Protein AF-A0A970W259-F1 (afdb_monomer)

Mean predicted aligned error: 7.65 Å

pLDDT: mean 88.64, std 12.48, range [31.03, 98.81]

Secondary structure (DSSP, 8-state):
-HHHHHHHHHHHHHHHSTT--SEEEEEEE----SEEPPPP-SS--EEEEEE--SSSEEEEEEEEEE-SSSPPPTT-EEEEEEESSTT-SS-SEEEEEE-TT--TT-EEEEEEEEETT-TT-EEEEEEEESSTTTEEEEEESS---TT--EEETTEEESSEE-EEEEEEE-HHHHHHHHHHHHHHTHHHHHHHHHHHHHHHHHHHHHT-PPTT-GGGSHHHHHHHHHHHHHHHHHHHHHHHHHTT----HHHHHHHHHHHHHHHHHHHHHHHHHHHHHHHH-PPPHHHHHHHHHHHHHHHHHHHHTTT-SS--HHHHHHHHHHHHHHHHHSS--SS-TTTS------S--HHHHHHHHHHHHH---HHHHHHHHHHHHHHHTHHHHHHHHHHHHS-HHHHHHHHHIIIIISHHHHTHHHHT-HHHHHHHHHHHHHHHHHHHHHH-S-HHHHHHHHHHHHHHHHHH-HHHHHHHHHHHHHHHHHHHHH--SHHHHHHHHHHHHHHHHHHHHHHTHHHHHHHHHHHHTTTTT--------TTTT---THHHHSTTHHHHHHHHHHHHHHHHHHHHHHHHHHHHHHHT--SS----HHHHHHHHHHHHHHH-HHHHHHHHHHHHHHHHH-GGGGTS---TT--HHHHHTTTHHHHHHHHHHHHHHHHHHHHTT-HHHHHHHHHHHHHHHHHHHHHHHHHTTT-S-GGG----HHHHHHHHHHHHHS-TT-EEE--EEE-STT-EEESSGGGGHHHHHS-EESS--GGGGGS-HHHHHHHHHHHHHHHH---S-SHHHHHHHHHTT--EEEE-SS--SS-GGGTTT-TTEEEEEEETTEEEEEE-TT--

Nearest PDB structures (foldseek):
  7zlj-assembly1_A  TM=5.359E-01  e=5.366E-07  Caenorhabditis elegans
  7zli-assembly1_A  TM=5.347E-01  e=1.274E-06  Caenorhabditis elegans
  8iqe-assembly1_B  TM=4.109E-01  e=1.489E-01  Klebsiella phage VLC6
  8iq9-assembly1_B  TM=3.660E-01  e=2.847E-01  Klebsiella phage VLC6
  7fif-assembly1_A  TM=1.809E-01  e=3.492E+00  Hypsibius dujardini

Foldseek 3Di:
DVLVVLVVVVLVVLCVVPDAFLDKAWFDFDADFDDWDAWAAQDLFKKKKFAGADAFFWKKKFWKAFDDPDFDDQPKKKKKFKAQDLPDPDGPDIFIDTSGPPDHRDMDMGTDRTHGPRHGGMMMMTMHIPDTRGMTTTWDQAFQAPRIFIGGRSDTHHTGGGMIIIGGHGSVNLVVLVVCVCVVQVQLVVLLLLLQAQPLLLLLVVLPPDDPDPCPPPLNVRLRSRLLSLLVLVLVQAVCQVVVNQAALVNLVVVSVVSVVSVVVVCVVCVVVVVVCVVVDDDDVLVSLLVSLLVLLLSLLSLQCSFPPFQWFFVRQVLLQQLVVCLVRSHRDQASPPLFQFGGDQDQCSLSSSLSSSCSRRVDRSRVSLSSVQSNLQSSLLSLLLVLLCLQLVDSLLSSLLSLLSRFAALPPLLCSLHSVSLLSSLSSLQSSLLSLLLCCLVDPPNPSSLLSNLSSLLSSVSSAVQSNVLSVLLLVLSLVLQPLLDPPDDVSSVVSVVSVVSSVVSSCVSCVSSVVSNCVRCVVCPVPPPDDPPPPVVVQPAPCVSCPDGCNVVLVVLLVLLVVLLVVQLVVQLVVLVVVQVPDPDDDDPDSVNSSSNSSSNSCNNNVQSSSLVSSLVSSVCQQPVVVVPDDGDSSYHNVSSSSSVSSSSSSSNSSSLSSVLVVQVVVDDVSSVVSSVVVSVVSVVSSVVSSSVSSNSRDPQGRAAGPVLVVVLVCCQVPDDLAAEEEAAWDDDPPLFIDGRHSVQCNCSRRNYHYLAHRSCSVSRDPVSRVLSSVSNVCSQDPPACPDPVNVVNCVVSVHFKYKAHSRGHNDACVRQPPDFQWAFPDDDNNITMTTGHPVGD

Structure (mmCIF, N/CA/C/O backbone):
data_AF-A0A970W259-F1
#
_entry.id   AF-A0A970W259-F1
#
loop_
_atom_site.group_PDB
_atom_site.id
_atom_site.type_symbol
_atom_site.label_atom_id
_atom_site.label_alt_id
_atom_site.label_comp_id
_atom_site.label_asym_id
_atom_site.label_entity_id
_atom_site.label_seq_id
_atom_site.pdbx_PDB_ins_code
_atom_site.Cartn_x
_atom_site.Cartn_y
_atom_site.Cartn_z
_atom_site.occupancy
_atom_site.B_iso_or_equiv
_atom_site.auth_seq_id
_atom_site.auth_comp_id
_atom_site.auth_asym_id
_atom_site.auth_atom_id
_atom_site.pdbx_PDB_model_num
ATOM 1 N N . MET A 1 1 ? -23.865 21.306 -2.515 1.00 31.03 1 MET A N 1
ATOM 2 C CA . MET A 1 1 ? -23.317 22.649 -2.818 1.00 31.03 1 MET A CA 1
ATOM 3 C C . MET A 1 1 ? -22.031 22.984 -2.068 1.00 31.03 1 MET A C 1
ATOM 5 O O . MET A 1 1 ? -21.045 23.163 -2.749 1.00 31.03 1 MET A O 1
ATOM 9 N N . ARG A 1 2 ? -21.954 23.024 -0.725 1.00 34.34 2 ARG A N 1
ATOM 10 C CA . ARG A 1 2 ? -20.708 23.435 -0.022 1.00 34.34 2 ARG A CA 1
ATOM 11 C C . ARG A 1 2 ? -19.501 22.489 -0.182 1.00 34.34 2 ARG A C 1
ATOM 13 O O . ARG A 1 2 ? -18.381 22.968 -0.219 1.00 34.34 2 ARG A O 1
ATOM 20 N N . ALA A 1 3 ? -19.715 21.175 -0.305 1.00 36.41 3 ALA A N 1
ATOM 21 C CA . ALA A 1 3 ? -18.637 20.208 -0.565 1.00 36.41 3 ALA A CA 1
ATOM 22 C C . ALA A 1 3 ? -18.126 20.275 -2.014 1.00 36.41 3 ALA A C 1
ATOM 24 O O . ALA A 1 3 ? -16.925 20.253 -2.236 1.00 36.41 3 ALA A O 1
ATOM 25 N N . ILE A 1 4 ? -19.038 20.448 -2.978 1.00 39.50 4 ILE A N 1
ATOM 26 C CA . ILE A 1 4 ? -18.699 20.744 -4.377 1.00 39.50 4 ILE A CA 1
ATOM 27 C C . ILE A 1 4 ? -17.967 22.084 -4.448 1.00 39.50 4 ILE A C 1
ATOM 29 O O . ILE A 1 4 ? -16.924 22.158 -5.061 1.00 39.50 4 ILE A O 1
ATOM 33 N N . ALA A 1 5 ? -18.428 23.108 -3.726 1.00 36.72 5 ALA A N 1
ATOM 34 C CA . ALA A 1 5 ? -17.739 24.387 -3.634 1.00 36.72 5 ALA A CA 1
ATOM 35 C C . ALA A 1 5 ? -16.356 24.263 -2.982 1.00 36.72 5 ALA A C 1
ATOM 37 O O . ALA A 1 5 ? -15.464 24.961 -3.414 1.00 36.72 5 ALA A O 1
ATOM 38 N N . ALA A 1 6 ? -16.141 23.378 -2.000 1.00 45.59 6 ALA A N 1
ATOM 39 C CA . ALA A 1 6 ? -14.822 23.127 -1.408 1.00 45.59 6 ALA A CA 1
ATOM 40 C C . ALA A 1 6 ? -13.893 22.330 -2.339 1.00 45.59 6 ALA A C 1
ATOM 42 O O . ALA A 1 6 ? -12.705 22.620 -2.386 1.00 45.59 6 ALA A O 1
ATOM 43 N N . LEU A 1 7 ? -14.429 21.374 -3.105 1.00 46.91 7 LEU A N 1
ATOM 44 C CA . LEU A 1 7 ? -13.712 20.680 -4.180 1.00 46.91 7 LEU A CA 1
ATOM 45 C C . LEU A 1 7 ? -13.373 21.634 -5.329 1.00 46.91 7 LEU A C 1
ATOM 47 O O . LEU A 1 7 ? -12.256 21.599 -5.818 1.00 46.91 7 LEU A O 1
ATOM 51 N N . CYS A 1 8 ? -14.284 22.533 -5.703 1.00 43.44 8 CYS A N 1
ATOM 52 C CA . CYS A 1 8 ? -14.044 23.605 -6.664 1.00 43.44 8 CYS A CA 1
ATOM 53 C C . CYS A 1 8 ? -13.080 24.654 -6.107 1.00 43.44 8 CYS A C 1
ATOM 55 O O . CYS A 1 8 ? -12.260 25.140 -6.859 1.00 43.44 8 CYS A O 1
ATOM 57 N N . LEU A 1 9 ? -13.118 24.982 -4.810 1.00 47.38 9 LEU A N 1
ATOM 58 C CA . LEU A 1 9 ? -12.174 25.910 -4.179 1.00 47.38 9 LEU A CA 1
ATOM 59 C C . LEU A 1 9 ? -10.784 25.285 -4.061 1.00 47.38 9 LEU A C 1
ATOM 61 O O . LEU A 1 9 ? -9.798 25.994 -4.152 1.00 47.38 9 LEU A O 1
ATOM 65 N N . LEU A 1 10 ? -10.702 23.969 -3.863 1.00 54.47 10 LEU A N 1
ATOM 66 C CA . LEU A 1 10 ? -9.453 23.220 -3.850 1.00 54.47 10 LEU A CA 1
ATOM 67 C C . LEU A 1 10 ? -8.903 23.030 -5.265 1.00 54.47 10 LEU A C 1
ATOM 69 O O . LEU A 1 10 ? -7.715 23.228 -5.469 1.00 54.47 10 LEU A O 1
ATOM 73 N N . ALA A 1 11 ? -9.755 22.707 -6.238 1.00 50.38 11 ALA A N 1
ATOM 74 C CA . ALA A 1 11 ? -9.405 22.722 -7.652 1.00 50.38 11 ALA A CA 1
ATOM 75 C C . ALA A 1 11 ? -8.964 24.129 -8.073 1.00 50.38 11 ALA A C 1
ATOM 77 O O . ALA A 1 11 ? -7.957 24.255 -8.750 1.00 50.38 11 ALA A O 1
ATOM 78 N N . CYS A 1 12 ? -9.631 25.180 -7.583 1.00 45.56 12 CYS A N 1
ATOM 79 C CA . CYS A 1 12 ? -9.198 26.561 -7.744 1.00 45.56 12 CYS A CA 1
ATOM 80 C C . CYS A 1 12 ? -7.881 26.821 -7.016 1.00 45.56 12 CYS A C 1
ATOM 82 O O . CYS A 1 12 ? -7.021 27.381 -7.644 1.00 45.56 12 CYS A O 1
ATOM 84 N N . LEU A 1 13 ? -7.643 26.394 -5.774 1.00 51.75 13 LEU A N 1
ATOM 85 C CA . LEU A 1 13 ? -6.370 26.627 -5.068 1.00 51.75 13 LEU A CA 1
ATOM 86 C C . LEU A 1 13 ? -5.194 25.869 -5.704 1.00 51.75 13 LEU A C 1
ATOM 88 O O . LEU A 1 13 ? -4.086 26.396 -5.763 1.00 51.75 13 LEU A O 1
ATOM 92 N N . LEU A 1 14 ? -5.441 24.663 -6.221 1.00 51.66 14 LEU A N 1
ATOM 93 C CA . LEU A 1 14 ? -4.488 23.891 -7.021 1.00 51.66 14 LEU A CA 1
ATOM 94 C C . LEU A 1 14 ? -4.281 24.514 -8.413 1.00 51.66 14 LEU A C 1
ATOM 96 O O . LEU A 1 14 ? -3.180 24.431 -8.946 1.00 51.66 14 LEU A O 1
ATOM 100 N N . ALA A 1 15 ? -5.296 25.175 -8.978 1.00 44.66 15 ALA A N 1
ATOM 101 C CA . ALA A 1 15 ? -5.215 25.885 -10.257 1.00 44.66 15 ALA A CA 1
ATOM 102 C C . ALA A 1 15 ? -4.685 27.332 -10.141 1.00 44.66 15 ALA A C 1
ATOM 104 O O . ALA A 1 15 ? -4.095 27.838 -11.088 1.00 44.66 15 ALA A O 1
ATOM 105 N N . THR A 1 16 ? -4.859 28.002 -8.996 1.00 44.62 16 THR A N 1
ATOM 106 C CA . THR A 1 16 ? -4.468 29.398 -8.726 1.00 44.62 16 THR A CA 1
ATOM 107 C C . THR A 1 16 ? -3.127 29.504 -8.008 1.00 44.62 16 THR A C 1
ATOM 109 O O . THR A 1 16 ? -2.591 30.601 -7.913 1.00 44.62 16 THR A O 1
ATOM 112 N N . GLY A 1 17 ? -2.513 28.389 -7.589 1.00 47.62 17 GLY A N 1
ATOM 113 C CA . GLY A 1 17 ? -1.056 28.291 -7.389 1.00 47.62 17 GLY A CA 1
ATOM 114 C C . GLY A 1 17 ? -0.267 28.314 -8.712 1.00 47.62 17 GLY A C 1
ATOM 115 O O . GLY A 1 17 ? 0.790 27.694 -8.807 1.00 47.62 17 GLY A O 1
ATOM 116 N N . GLY A 1 18 ? -0.841 28.954 -9.738 1.00 50.22 18 GLY A N 1
ATOM 117 C CA . GLY A 1 18 ? -0.521 28.843 -11.155 1.00 50.22 18 GLY A CA 1
ATOM 118 C C . GLY A 1 18 ? 0.954 29.061 -11.489 1.00 50.22 18 GLY A C 1
ATOM 119 O O . GLY A 1 18 ? 1.641 29.870 -10.871 1.00 50.22 18 GLY A O 1
ATOM 120 N N . CYS A 1 19 ? 1.396 28.311 -12.500 1.00 58.41 19 CYS A N 1
ATOM 121 C CA . CYS A 1 19 ? 2.730 28.241 -13.114 1.00 58.41 19 CYS A CA 1
ATOM 122 C C . CYS A 1 19 ? 3.788 27.342 -12.452 1.00 58.41 19 CYS A C 1
ATOM 124 O O . CYS A 1 19 ? 4.781 27.054 -13.112 1.00 58.41 19 CYS A O 1
ATOM 126 N N . SER A 1 20 ? 3.610 26.839 -11.224 1.00 79.50 20 SER A N 1
ATOM 127 C CA . SER A 1 20 ? 4.582 25.888 -10.647 1.00 79.50 20 SER A CA 1
ATOM 128 C C . SER A 1 20 ? 4.180 24.423 -10.873 1.00 79.50 20 SER A C 1
ATOM 130 O O . SER A 1 20 ? 3.057 24.053 -10.518 1.00 79.50 20 SER A O 1
ATOM 132 N N . PRO A 1 21 ? 5.082 23.558 -11.373 1.00 85.75 21 PRO A N 1
ATOM 133 C CA . PRO A 1 21 ? 4.809 22.129 -11.472 1.00 85.75 21 PRO A CA 1
ATOM 134 C C . PRO A 1 21 ? 4.646 21.486 -10.084 1.00 85.75 21 PRO A C 1
ATOM 136 O O . PRO A 1 21 ? 5.293 21.878 -9.100 1.00 85.75 21 PRO A O 1
ATOM 139 N N . LEU A 1 22 ? 3.772 20.477 -10.006 1.00 85.88 22 LEU A N 1
ATOM 140 C CA . LEU A 1 22 ? 3.624 19.617 -8.828 1.00 85.88 22 LEU A CA 1
ATOM 141 C C . LEU A 1 22 ? 4.850 18.719 -8.654 1.00 85.88 22 LEU A C 1
ATOM 143 O O . LEU A 1 22 ? 5.294 18.513 -7.528 1.00 85.88 22 LEU A O 1
ATOM 147 N N . ALA A 1 23 ? 5.383 18.215 -9.767 1.00 88.56 23 ALA A N 1
ATOM 148 C CA . ALA A 1 23 ? 6.562 17.365 -9.824 1.00 88.56 23 ALA A CA 1
ATOM 149 C C . ALA A 1 23 ? 7.274 17.510 -11.177 1.00 88.56 23 ALA A C 1
ATOM 151 O O . ALA A 1 23 ? 6.699 18.006 -12.146 1.00 88.56 23 ALA A O 1
ATOM 152 N N . VAL A 1 24 ? 8.526 17.061 -11.233 1.00 90.38 24 VAL A N 1
ATOM 153 C CA . VAL A 1 24 ? 9.243 16.810 -12.486 1.00 90.38 24 VAL A CA 1
ATOM 154 C C . VAL A 1 24 ? 9.432 15.307 -12.562 1.00 90.38 24 VAL A C 1
ATOM 156 O O . VAL A 1 24 ? 10.239 14.743 -11.822 1.00 90.38 24 VAL A O 1
ATOM 159 N N . ASP A 1 25 ? 8.634 14.675 -13.409 1.00 89.69 25 ASP A N 1
ATOM 160 C CA . ASP A 1 25 ? 8.616 13.230 -13.554 1.00 89.69 25 ASP A CA 1
ATOM 161 C C . ASP A 1 25 ? 9.565 12.816 -14.667 1.00 89.69 25 ASP A C 1
ATOM 163 O O . ASP A 1 25 ? 9.771 13.542 -15.642 1.00 89.69 25 ASP A O 1
ATOM 167 N N . ARG A 1 26 ? 10.134 11.625 -14.525 1.00 90.12 26 ARG A N 1
ATOM 168 C CA . ARG A 1 26 ? 10.814 10.975 -15.636 1.00 90.12 26 ARG A CA 1
ATOM 169 C C . ARG A 1 26 ? 9.768 10.555 -16.667 1.00 90.12 26 ARG A C 1
ATOM 171 O O . ARG A 1 26 ? 8.735 10.004 -16.293 1.00 90.12 26 ARG A O 1
ATOM 178 N N . ASP A 1 27 ? 10.036 10.845 -17.932 1.00 91.94 27 ASP A N 1
ATOM 179 C CA . ASP A 1 27 ? 9.136 10.568 -19.047 1.00 91.94 27 ASP A CA 1
ATOM 180 C C . ASP A 1 27 ? 9.607 9.338 -19.835 1.00 91.94 27 ASP A C 1
ATOM 182 O O . ASP A 1 27 ? 9.095 8.240 -19.625 1.00 91.94 27 ASP A O 1
ATOM 186 N N . VAL A 1 28 ? 10.636 9.498 -20.671 1.00 90.88 28 VAL A N 1
ATOM 187 C CA . VAL A 1 28 ? 11.280 8.408 -21.417 1.00 90.88 28 VAL A CA 1
ATOM 188 C C . VAL A 1 28 ? 12.602 8.044 -20.756 1.00 90.88 28 VAL A C 1
ATOM 190 O O . VAL A 1 28 ? 13.310 8.903 -20.227 1.00 90.88 28 VAL A O 1
ATOM 193 N N . ALA A 1 29 ? 12.938 6.758 -20.765 1.00 89.69 29 ALA A N 1
ATOM 194 C CA . ALA A 1 29 ? 14.135 6.245 -20.127 1.00 89.69 29 ALA A CA 1
ATOM 195 C C . ALA A 1 29 ? 14.730 5.078 -20.913 1.00 89.69 29 ALA A C 1
ATOM 197 O O . ALA A 1 29 ? 14.112 4.022 -21.011 1.00 89.69 29 ALA A O 1
ATOM 198 N N . GLN A 1 30 ? 15.965 5.256 -21.368 1.00 90.88 30 GLN A N 1
ATOM 199 C CA . GLN A 1 30 ? 16.867 4.176 -21.729 1.00 90.88 30 GLN A CA 1
ATOM 200 C C . GLN A 1 30 ? 17.945 4.148 -20.635 1.00 90.88 30 GLN A C 1
ATOM 202 O O . GLN A 1 30 ? 18.617 5.151 -20.382 1.00 90.88 30 GLN A O 1
ATOM 207 N N . GLU A 1 31 ? 18.094 3.019 -19.937 1.00 88.75 31 GLU A N 1
ATOM 208 C CA . GLU A 1 31 ? 19.122 2.871 -18.888 1.00 88.75 31 GLU A CA 1
ATOM 209 C C . GLU A 1 31 ? 20.224 1.866 -19.215 1.00 88.75 31 GLU A C 1
ATOM 211 O O . GLU A 1 31 ? 21.195 1.762 -18.462 1.00 88.75 31 GLU A O 1
ATOM 216 N N . ARG A 1 32 ? 20.080 1.105 -20.303 1.00 89.56 32 ARG A N 1
ATOM 217 C CA . ARG A 1 32 ? 21.048 0.073 -20.674 1.00 89.56 32 ARG A CA 1
ATOM 218 C C . ARG A 1 32 ? 22.321 0.731 -21.203 1.00 89.56 32 ARG A C 1
ATOM 220 O O . ARG A 1 32 ? 22.276 1.662 -21.998 1.00 89.56 32 ARG A O 1
ATOM 227 N N . LEU A 1 33 ? 23.476 0.234 -20.783 1.00 92.06 33 LEU A N 1
ATOM 228 C CA . LEU A 1 33 ? 24.765 0.728 -21.251 1.00 92.06 33 LEU A CA 1
ATOM 229 C C . LEU A 1 33 ? 25.809 -0.377 -21.195 1.00 92.06 33 LEU A C 1
ATOM 231 O O . LEU A 1 33 ? 25.811 -1.173 -20.257 1.00 92.06 33 LEU A O 1
ATOM 235 N N . ASN A 1 34 ? 26.689 -0.403 -22.188 1.00 92.31 34 ASN A N 1
ATOM 236 C CA . ASN A 1 34 ? 27.817 -1.333 -22.258 1.00 92.31 34 ASN A CA 1
ATOM 237 C C . ASN A 1 34 ? 29.036 -0.756 -23.000 1.00 92.31 34 ASN A C 1
ATOM 239 O O . ASN A 1 34 ? 30.107 -1.357 -22.963 1.00 92.31 34 ASN A O 1
ATOM 243 N N . GLN A 1 35 ? 28.908 0.409 -23.646 1.00 94.94 35 GLN A N 1
ATOM 244 C CA . GLN A 1 35 ? 30.006 1.044 -24.370 1.00 94.94 35 GLN A CA 1
ATOM 245 C C . GLN A 1 35 ? 29.909 2.571 -24.298 1.00 94.94 35 GLN A C 1
ATOM 247 O O . GLN A 1 35 ? 28.817 3.130 -24.257 1.00 94.94 35 GLN A O 1
ATOM 252 N N . ALA A 1 36 ? 31.047 3.262 -24.307 1.00 95.69 36 ALA A N 1
ATOM 253 C CA . ALA A 1 36 ? 31.075 4.699 -24.557 1.00 95.69 36 ALA A CA 1
ATOM 254 C C . ALA A 1 36 ? 30.903 4.985 -26.059 1.00 95.69 36 ALA A C 1
ATOM 256 O O . ALA A 1 36 ? 31.335 4.193 -26.901 1.00 95.69 36 ALA A O 1
ATOM 257 N N . THR A 1 37 ? 30.302 6.121 -26.398 1.00 94.56 37 THR A N 1
ATOM 258 C CA . THR A 1 37 ? 30.371 6.670 -27.759 1.00 94.56 37 THR A CA 1
ATOM 259 C C . THR A 1 37 ? 31.812 7.065 -28.095 1.00 94.56 37 THR A C 1
ATOM 261 O O . THR A 1 37 ? 32.638 7.205 -27.184 1.00 94.56 37 THR A O 1
ATOM 264 N N . PRO A 1 38 ? 32.138 7.317 -29.372 1.00 91.38 38 PRO A N 1
ATOM 265 C CA . PRO A 1 38 ? 33.363 8.030 -29.702 1.00 91.38 38 PRO A CA 1
ATOM 266 C C . PRO A 1 38 ? 33.448 9.373 -28.958 1.00 91.38 38 PRO A C 1
ATOM 268 O O . PRO A 1 38 ? 32.405 9.943 -28.597 1.00 91.38 38 PRO A O 1
ATOM 271 N N . PRO A 1 39 ? 34.668 9.883 -28.704 1.00 91.88 39 PRO A N 1
ATOM 272 C CA . PRO A 1 39 ? 34.843 11.191 -28.099 1.00 91.88 39 PRO A CA 1
ATOM 273 C C . PRO A 1 39 ? 34.132 12.280 -28.901 1.00 91.88 39 PRO A C 1
ATOM 275 O O . PRO A 1 39 ? 34.289 12.377 -30.115 1.00 91.88 39 PRO A O 1
ATOM 278 N N . LEU A 1 40 ? 33.378 13.109 -28.193 1.00 93.19 40 LEU A N 1
ATOM 279 C CA . LEU A 1 40 ? 32.673 14.256 -28.739 1.00 93.19 40 LEU A CA 1
ATOM 280 C C . LEU A 1 40 ? 33.673 15.354 -29.107 1.00 93.19 40 LEU A C 1
ATOM 282 O O . LEU A 1 40 ? 34.669 15.577 -28.407 1.00 93.19 40 LEU A O 1
ATOM 286 N N . ASP A 1 41 ? 33.370 16.065 -30.182 1.00 88.00 41 ASP A N 1
ATOM 287 C CA . ASP A 1 41 ? 34.097 17.231 -30.666 1.00 88.00 41 ASP A CA 1
ATOM 288 C C . ASP A 1 41 ? 33.151 18.444 -30.755 1.00 88.00 41 ASP A C 1
ATOM 290 O O . ASP A 1 41 ? 32.088 18.460 -30.133 1.00 88.00 41 ASP A O 1
ATOM 294 N N . GLN A 1 42 ? 33.552 19.482 -31.491 1.00 85.38 42 GLN A N 1
ATOM 295 C CA . GLN A 1 42 ? 32.733 20.679 -31.714 1.00 85.38 42 GLN A CA 1
ATOM 296 C C . GLN A 1 42 ? 31.659 20.482 -32.799 1.00 85.38 42 GLN A C 1
ATOM 298 O O . GLN A 1 42 ? 31.083 21.455 -33.280 1.00 85.38 42 GLN A O 1
ATOM 303 N N . SER A 1 43 ? 31.396 19.243 -33.219 1.00 81.88 43 SER A N 1
ATOM 304 C CA . SER A 1 43 ? 30.309 18.910 -34.132 1.00 81.88 43 SER A CA 1
ATOM 305 C C . SER A 1 43 ? 29.170 18.219 -33.380 1.00 81.88 43 SER A C 1
ATOM 307 O O . SER A 1 43 ? 29.386 17.494 -32.410 1.00 81.88 43 SER A O 1
ATOM 309 N N . CYS A 1 44 ? 27.935 18.401 -33.853 1.00 83.38 44 CYS A N 1
ATOM 310 C CA . CYS A 1 44 ? 26.756 17.701 -33.333 1.00 83.38 44 CYS A CA 1
ATOM 311 C C . CYS A 1 44 ? 26.683 16.251 -33.860 1.00 83.38 44 CYS A C 1
ATOM 313 O O . CYS A 1 44 ? 25.650 15.802 -34.357 1.00 83.38 44 CYS A O 1
ATOM 315 N N . ALA A 1 45 ? 27.810 15.530 -33.829 1.00 82.88 45 ALA A N 1
ATOM 316 C CA . ALA A 1 45 ? 27.962 14.232 -34.483 1.00 82.88 45 ALA A CA 1
ATOM 317 C C . ALA A 1 45 ? 27.236 13.096 -33.761 1.00 82.88 45 ALA A C 1
ATOM 319 O O . ALA A 1 45 ? 26.833 12.147 -34.424 1.00 82.88 45 ALA A O 1
ATOM 320 N N . VAL A 1 46 ? 27.071 13.164 -32.439 1.00 94.50 46 VAL A N 1
ATOM 321 C CA . VAL A 1 46 ? 26.417 12.109 -31.652 1.00 94.50 46 VAL A CA 1
ATOM 322 C C . VAL A 1 46 ? 25.060 12.596 -31.172 1.00 94.50 46 VAL A C 1
ATOM 324 O O . VAL A 1 46 ? 24.971 13.619 -30.488 1.00 94.50 46 VAL A O 1
ATOM 327 N N . GLY A 1 47 ? 24.011 11.839 -31.484 1.00 95.75 47 GLY A N 1
ATOM 328 C CA . GLY A 1 47 ? 22.647 12.183 -31.106 1.00 95.75 47 GLY A CA 1
ATOM 329 C C . GLY A 1 47 ? 21.723 10.983 -30.961 1.00 95.75 47 GLY A C 1
ATOM 330 O O . GLY A 1 47 ? 22.123 9.836 -31.146 1.00 95.75 47 GLY A O 1
ATOM 331 N N . GLN A 1 48 ? 20.478 11.255 -30.591 1.00 97.19 48 GLN A N 1
ATOM 332 C CA . GLN A 1 48 ? 19.442 10.250 -30.376 1.00 97.19 48 GLN A CA 1
ATOM 333 C C . GLN A 1 48 ? 18.078 10.850 -30.705 1.00 97.19 48 GLN A C 1
ATOM 335 O O . GLN A 1 48 ? 17.729 11.931 -30.216 1.00 97.19 48 GLN A O 1
ATOM 340 N N . THR A 1 49 ? 17.286 10.132 -31.500 1.00 96.94 49 THR A N 1
ATOM 341 C CA . THR A 1 49 ? 15.858 10.426 -31.630 1.00 96.94 49 THR A CA 1
ATOM 342 C C . THR A 1 49 ? 15.078 9.791 -30.487 1.00 96.94 49 THR A C 1
ATOM 344 O O . THR A 1 49 ? 15.425 8.719 -29.980 1.00 96.94 49 THR A O 1
ATOM 347 N N . PHE A 1 50 ? 14.017 10.462 -30.056 1.00 96.38 50 PHE A N 1
ATOM 348 C CA . PHE A 1 50 ? 13.106 9.941 -29.052 1.00 96.38 50 PHE A CA 1
ATOM 349 C C . PHE A 1 50 ? 11.707 10.515 -29.207 1.00 96.38 50 PHE A C 1
ATOM 351 O O . PHE A 1 50 ? 11.521 11.654 -29.633 1.00 96.38 50 PHE A O 1
ATOM 358 N N . ARG A 1 51 ? 10.722 9.739 -28.765 1.00 95.81 51 ARG A N 1
ATOM 359 C CA . ARG A 1 51 ? 9.324 10.149 -28.724 1.00 95.81 51 ARG A CA 1
ATOM 360 C C . ARG A 1 51 ? 8.909 10.514 -27.311 1.00 95.81 51 ARG A C 1
ATOM 362 O O . ARG A 1 51 ? 8.814 9.634 -26.455 1.00 95.81 51 ARG A O 1
ATOM 369 N N . ALA A 1 52 ? 8.636 11.790 -27.054 1.00 95.50 52 ALA A N 1
ATOM 370 C CA . ALA A 1 52 ? 8.157 12.229 -25.745 1.00 95.50 52 ALA A CA 1
ATOM 371 C C . ALA A 1 52 ? 6.781 11.608 -25.452 1.00 95.50 52 ALA A C 1
ATOM 373 O O . ALA A 1 52 ? 5.868 11.667 -26.277 1.00 95.50 52 ALA A O 1
ATOM 374 N N . SER A 1 53 ? 6.608 11.005 -24.273 1.00 92.12 53 SER A N 1
ATOM 375 C CA . SER A 1 53 ? 5.352 10.326 -23.915 1.00 92.12 53 SER A CA 1
ATOM 376 C C . SER A 1 53 ? 4.385 11.257 -23.176 1.00 92.12 53 SER A C 1
ATOM 378 O O . SER A 1 53 ? 3.170 11.037 -23.178 1.00 92.12 53 SER A O 1
ATOM 380 N N . ARG A 1 54 ? 4.907 12.350 -22.603 1.00 92.31 54 ARG A N 1
ATOM 381 C CA . ARG A 1 54 ? 4.155 13.344 -21.824 1.00 92.31 54 ARG A CA 1
ATOM 382 C C . ARG A 1 54 ? 4.271 14.752 -22.410 1.00 92.31 54 ARG A C 1
ATOM 384 O O . ARG A 1 54 ? 5.257 15.077 -23.077 1.00 92.31 54 ARG A O 1
ATOM 391 N N . PRO A 1 55 ? 3.283 15.625 -22.139 1.00 94.31 55 PRO A N 1
ATOM 392 C CA . PRO A 1 55 ? 3.409 17.049 -22.425 1.00 94.31 55 PRO A CA 1
ATOM 393 C C . PRO A 1 55 ? 4.358 17.707 -21.413 1.00 94.31 55 PRO A C 1
ATOM 395 O O . PRO A 1 55 ? 4.613 17.152 -20.342 1.00 94.31 55 PRO A O 1
ATOM 398 N N . ASN A 1 56 ? 4.809 18.925 -21.711 1.00 95.31 56 ASN A N 1
ATOM 399 C CA . ASN A 1 56 ? 5.729 19.713 -20.885 1.00 95.31 56 ASN A CA 1
ATOM 400 C C . ASN A 1 56 ? 7.131 19.092 -20.732 1.00 95.31 56 ASN A C 1
ATOM 402 O O . ASN A 1 56 ? 7.681 19.103 -19.624 1.00 95.31 56 ASN A O 1
ATOM 406 N N . LEU A 1 57 ? 7.720 18.564 -21.814 1.00 97.00 57 LEU A N 1
ATOM 407 C CA . LEU A 1 57 ? 9.127 18.137 -21.835 1.00 97.00 57 LEU A CA 1
ATOM 408 C C . LEU A 1 57 ? 10.023 19.284 -21.346 1.00 97.00 57 LEU A C 1
ATOM 410 O O . LEU A 1 57 ? 9.982 20.380 -21.897 1.00 97.00 57 LEU A O 1
ATOM 414 N N . ALA A 1 58 ? 10.806 19.033 -20.301 1.00 97.06 58 ALA A N 1
ATOM 415 C CA . ALA A 1 58 ? 11.499 20.062 -19.530 1.00 97.06 58 ALA A CA 1
ATOM 416 C C . ALA A 1 58 ? 12.974 19.752 -19.245 1.00 97.06 58 ALA A C 1
ATOM 418 O O . ALA A 1 58 ? 13.700 20.645 -18.816 1.00 97.06 58 ALA A O 1
ATOM 419 N N . ALA A 1 59 ? 13.443 18.518 -19.439 1.00 97.69 59 ALA A N 1
ATOM 420 C CA . ALA A 1 59 ? 14.873 18.231 -19.394 1.00 97.69 59 ALA A CA 1
ATOM 421 C C . ALA A 1 59 ? 15.241 16.952 -20.147 1.00 97.69 59 ALA A C 1
ATOM 423 O O . ALA A 1 59 ? 14.413 16.049 -20.288 1.00 97.69 59 ALA A O 1
ATOM 424 N N . ILE A 1 60 ? 16.509 16.867 -20.543 1.00 98.12 60 ILE A N 1
ATOM 425 C CA . ILE A 1 60 ? 17.161 15.652 -21.046 1.00 98.12 60 ILE A CA 1
ATOM 426 C C . ILE A 1 60 ? 18.390 15.391 -20.174 1.00 98.12 60 ILE A C 1
ATOM 428 O O . ILE A 1 60 ? 19.084 16.319 -19.764 1.00 98.12 60 ILE A O 1
ATOM 432 N N . GLU A 1 61 ? 18.643 14.135 -19.839 1.00 98.00 61 GLU A N 1
ATOM 433 C CA . GLU A 1 61 ? 19.768 13.704 -19.021 1.00 98.00 61 GLU A CA 1
ATOM 434 C C . GLU A 1 61 ? 20.549 12.604 -19.725 1.00 98.00 61 GLU A C 1
ATOM 436 O O . GLU A 1 61 ? 19.962 11.628 -20.186 1.00 98.00 61 GLU A O 1
ATOM 441 N N . VAL A 1 62 ? 21.872 12.730 -19.731 1.00 97.50 62 VAL A N 1
ATOM 442 C CA . VAL A 1 62 ? 22.811 11.738 -20.271 1.00 97.50 62 VAL A CA 1
ATOM 443 C C . VAL A 1 62 ? 23.846 11.376 -19.207 1.00 97.50 62 VAL A C 1
ATOM 445 O O . VAL A 1 62 ? 24.033 12.110 -18.232 1.00 97.50 62 VAL A O 1
ATOM 448 N N . LEU A 1 63 ? 24.514 10.234 -19.372 1.00 97.44 63 LEU A N 1
ATOM 449 C CA . LEU A 1 63 ? 25.581 9.799 -18.469 1.00 97.44 63 LEU A CA 1
ATOM 450 C C . LEU A 1 63 ? 26.951 10.085 -19.094 1.00 97.44 63 LEU A C 1
ATOM 452 O O . LEU A 1 63 ? 27.263 9.571 -20.169 1.00 97.44 63 LEU A O 1
ATOM 456 N N . LEU A 1 64 ? 27.750 10.909 -18.413 1.00 96.69 64 LEU A N 1
ATOM 457 C CA . LEU A 1 64 ? 29.030 11.417 -18.901 1.00 96.69 64 LEU A CA 1
ATOM 458 C C . LEU A 1 64 ? 30.138 10.360 -18.847 1.00 96.69 64 LEU A C 1
ATOM 460 O O . LEU A 1 64 ? 30.348 9.712 -17.820 1.00 96.69 64 LEU A O 1
ATOM 464 N N . VAL A 1 65 ? 30.928 10.291 -19.912 1.00 96.56 65 VAL A N 1
ATOM 465 C CA . VAL A 1 65 ? 32.226 9.615 -19.952 1.00 96.56 65 VAL A CA 1
ATOM 466 C C . VAL A 1 65 ? 33.308 10.686 -20.021 1.00 96.56 65 VAL A C 1
ATOM 468 O O . VAL A 1 65 ? 33.307 11.521 -20.920 1.00 96.56 65 VAL A O 1
ATOM 471 N N . VAL A 1 66 ? 34.238 10.665 -19.070 1.00 94.50 66 VAL A N 1
ATOM 472 C CA . VAL A 1 66 ? 35.453 11.493 -19.105 1.00 94.50 66 VAL A CA 1
ATOM 473 C C . VAL A 1 66 ? 36.656 10.581 -19.304 1.00 94.50 66 VAL A C 1
ATOM 475 O O . VAL A 1 66 ? 36.765 9.570 -18.607 1.00 94.50 66 VAL A O 1
ATOM 478 N N . TYR A 1 67 ? 37.530 10.939 -20.244 1.00 90.81 67 TYR A N 1
ATOM 479 C CA . TYR A 1 67 ? 38.795 10.260 -20.510 1.00 90.81 67 TYR A CA 1
ATOM 480 C C . TYR A 1 67 ? 39.974 11.001 -19.857 1.00 90.81 67 TYR A C 1
ATOM 482 O O . TYR A 1 67 ? 40.078 12.237 -19.906 1.00 90.81 67 TYR A O 1
ATOM 490 N N . GLY A 1 68 ? 40.892 10.214 -19.290 1.00 85.38 68 GLY A N 1
ATOM 491 C CA . GLY A 1 68 ? 42.074 10.685 -18.567 1.00 85.38 68 GLY A CA 1
ATOM 492 C C . GLY A 1 68 ? 41.784 11.111 -17.124 1.00 85.38 68 GLY A C 1
ATOM 493 O O . GLY A 1 68 ? 40.664 11.493 -16.790 1.00 85.38 68 GLY A O 1
ATOM 494 N N . ASP A 1 69 ? 42.818 11.067 -16.282 1.00 81.00 69 ASP A N 1
ATOM 495 C CA . ASP A 1 69 ? 42.711 11.333 -14.837 1.00 81.00 69 ASP A CA 1
ATOM 496 C C . ASP A 1 69 ? 42.766 12.827 -14.478 1.00 81.00 69 ASP A C 1
ATOM 498 O O . ASP A 1 69 ? 42.411 13.228 -13.368 1.00 81.00 69 ASP A O 1
ATOM 502 N N . GLU A 1 70 ? 43.201 13.678 -15.411 1.00 85.19 70 GLU A N 1
ATOM 503 C CA . GLU A 1 70 ? 43.279 15.118 -15.173 1.00 85.19 70 GLU A CA 1
ATOM 504 C C . GLU A 1 70 ? 41.888 15.769 -15.145 1.00 85.19 70 GLU A C 1
ATOM 506 O O . GLU A 1 70 ? 41.051 15.478 -16.006 1.00 85.19 70 GLU A O 1
ATOM 511 N N . PRO A 1 71 ? 41.629 16.725 -14.236 1.00 85.75 71 PRO A N 1
ATOM 512 C CA . PRO A 1 71 ? 40.380 17.477 -14.232 1.00 85.75 71 PRO A CA 1
ATOM 513 C C . PRO A 1 71 ? 40.112 18.177 -15.572 1.00 85.75 71 PRO A C 1
ATOM 515 O O . PRO A 1 71 ? 41.024 18.671 -16.237 1.00 85.75 71 PRO A O 1
ATOM 518 N N . LEU A 1 72 ? 38.838 18.263 -15.957 1.00 88.81 72 LEU A N 1
ATOM 519 C CA . LEU A 1 72 ? 38.426 19.064 -17.108 1.00 88.81 72 LEU A CA 1
ATOM 520 C C . LEU A 1 72 ? 38.631 20.560 -16.814 1.00 88.81 72 LEU A C 1
ATOM 522 O O . LEU A 1 72 ? 38.396 21.029 -15.696 1.00 88.81 72 LEU A O 1
ATOM 526 N N . GLY A 1 73 ? 39.074 21.310 -17.828 1.00 86.62 73 GLY A N 1
ATOM 527 C CA . GLY A 1 73 ? 39.326 22.748 -17.716 1.00 86.62 73 GLY A CA 1
ATOM 528 C C . GLY A 1 73 ? 38.071 23.542 -17.336 1.00 86.62 73 GLY A C 1
ATOM 529 O O . GLY A 1 73 ? 36.947 23.115 -17.585 1.00 86.62 73 GLY A O 1
ATOM 530 N N . LYS A 1 74 ? 38.248 24.736 -16.755 1.00 87.88 74 LYS A N 1
ATOM 531 C CA . LYS A 1 74 ? 37.123 25.575 -16.289 1.00 87.88 74 LYS A CA 1
ATOM 532 C C . LYS A 1 74 ? 36.157 25.995 -17.406 1.00 87.88 74 LYS A C 1
ATOM 534 O O . LYS A 1 74 ? 34.986 26.233 -17.130 1.00 87.88 74 LYS A O 1
ATOM 539 N N . GLU A 1 75 ? 36.640 26.063 -18.644 1.00 88.94 75 GLU A N 1
ATOM 540 C CA . GLU A 1 75 ? 35.852 26.411 -19.836 1.00 88.94 75 GLU A CA 1
ATOM 541 C C . GLU A 1 75 ? 35.272 25.187 -20.567 1.00 88.94 75 GLU A C 1
ATOM 543 O O . GLU A 1 75 ? 34.528 25.333 -21.541 1.00 88.94 75 GLU A O 1
ATOM 548 N N . ALA A 1 76 ? 35.583 23.971 -20.099 1.00 92.50 76 ALA A N 1
ATOM 549 C CA . ALA A 1 76 ? 35.023 22.751 -20.657 1.00 92.50 76 ALA A CA 1
ATOM 550 C C . ALA A 1 76 ? 33.508 22.721 -20.421 1.00 92.50 76 ALA A C 1
ATOM 552 O O . ALA A 1 76 ? 33.013 22.935 -19.308 1.00 92.50 76 ALA A O 1
ATOM 553 N N . SER A 1 77 ? 32.763 22.443 -21.479 1.00 94.62 77 SER A N 1
ATOM 554 C CA . SER A 1 77 ? 31.309 22.415 -21.476 1.00 94.62 77 SER A CA 1
ATOM 555 C C . SER A 1 77 ? 30.793 21.403 -22.480 1.00 94.62 77 SER A C 1
ATOM 557 O O . SER A 1 77 ? 31.428 21.176 -23.509 1.00 94.62 77 SER A O 1
ATOM 559 N N . LEU A 1 78 ? 29.616 20.870 -22.183 1.00 95.88 78 LEU A N 1
ATOM 560 C CA . LEU A 1 78 ? 28.830 20.059 -23.095 1.00 95.88 78 LEU A CA 1
ATOM 561 C C . LEU A 1 78 ? 27.564 20.843 -23.443 1.00 95.88 78 LEU A C 1
ATOM 563 O O . LEU A 1 78 ? 26.900 21.374 -22.545 1.00 95.88 78 LEU A O 1
ATOM 567 N N . THR A 1 79 ? 27.248 20.929 -24.725 1.00 96.75 79 THR A N 1
ATOM 568 C CA . THR A 1 79 ? 26.069 21.614 -25.244 1.00 96.75 79 THR A CA 1
ATOM 569 C C . THR A 1 79 ? 25.130 20.587 -25.855 1.00 96.75 79 THR A C 1
ATOM 571 O O . THR A 1 79 ? 25.560 19.733 -26.623 1.00 96.75 79 THR A O 1
ATOM 574 N N . LEU A 1 80 ? 23.855 20.652 -25.483 1.00 97.38 80 LEU A N 1
ATOM 575 C CA . LEU A 1 80 ? 22.788 19.866 -26.085 1.00 97.38 80 LEU A CA 1
ATOM 576 C C . LEU A 1 80 ? 21.987 20.758 -27.026 1.00 97.38 80 LEU A C 1
ATOM 578 O O . LEU A 1 80 ? 21.508 21.817 -26.610 1.00 97.38 80 LEU A O 1
ATOM 582 N N . HIS A 1 81 ? 21.814 20.287 -28.253 1.00 97.31 81 HIS A N 1
ATOM 583 C CA . HIS A 1 81 ? 20.956 20.877 -29.274 1.00 97.31 81 HIS A CA 1
ATOM 584 C C . HIS A 1 81 ? 19.714 20.006 -29.414 1.00 97.31 81 HIS A C 1
ATOM 586 O O . HIS A 1 81 ? 19.839 18.789 -29.544 1.00 97.31 81 HIS A O 1
ATOM 592 N N . LEU A 1 82 ? 18.526 20.603 -29.332 1.00 97.44 82 LEU A N 1
ATOM 593 C CA . LEU A 1 82 ? 17.248 19.907 -29.474 1.00 97.44 82 LEU A CA 1
ATOM 594 C C . LEU A 1 82 ? 16.573 20.324 -30.780 1.00 97.44 82 LEU A C 1
ATOM 596 O O . LEU A 1 82 ? 16.326 21.508 -30.989 1.00 97.44 82 LEU A O 1
ATOM 600 N N . HIS A 1 83 ? 16.205 19.351 -31.605 1.00 95.25 83 HIS A N 1
ATOM 601 C CA . HIS A 1 83 ? 15.603 19.497 -32.931 1.00 95.25 83 HIS A CA 1
ATOM 602 C C . HIS A 1 83 ? 14.270 18.745 -33.024 1.00 95.25 83 HIS A C 1
ATOM 604 O O . HIS A 1 83 ? 13.980 17.860 -32.213 1.00 95.25 83 HIS A O 1
ATOM 610 N N . THR A 1 84 ? 13.460 19.064 -34.038 1.00 92.81 84 THR A N 1
ATOM 611 C CA . THR A 1 84 ? 12.276 18.256 -34.394 1.00 92.81 84 THR A CA 1
ATOM 612 C C . THR A 1 84 ? 12.657 16.963 -35.109 1.00 92.81 84 THR A C 1
ATOM 614 O O . THR A 1 84 ? 12.027 15.938 -34.884 1.00 92.81 84 THR A O 1
ATOM 617 N N . THR A 1 85 ? 13.681 17.000 -35.963 1.00 92.19 85 THR A N 1
ATOM 618 C CA . THR A 1 85 ? 14.201 15.841 -36.704 1.00 92.19 85 THR A CA 1
ATOM 619 C C . THR A 1 85 ? 15.722 15.954 -36.861 1.00 92.19 85 THR A C 1
ATOM 621 O O . THR A 1 85 ? 16.250 17.055 -36.698 1.00 92.19 85 THR A O 1
ATOM 624 N N . PRO A 1 86 ? 16.435 14.860 -37.186 1.00 89.88 86 PRO A N 1
ATOM 625 C CA . PRO A 1 86 ? 17.882 14.893 -37.424 1.00 89.88 86 PRO A CA 1
ATOM 626 C C . PRO A 1 86 ? 18.328 15.845 -38.544 1.00 89.88 86 PRO A C 1
ATOM 628 O O . PRO A 1 86 ? 19.450 16.341 -38.519 1.00 89.88 86 PRO A O 1
ATOM 631 N N . GLU A 1 87 ? 17.463 16.107 -39.525 1.00 88.88 87 GLU A N 1
ATOM 632 C CA . GLU A 1 87 ? 17.743 16.965 -40.685 1.00 88.88 87 GLU A CA 1
ATOM 633 C C . GLU A 1 87 ? 17.346 18.435 -40.467 1.00 88.88 87 GLU A C 1
ATOM 635 O O . GLU A 1 87 ? 17.502 19.258 -41.373 1.00 88.88 87 GLU A O 1
ATOM 640 N N . ALA A 1 88 ? 16.784 18.778 -39.304 1.00 89.75 88 ALA A N 1
ATOM 641 C CA . ALA A 1 88 ? 16.348 20.138 -39.028 1.00 89.75 88 ALA A CA 1
ATOM 642 C C . ALA A 1 88 ? 17.553 21.092 -38.951 1.00 89.75 88 ALA A C 1
ATOM 644 O O . ALA A 1 88 ? 18.536 20.826 -38.267 1.00 89.75 88 ALA A O 1
ATOM 645 N N . ALA A 1 89 ? 17.461 22.229 -39.644 1.00 81.69 89 ALA A N 1
ATOM 646 C CA . ALA A 1 89 ? 18.538 23.218 -39.686 1.00 81.69 89 ALA A CA 1
ATOM 647 C C . ALA A 1 89 ? 18.564 24.156 -38.464 1.00 81.69 89 ALA A C 1
ATOM 649 O O . ALA A 1 89 ? 19.580 24.798 -38.212 1.00 81.69 89 ALA A O 1
ATOM 650 N N . GLU A 1 90 ? 17.450 24.266 -37.733 1.00 90.38 90 GLU A N 1
ATOM 651 C CA . GLU A 1 90 ? 17.300 25.183 -36.602 1.00 90.38 90 GLU A CA 1
ATOM 652 C C . GLU A 1 90 ? 17.108 24.433 -35.281 1.00 90.38 90 GLU A C 1
ATOM 654 O O . GLU A 1 90 ? 16.319 23.487 -35.182 1.00 90.38 90 GLU A O 1
ATOM 659 N N . ASP A 1 91 ? 17.788 24.921 -34.243 1.00 91.56 91 ASP A N 1
ATOM 660 C CA . ASP A 1 91 ? 17.591 24.463 -32.875 1.00 91.56 91 ASP A CA 1
ATOM 661 C C . ASP A 1 91 ? 16.224 24.912 -32.352 1.00 91.56 91 ASP A C 1
ATOM 663 O O . ASP A 1 91 ? 15.935 26.107 -32.280 1.00 91.56 91 ASP A O 1
ATOM 667 N N . LEU A 1 92 ? 15.409 23.969 -31.871 1.00 94.94 92 LEU A N 1
ATOM 668 C CA . LEU A 1 92 ? 14.266 24.311 -31.023 1.00 94.94 92 LEU A CA 1
ATOM 669 C C . LEU A 1 92 ? 14.754 24.976 -29.738 1.00 94.94 92 LEU A C 1
ATOM 671 O O . LEU A 1 92 ? 14.180 25.969 -29.292 1.00 94.94 92 LEU A O 1
ATOM 675 N N . GLN A 1 93 ? 15.780 24.385 -29.118 1.00 96.69 93 GLN A N 1
ATOM 676 C CA . GLN A 1 93 ? 16.459 24.904 -27.934 1.00 96.69 93 GLN A CA 1
ATOM 677 C C . GLN A 1 93 ? 17.904 24.410 -27.886 1.00 96.69 93 GLN A C 1
ATOM 679 O O . GLN A 1 93 ? 18.194 23.277 -28.267 1.00 96.69 93 GLN A O 1
ATOM 684 N N . GLN A 1 94 ? 18.778 25.236 -27.314 1.00 96.25 94 GLN A N 1
ATOM 685 C CA . GLN A 1 94 ? 20.175 24.913 -27.053 1.00 96.25 94 GLN A CA 1
ATOM 686 C C . GLN A 1 94 ? 20.474 25.113 -25.564 1.00 96.25 94 GLN A C 1
ATOM 688 O O . GLN A 1 94 ? 20.131 26.148 -24.985 1.00 96.25 94 GLN A O 1
ATOM 693 N N . VAL A 1 95 ? 21.112 24.130 -24.925 1.00 97.12 95 VAL A N 1
ATOM 694 C CA . VAL A 1 95 ? 21.437 24.180 -23.491 1.00 97.12 95 VAL A CA 1
ATOM 695 C C . VAL A 1 95 ? 22.889 23.796 -23.265 1.00 97.12 95 VAL A C 1
ATOM 697 O O . VAL A 1 95 ? 23.304 22.684 -23.574 1.00 97.12 95 VAL A O 1
ATOM 700 N N . ARG A 1 96 ? 23.657 24.699 -22.652 1.00 96.06 96 ARG A N 1
ATOM 701 C CA . ARG A 1 96 ? 25.072 24.491 -22.322 1.00 96.06 96 ARG A CA 1
ATOM 702 C C . ARG A 1 96 ? 25.256 24.212 -20.832 1.00 96.06 96 ARG A C 1
ATOM 704 O O . ARG A 1 96 ? 24.790 24.979 -19.990 1.00 96.06 96 ARG A O 1
ATOM 711 N N . VAL A 1 97 ? 25.981 23.145 -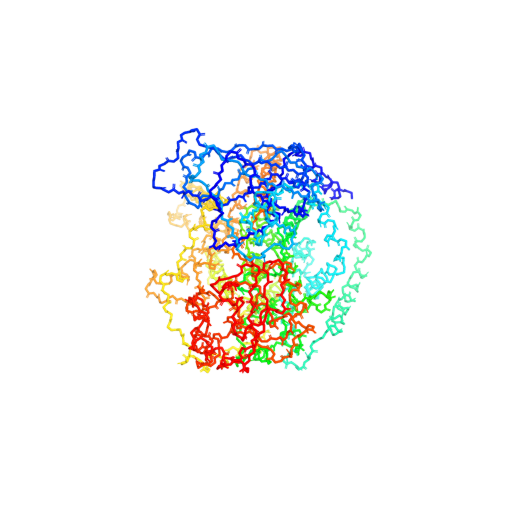20.500 1.00 95.62 97 VAL A N 1
ATOM 712 C CA . VAL A 1 97 ? 26.325 22.758 -19.123 1.00 95.62 97 VAL A CA 1
ATOM 713 C C . VAL A 1 97 ? 27.843 22.758 -18.953 1.00 95.62 97 VAL A C 1
ATOM 715 O O . VAL A 1 97 ? 28.576 22.229 -19.785 1.00 95.62 97 VAL A O 1
ATOM 718 N N . THR A 1 98 ? 28.335 23.345 -17.859 1.00 94.94 98 THR A N 1
ATOM 719 C CA . THR A 1 98 ? 29.766 23.305 -17.520 1.00 94.94 98 THR A CA 1
ATOM 720 C C . THR A 1 98 ? 30.194 21.912 -17.054 1.00 94.94 98 THR A C 1
ATOM 722 O O . THR A 1 98 ? 29.500 21.254 -16.268 1.00 94.94 98 THR A O 1
ATOM 725 N N . LEU A 1 99 ? 31.363 21.482 -17.526 1.00 94.06 99 LEU A N 1
ATOM 726 C CA . LEU A 1 99 ? 32.015 20.236 -17.135 1.00 94.06 99 LEU A CA 1
ATOM 727 C C . LEU A 1 99 ? 33.062 20.433 -16.027 1.00 94.06 99 LEU A C 1
ATOM 729 O O . LEU A 1 99 ? 33.681 19.466 -15.584 1.00 94.06 99 LEU A O 1
ATOM 733 N N . ALA A 1 100 ? 33.249 21.663 -15.540 1.00 91.38 100 ALA A N 1
ATOM 734 C CA . ALA A 1 100 ? 34.181 21.948 -14.458 1.00 91.38 100 ALA A CA 1
ATOM 735 C C . ALA A 1 100 ? 33.807 21.159 -13.188 1.00 91.38 100 ALA A C 1
ATOM 737 O O . ALA A 1 100 ? 32.693 21.266 -12.672 1.00 91.38 100 ALA A O 1
ATOM 738 N N . GLY A 1 101 ? 34.747 20.354 -12.686 1.00 88.56 101 GLY A N 1
ATOM 739 C CA . GLY A 1 101 ? 34.545 19.505 -11.506 1.00 88.56 101 GLY A CA 1
ATOM 740 C C . GLY A 1 101 ? 33.653 18.277 -11.729 1.00 88.56 101 GLY A C 1
ATOM 741 O O . GLY A 1 101 ? 33.366 17.572 -10.761 1.00 88.56 101 GLY A O 1
ATOM 742 N N . ARG A 1 102 ? 33.222 18.007 -12.971 1.00 92.88 102 ARG A N 1
ATOM 743 C CA . ARG A 1 102 ? 32.496 16.779 -13.323 1.00 92.88 102 ARG A CA 1
ATOM 744 C C . ARG A 1 102 ? 33.450 15.598 -13.434 1.00 92.88 102 ARG A C 1
ATOM 746 O O . ARG A 1 102 ? 34.590 15.746 -13.873 1.00 92.88 102 ARG A O 1
ATOM 753 N N . ARG A 1 103 ? 32.968 14.427 -13.033 1.00 93.00 103 ARG A N 1
ATOM 754 C CA . ARG A 1 103 ? 33.705 13.161 -13.039 1.00 93.00 103 ARG A CA 1
ATOM 755 C C . ARG A 1 103 ? 33.096 12.183 -14.037 1.00 93.00 103 ARG A C 1
ATOM 757 O O . ARG A 1 103 ? 31.941 12.316 -14.440 1.00 93.00 103 ARG A O 1
ATOM 764 N N . HIS A 1 104 ? 33.887 11.187 -14.420 1.00 94.81 104 HIS A N 1
ATOM 765 C CA . HIS A 1 104 ? 33.391 10.027 -15.153 1.00 94.81 104 HIS A CA 1
ATOM 766 C C . HIS A 1 104 ? 32.187 9.414 -14.408 1.00 94.81 104 HIS A C 1
ATOM 768 O O . HIS A 1 104 ? 32.232 9.273 -13.185 1.00 94.81 104 HIS A O 1
ATOM 774 N N . ASN A 1 105 ? 31.124 9.066 -15.138 1.00 95.56 105 ASN A N 1
ATOM 775 C CA . ASN A 1 105 ? 29.827 8.598 -14.626 1.00 95.56 105 ASN A CA 1
ATOM 776 C C . ASN A 1 105 ? 28.982 9.631 -13.862 1.00 95.56 105 ASN A C 1
ATOM 778 O O . ASN A 1 105 ? 28.008 9.257 -13.205 1.00 95.56 105 ASN A O 1
ATOM 782 N N . ASP A 1 106 ? 29.280 10.927 -13.970 1.00 95.38 106 ASP A N 1
ATOM 783 C CA . ASP A 1 106 ? 28.335 11.948 -13.516 1.00 95.38 106 ASP A CA 1
ATOM 784 C C . ASP A 1 106 ? 27.124 12.027 -14.465 1.00 95.38 106 ASP A C 1
ATOM 786 O O . ASP A 1 106 ? 27.252 12.037 -15.692 1.00 95.38 106 ASP A O 1
ATOM 790 N N . LEU A 1 107 ? 25.924 12.134 -13.891 1.00 96.06 107 LEU A N 1
ATOM 791 C CA . LEU A 1 107 ? 24.710 12.451 -14.644 1.00 96.06 107 LEU A CA 1
ATOM 792 C C . LEU A 1 107 ? 24.689 13.939 -14.997 1.00 96.06 107 LEU A C 1
ATOM 794 O O . LEU A 1 107 ? 24.767 14.801 -14.114 1.00 96.06 107 LEU A O 1
ATOM 798 N N . LEU A 1 108 ? 24.538 14.242 -16.285 1.00 96.25 108 LEU A N 1
ATOM 799 C CA . LEU A 1 108 ? 24.400 15.606 -16.785 1.00 96.25 108 LEU A CA 1
ATOM 800 C C . LEU A 1 108 ? 22.968 15.847 -17.232 1.00 96.25 108 LEU A C 1
ATOM 802 O O . LEU A 1 108 ? 22.487 15.199 -18.156 1.00 96.25 108 LEU A O 1
ATOM 806 N N . ARG A 1 109 ? 22.302 16.804 -16.581 1.00 96.94 109 ARG A N 1
ATOM 807 C CA . ARG A 1 109 ? 20.939 17.216 -16.912 1.00 96.94 109 ARG A CA 1
ATOM 808 C C . ARG A 1 109 ? 20.937 18.570 -17.612 1.00 96.94 109 ARG A C 1
ATOM 810 O O . ARG A 1 109 ? 21.383 19.564 -17.042 1.00 96.94 109 ARG A O 1
ATOM 817 N N . PHE A 1 110 ? 20.357 18.597 -18.802 1.00 97.69 110 PHE A N 1
ATOM 818 C CA . PHE A 1 110 ? 20.094 19.779 -19.608 1.00 97.69 110 PHE A CA 1
ATOM 819 C C . PHE A 1 110 ? 18.662 20.242 -19.347 1.00 97.69 110 PHE A C 1
ATOM 821 O O . PHE A 1 110 ? 17.710 19.557 -19.718 1.00 97.69 110 PHE A O 1
ATOM 828 N N . ALA A 1 111 ? 18.503 21.368 -18.650 1.00 96.94 111 ALA A N 1
ATOM 829 C CA . ALA A 1 111 ? 17.193 21.944 -18.358 1.00 96.94 111 ALA A CA 1
ATOM 830 C C . ALA A 1 111 ? 16.688 22.755 -19.560 1.00 96.94 111 ALA A C 1
ATOM 832 O O . ALA A 1 111 ? 17.332 23.716 -19.969 1.00 96.94 111 ALA A O 1
ATOM 833 N N . LEU A 1 112 ? 15.533 22.364 -20.091 1.00 96.38 112 LEU A N 1
ATOM 834 C CA . LEU A 1 112 ? 14.854 22.997 -21.217 1.00 96.38 112 LEU A CA 1
ATOM 835 C C . LEU A 1 112 ? 13.779 23.965 -20.704 1.00 96.38 112 LEU A C 1
ATOM 837 O O . LEU A 1 112 ? 13.189 23.759 -19.636 1.00 96.38 112 LEU A O 1
ATOM 841 N N . ALA A 1 113 ? 13.451 24.983 -21.496 1.00 95.25 113 ALA A N 1
ATOM 842 C CA . ALA A 1 113 ? 12.172 25.665 -21.358 1.00 95.25 113 ALA A CA 1
ATOM 843 C C . ALA A 1 113 ? 11.045 24.654 -21.676 1.00 95.25 113 ALA A C 1
ATOM 845 O O . ALA A 1 113 ? 11.113 23.998 -22.718 1.00 95.25 113 ALA A O 1
ATOM 846 N N . PRO A 1 114 ? 10.024 24.481 -20.814 1.00 94.31 114 PRO A N 1
ATOM 847 C CA . PRO A 1 114 ? 9.042 23.415 -20.995 1.00 94.31 114 PRO A CA 1
ATOM 848 C C . PRO A 1 114 ? 8.293 23.487 -22.333 1.00 94.31 114 PRO A C 1
ATOM 850 O O . PRO A 1 114 ? 7.646 24.488 -22.640 1.00 94.31 114 PRO A O 1
ATOM 853 N N . LEU A 1 115 ? 8.326 22.399 -23.103 1.00 95.31 115 LEU A N 1
ATOM 854 C CA . LEU A 1 115 ? 7.597 22.266 -24.365 1.00 95.31 115 LEU A CA 1
ATOM 855 C C . LEU A 1 115 ? 6.188 21.720 -24.101 1.00 95.31 115 LEU A C 1
ATOM 857 O O . LEU A 1 115 ? 5.993 20.518 -23.930 1.00 95.31 115 LEU A O 1
ATOM 861 N N . ALA A 1 116 ? 5.187 22.604 -24.046 1.00 91.62 116 ALA A N 1
ATOM 862 C CA . ALA A 1 116 ? 3.835 22.250 -23.597 1.00 91.62 116 ALA A CA 1
ATOM 863 C C . ALA A 1 116 ? 3.169 21.129 -24.419 1.00 91.62 116 ALA A C 1
ATOM 865 O O . ALA A 1 116 ? 2.558 20.229 -23.850 1.00 91.62 116 ALA A O 1
ATOM 866 N N . ASN A 1 117 ? 3.336 21.131 -25.743 1.00 92.38 117 ASN A N 1
ATOM 867 C CA . ASN A 1 117 ? 2.683 20.179 -26.651 1.00 92.38 117 ASN A CA 1
ATOM 868 C C . ASN A 1 117 ? 3.595 19.009 -27.061 1.00 92.38 117 ASN A C 1
ATOM 870 O O . ASN A 1 117 ? 3.484 18.509 -28.175 1.00 92.38 117 ASN A O 1
ATOM 874 N N . SER A 1 118 ? 4.501 18.576 -26.178 1.00 95.75 118 SER A N 1
ATOM 875 C CA . SER A 1 118 ? 5.466 17.509 -26.482 1.00 95.75 118 SER A CA 1
ATOM 876 C C . SER A 1 118 ? 4.880 16.097 -26.508 1.00 95.75 118 SER A C 1
ATOM 878 O O . SER A 1 118 ? 5.509 15.194 -27.044 1.00 95.75 118 SER A O 1
ATOM 880 N N . ALA A 1 119 ? 3.694 15.870 -25.939 1.00 94.69 119 ALA A N 1
ATOM 881 C CA . ALA A 1 119 ? 3.126 14.526 -25.834 1.00 94.69 119 ALA A CA 1
ATOM 882 C C . ALA A 1 119 ? 2.948 13.869 -27.212 1.00 94.69 119 ALA A C 1
ATOM 884 O O . ALA A 1 119 ? 2.235 14.393 -28.068 1.00 94.69 119 ALA A O 1
ATOM 885 N N . GLY A 1 120 ? 3.555 12.698 -27.401 1.00 95.19 120 GLY A N 1
ATOM 886 C CA . GLY A 1 120 ? 3.471 11.908 -28.625 1.00 95.19 120 GLY A CA 1
ATOM 887 C C . GLY A 1 120 ? 4.277 12.455 -29.805 1.00 95.19 120 GLY A C 1
ATOM 888 O O . GLY A 1 120 ? 4.146 11.883 -30.889 1.00 95.19 120 GLY A O 1
ATOM 889 N N . GLN A 1 121 ? 5.072 13.511 -29.605 1.00 95.94 121 GLN A N 1
ATOM 890 C CA . GLN A 1 121 ? 5.934 14.114 -30.624 1.00 95.94 121 GLN A CA 1
ATOM 891 C C . GLN A 1 121 ? 7.325 13.481 -30.617 1.00 95.94 121 GLN A C 1
ATOM 893 O O . GLN A 1 121 ? 7.844 13.122 -29.554 1.00 95.94 121 GLN A O 1
ATOM 898 N N . ASP A 1 122 ? 7.916 13.392 -31.804 1.00 96.19 122 ASP A N 1
ATOM 899 C CA . ASP A 1 122 ? 9.288 12.943 -31.995 1.00 96.19 122 ASP A CA 1
ATOM 900 C C . ASP A 1 122 ? 10.238 14.142 -31.939 1.00 96.19 122 ASP A C 1
ATOM 902 O O . ASP A 1 122 ? 9.925 15.240 -32.405 1.00 96.19 122 ASP A O 1
ATOM 906 N N . TYR A 1 123 ? 11.391 13.920 -31.324 1.00 97.12 123 TYR A N 1
ATOM 907 C CA . TYR A 1 123 ? 12.457 14.893 -31.171 1.00 97.12 123 TYR A CA 1
ATOM 908 C C . TYR A 1 123 ? 13.796 14.225 -31.443 1.00 97.12 123 TYR A C 1
ATOM 910 O O . TYR A 1 123 ? 13.951 13.012 -31.300 1.00 97.12 123 TYR A O 1
ATOM 918 N N . TYR A 1 124 ? 14.787 15.040 -31.770 1.00 97.06 124 TYR A N 1
ATOM 919 C CA . TYR A 1 124 ? 16.177 14.633 -31.894 1.00 97.06 124 TYR A CA 1
ATOM 920 C C . TYR A 1 124 ? 17.022 15.525 -30.997 1.00 97.06 124 TYR A C 1
ATOM 922 O O . TYR A 1 124 ? 16.834 16.737 -31.000 1.00 97.06 124 TYR A O 1
ATOM 930 N N . PHE A 1 125 ? 17.935 14.952 -30.216 1.00 97.25 125 PHE A N 1
ATOM 931 C CA . PHE A 1 125 ? 18.971 15.750 -29.569 1.00 97.25 125 PHE A CA 1
ATOM 932 C C . PHE A 1 125 ? 20.353 15.295 -30.011 1.00 97.25 125 PHE A C 1
ATOM 934 O O . PHE A 1 125 ? 20.584 14.098 -30.169 1.00 97.25 125 PHE A O 1
ATOM 941 N N . CYS A 1 126 ? 21.276 16.241 -30.147 1.00 96.00 126 CYS A N 1
ATOM 942 C CA . CYS A 1 126 ? 22.685 15.961 -30.388 1.00 96.00 126 CYS A CA 1
ATOM 943 C C . CYS A 1 126 ? 23.585 16.778 -29.460 1.00 96.00 126 CYS A C 1
ATOM 945 O O . CYS A 1 126 ? 23.150 17.747 -28.826 1.00 96.00 126 CYS A O 1
ATOM 947 N N . LEU A 1 127 ? 24.820 16.307 -29.303 1.00 95.88 127 LEU A N 1
ATOM 948 C CA . LEU A 1 127 ? 25.759 16.790 -28.298 1.00 95.88 127 LEU A CA 1
ATOM 949 C C . LEU A 1 127 ? 27.021 17.361 -28.946 1.00 95.88 127 LEU A C 1
ATOM 951 O O . LEU A 1 127 ? 27.619 16.718 -29.803 1.00 95.88 127 LEU A O 1
ATOM 955 N N . GLU A 1 128 ? 27.450 18.520 -28.452 1.00 94.75 128 GLU A N 1
ATOM 956 C CA . GLU A 1 128 ? 28.682 19.214 -28.838 1.00 94.75 128 GLU A CA 1
ATOM 957 C C . GLU A 1 128 ? 29.567 19.431 -27.597 1.00 94.75 128 GLU A C 1
ATOM 959 O O . GLU A 1 128 ? 29.082 19.859 -26.544 1.00 94.75 128 GLU A O 1
ATOM 964 N N . SER A 1 129 ? 30.871 19.162 -27.695 1.00 93.62 129 SER A N 1
ATOM 965 C CA . SER A 1 129 ? 31.843 19.333 -26.608 1.00 93.62 129 SER A CA 1
ATOM 966 C C . SER A 1 129 ? 32.888 20.403 -26.927 1.00 93.62 129 SER A C 1
ATOM 968 O O . SER A 1 129 ? 33.580 20.347 -27.942 1.00 93.62 129 SER A O 1
ATOM 970 N N . SER A 1 130 ? 33.117 21.323 -25.982 1.00 92.12 130 SER A N 1
ATOM 971 C CA . SER A 1 130 ? 34.252 22.260 -26.056 1.00 92.12 130 SER A CA 1
ATOM 972 C C . SER A 1 130 ? 35.588 21.649 -25.603 1.00 92.12 130 SER A C 1
ATOM 974 O O . SER A 1 130 ? 36.620 22.314 -25.672 1.00 92.12 130 SER A O 1
ATOM 976 N N . ALA A 1 131 ? 35.583 20.394 -25.138 1.00 86.00 131 ALA A N 1
ATOM 977 C CA . ALA A 1 131 ? 36.764 19.631 -24.733 1.00 86.00 131 ALA A CA 1
ATOM 978 C C . ALA A 1 131 ? 36.942 18.411 -25.662 1.00 86.00 131 ALA A C 1
ATOM 980 O O . ALA A 1 131 ? 36.602 17.287 -25.268 1.00 86.00 131 ALA A O 1
ATOM 981 N N . PRO A 1 132 ? 37.426 18.620 -26.901 1.00 79.50 132 PRO A N 1
ATOM 982 C CA . PRO A 1 132 ? 37.482 17.575 -27.917 1.00 79.50 132 PRO A CA 1
ATOM 983 C C . PRO A 1 132 ? 38.377 16.414 -27.477 1.00 79.50 132 PRO A C 1
ATOM 985 O O . PRO A 1 132 ? 39.417 16.614 -26.847 1.00 79.50 132 PRO A O 1
ATOM 988 N N . GLY A 1 133 ? 37.959 15.185 -27.782 1.00 82.00 133 GLY A N 1
ATOM 989 C CA . GLY A 1 133 ? 38.749 13.979 -27.502 1.00 82.00 133 GLY A CA 1
ATOM 990 C C . GLY A 1 133 ? 38.757 13.520 -26.037 1.00 82.00 133 GLY A C 1
ATOM 991 O O . GLY A 1 133 ? 39.236 12.427 -25.745 1.00 82.00 133 GLY A O 1
ATOM 992 N N . ARG A 1 134 ? 38.219 14.317 -25.103 1.00 90.38 134 ARG A N 1
ATOM 993 C CA . ARG A 1 134 ? 38.249 14.021 -23.658 1.00 90.38 134 ARG A CA 1
ATOM 994 C C . ARG A 1 134 ? 36.914 13.589 -23.065 1.00 90.38 134 ARG A C 1
ATOM 996 O O . ARG A 1 134 ? 36.882 13.146 -21.919 1.00 90.38 134 ARG A O 1
ATOM 1003 N N . VAL A 1 135 ? 35.824 13.737 -23.809 1.00 94.19 135 VAL A N 1
ATOM 1004 C CA . VAL A 1 135 ? 34.462 13.573 -23.294 1.00 94.19 135 VAL A CA 1
ATOM 1005 C C . VAL A 1 135 ? 33.639 12.724 -24.253 1.00 94.19 135 VAL A C 1
ATOM 1007 O O . VAL A 1 135 ? 33.707 12.937 -25.454 1.00 94.19 135 VAL A O 1
ATOM 1010 N N . ALA A 1 136 ? 32.852 11.793 -23.728 1.00 95.62 136 ALA A N 1
ATOM 1011 C CA . ALA A 1 136 ? 31.869 10.993 -24.456 1.00 95.62 136 ALA A CA 1
ATOM 1012 C C . ALA A 1 136 ? 30.600 10.820 -23.605 1.00 95.62 136 ALA A C 1
ATOM 1014 O O . ALA A 1 136 ? 30.503 11.348 -22.491 1.00 95.62 136 ALA A O 1
ATOM 1015 N N . VAL A 1 137 ? 29.629 10.063 -24.108 1.00 96.50 137 VAL A N 1
ATOM 1016 C CA . VAL A 1 137 ? 28.472 9.609 -23.328 1.00 96.50 137 VAL A CA 1
ATOM 1017 C C . VAL A 1 137 ? 28.337 8.094 -23.407 1.00 96.50 137 VAL A C 1
ATOM 1019 O O . VAL A 1 137 ? 28.888 7.449 -24.296 1.00 96.50 137 VAL A O 1
ATOM 1022 N N . TRP A 1 138 ? 27.634 7.502 -22.447 1.00 97.38 138 TRP A N 1
ATOM 1023 C CA . TRP A 1 138 ? 27.352 6.067 -22.478 1.00 97.38 138 TRP A CA 1
ATOM 1024 C C . TRP A 1 138 ? 26.262 5.714 -23.491 1.00 97.38 138 TRP A C 1
ATOM 1026 O O . TRP A 1 138 ? 25.286 6.450 -23.645 1.00 97.38 138 TRP A O 1
ATOM 1036 N N . ARG A 1 139 ? 26.405 4.544 -24.118 1.00 95.50 139 ARG A N 1
ATOM 1037 C CA . ARG A 1 139 ? 25.428 3.913 -25.008 1.00 95.50 139 ARG A CA 1
ATOM 1038 C C . ARG A 1 139 ? 25.267 2.418 -24.718 1.00 95.50 139 ARG A C 1
ATOM 1040 O O . ARG A 1 139 ? 26.129 1.793 -24.088 1.00 95.50 139 ARG A O 1
ATOM 1047 N N . SER A 1 140 ? 24.176 1.845 -25.209 1.00 93.62 140 SER A N 1
ATOM 1048 C CA . SER A 1 140 ? 24.028 0.410 -25.438 1.00 93.62 140 SER A CA 1
ATOM 1049 C C . SER A 1 140 ? 24.305 0.100 -26.905 1.00 93.62 140 SER A C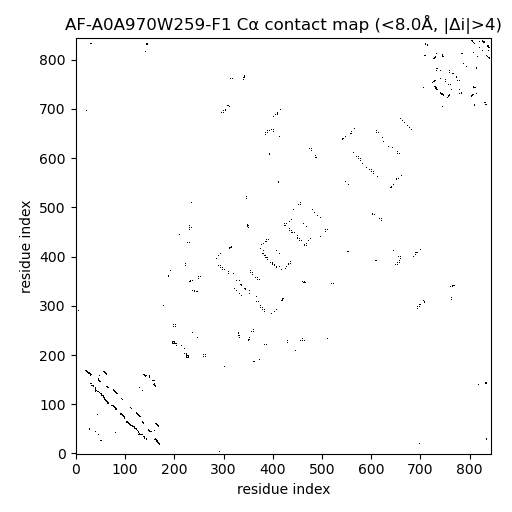 1
ATOM 1051 O O . SER A 1 140 ? 23.860 0.835 -27.780 1.00 93.62 140 SER A O 1
ATOM 1053 N N . THR A 1 141 ? 25.024 -0.985 -27.183 1.00 91.94 141 THR A N 1
ATOM 1054 C CA . THR A 1 141 ? 25.247 -1.477 -28.554 1.00 91.94 141 THR A CA 1
ATOM 1055 C C . THR A 1 141 ? 24.059 -2.254 -29.123 1.00 91.94 141 THR A C 1
ATOM 1057 O O . THR A 1 141 ? 24.058 -2.572 -30.308 1.00 91.94 141 THR A O 1
ATOM 1060 N N . LEU A 1 142 ? 23.083 -2.615 -28.287 1.00 89.75 142 LEU A N 1
ATOM 1061 C CA . LEU A 1 142 ? 21.840 -3.267 -28.693 1.00 89.75 142 LEU A CA 1
ATOM 1062 C C . LEU A 1 142 ? 20.701 -2.253 -28.602 1.00 89.75 142 LEU A C 1
ATOM 1064 O O . LEU A 1 142 ? 20.725 -1.387 -27.726 1.00 89.75 142 LEU A O 1
ATOM 1068 N N . ASP A 1 143 ? 19.716 -2.367 -29.493 1.00 86.31 143 ASP A N 1
ATOM 1069 C CA . ASP A 1 143 ? 18.505 -1.539 -29.444 1.00 86.31 143 ASP A CA 1
ATOM 1070 C C . ASP A 1 143 ? 17.754 -1.829 -28.141 1.00 86.31 143 ASP A C 1
ATOM 1072 O O . ASP A 1 143 ? 17.250 -2.934 -27.926 1.00 86.31 143 ASP A O 1
ATOM 1076 N N . ALA A 1 144 ? 17.739 -0.840 -27.257 1.00 85.56 144 ALA A N 1
ATOM 1077 C CA . ALA A 1 144 ? 17.135 -0.870 -25.936 1.00 85.56 144 ALA A CA 1
ATOM 1078 C C . ALA A 1 144 ? 15.946 0.098 -25.832 1.00 85.56 144 ALA A C 1
ATOM 1080 O O . ALA A 1 144 ? 15.316 0.183 -24.769 1.00 85.56 144 ALA A O 1
ATOM 1081 N N . TYR A 1 145 ? 15.650 0.843 -26.899 1.00 89.50 145 TYR A N 1
ATOM 1082 C CA . TYR A 1 145 ? 14.616 1.861 -26.942 1.00 89.50 145 TYR A CA 1
ATOM 1083 C C . TYR A 1 145 ? 13.929 1.911 -28.316 1.00 89.50 145 TYR A C 1
ATOM 1085 O O . TYR A 1 145 ? 14.283 2.666 -29.210 1.00 89.50 145 TYR A O 1
ATOM 1093 N N . ALA A 1 146 ? 12.792 1.221 -28.415 1.00 84.62 146 ALA A N 1
ATOM 1094 C CA . ALA A 1 146 ? 12.005 1.114 -29.647 1.00 84.62 146 ALA A CA 1
ATOM 1095 C C . ALA A 1 146 ? 11.404 2.438 -30.173 1.00 84.62 146 ALA A C 1
ATOM 1097 O O . ALA A 1 146 ? 10.784 2.453 -31.234 1.00 84.62 146 ALA A O 1
ATOM 1098 N N . GLY A 1 147 ? 11.487 3.532 -29.409 1.00 86.38 147 GLY A N 1
ATOM 1099 C CA . GLY A 1 147 ? 10.891 4.823 -29.765 1.00 86.38 147 GLY A CA 1
ATOM 1100 C C . GLY A 1 147 ? 11.824 5.761 -30.531 1.00 86.38 147 GLY A C 1
ATOM 1101 O O . GLY A 1 147 ? 11.470 6.928 -30.701 1.00 86.38 147 GLY A O 1
ATOM 1102 N N . GLY A 1 148 ? 13.011 5.301 -30.931 1.00 91.06 148 GLY A N 1
ATOM 1103 C CA . GLY A 1 148 ? 13.986 6.119 -31.641 1.00 91.06 148 GLY A CA 1
ATOM 1104 C C . GLY A 1 148 ? 15.241 5.351 -32.041 1.00 91.06 148 GLY A C 1
ATOM 1105 O O . GLY A 1 148 ? 15.246 4.126 -32.079 1.00 91.06 148 GLY A O 1
ATOM 1106 N N . SER A 1 149 ? 16.287 6.083 -32.410 1.00 93.81 149 SER A N 1
ATOM 1107 C CA . SER A 1 149 ? 17.562 5.529 -32.867 1.00 93.81 149 SER A CA 1
ATOM 1108 C C . SER A 1 149 ? 18.714 6.471 -32.525 1.00 93.81 149 SER A C 1
ATOM 1110 O O . SER A 1 149 ? 18.557 7.699 -32.540 1.00 93.81 149 SER A O 1
ATOM 1112 N N . MET A 1 150 ? 19.881 5.896 -32.238 1.00 94.94 150 MET A N 1
ATOM 1113 C CA . MET A 1 150 ? 21.127 6.642 -32.084 1.00 94.94 150 MET A CA 1
ATOM 1114 C C . MET A 1 150 ? 21.658 7.099 -33.449 1.00 94.94 150 MET A C 1
ATOM 1116 O O . MET A 1 150 ? 21.567 6.375 -34.438 1.00 94.94 150 MET A O 1
ATOM 1120 N N . PHE A 1 151 ? 22.277 8.277 -33.484 1.00 94.56 151 PHE A N 1
ATOM 1121 C CA . PHE A 1 151 ? 22.977 8.814 -34.646 1.00 94.56 151 PHE A CA 1
ATOM 1122 C C . PHE A 1 151 ? 24.450 9.064 -34.325 1.00 94.56 151 PHE A C 1
ATOM 1124 O O . PHE A 1 151 ? 24.791 9.536 -33.238 1.00 94.56 151 PHE A O 1
ATOM 1131 N N . GLU A 1 152 ? 25.308 8.771 -35.298 1.00 92.56 152 GLU A N 1
ATOM 1132 C CA . GLU A 1 152 ? 26.733 9.095 -35.293 1.00 92.56 152 GLU A CA 1
ATOM 1133 C C . GLU A 1 152 ? 27.121 9.653 -36.668 1.00 92.56 152 GLU A C 1
ATOM 1135 O O . GLU A 1 152 ? 26.805 9.049 -37.695 1.00 92.56 152 GLU A O 1
ATOM 1140 N N . ALA A 1 153 ? 27.755 10.828 -36.698 1.00 87.06 153 ALA A N 1
ATOM 1141 C CA . ALA A 1 153 ? 28.118 11.559 -37.916 1.00 87.06 153 ALA A CA 1
ATOM 1142 C C . ALA A 1 153 ? 26.945 11.720 -38.914 1.00 87.06 153 ALA A C 1
ATOM 1144 O O . ALA A 1 153 ? 27.121 11.631 -40.128 1.00 87.06 153 ALA A O 1
ATOM 1145 N N . GLY A 1 154 ? 25.729 11.936 -38.393 1.00 83.19 154 GLY A N 1
ATOM 1146 C CA . GLY A 1 154 ? 24.509 12.113 -39.190 1.00 83.19 154 GLY A CA 1
ATOM 1147 C C . GLY A 1 154 ? 23.894 10.822 -39.744 1.00 83.19 154 GLY A C 1
ATOM 1148 O O . GLY A 1 154 ? 22.903 10.891 -40.466 1.00 83.19 154 GLY A O 1
ATOM 1149 N N . GLN A 1 155 ? 24.434 9.646 -39.409 1.00 89.62 155 GLN A N 1
ATOM 1150 C CA . GLN A 1 155 ? 23.884 8.351 -39.818 1.00 89.62 155 GLN A CA 1
ATOM 1151 C C . GLN A 1 155 ? 23.310 7.591 -38.626 1.00 89.62 155 GLN A C 1
ATOM 1153 O O . GLN A 1 155 ? 23.911 7.571 -37.552 1.00 89.62 155 GLN A O 1
ATOM 1158 N N . SER A 1 156 ? 22.172 6.924 -38.833 1.00 92.62 156 SER A N 1
ATOM 1159 C CA . SER A 1 156 ? 21.591 6.034 -37.826 1.00 92.62 156 SER A CA 1
ATOM 1160 C C . SER A 1 156 ? 22.539 4.870 -37.545 1.00 92.62 156 SER A C 1
ATOM 1162 O O . SER A 1 156 ? 23.022 4.216 -38.470 1.00 92.62 156 SER A O 1
ATOM 1164 N N . GLN A 1 157 ? 22.771 4.593 -36.268 1.00 91.00 157 GLN A N 1
ATOM 1165 C CA . GLN A 1 157 ? 23.601 3.494 -35.787 1.00 91.00 157 GLN A CA 1
ATOM 1166 C C . GLN A 1 157 ? 22.757 2.475 -35.024 1.00 91.00 157 GLN A C 1
ATOM 1168 O O . GLN A 1 157 ? 21.664 2.781 -34.551 1.00 91.00 157 GLN A O 1
ATOM 1173 N N . ALA A 1 158 ? 23.278 1.256 -34.896 1.00 89.12 158 ALA A N 1
ATOM 1174 C CA . ALA A 1 158 ? 22.686 0.257 -34.018 1.00 89.12 158 ALA A CA 1
ATOM 1175 C C . ALA A 1 158 ? 22.873 0.649 -32.543 1.00 89.12 158 ALA A C 1
ATOM 1177 O O . ALA A 1 158 ? 23.941 1.126 -32.145 1.00 89.12 158 ALA A O 1
ATOM 1178 N N . GLY A 1 159 ? 21.848 0.377 -31.737 1.00 91.06 159 GLY A N 1
ATOM 1179 C CA . GLY A 1 159 ? 21.833 0.691 -30.316 1.00 91.06 159 GLY A CA 1
ATOM 1180 C C . GLY A 1 159 ? 21.309 2.087 -29.996 1.00 91.06 159 GLY A C 1
ATOM 1181 O O . GLY A 1 159 ? 20.797 2.796 -30.858 1.00 91.06 159 GLY A O 1
ATOM 1182 N N . ASP A 1 160 ? 21.439 2.465 -28.727 1.00 95.06 160 ASP A N 1
ATOM 1183 C CA . ASP A 1 160 ? 20.854 3.688 -28.177 1.00 95.06 160 ASP A CA 1
ATOM 1184 C C . ASP A 1 160 ? 21.784 4.352 -27.173 1.00 95.06 160 ASP A C 1
ATOM 1186 O O . ASP A 1 160 ? 22.478 3.682 -26.401 1.00 95.06 160 ASP A O 1
ATOM 1190 N N . LEU A 1 161 ? 21.740 5.680 -27.100 1.00 96.69 161 LEU A N 1
ATOM 1191 C CA . LEU A 1 161 ? 22.364 6.405 -25.999 1.00 96.69 161 LEU A CA 1
ATOM 1192 C C . LEU A 1 161 ? 21.702 6.038 -24.663 1.00 96.69 161 LEU A C 1
ATOM 1194 O O . LEU A 1 161 ? 20.497 5.799 -24.584 1.00 96.69 161 LEU A O 1
ATOM 1198 N N . ARG A 1 162 ? 22.473 6.086 -23.570 1.00 95.81 162 ARG A N 1
ATOM 1199 C CA . ARG A 1 162 ? 21.894 6.151 -22.226 1.00 95.81 162 ARG A CA 1
ATOM 1200 C C . ARG A 1 162 ? 21.342 7.549 -22.028 1.00 95.81 162 ARG A C 1
ATOM 1202 O O . ARG A 1 162 ? 22.094 8.480 -21.720 1.00 95.81 162 ARG A O 1
ATOM 1209 N N . PHE A 1 163 ? 20.020 7.677 -22.081 1.00 96.56 163 PHE A N 1
ATOM 1210 C CA . PHE A 1 163 ? 19.348 8.943 -21.815 1.00 96.56 163 PHE A CA 1
ATOM 1211 C C . PHE A 1 163 ? 18.054 8.799 -21.010 1.00 96.56 163 PHE A C 1
ATOM 1213 O O . PHE A 1 163 ? 17.407 7.753 -20.947 1.00 96.56 163 PHE A O 1
ATOM 1220 N N . ALA A 1 164 ? 17.659 9.898 -20.380 1.00 96.38 164 ALA A N 1
ATOM 1221 C CA . ALA A 1 164 ? 16.345 10.046 -19.783 1.00 96.38 164 ALA A CA 1
ATOM 1222 C C . ALA A 1 164 ? 15.775 11.421 -20.103 1.00 96.38 164 ALA A C 1
ATOM 1224 O O . ALA A 1 164 ? 16.491 12.420 -20.059 1.00 96.38 164 ALA A O 1
ATOM 1225 N N . THR A 1 165 ? 14.478 11.487 -20.365 1.00 96.94 165 THR A N 1
ATOM 1226 C CA . THR A 1 165 ? 13.755 12.748 -20.512 1.00 96.94 165 THR A CA 1
ATOM 1227 C C . THR A 1 165 ? 12.876 12.987 -19.296 1.00 96.94 165 THR A C 1
ATOM 1229 O O . THR A 1 165 ? 12.503 12.057 -18.574 1.00 96.94 165 THR A O 1
ATOM 1232 N N . PHE A 1 166 ? 12.573 14.252 -19.028 1.00 96.50 166 PHE A N 1
ATOM 1233 C CA . PHE A 1 166 ? 11.773 14.651 -17.879 1.00 96.50 166 PHE A CA 1
ATOM 1234 C C . PHE A 1 166 ? 10.691 15.625 -18.299 1.00 96.50 166 PHE A C 1
ATOM 1236 O O . PHE A 1 166 ? 10.960 16.570 -19.040 1.00 96.50 166 PHE A O 1
ATOM 1243 N N . ALA A 1 167 ? 9.490 15.428 -17.771 1.00 95.62 167 ALA A N 1
ATOM 1244 C CA . ALA A 1 167 ? 8.332 16.261 -18.037 1.00 95.62 167 ALA A CA 1
ATOM 1245 C C . ALA A 1 167 ? 7.815 16.906 -16.747 1.00 95.62 167 ALA A C 1
ATOM 1247 O O . ALA A 1 167 ? 7.807 16.299 -15.672 1.00 95.62 167 ALA A O 1
ATOM 1248 N N . GLN A 1 168 ? 7.362 18.154 -16.850 1.00 94.69 168 GLN A N 1
ATOM 1249 C CA . GLN A 1 168 ? 6.702 18.834 -15.741 1.00 94.69 168 GLN A CA 1
ATOM 1250 C C . GLN A 1 168 ? 5.267 18.328 -15.575 1.00 94.69 168 GLN A C 1
ATOM 1252 O O . GLN A 1 168 ? 4.443 18.435 -16.484 1.00 94.69 168 GLN A O 1
ATOM 1257 N N . TYR A 1 169 ? 4.961 17.815 -14.384 1.00 91.56 169 TYR A N 1
ATOM 1258 C CA . TYR A 1 169 ? 3.623 17.379 -14.009 1.00 91.56 169 TYR A CA 1
ATOM 1259 C C . TYR A 1 169 ? 2.839 18.541 -13.398 1.00 91.56 169 TYR A C 1
ATOM 1261 O O . TYR A 1 169 ? 3.141 19.020 -12.300 1.00 91.56 169 TYR A O 1
ATOM 1269 N N . MET A 1 170 ? 1.830 19.009 -14.123 1.00 89.50 170 MET A N 1
ATOM 1270 C CA . MET A 1 170 ? 1.053 20.202 -13.797 1.00 89.50 170 MET A CA 1
ATOM 1271 C C . MET A 1 170 ? -0.236 19.863 -13.030 1.00 89.50 170 MET A C 1
ATOM 1273 O O . MET A 1 170 ? -0.820 18.795 -13.235 1.00 89.50 170 MET A O 1
ATOM 1277 N N . PRO A 1 171 ? -0.762 20.785 -12.198 1.00 85.56 171 PRO A N 1
ATOM 1278 C CA . PRO A 1 171 ? -2.029 20.577 -11.491 1.00 85.56 171 PRO A CA 1
ATOM 1279 C C . PRO A 1 171 ? -3.219 20.227 -12.399 1.00 85.56 171 PRO A C 1
ATOM 1281 O O . PRO A 1 171 ? -4.073 19.432 -12.011 1.00 85.56 171 PRO A O 1
ATOM 1284 N N . SER A 1 172 ? -3.271 20.773 -13.617 1.00 83.88 172 SER A N 1
ATOM 1285 C CA . SER A 1 172 ? -4.316 20.461 -14.603 1.00 83.88 172 SER A CA 1
ATOM 1286 C C . SER A 1 172 ? -4.304 18.987 -15.020 1.00 83.88 172 SER A C 1
ATOM 1288 O O . SER A 1 172 ? -5.361 18.362 -15.096 1.00 83.88 172 SER A O 1
ATOM 1290 N N . GLN A 1 173 ? -3.115 18.410 -15.217 1.00 87.31 173 GLN A N 1
ATOM 1291 C CA . GLN A 1 173 ? -2.951 16.992 -15.543 1.00 87.31 173 GLN A CA 1
ATOM 1292 C C . GLN A 1 173 ? -3.394 16.106 -14.378 1.00 87.31 173 GLN A C 1
ATOM 1294 O O . GLN A 1 173 ? -4.075 15.108 -14.596 1.00 87.31 173 GLN A O 1
ATOM 1299 N N . ALA A 1 174 ? -3.080 16.499 -13.141 1.00 87.31 174 ALA A N 1
ATOM 1300 C CA . ALA A 1 174 ? -3.535 15.783 -11.953 1.00 87.31 174 ALA A CA 1
ATOM 1301 C C . ALA A 1 174 ? -5.065 15.734 -11.840 1.00 87.31 174 ALA A C 1
ATOM 1303 O O . ALA A 1 174 ? -5.633 14.679 -11.553 1.00 87.31 174 ALA A O 1
ATOM 1304 N N . VAL A 1 175 ? -5.747 16.852 -12.111 1.00 86.06 175 VAL A N 1
ATOM 1305 C CA . VAL A 1 175 ? -7.219 16.902 -12.116 1.00 86.06 175 VAL A CA 1
ATOM 1306 C C . VAL A 1 175 ? -7.793 15.996 -13.205 1.00 86.06 175 VAL A C 1
ATOM 1308 O O . VAL A 1 175 ? -8.687 15.199 -12.914 1.00 86.06 175 VAL A O 1
ATOM 1311 N N . GLN A 1 176 ? -7.264 16.083 -14.429 1.00 85.94 176 GLN A N 1
ATOM 1312 C CA . GLN A 1 176 ? -7.714 15.256 -15.550 1.00 85.94 176 GLN A CA 1
ATOM 1313 C C . GLN A 1 176 ? -7.539 13.765 -15.246 1.00 85.94 176 GLN A C 1
ATOM 1315 O O . GLN A 1 176 ? -8.455 12.970 -15.437 1.00 85.94 176 GLN A O 1
ATOM 1320 N N . GLN A 1 177 ? -6.395 13.392 -14.681 1.00 86.12 177 GLN A N 1
ATOM 1321 C CA . GLN A 1 177 ? -6.101 12.008 -14.353 1.00 86.12 177 GLN A CA 1
ATOM 1322 C C . GLN A 1 177 ? -7.032 11.445 -13.273 1.00 86.12 177 GLN A C 1
ATOM 1324 O O . GLN A 1 177 ? -7.529 10.327 -13.400 1.00 86.12 177 GLN A O 1
ATOM 1329 N N . VAL A 1 178 ? -7.290 12.208 -12.207 1.00 86.94 178 VAL A N 1
ATOM 1330 C CA . VAL A 1 178 ? -8.238 11.793 -11.160 1.00 86.94 178 VAL A CA 1
ATOM 1331 C C . VAL A 1 178 ? -9.642 11.638 -11.740 1.00 86.94 178 VAL A C 1
ATOM 1333 O O . VAL A 1 178 ? -10.355 10.699 -11.383 1.00 86.94 178 VAL A O 1
ATOM 1336 N N . TRP A 1 179 ? -10.034 12.534 -12.646 1.00 86.94 179 TRP A N 1
ATOM 1337 C CA . TRP A 1 179 ? -11.311 12.446 -13.341 1.00 86.94 179 TRP A CA 1
ATOM 1338 C C . TRP A 1 179 ? -11.417 11.178 -14.197 1.00 86.94 179 TRP A C 1
ATOM 1340 O O . TRP A 1 179 ? -12.411 10.453 -14.098 1.00 86.94 179 TRP A O 1
ATOM 1350 N N . ASP A 1 180 ? -10.381 10.861 -14.973 1.00 85.50 180 ASP A N 1
ATOM 1351 C CA . ASP A 1 180 ? -10.347 9.662 -15.813 1.00 85.50 180 ASP A CA 1
ATOM 1352 C C . ASP A 1 180 ? -10.307 8.370 -14.981 1.00 85.50 180 ASP A C 1
ATOM 1354 O O . ASP A 1 180 ? -11.025 7.411 -15.281 1.00 85.50 180 ASP A O 1
ATOM 1358 N N . ALA A 1 181 ? -9.574 8.368 -13.864 1.00 84.44 181 ALA A N 1
ATOM 1359 C CA . ALA A 1 181 ? -9.594 7.266 -12.907 1.00 84.44 181 ALA A CA 1
ATOM 1360 C C . ALA A 1 181 ? -11.002 7.054 -12.327 1.00 84.44 181 ALA A C 1
ATOM 1362 O O . ALA A 1 181 ? -11.490 5.923 -12.295 1.00 84.44 181 ALA A O 1
ATOM 1363 N N . PHE A 1 182 ? -11.684 8.130 -11.922 1.00 84.81 182 PHE A N 1
ATOM 1364 C CA . PHE A 1 182 ? -13.030 8.057 -11.352 1.00 84.81 182 PHE A CA 1
ATOM 1365 C C . PHE A 1 182 ? -14.064 7.565 -12.371 1.00 84.81 182 PHE A C 1
ATOM 1367 O O . PHE A 1 182 ? -14.830 6.646 -12.073 1.00 84.81 182 PHE A O 1
ATOM 1374 N N . ARG A 1 183 ? -14.072 8.133 -13.585 1.00 87.00 183 ARG A N 1
ATOM 1375 C CA . ARG A 1 183 ? -15.054 7.783 -14.624 1.00 87.00 183 ARG A CA 1
ATOM 1376 C C . ARG A 1 183 ? -14.881 6.345 -15.124 1.00 87.00 183 ARG A C 1
ATOM 1378 O O . ARG A 1 183 ? -15.876 5.676 -15.386 1.00 87.00 183 ARG A O 1
ATOM 1385 N N . GLY A 1 184 ? -13.636 5.870 -15.230 1.00 86.38 184 GLY A N 1
ATOM 1386 C CA . GLY A 1 184 ? -13.320 4.518 -15.698 1.00 86.38 184 GLY A CA 1
ATOM 1387 C C . GLY A 1 184 ? -13.605 3.423 -14.666 1.00 86.38 184 GLY A C 1
ATOM 1388 O O . GLY A 1 184 ? -13.732 2.261 -15.036 1.00 86.38 184 GLY A O 1
ATOM 1389 N N . HIS A 1 185 ? -13.746 3.782 -13.384 1.00 90.38 185 HIS A N 1
ATOM 1390 C CA . HIS A 1 185 ? -13.836 2.825 -12.276 1.00 90.38 185 HIS A CA 1
ATOM 1391 C C . HIS A 1 185 ? -15.073 3.025 -11.390 1.00 90.38 185 HIS A C 1
ATOM 1393 O O . HIS A 1 185 ? -15.065 2.623 -10.226 1.00 90.38 185 HIS A O 1
ATOM 1399 N N . LEU A 1 186 ? -16.161 3.600 -11.917 1.00 92.62 186 LEU A N 1
ATOM 1400 C CA . LEU A 1 186 ? -17.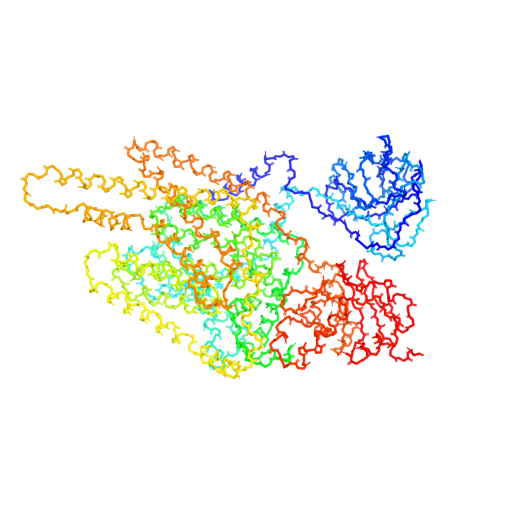392 3.824 -11.144 1.00 92.62 186 LEU A CA 1
ATOM 1401 C C . LEU A 1 186 ? -17.920 2.540 -10.485 1.00 92.62 186 LEU A C 1
ATOM 1403 O O . LEU A 1 186 ? -18.272 2.559 -9.306 1.00 92.62 186 LEU A O 1
ATOM 1407 N N . TRP A 1 187 ? -17.946 1.423 -11.222 1.00 95.50 187 TRP A N 1
ATOM 1408 C CA . TRP A 1 187 ? -18.390 0.140 -10.676 1.00 95.50 187 TRP A CA 1
ATOM 1409 C C . TRP A 1 187 ? -17.424 -0.433 -9.625 1.00 95.50 187 TRP A C 1
ATOM 1411 O O . TRP A 1 187 ? -17.886 -0.687 -8.513 1.00 95.50 187 TRP A O 1
ATOM 1421 N N . PRO A 1 188 ? -16.104 -0.570 -9.880 1.00 96.19 188 PRO A N 1
ATOM 1422 C CA . PRO A 1 188 ? -15.147 -0.945 -8.838 1.00 96.19 188 PRO A CA 1
ATOM 1423 C C . PRO A 1 188 ? -15.247 -0.079 -7.570 1.00 96.19 188 PRO A C 1
ATOM 1425 O O . PRO A 1 188 ? -15.285 -0.607 -6.459 1.00 96.19 188 PRO A O 1
ATOM 1428 N N . LEU A 1 189 ? -15.393 1.243 -7.713 1.00 94.06 189 LEU A N 1
ATOM 1429 C CA . LEU A 1 189 ? -15.590 2.153 -6.580 1.00 94.06 189 LEU A CA 1
ATOM 1430 C C . LEU A 1 189 ? -16.903 1.878 -5.829 1.00 94.06 189 LEU A C 1
ATOM 1432 O O . LEU A 1 189 ? -16.922 1.883 -4.599 1.00 94.06 189 LEU A O 1
ATOM 1436 N N . ALA A 1 190 ? -18.002 1.600 -6.531 1.00 95.31 190 ALA A N 1
ATOM 1437 C CA . ALA A 1 190 ? -19.252 1.203 -5.887 1.00 95.31 190 ALA A CA 1
ATOM 1438 C C . ALA A 1 190 ? -19.107 -0.143 -5.154 1.00 95.31 190 ALA A C 1
ATOM 1440 O O . ALA A 1 190 ? -19.518 -0.260 -3.998 1.00 95.31 190 ALA A O 1
ATOM 1441 N N . ALA A 1 191 ? -18.471 -1.132 -5.787 1.00 96.69 191 ALA A N 1
ATOM 1442 C CA . ALA A 1 191 ? -18.254 -2.462 -5.229 1.00 96.69 191 ALA A CA 1
ATOM 1443 C C . ALA A 1 191 ? -17.455 -2.411 -3.919 1.00 96.69 191 ALA A C 1
ATOM 1445 O O . ALA A 1 191 ? -17.887 -2.987 -2.918 1.00 96.69 191 ALA A O 1
ATOM 1446 N N . VAL A 1 192 ? -16.340 -1.672 -3.880 1.00 97.06 192 VAL A N 1
ATOM 1447 C CA . VAL A 1 192 ? -15.544 -1.529 -2.650 1.00 97.06 192 VAL A CA 1
ATOM 1448 C C . VAL A 1 192 ? -16.287 -0.742 -1.571 1.00 97.06 192 VAL A C 1
ATOM 1450 O O . VAL A 1 192 ? -16.214 -1.107 -0.402 1.00 97.06 192 VAL A O 1
ATOM 1453 N N . LEU A 1 193 ? -17.060 0.292 -1.922 1.00 96.19 193 LEU A N 1
ATOM 1454 C CA . LEU A 1 193 ? -17.858 1.030 -0.938 1.00 96.19 193 LEU A CA 1
ATOM 1455 C C . LEU A 1 193 ? -18.926 0.138 -0.292 1.00 96.19 193 LEU A C 1
ATOM 1457 O O . LEU A 1 193 ? -19.109 0.195 0.924 1.00 96.19 193 LEU A O 1
ATOM 1461 N N . LEU A 1 194 ? -19.597 -0.711 -1.075 1.00 96.75 194 LEU A N 1
ATOM 1462 C CA . LEU A 1 194 ? -20.567 -1.680 -0.558 1.00 96.75 194 LEU A CA 1
ATOM 1463 C C . LEU A 1 194 ? -19.887 -2.748 0.307 1.00 96.75 194 LEU A C 1
ATOM 1465 O O . LEU A 1 194 ? -20.358 -3.017 1.415 1.00 96.75 194 LEU A O 1
ATOM 1469 N N . LEU A 1 195 ? -18.761 -3.297 -0.161 1.00 97.69 195 LEU A N 1
ATOM 1470 C CA . LEU A 1 195 ? -17.961 -4.292 0.556 1.00 97.69 195 LEU A CA 1
ATOM 1471 C C . LEU A 1 195 ? -17.468 -3.762 1.909 1.00 97.69 195 LEU A C 1
ATOM 1473 O O . LEU A 1 195 ? -17.535 -4.464 2.916 1.00 97.69 195 LEU A O 1
ATOM 1477 N N . LEU A 1 196 ? -17.014 -2.506 1.941 1.00 97.19 196 LEU A N 1
ATOM 1478 C CA . LEU A 1 196 ? -16.509 -1.868 3.149 1.00 97.19 196 LEU A CA 1
ATOM 1479 C C . LEU A 1 196 ? -17.624 -1.344 4.058 1.00 97.19 196 LEU A C 1
ATOM 1481 O O . LEU A 1 196 ? -17.404 -1.239 5.256 1.00 97.19 196 LEU A O 1
ATOM 1485 N N . TYR A 1 197 ? -18.824 -1.028 3.573 1.00 96.44 197 TYR A N 1
ATOM 1486 C CA . TYR A 1 197 ? -19.865 -0.435 4.424 1.00 96.44 197 TYR A CA 1
ATOM 1487 C C . TYR A 1 197 ? -20.901 -1.437 4.951 1.00 96.44 197 TYR A C 1
ATOM 1489 O O . TYR A 1 197 ? -21.254 -1.381 6.134 1.00 96.44 197 TYR A O 1
ATOM 1497 N N . LEU A 1 198 ? -21.412 -2.332 4.096 1.00 97.12 198 LEU A N 1
ATOM 1498 C CA . LEU A 1 198 ? -22.615 -3.115 4.401 1.00 97.12 198 LEU A CA 1
ATOM 1499 C C . LEU A 1 198 ? -22.444 -4.074 5.593 1.00 97.12 198 LEU A C 1
ATOM 1501 O O . LEU A 1 198 ? -23.258 -3.974 6.516 1.00 97.12 198 LEU A O 1
ATOM 1505 N N . PRO A 1 199 ? -21.426 -4.963 5.650 1.00 98.00 199 PRO A N 1
ATOM 1506 C CA . PRO A 1 199 ? -21.334 -5.958 6.724 1.00 98.00 199 PRO A CA 1
ATOM 1507 C C . PRO A 1 199 ? -21.304 -5.328 8.123 1.00 98.00 199 PRO A C 1
ATOM 1509 O O . PRO A 1 199 ? -22.070 -5.712 9.012 1.00 98.00 199 PRO A O 1
ATOM 1512 N N . GLY A 1 200 ? -20.457 -4.316 8.315 1.00 97.06 200 GLY A N 1
ATOM 1513 C CA . GLY A 1 200 ? -20.334 -3.625 9.590 1.00 97.06 200 GLY A CA 1
ATOM 1514 C C . GLY A 1 200 ? -21.541 -2.752 9.930 1.00 97.06 200 GLY A C 1
ATOM 1515 O O . GLY A 1 200 ? -21.919 -2.692 11.103 1.00 97.06 200 GLY A O 1
ATOM 1516 N N . SER A 1 201 ? -22.189 -2.108 8.948 1.00 95.69 201 SER A N 1
ATOM 1517 C CA . SER A 1 201 ? -23.408 -1.323 9.211 1.00 95.69 201 SER A CA 1
ATOM 1518 C C . SER A 1 201 ? -24.551 -2.220 9.694 1.00 95.69 201 SER A C 1
ATOM 1520 O O . SER A 1 201 ? -25.150 -1.926 10.737 1.00 95.69 201 SER A O 1
ATOM 1522 N N . VAL A 1 202 ? -24.753 -3.370 9.035 1.00 96.69 202 VAL A N 1
ATOM 1523 C CA . VAL A 1 202 ? -25.760 -4.365 9.431 1.00 96.69 202 VAL A CA 1
ATOM 1524 C C . VAL A 1 202 ? -25.500 -4.846 10.855 1.00 96.69 202 VAL A C 1
ATOM 1526 O O . VAL A 1 202 ? -26.410 -4.807 11.688 1.00 96.69 202 VAL A O 1
ATOM 1529 N N . LEU A 1 203 ? -24.256 -5.222 11.181 1.00 95.81 203 LEU A N 1
ATOM 1530 C CA . LEU A 1 203 ? -23.887 -5.655 12.534 1.00 95.81 203 LEU A CA 1
ATOM 1531 C C . LEU A 1 203 ? -24.201 -4.577 13.584 1.00 95.81 203 LEU A C 1
ATOM 1533 O O . LEU A 1 203 ? -24.836 -4.859 14.605 1.00 95.81 203 LEU A O 1
ATOM 1537 N N . LEU A 1 204 ? -23.798 -3.328 13.329 1.00 93.56 204 LEU A N 1
ATOM 1538 C CA . LEU A 1 204 ? -24.045 -2.214 14.247 1.00 93.56 204 LEU A CA 1
ATOM 1539 C C . LEU A 1 204 ? -25.543 -1.971 14.469 1.00 93.56 204 LEU A C 1
ATOM 1541 O O . LEU A 1 204 ? -25.957 -1.682 15.594 1.00 93.56 204 LEU A O 1
ATOM 1545 N N . ARG A 1 205 ? -26.374 -2.088 13.427 1.00 91.06 205 ARG A N 1
ATOM 1546 C CA . ARG A 1 205 ? -27.830 -1.902 13.546 1.00 91.06 205 ARG A CA 1
ATOM 1547 C C . ARG A 1 205 ? -28.517 -3.074 14.237 1.00 91.06 205 ARG A C 1
ATOM 1549 O O . ARG A 1 205 ? -29.428 -2.837 15.036 1.00 91.06 205 ARG A O 1
ATOM 1556 N N . LEU A 1 206 ? -28.068 -4.307 13.995 1.00 91.62 206 LEU A N 1
ATOM 1557 C CA . LEU A 1 206 ? -28.586 -5.510 14.656 1.00 91.62 206 LEU A CA 1
ATOM 1558 C C . LEU A 1 206 ? -28.339 -5.486 16.166 1.00 91.62 206 LEU A C 1
ATOM 1560 O O . LEU A 1 206 ? -29.238 -5.820 16.937 1.00 91.62 206 LEU A O 1
ATOM 1564 N N . LEU A 1 207 ? -27.175 -5.000 16.603 1.00 88.25 207 LEU A N 1
ATOM 1565 C CA . LEU A 1 207 ? -26.872 -4.854 18.029 1.00 88.25 207 LEU A CA 1
ATOM 1566 C C . LEU A 1 207 ? -27.658 -3.717 18.711 1.00 88.25 207 LEU A C 1
ATOM 1568 O O . LEU A 1 207 ? -27.664 -3.644 19.939 1.00 88.25 207 LEU A O 1
ATOM 1572 N N . ARG A 1 208 ? -28.370 -2.871 17.945 1.00 74.94 208 ARG A N 1
ATOM 1573 C CA . ARG A 1 208 ? -29.262 -1.793 18.420 1.00 74.94 208 ARG A CA 1
ATOM 1574 C C . ARG A 1 208 ? -28.649 -0.951 19.561 1.00 74.94 208 ARG A C 1
ATOM 1576 O O . ARG A 1 208 ? -29.258 -0.899 20.636 1.00 74.94 208 ARG A O 1
ATOM 1583 N N . PRO A 1 209 ? -27.511 -0.254 19.347 1.00 69.12 209 PRO A N 1
ATOM 1584 C CA . PRO A 1 209 ? -26.863 0.592 20.364 1.00 69.12 209 PRO A CA 1
ATOM 1585 C C . PRO A 1 209 ? -27.878 1.518 21.044 1.00 69.12 209 PRO A C 1
ATOM 1587 O O . PRO A 1 209 ? -28.833 1.926 20.387 1.00 69.12 209 PRO A O 1
ATOM 1590 N N . GLY A 1 210 ? -27.737 1.856 22.326 1.00 64.69 210 GLY A N 1
ATOM 1591 C CA . GLY A 1 210 ? -28.700 2.683 23.067 1.00 64.69 210 GLY A CA 1
ATOM 1592 C C . GLY A 1 210 ? -29.014 4.038 22.404 1.00 64.69 210 GLY A C 1
ATOM 1593 O O . GLY A 1 210 ? -28.188 4.624 21.696 1.00 64.69 210 GLY A O 1
ATOM 1594 N N . ARG A 1 211 ? -30.234 4.566 22.603 1.00 58.25 211 ARG A N 1
ATOM 1595 C CA . ARG A 1 211 ? -30.581 5.934 22.162 1.00 58.25 211 ARG A CA 1
ATOM 1596 C C . ARG A 1 211 ? -29.659 6.925 22.892 1.00 58.25 211 ARG A C 1
ATOM 1598 O O . ARG A 1 211 ? -29.651 6.952 24.112 1.00 58.25 211 ARG A O 1
ATOM 1605 N N . GLY A 1 212 ? -28.887 7.715 22.140 1.00 60.62 212 GLY A N 1
ATOM 1606 C CA . GLY A 1 212 ? -27.915 8.675 22.686 1.00 60.62 212 GLY A CA 1
ATOM 1607 C C . GLY A 1 212 ? -26.456 8.200 22.703 1.00 60.62 212 GLY A C 1
ATOM 1608 O O . GLY A 1 212 ? -25.575 8.996 23.019 1.00 60.62 212 GLY A O 1
ATOM 1609 N N . GLU A 1 213 ? -26.165 6.951 22.320 1.00 77.81 213 GLU A N 1
ATOM 1610 C CA . GLU A 1 213 ? -24.780 6.475 22.223 1.00 77.81 213 GLU A CA 1
ATOM 1611 C C . GLU A 1 213 ? -23.986 7.180 21.117 1.00 77.81 213 GLU A C 1
ATOM 1613 O O . GLU A 1 213 ? -24.492 7.447 20.024 1.00 77.81 213 GLU A O 1
ATOM 1618 N N . TRP A 1 214 ? -22.700 7.425 21.381 1.00 83.31 214 TRP A N 1
ATOM 1619 C CA . TRP A 1 214 ? -21.775 8.046 20.429 1.00 83.31 214 TRP A CA 1
ATOM 1620 C C . TRP A 1 214 ? -21.638 7.232 19.132 1.00 83.31 214 TRP A C 1
ATOM 1622 O O . TRP A 1 214 ? -21.477 7.823 18.069 1.00 83.31 214 TRP A O 1
ATOM 1632 N N . ILE A 1 215 ? -21.799 5.903 19.200 1.00 81.25 215 ILE A N 1
ATOM 1633 C CA . ILE A 1 215 ? -21.795 4.987 18.046 1.00 81.25 215 ILE A CA 1
ATOM 1634 C C . ILE A 1 215 ? -22.902 5.337 17.042 1.00 81.25 215 ILE A C 1
ATOM 1636 O O . ILE A 1 215 ? -22.740 5.100 15.851 1.00 81.25 215 ILE A O 1
ATOM 1640 N N . ARG A 1 216 ? -24.018 5.935 17.486 1.00 77.94 216 ARG A N 1
ATOM 1641 C CA . ARG A 1 216 ? -25.107 6.371 16.593 1.00 77.94 216 ARG A CA 1
ATOM 1642 C C . ARG A 1 216 ? -24.817 7.691 15.877 1.00 77.94 216 ARG A C 1
ATOM 1644 O O . ARG A 1 216 ? -25.592 8.085 15.006 1.00 77.94 216 ARG A O 1
ATOM 1651 N N . GLN A 1 217 ? -23.758 8.414 16.246 1.00 85.69 217 GLN A N 1
ATOM 1652 C CA . GLN A 1 217 ? -23.386 9.633 15.532 1.00 85.69 217 GLN A CA 1
ATOM 1653 C C . GLN A 1 217 ? -22.960 9.260 14.104 1.00 85.69 217 GLN A C 1
ATOM 1655 O O . GLN A 1 217 ? -22.135 8.361 13.965 1.00 85.69 217 GLN A O 1
ATOM 1660 N N . PRO A 1 218 ? -23.454 9.939 13.048 1.00 87.62 218 PRO A N 1
ATOM 1661 C CA . PRO A 1 218 ? -23.270 9.484 11.665 1.00 87.62 218 PRO A CA 1
ATOM 1662 C C . PRO A 1 218 ? -21.814 9.212 11.272 1.00 87.62 218 PRO A C 1
ATOM 1664 O O . PRO A 1 218 ? -21.527 8.197 10.649 1.00 87.62 218 PRO A O 1
ATOM 1667 N N . VAL A 1 219 ? -20.893 10.088 11.691 1.00 91.06 219 VAL A N 1
ATOM 1668 C CA . VAL A 1 219 ? -19.456 9.935 11.420 1.00 91.06 219 VAL A CA 1
ATOM 1669 C C . VAL A 1 219 ? -18.899 8.706 12.141 1.00 91.06 219 VAL A C 1
ATOM 1671 O O . VAL A 1 219 ? -18.330 7.837 11.498 1.00 91.06 219 VAL A O 1
ATOM 1674 N N . ALA A 1 220 ? -19.110 8.579 13.454 1.00 92.69 220 ALA A N 1
ATOM 1675 C CA . ALA A 1 220 ? -18.623 7.427 14.216 1.00 92.69 220 ALA A CA 1
ATOM 1676 C C . ALA A 1 220 ? -19.226 6.102 13.721 1.00 92.69 220 ALA A C 1
ATOM 1678 O O . ALA A 1 220 ? -18.501 5.121 13.581 1.00 92.69 220 ALA A O 1
ATOM 1679 N N . HIS A 1 221 ? -20.526 6.091 13.405 1.00 92.69 221 HIS A N 1
ATOM 1680 C CA . HIS A 1 221 ? -21.211 4.934 12.837 1.00 92.69 221 HIS A CA 1
ATOM 1681 C C . HIS A 1 221 ? -20.576 4.502 11.515 1.00 92.69 221 HIS A C 1
ATOM 1683 O O . HIS A 1 221 ? -20.260 3.330 11.358 1.00 92.69 221 HIS A O 1
ATOM 1689 N N . GLY A 1 222 ? -20.365 5.438 10.582 1.00 94.75 222 GLY A N 1
ATOM 1690 C CA . GLY A 1 222 ? -19.769 5.133 9.281 1.00 94.75 222 GLY A CA 1
ATOM 1691 C C . GLY A 1 222 ? -18.345 4.589 9.396 1.00 94.75 222 GLY A C 1
ATOM 1692 O O . GLY A 1 222 ? -18.012 3.609 8.740 1.00 94.75 222 GLY A O 1
ATOM 1693 N N . ILE A 1 223 ? -17.531 5.169 10.283 1.00 97.25 223 ILE A N 1
ATOM 1694 C CA . ILE A 1 223 ? -16.148 4.725 10.514 1.00 97.25 223 ILE A CA 1
ATOM 1695 C C . ILE A 1 223 ? -16.116 3.318 11.123 1.00 97.25 223 ILE A C 1
ATOM 1697 O O . ILE A 1 223 ? -15.342 2.472 10.681 1.00 97.25 223 ILE A O 1
ATOM 1701 N N . LEU A 1 224 ? -16.962 3.048 12.122 1.00 96.69 224 LEU A N 1
ATOM 1702 C CA . LEU A 1 224 ? -17.047 1.721 12.731 1.00 96.69 224 LEU A CA 1
ATOM 1703 C C . LEU A 1 224 ? -17.637 0.686 11.777 1.00 96.69 224 LEU A C 1
ATOM 1705 O O . LEU A 1 224 ? -17.147 -0.435 11.763 1.00 96.69 224 LEU A O 1
ATOM 1709 N N . ALA A 1 225 ? -18.653 1.045 10.986 1.00 97.19 225 ALA A N 1
ATOM 1710 C CA . ALA A 1 225 ? -19.199 0.170 9.954 1.00 97.19 225 ALA A CA 1
ATOM 1711 C C . ALA A 1 225 ? -18.088 -0.241 8.985 1.00 97.19 225 ALA A C 1
ATOM 1713 O O . ALA A 1 225 ? -17.908 -1.427 8.738 1.00 97.19 225 ALA A O 1
ATOM 1714 N N . LEU A 1 226 ? -17.273 0.724 8.550 1.00 97.88 226 LEU A N 1
ATOM 1715 C CA . LEU A 1 226 ? -16.120 0.463 7.701 1.00 97.88 226 LEU A CA 1
ATOM 1716 C C . LEU A 1 226 ? -15.143 -0.539 8.323 1.00 97.88 226 LEU A C 1
ATOM 1718 O O . LEU A 1 226 ? -14.826 -1.565 7.727 1.00 97.88 226 LEU A O 1
ATOM 1722 N N . CYS A 1 227 ? -14.686 -0.261 9.543 1.00 98.12 227 CYS A N 1
ATOM 1723 C CA . CYS A 1 227 ? -13.671 -1.090 10.192 1.00 98.12 227 CYS A CA 1
ATOM 1724 C C . CYS A 1 227 ? -14.212 -2.480 10.556 1.00 98.12 227 CYS A C 1
ATOM 1726 O O . CYS A 1 227 ? -13.506 -3.474 10.443 1.00 98.12 227 CYS A O 1
ATOM 1728 N N . LEU A 1 228 ? -15.478 -2.579 10.962 1.00 98.25 228 LEU A N 1
ATOM 1729 C CA . LEU A 1 228 ? -16.099 -3.868 11.251 1.00 98.25 228 LEU A CA 1
ATOM 1730 C C . LEU A 1 228 ? -16.294 -4.700 9.984 1.00 98.25 228 LEU A C 1
ATOM 1732 O O . LEU A 1 228 ? -16.183 -5.914 10.073 1.00 98.25 228 LEU A O 1
ATOM 1736 N N . SER A 1 229 ? -16.515 -4.097 8.814 1.00 98.56 229 SER A N 1
ATOM 1737 C CA . SER A 1 229 ? -16.526 -4.855 7.556 1.00 98.56 229 SER A CA 1
ATOM 1738 C C . SER A 1 229 ? -15.158 -5.454 7.232 1.00 98.56 229 SER A C 1
ATOM 1740 O O . SER A 1 229 ? -15.105 -6.623 6.859 1.00 98.56 229 SER A O 1
ATOM 1742 N N . LEU A 1 230 ? -14.064 -4.710 7.464 1.00 98.38 230 LEU A N 1
ATOM 1743 C CA . LEU A 1 230 ? -12.694 -5.238 7.337 1.00 98.38 230 LEU A CA 1
ATOM 1744 C C . LEU A 1 230 ? -12.460 -6.454 8.246 1.00 98.38 230 LEU A C 1
ATOM 1746 O O . LEU A 1 230 ? -11.758 -7.380 7.869 1.00 98.38 230 LEU A O 1
ATOM 1750 N N . ALA A 1 231 ? -13.084 -6.489 9.427 1.00 98.50 231 ALA A N 1
ATOM 1751 C CA . ALA A 1 231 ? -13.034 -7.656 10.307 1.00 98.50 231 ALA A CA 1
ATOM 1752 C C . ALA A 1 231 ? -13.972 -8.791 9.853 1.00 98.50 231 ALA A C 1
ATOM 1754 O O . ALA A 1 231 ? -13.613 -9.964 9.913 1.00 98.50 231 ALA A O 1
ATOM 1755 N N . LEU A 1 232 ? -15.189 -8.464 9.416 1.00 98.62 232 LEU A N 1
ATOM 1756 C CA . LEU A 1 232 ? -16.242 -9.442 9.138 1.00 98.62 232 LEU A CA 1
ATOM 1757 C C . LEU A 1 232 ? -16.025 -10.221 7.843 1.00 98.62 232 LEU A C 1
ATOM 1759 O O . LEU A 1 232 ? -16.333 -11.406 7.823 1.00 98.62 232 LEU A O 1
ATOM 1763 N N . ILE A 1 233 ? -15.510 -9.600 6.781 1.00 98.44 233 ILE A N 1
ATOM 1764 C CA . ILE A 1 233 ? -15.267 -10.285 5.501 1.00 98.44 233 ILE A CA 1
ATOM 1765 C C . ILE A 1 233 ? -14.290 -11.466 5.641 1.00 98.44 233 ILE A C 1
ATOM 1767 O O . ILE A 1 233 ? -14.646 -12.576 5.226 1.00 98.44 233 ILE A O 1
ATOM 1771 N N . PRO A 1 234 ? -13.099 -11.314 6.252 1.00 98.44 234 PRO A N 1
ATOM 1772 C CA . PRO A 1 234 ? -12.200 -12.446 6.430 1.00 98.44 234 PRO A CA 1
ATOM 1773 C C . PRO A 1 234 ? -12.725 -13.470 7.440 1.00 98.44 234 PRO A C 1
ATOM 1775 O O . PRO A 1 234 ? -12.556 -14.665 7.213 1.00 98.44 234 PRO A O 1
ATOM 1778 N N . LEU A 1 235 ? -13.433 -13.053 8.498 1.00 98.69 235 LEU A N 1
ATOM 1779 C CA . LEU A 1 235 ? -14.086 -13.994 9.420 1.00 98.69 235 LEU A CA 1
ATOM 1780 C C . LEU A 1 235 ? -15.193 -14.800 8.729 1.00 98.69 235 LEU A C 1
ATOM 1782 O O . LEU A 1 235 ? -15.297 -16.007 8.928 1.00 98.69 235 LEU A O 1
ATOM 1786 N N . PHE A 1 236 ? -16.000 -14.162 7.884 1.00 98.56 236 PHE A N 1
ATOM 1787 C CA . PHE A 1 236 ? -17.011 -14.846 7.086 1.00 98.56 236 PHE A CA 1
ATOM 1788 C C . PHE A 1 236 ? -16.363 -15.830 6.110 1.00 98.56 236 PHE A C 1
ATOM 1790 O O . PHE A 1 236 ? -16.812 -16.966 6.007 1.00 98.56 236 PHE A O 1
ATOM 1797 N N . THR A 1 237 ? -15.277 -15.426 5.448 1.00 98.56 237 THR A N 1
ATOM 1798 C CA . THR A 1 237 ? -14.523 -16.295 4.532 1.00 98.56 237 THR A CA 1
ATOM 1799 C C . THR A 1 237 ? -13.930 -17.500 5.265 1.00 98.56 237 THR A C 1
ATOM 1801 O O . THR A 1 237 ? -14.020 -18.621 4.763 1.00 98.56 237 THR A O 1
ATOM 1804 N N . LEU A 1 238 ? -13.397 -17.303 6.477 1.00 98.50 238 LEU A N 1
ATOM 1805 C CA . LEU A 1 238 ? -12.914 -18.382 7.341 1.00 98.50 238 LEU A CA 1
ATOM 1806 C C . LEU A 1 238 ? -14.021 -19.401 7.625 1.00 98.50 238 LEU A C 1
ATOM 1808 O O . LEU A 1 238 ? -13.855 -20.581 7.334 1.00 98.50 238 LEU A O 1
ATOM 1812 N N . TRP A 1 239 ? -15.167 -18.946 8.133 1.00 98.50 239 TRP A N 1
ATOM 1813 C CA . TRP A 1 239 ? -16.273 -19.840 8.477 1.00 98.50 239 TRP A CA 1
ATOM 1814 C C . TRP A 1 239 ? -16.927 -20.484 7.255 1.00 98.50 239 TRP A C 1
ATOM 1816 O O . TRP A 1 239 ? -17.275 -21.659 7.315 1.00 98.50 239 TRP A O 1
ATOM 1826 N N . ALA A 1 240 ? -17.041 -19.772 6.131 1.00 98.31 240 ALA A N 1
ATOM 1827 C CA . ALA A 1 240 ? -17.483 -20.362 4.870 1.00 98.31 240 ALA A CA 1
ATOM 1828 C C . ALA A 1 240 ? -16.560 -21.520 4.462 1.00 98.31 240 ALA A C 1
ATOM 1830 O O . ALA A 1 240 ? -17.045 -22.606 4.156 1.00 98.31 240 ALA A O 1
ATOM 1831 N N . SER A 1 241 ? -15.243 -21.325 4.569 1.00 97.69 241 SER A N 1
ATOM 1832 C CA . SER A 1 241 ? -14.243 -22.360 4.277 1.00 97.69 241 SER A CA 1
ATOM 1833 C C . SER A 1 241 ? -14.369 -23.558 5.217 1.00 97.69 241 SER A C 1
ATOM 1835 O O . SER A 1 241 ? -14.403 -24.696 4.758 1.00 97.69 241 SER A O 1
ATOM 1837 N N . THR A 1 242 ? -14.515 -23.313 6.524 1.00 97.56 242 THR A N 1
ATOM 1838 C CA . THR A 1 242 ? -14.708 -24.367 7.535 1.00 97.56 242 THR A CA 1
ATOM 1839 C C . THR A 1 242 ? -15.985 -25.175 7.303 1.00 97.56 242 THR A C 1
ATOM 1841 O O . THR A 1 242 ? -15.998 -26.380 7.528 1.00 97.56 242 THR A O 1
ATOM 1844 N N . LEU A 1 243 ? -17.052 -24.530 6.828 1.00 97.81 243 LEU A N 1
ATOM 1845 C CA . LEU A 1 243 ? -18.325 -25.178 6.506 1.00 97.81 243 LEU A CA 1
ATOM 1846 C C . LEU A 1 243 ? -18.346 -25.809 5.100 1.00 97.81 243 LEU A C 1
ATOM 1848 O O . LEU A 1 243 ? -19.389 -26.299 4.671 1.00 97.81 243 LEU A O 1
ATOM 1852 N N . GLY A 1 244 ? -17.234 -25.776 4.356 1.00 97.00 244 GLY A N 1
ATOM 1853 C CA . GLY A 1 244 ? -17.147 -26.311 2.991 1.00 97.00 244 GLY A CA 1
ATOM 1854 C C . GLY A 1 244 ? -17.856 -25.463 1.924 1.00 97.00 244 GLY A C 1
ATOM 1855 O O . GLY A 1 244 ? -18.037 -25.906 0.788 1.00 97.00 244 GLY A O 1
ATOM 1856 N N . ILE A 1 245 ? -18.256 -24.231 2.249 1.00 97.81 245 ILE A N 1
ATOM 1857 C CA . ILE A 1 245 ? -18.903 -23.299 1.324 1.00 97.81 245 ILE A CA 1
ATOM 1858 C C . ILE A 1 245 ? -17.829 -22.591 0.493 1.00 97.81 245 ILE A C 1
ATOM 1860 O O . ILE A 1 245 ? -17.196 -21.637 0.935 1.00 97.81 245 ILE A O 1
ATOM 1864 N N . ARG A 1 246 ? -17.676 -23.032 -0.758 1.00 97.81 246 ARG A N 1
ATOM 1865 C CA . ARG A 1 246 ? -16.788 -22.409 -1.753 1.00 97.81 246 ARG A CA 1
ATOM 1866 C C . ARG A 1 246 ? -17.367 -21.080 -2.241 1.00 97.81 246 ARG A C 1
ATOM 1868 O O . ARG A 1 246 ? -18.406 -21.070 -2.896 1.00 97.81 246 ARG A O 1
ATOM 1875 N N . LEU A 1 247 ? -16.764 -19.955 -1.899 1.00 98.06 247 LEU A N 1
ATOM 1876 C CA . LEU A 1 247 ? -17.162 -18.646 -2.403 1.00 98.06 247 LEU A CA 1
ATOM 1877 C C . LEU A 1 247 ? -16.831 -18.509 -3.894 1.00 98.06 247 LEU A C 1
ATOM 1879 O O . LEU A 1 247 ? -15.953 -19.173 -4.428 1.00 98.06 247 LEU A O 1
ATOM 1883 N N . SER A 1 248 ? -17.594 -17.666 -4.574 1.00 97.62 248 SER A N 1
ATOM 1884 C CA . SER A 1 248 ? -17.454 -17.367 -5.997 1.00 97.62 248 SER A CA 1
ATOM 1885 C C . SER A 1 248 ? -17.994 -15.960 -6.249 1.00 97.62 248 SER A C 1
ATOM 1887 O O . SER A 1 248 ? -18.692 -15.434 -5.370 1.00 97.62 248 SER A O 1
ATOM 1889 N N . PRO A 1 249 ? -17.766 -15.361 -7.432 1.00 98.06 249 PRO A N 1
ATOM 1890 C CA . PRO A 1 249 ? -18.346 -14.063 -7.768 1.00 98.06 249 PRO A CA 1
ATOM 1891 C C . PRO A 1 249 ? -19.849 -13.986 -7.494 1.00 98.06 249 PRO A C 1
ATOM 1893 O O . PRO A 1 249 ? -20.303 -13.102 -6.772 1.00 98.06 249 PRO A O 1
ATOM 1896 N N . LEU A 1 250 ? -20.609 -14.992 -7.937 1.00 97.75 250 LEU A N 1
ATOM 1897 C CA . LEU A 1 250 ? -22.051 -15.057 -7.704 1.00 97.75 250 LEU A CA 1
ATOM 1898 C C . LEU A 1 250 ? -22.402 -15.107 -6.208 1.00 97.75 250 LEU A C 1
ATOM 1900 O O . LEU A 1 250 ? -23.260 -14.353 -5.750 1.00 97.75 250 LEU A O 1
ATOM 1904 N N . ARG A 1 251 ? -21.748 -15.979 -5.428 1.00 97.81 251 ARG A N 1
ATOM 1905 C CA . ARG A 1 251 ? -22.039 -16.126 -3.989 1.00 97.81 251 ARG A CA 1
ATOM 1906 C C . ARG A 1 251 ? -21.665 -14.864 -3.209 1.00 97.81 251 ARG A C 1
ATOM 1908 O O . ARG A 1 251 ? -22.431 -14.451 -2.341 1.00 97.81 251 ARG A O 1
ATOM 1915 N N . ALA A 1 252 ? -20.548 -14.221 -3.549 1.00 97.38 252 ALA A N 1
ATOM 1916 C CA . ALA A 1 252 ? -20.143 -12.946 -2.962 1.00 97.38 252 ALA A CA 1
ATOM 1917 C C . ALA A 1 252 ? -21.170 -11.837 -3.259 1.00 97.38 252 ALA A C 1
ATOM 1919 O O . ALA A 1 252 ? -21.597 -11.129 -2.341 1.00 97.38 252 ALA A O 1
ATOM 1920 N N . SER A 1 253 ? -21.639 -11.733 -4.509 1.00 97.69 253 SER A N 1
ATOM 1921 C CA . SER A 1 253 ? -22.692 -10.786 -4.897 1.00 97.69 253 SER A CA 1
ATOM 1922 C C . SER A 1 253 ? -24.011 -11.049 -4.169 1.00 97.69 253 SER A C 1
ATOM 1924 O O . SER A 1 253 ? -24.629 -10.101 -3.688 1.00 97.69 253 SER A O 1
ATOM 1926 N N . VAL A 1 254 ? -24.428 -12.313 -4.027 1.00 98.06 254 VAL A N 1
ATOM 1927 C CA . VAL A 1 254 ? -25.646 -12.684 -3.281 1.00 98.06 254 VAL A CA 1
ATOM 1928 C C . VAL A 1 254 ? -25.534 -12.280 -1.812 1.00 98.06 254 VAL A C 1
ATOM 1930 O O . VAL A 1 254 ? -26.464 -11.677 -1.278 1.00 98.06 254 VAL A O 1
ATOM 1933 N N . VAL A 1 255 ? -24.398 -12.546 -1.159 1.00 97.75 255 VAL A N 1
ATOM 1934 C CA . VAL A 1 255 ? -24.176 -12.135 0.238 1.00 97.75 255 VAL A CA 1
ATOM 1935 C C . VAL A 1 255 ? -24.301 -10.617 0.386 1.00 97.75 255 VAL A C 1
ATOM 1937 O O . VAL A 1 255 ? -25.036 -10.150 1.260 1.00 97.75 255 VAL A O 1
ATOM 1940 N N . LEU A 1 256 ? -23.653 -9.832 -0.483 1.00 96.81 256 LEU A N 1
ATOM 1941 C CA . LEU A 1 256 ? -23.777 -8.372 -0.432 1.00 96.81 256 LEU A CA 1
ATOM 1942 C C . LEU A 1 256 ? -25.189 -7.879 -0.767 1.00 96.81 256 LEU A C 1
ATOM 1944 O O . LEU A 1 256 ? -25.654 -6.935 -0.131 1.00 96.81 256 LEU A O 1
ATOM 1948 N N . ALA A 1 257 ? -25.898 -8.516 -1.701 1.00 97.75 257 ALA A N 1
ATOM 1949 C CA . ALA A 1 257 ? -27.278 -8.167 -2.030 1.00 97.75 257 ALA A CA 1
ATOM 1950 C C . ALA A 1 257 ? -28.224 -8.408 -0.842 1.00 97.75 257 ALA A C 1
ATOM 1952 O O . ALA A 1 257 ? -29.059 -7.555 -0.539 1.00 97.75 257 ALA A O 1
ATOM 1953 N N . LEU A 1 258 ? -28.054 -9.520 -0.117 1.00 98.06 258 LEU A N 1
ATOM 1954 C CA . LEU A 1 258 ? -28.819 -9.815 1.098 1.00 98.06 258 LEU A CA 1
ATOM 1955 C C . LEU A 1 258 ? -28.532 -8.797 2.209 1.00 98.06 258 LEU A C 1
ATOM 1957 O O . LEU A 1 258 ? -29.466 -8.271 2.815 1.00 98.06 258 LEU A O 1
ATOM 1961 N N . LEU A 1 259 ? -27.259 -8.462 2.447 1.00 97.75 259 LEU A N 1
ATOM 1962 C CA . LEU A 1 259 ? -26.891 -7.410 3.402 1.00 97.75 259 LEU A CA 1
ATOM 1963 C C . LEU A 1 259 ? -27.458 -6.044 2.980 1.00 97.75 259 LEU A C 1
ATOM 1965 O O . LEU A 1 259 ? -27.961 -5.298 3.821 1.00 97.75 259 LEU A O 1
ATOM 1969 N N . GLY A 1 260 ? -27.446 -5.747 1.679 1.00 96.81 260 GLY A N 1
ATOM 1970 C CA . GLY A 1 260 ? -28.062 -4.558 1.095 1.00 96.81 260 GLY A CA 1
ATOM 1971 C C . GLY A 1 260 ? -29.570 -4.503 1.335 1.00 96.81 260 GLY A C 1
ATOM 1972 O O . GLY A 1 260 ? -30.079 -3.476 1.776 1.00 96.81 260 GLY A O 1
ATOM 1973 N N . ALA A 1 261 ? -30.288 -5.611 1.135 1.00 97.25 261 ALA A N 1
ATOM 1974 C CA . ALA A 1 261 ? -31.721 -5.706 1.413 1.00 97.25 261 ALA A CA 1
ATOM 1975 C C . ALA A 1 261 ? -32.039 -5.489 2.904 1.00 97.25 261 ALA A C 1
ATOM 1977 O O . ALA A 1 261 ? -33.002 -4.796 3.242 1.00 97.25 261 ALA A O 1
ATOM 1978 N N . VAL A 1 262 ? -31.204 -6.017 3.806 1.00 96.19 262 VAL A N 1
ATOM 1979 C CA . VAL A 1 262 ? -31.326 -5.781 5.255 1.00 96.19 262 VAL A CA 1
ATOM 1980 C C . VAL A 1 262 ? -31.111 -4.301 5.596 1.00 96.19 262 VAL A C 1
ATOM 1982 O O . VAL A 1 262 ? -31.925 -3.717 6.321 1.00 96.19 262 VAL A O 1
ATOM 1985 N N . GLU A 1 263 ? -30.071 -3.664 5.047 1.00 93.56 263 GLU A N 1
ATOM 1986 C CA . GLU A 1 263 ? -29.830 -2.224 5.220 1.00 93.56 263 GLU A CA 1
ATOM 1987 C C . GLU A 1 263 ? -30.973 -1.372 4.665 1.00 93.56 263 GLU A C 1
ATOM 1989 O O . GLU A 1 263 ? -31.428 -0.441 5.337 1.00 93.56 263 GLU A O 1
ATOM 1994 N N . LEU A 1 264 ? -31.499 -1.715 3.487 1.00 93.81 264 LEU A N 1
ATOM 1995 C CA . LEU A 1 264 ? -32.673 -1.063 2.908 1.00 93.81 264 LEU A CA 1
ATOM 1996 C C . LEU A 1 264 ? -33.899 -1.223 3.810 1.00 93.81 264 LEU A C 1
ATOM 1998 O O . LEU A 1 264 ? -34.616 -0.250 4.034 1.00 93.81 264 LEU A O 1
ATOM 2002 N N . GLY A 1 265 ? -34.105 -2.396 4.412 1.00 93.81 265 GLY A N 1
ATOM 2003 C CA . GLY A 1 265 ? -35.164 -2.619 5.398 1.00 93.81 265 GLY A CA 1
ATOM 2004 C C . GLY A 1 265 ? -35.021 -1.730 6.640 1.00 93.81 265 GLY A C 1
ATOM 2005 O O . GLY A 1 265 ? -36.008 -1.166 7.128 1.00 93.81 265 GLY A O 1
ATOM 2006 N N . PHE A 1 266 ? -33.796 -1.541 7.146 1.00 90.56 266 PHE A N 1
ATOM 2007 C CA . PHE A 1 266 ? -33.534 -0.582 8.224 1.00 90.56 266 PHE A CA 1
ATOM 2008 C C . PHE A 1 266 ? -33.768 0.867 7.785 1.00 90.56 266 PHE A C 1
ATOM 2010 O O . PHE A 1 266 ? -34.355 1.645 8.545 1.00 90.56 266 PHE A O 1
ATOM 2017 N N . ALA A 1 267 ? -33.320 1.238 6.584 1.00 87.44 267 ALA A N 1
ATOM 2018 C CA . ALA A 1 267 ? -33.490 2.574 6.025 1.00 87.44 267 ALA A CA 1
ATOM 2019 C C . ALA A 1 267 ? -34.971 2.907 5.798 1.00 87.44 267 ALA A C 1
ATOM 2021 O O . ALA A 1 267 ? -35.412 3.976 6.212 1.00 87.44 267 ALA A O 1
ATOM 2022 N N . TRP A 1 268 ? -35.754 1.974 5.249 1.00 88.50 268 TRP A N 1
ATOM 2023 C CA . TRP A 1 268 ? -37.196 2.105 5.022 1.00 88.50 268 TRP A CA 1
ATOM 2024 C C . TRP A 1 268 ? -37.954 2.378 6.323 1.00 88.50 268 TRP A C 1
ATOM 2026 O O . TRP A 1 268 ? -38.711 3.342 6.423 1.00 88.50 268 TRP A O 1
ATOM 2036 N N . ARG A 1 269 ? -37.672 1.598 7.377 1.00 87.38 269 ARG A N 1
ATOM 2037 C CA . ARG A 1 269 ? -38.264 1.803 8.713 1.00 87.38 269 ARG A CA 1
ATOM 2038 C C . ARG A 1 269 ? -37.876 3.147 9.334 1.00 87.38 269 ARG A C 1
ATOM 2040 O O . ARG A 1 269 ? -38.653 3.727 10.088 1.00 87.38 269 ARG A O 1
ATOM 2047 N N . ALA A 1 270 ? -36.674 3.640 9.042 1.00 82.94 270 ALA A N 1
ATOM 2048 C CA . ALA A 1 270 ? -36.179 4.909 9.564 1.00 82.94 270 ALA A CA 1
ATOM 2049 C C . ALA A 1 270 ? -36.577 6.124 8.706 1.00 82.94 270 ALA A C 1
ATOM 2051 O O . ALA A 1 270 ? -36.531 7.249 9.217 1.00 82.94 270 ALA A O 1
ATOM 2052 N N . ALA A 1 271 ? -36.983 5.928 7.445 1.00 78.38 271 ALA A N 1
ATOM 2053 C CA . ALA A 1 271 ? -37.141 6.977 6.437 1.00 78.38 271 ALA A CA 1
ATOM 2054 C C . ALA A 1 271 ? -37.998 8.171 6.899 1.00 78.38 271 ALA A C 1
ATOM 2056 O O . ALA A 1 271 ? -37.511 9.301 6.794 1.00 78.38 271 ALA A O 1
ATOM 2057 N N . PRO A 1 272 ? -39.183 7.990 7.522 1.00 75.81 272 PRO A N 1
ATOM 2058 C CA . PRO A 1 272 ? -40.008 9.125 7.944 1.00 75.81 272 PRO A CA 1
ATOM 2059 C C . PRO A 1 272 ? -39.316 10.023 8.976 1.00 75.81 272 PRO A C 1
ATOM 2061 O O . PRO A 1 272 ? -39.557 11.229 9.022 1.00 75.81 272 PRO A O 1
ATOM 2064 N N . SER A 1 273 ? -38.473 9.440 9.832 1.00 75.50 273 SER A N 1
ATOM 2065 C CA . SER A 1 273 ? -37.709 10.163 10.857 1.00 75.50 273 SER A CA 1
ATOM 2066 C C . SER A 1 273 ? -36.388 10.721 10.316 1.00 75.50 273 SER A C 1
ATOM 2068 O O . SER A 1 273 ? -35.992 11.829 10.676 1.00 75.50 273 SER A O 1
ATOM 2070 N N . ALA A 1 274 ? -35.739 9.993 9.404 1.00 72.94 274 ALA A N 1
ATOM 2071 C CA . ALA A 1 274 ? -34.470 10.369 8.799 1.00 72.94 274 ALA A CA 1
ATOM 2072 C C . ALA A 1 274 ? -34.620 11.568 7.854 1.00 72.94 274 ALA A C 1
ATOM 2074 O O . ALA A 1 274 ? -33.825 12.497 7.941 1.00 72.94 274 ALA A O 1
ATOM 2075 N N . TRP A 1 275 ? -35.668 11.601 7.022 1.00 68.31 275 TRP A N 1
ATOM 2076 C CA . TRP A 1 275 ? -35.958 12.734 6.132 1.00 68.31 275 TRP A CA 1
ATOM 2077 C C . TRP A 1 275 ? -36.216 14.034 6.903 1.00 68.31 275 TRP A C 1
ATOM 2079 O O . TRP A 1 275 ? -35.679 15.086 6.551 1.00 68.31 275 TRP A O 1
ATOM 2089 N N . ARG A 1 276 ? -36.973 13.958 8.008 1.00 70.94 276 ARG A N 1
ATOM 2090 C CA . ARG A 1 276 ? -37.177 15.094 8.925 1.00 70.94 276 ARG A CA 1
ATOM 2091 C C . ARG A 1 276 ? -35.860 15.557 9.551 1.00 70.94 276 ARG A C 1
ATOM 2093 O O . ARG A 1 276 ? -35.574 16.751 9.549 1.00 70.94 276 ARG A O 1
ATOM 2100 N N . ALA A 1 277 ? -35.036 14.623 10.022 1.00 69.50 277 ALA A N 1
ATOM 2101 C CA . ALA A 1 277 ? -33.737 14.933 10.613 1.00 69.50 277 ALA A CA 1
ATOM 2102 C C . ALA A 1 277 ? -32.737 15.527 9.603 1.00 69.50 277 ALA A C 1
ATOM 2104 O O . ALA A 1 277 ? -32.027 16.465 9.950 1.00 69.50 277 ALA A O 1
ATOM 2105 N N . LEU A 1 278 ? -32.684 15.028 8.363 1.00 67.94 278 LEU A N 1
ATOM 2106 C CA . LEU A 1 278 ? -31.803 15.534 7.300 1.00 67.94 278 LEU A CA 1
ATOM 2107 C C . LEU A 1 278 ? -32.140 16.976 6.907 1.00 67.94 278 LEU A C 1
ATOM 2109 O O . LEU A 1 278 ? -31.231 17.789 6.771 1.00 67.94 278 LEU A O 1
ATOM 2113 N N . ARG A 1 279 ? -33.432 17.317 6.794 1.00 69.19 279 ARG A N 1
ATOM 2114 C CA . ARG A 1 279 ? -33.872 18.696 6.507 1.00 69.19 279 ARG A CA 1
ATOM 2115 C C . ARG A 1 279 ? -33.512 19.686 7.613 1.00 69.19 279 ARG A C 1
ATOM 2117 O O . ARG A 1 279 ? -33.244 20.845 7.323 1.00 69.19 279 ARG A O 1
ATOM 2124 N N . GLN A 1 280 ? -33.519 19.242 8.867 1.00 68.75 280 GLN A N 1
ATOM 2125 C CA . GLN A 1 280 ? -33.296 20.112 10.026 1.00 68.75 280 GLN A CA 1
ATOM 2126 C C . GLN A 1 280 ? -31.824 20.209 10.448 1.00 68.75 280 GLN A C 1
ATOM 2128 O O . GLN A 1 280 ? -31.469 21.057 11.266 1.00 68.75 280 GLN A O 1
ATOM 2133 N N . ARG A 1 281 ? -30.945 19.340 9.934 1.00 68.06 281 ARG A N 1
ATOM 2134 C CA . ARG A 1 281 ? -29.573 19.214 10.435 1.00 68.06 281 ARG A CA 1
ATOM 2135 C C . ARG A 1 281 ? -28.584 19.926 9.525 1.00 68.06 281 ARG A C 1
ATOM 2137 O O . ARG A 1 281 ? -28.250 19.446 8.446 1.00 68.06 281 ARG A O 1
ATOM 2144 N N . ALA A 1 282 ? -28.052 21.046 10.007 1.00 69.00 282 ALA A N 1
ATOM 2145 C CA . ALA A 1 282 ? -26.924 21.701 9.359 1.00 69.00 282 ALA A CA 1
ATOM 2146 C C . ALA A 1 282 ? -25.708 20.746 9.288 1.00 69.00 282 ALA A C 1
ATOM 2148 O O . ALA A 1 282 ? -25.442 20.015 10.253 1.00 69.00 282 ALA A O 1
ATOM 2149 N N . PRO A 1 283 ? -24.950 20.740 8.175 1.00 68.88 283 PRO A N 1
ATOM 2150 C CA . PRO A 1 283 ? -23.749 19.925 8.056 1.00 68.88 283 PRO A CA 1
ATOM 2151 C C . PRO A 1 283 ? -22.720 20.344 9.110 1.00 68.88 283 PRO A C 1
ATOM 2153 O O . PRO A 1 283 ? -22.410 21.526 9.267 1.00 68.88 283 PRO A O 1
ATOM 2156 N N . SER A 1 284 ? -22.189 19.365 9.845 1.00 82.69 284 SER A N 1
ATOM 2157 C CA . SER A 1 284 ? -21.160 19.619 10.854 1.00 82.69 284 SER A CA 1
ATOM 2158 C C . SER A 1 284 ? -19.878 20.118 10.172 1.00 82.69 284 SER A C 1
ATOM 2160 O O . SER A 1 284 ? -19.392 19.432 9.268 1.00 82.69 284 SER A O 1
ATOM 2162 N N . PRO A 1 285 ? -19.281 21.246 10.608 1.00 84.00 285 PRO A N 1
ATOM 2163 C CA . PRO A 1 285 ? -18.027 21.738 10.032 1.00 84.00 285 PRO A CA 1
ATOM 2164 C C . PRO A 1 285 ? -16.892 20.716 10.175 1.00 84.00 285 PRO A C 1
ATOM 2166 O O . PRO A 1 285 ? -16.043 20.605 9.299 1.00 84.00 285 PRO A O 1
ATOM 2169 N N . TRP A 1 286 ? -16.918 19.901 11.232 1.00 88.19 286 TRP A N 1
ATOM 2170 C CA . TRP A 1 286 ? -15.944 18.834 11.456 1.00 88.19 286 TRP A CA 1
ATOM 2171 C C . TRP A 1 286 ? -16.107 17.677 10.473 1.00 88.19 286 TRP A C 1
ATOM 2173 O O . TRP A 1 286 ? -15.114 17.156 9.981 1.00 88.19 286 TRP A O 1
ATOM 2183 N N . ALA A 1 287 ? -17.348 17.296 10.155 1.00 89.38 287 ALA A N 1
ATOM 2184 C CA . ALA A 1 287 ? -17.609 16.272 9.146 1.00 89.38 287 ALA A CA 1
ATOM 2185 C C . ALA A 1 287 ? -17.194 16.754 7.748 1.00 89.38 287 ALA A C 1
ATOM 2187 O O . ALA A 1 287 ? -16.608 15.989 6.991 1.00 89.38 287 ALA A O 1
ATOM 2188 N N . ALA A 1 288 ? -17.438 18.032 7.433 1.00 88.44 288 ALA A N 1
ATOM 2189 C CA . ALA A 1 288 ? -16.970 18.642 6.190 1.00 88.44 288 ALA A CA 1
ATOM 2190 C C . ALA A 1 288 ? -15.434 18.693 6.118 1.00 88.44 288 ALA A C 1
ATOM 2192 O O . ALA A 1 288 ? -14.869 18.332 5.091 1.00 88.44 288 ALA A O 1
ATOM 2193 N N . GLY A 1 289 ? -14.761 19.071 7.211 1.00 90.62 289 GLY A N 1
ATOM 2194 C CA . GLY A 1 289 ? -13.299 19.052 7.298 1.00 90.62 289 GLY A CA 1
ATOM 2195 C C . GLY A 1 289 ? -12.717 17.648 7.127 1.00 90.62 289 GLY A C 1
ATOM 2196 O O . GLY A 1 289 ? -11.776 17.468 6.364 1.00 90.62 289 GLY A O 1
ATOM 2197 N N . LEU A 1 290 ? -13.312 16.635 7.765 1.00 94.56 290 LEU A N 1
ATOM 2198 C CA . LEU A 1 290 ? -12.878 15.245 7.612 1.00 94.56 290 LEU A CA 1
ATOM 2199 C C . LEU A 1 290 ? -13.082 14.741 6.178 1.00 94.56 290 LEU A C 1
ATOM 2201 O O . LEU A 1 290 ? -12.196 14.091 5.635 1.00 94.56 290 LEU A O 1
ATOM 2205 N N . ALA A 1 291 ? -14.217 15.070 5.553 1.00 93.62 291 ALA A N 1
ATOM 2206 C CA . ALA A 1 291 ? -14.488 14.723 4.160 1.00 93.62 291 ALA A CA 1
ATOM 2207 C C . ALA A 1 291 ? -13.511 15.409 3.192 1.00 93.62 291 ALA A C 1
ATOM 2209 O O . ALA A 1 291 ? -13.065 14.778 2.238 1.00 93.62 291 ALA A O 1
ATOM 2210 N N . LEU A 1 292 ? -13.144 16.669 3.453 1.00 90.62 292 LEU A N 1
ATOM 2211 C CA . LEU A 1 292 ? -12.135 17.386 2.672 1.00 90.62 292 LEU A CA 1
ATOM 2212 C C . LEU A 1 292 ? -10.759 16.723 2.794 1.00 90.62 292 LEU A C 1
ATOM 2214 O O . LEU A 1 292 ? -10.116 16.495 1.774 1.00 90.62 292 LEU A O 1
ATOM 2218 N N . ILE A 1 293 ? -10.326 16.376 4.013 1.00 95.81 293 ILE A N 1
ATOM 2219 C CA . ILE A 1 293 ? -9.054 15.668 4.226 1.00 95.81 293 ILE A CA 1
ATOM 2220 C C . ILE A 1 293 ? -9.091 14.306 3.524 1.00 95.81 293 ILE A C 1
ATOM 2222 O O . ILE A 1 293 ? -8.142 13.977 2.828 1.00 95.81 293 ILE A O 1
ATOM 2226 N N . LEU A 1 294 ? -10.191 13.549 3.632 1.00 96.69 294 LEU A N 1
ATOM 2227 C CA . LEU A 1 294 ? -10.341 12.260 2.948 1.00 96.69 294 LEU A CA 1
ATOM 2228 C C . LEU A 1 294 ? -10.228 12.398 1.429 1.00 96.69 294 LEU A C 1
ATOM 2230 O O . LEU A 1 294 ? -9.504 11.630 0.803 1.00 96.69 294 LEU A O 1
ATOM 2234 N N . ALA A 1 295 ? -10.926 13.376 0.846 1.00 92.44 295 ALA A N 1
ATOM 2235 C CA . ALA A 1 295 ? -10.885 13.633 -0.589 1.00 92.44 295 ALA A CA 1
ATOM 2236 C C . ALA A 1 295 ? -9.471 14.018 -1.043 1.00 92.44 295 ALA A C 1
ATOM 2238 O O . ALA A 1 295 ? -8.970 13.456 -2.010 1.00 92.44 295 ALA A O 1
ATOM 2239 N N . LEU A 1 296 ? -8.806 14.912 -0.306 1.00 91.75 296 LEU A N 1
ATOM 2240 C CA . LEU A 1 296 ? -7.418 15.298 -0.555 1.00 91.75 296 LEU A CA 1
ATOM 2241 C C . LEU A 1 296 ? -6.466 14.108 -0.485 1.00 91.75 296 LEU A C 1
ATOM 2243 O O . LEU A 1 296 ? -5.653 13.918 -1.385 1.00 91.75 296 LEU A O 1
ATOM 2247 N N . THR A 1 297 ? -6.574 13.296 0.567 1.00 96.69 297 THR A N 1
ATOM 2248 C CA . THR A 1 297 ? -5.744 12.102 0.717 1.00 96.69 297 THR A CA 1
ATOM 2249 C C . THR A 1 297 ? -5.982 11.147 -0.445 1.00 96.69 297 THR A C 1
ATOM 2251 O O . THR A 1 297 ? -5.014 10.727 -1.064 1.00 96.69 297 THR A O 1
ATOM 2254 N N . LEU A 1 298 ? -7.238 10.862 -0.801 1.00 94.19 298 LEU A N 1
ATOM 2255 C CA . LEU A 1 298 ? -7.559 9.989 -1.931 1.00 94.19 298 LEU A CA 1
ATOM 2256 C C . LEU A 1 298 ? -6.988 10.520 -3.254 1.00 94.19 298 LEU A C 1
ATOM 2258 O O . LEU A 1 298 ? -6.389 9.751 -3.996 1.00 94.19 298 LEU A O 1
ATOM 2262 N N . ILE A 1 299 ? -7.112 11.823 -3.522 1.00 91.94 299 ILE A N 1
ATOM 2263 C CA . ILE A 1 299 ? -6.532 12.465 -4.711 1.00 91.94 299 ILE A CA 1
ATOM 2264 C C . ILE A 1 299 ? -5.018 12.237 -4.762 1.00 91.94 299 ILE A C 1
ATOM 2266 O O . ILE A 1 299 ? -4.508 11.751 -5.768 1.00 91.94 299 ILE A O 1
ATOM 2270 N N . VAL A 1 300 ? -4.303 12.513 -3.666 1.00 93.62 300 VAL A N 1
ATOM 2271 C CA . VAL A 1 300 ? -2.848 12.303 -3.594 1.00 93.62 300 VAL A CA 1
ATOM 2272 C C . VAL A 1 300 ? -2.492 10.827 -3.798 1.00 93.62 300 VAL A C 1
ATOM 2274 O O . VAL A 1 300 ? -1.548 10.528 -4.522 1.00 93.62 300 VAL A O 1
ATOM 2277 N N . ARG A 1 301 ? -3.258 9.895 -3.215 1.00 94.81 301 ARG A N 1
ATOM 2278 C CA . ARG A 1 301 ? -3.063 8.444 -3.389 1.00 94.81 301 ARG A CA 1
ATOM 2279 C C . ARG A 1 301 ? -3.242 7.978 -4.831 1.00 94.81 301 ARG A C 1
ATOM 2281 O O . ARG A 1 301 ? -2.448 7.174 -5.306 1.00 94.81 301 ARG A O 1
ATOM 2288 N N . LEU A 1 302 ? -4.228 8.515 -5.546 1.00 92.06 302 LEU A N 1
ATOM 2289 C CA . LEU A 1 302 ? -4.424 8.212 -6.965 1.00 92.06 302 LEU A CA 1
ATOM 2290 C C . LEU A 1 302 ? -3.301 8.796 -7.833 1.00 92.06 302 LEU A C 1
ATOM 2292 O O . LEU A 1 302 ? -2.793 8.106 -8.711 1.00 92.06 302 LEU A O 1
ATOM 2296 N N . ILE A 1 303 ? -2.863 10.027 -7.548 1.00 91.62 303 ILE A N 1
ATOM 2297 C CA . ILE A 1 303 ? -1.749 10.670 -8.261 1.00 91.62 303 ILE A CA 1
ATOM 2298 C C . ILE A 1 303 ? -0.444 9.885 -8.072 1.00 91.62 303 ILE A C 1
ATOM 2300 O O . ILE A 1 303 ? 0.317 9.724 -9.021 1.00 91.62 303 ILE A O 1
ATOM 2304 N N . GLN A 1 304 ? -0.167 9.381 -6.866 1.00 92.88 304 GLN A N 1
ATOM 2305 C CA . GLN A 1 304 ? 1.062 8.636 -6.564 1.00 92.88 304 GLN A CA 1
ATOM 2306 C C . GLN A 1 304 ? 1.250 7.396 -7.439 1.00 92.88 304 GLN A C 1
ATOM 2308 O O . GLN A 1 304 ? 2.375 7.086 -7.811 1.00 92.88 304 GLN A O 1
ATOM 2313 N N . ILE A 1 305 ? 0.165 6.700 -7.779 1.00 93.44 305 ILE A N 1
ATOM 2314 C CA . ILE A 1 305 ? 0.220 5.455 -8.554 1.00 93.44 305 ILE A CA 1
ATOM 2315 C C . ILE A 1 305 ? 0.050 5.669 -10.064 1.00 93.44 305 ILE A C 1
ATOM 2317 O O . ILE A 1 305 ? -0.198 4.708 -10.783 1.00 93.44 305 ILE A O 1
ATOM 2321 N N . ARG A 1 306 ? 0.183 6.911 -10.553 1.00 89.69 306 ARG A N 1
ATOM 2322 C CA . ARG A 1 306 ? -0.059 7.282 -11.958 1.00 89.69 306 ARG A CA 1
ATOM 2323 C C . ARG A 1 306 ? 0.703 6.452 -12.989 1.00 89.69 306 ARG A C 1
ATOM 2325 O O . ARG A 1 306 ? 0.157 6.180 -14.049 1.00 89.69 306 ARG A O 1
ATOM 2332 N N . ASP A 1 307 ? 1.909 6.028 -12.628 1.00 87.56 307 ASP A N 1
ATOM 2333 C CA . ASP A 1 307 ? 2.837 5.293 -13.494 1.00 87.56 307 ASP A CA 1
ATOM 2334 C C . ASP A 1 307 ? 3.048 3.843 -13.031 1.00 87.56 307 ASP A C 1
ATOM 2336 O O . ASP A 1 307 ? 3.942 3.141 -13.499 1.00 87.56 307 ASP A O 1
ATOM 2340 N N . VAL A 1 308 ? 2.239 3.386 -12.072 1.00 93.81 308 VAL A N 1
ATOM 2341 C CA . VAL A 1 308 ? 2.370 2.062 -11.467 1.00 93.81 308 VAL A CA 1
ATOM 2342 C C . VAL A 1 308 ? 1.465 1.079 -12.201 1.00 93.81 308 VAL A C 1
ATOM 2344 O O . VAL A 1 308 ? 0.244 1.120 -12.066 1.00 93.81 308 VAL A O 1
ATOM 2347 N N . VAL A 1 309 ? 2.075 0.164 -12.954 1.00 94.25 309 VAL A N 1
ATOM 2348 C CA . VAL A 1 309 ? 1.352 -0.848 -13.746 1.00 94.25 309 VAL A CA 1
ATOM 2349 C C . VAL A 1 309 ? 1.001 -2.113 -12.954 1.00 94.25 309 VAL A C 1
ATOM 2351 O O . VAL A 1 309 ? -0.000 -2.768 -13.238 1.00 94.25 309 VAL A O 1
ATOM 2354 N N . LEU A 1 310 ? 1.808 -2.445 -11.942 1.00 96.56 310 LEU A N 1
ATOM 2355 C CA . LEU A 1 310 ? 1.634 -3.583 -11.038 1.00 96.56 310 LEU A CA 1
ATOM 2356 C C . LEU A 1 310 ? 1.954 -3.150 -9.599 1.00 96.56 310 LEU A C 1
ATOM 2358 O O . LEU A 1 310 ? 2.783 -2.258 -9.410 1.00 96.56 310 LEU A O 1
ATOM 2362 N N . PRO A 1 311 ? 1.335 -3.759 -8.569 1.00 97.12 311 PRO A N 1
ATOM 2363 C CA . PRO A 1 311 ? 1.655 -3.437 -7.185 1.00 97.12 311 PRO A CA 1
ATOM 2364 C C . PRO A 1 311 ? 3.144 -3.659 -6.882 1.00 97.12 311 PRO A C 1
ATOM 2366 O O . PRO A 1 311 ? 3.753 -4.618 -7.342 1.00 97.12 311 PRO A O 1
ATOM 2369 N N . LEU A 1 312 ? 3.746 -2.745 -6.124 1.00 96.75 312 LEU A N 1
ATOM 2370 C CA . LEU A 1 312 ? 5.201 -2.607 -6.075 1.00 96.75 312 LEU A CA 1
ATOM 2371 C C . LEU A 1 312 ? 5.878 -3.588 -5.113 1.00 96.75 312 LEU A C 1
ATOM 2373 O O . LEU A 1 312 ? 5.320 -3.956 -4.076 1.00 96.75 312 LEU A O 1
ATOM 2377 N N . TRP A 1 313 ? 7.138 -3.900 -5.418 1.00 95.88 313 TRP A N 1
ATOM 2378 C CA . TRP A 1 313 ? 8.065 -4.644 -4.565 1.00 95.88 313 TRP A CA 1
ATOM 2379 C C . TRP A 1 313 ? 7.690 -6.089 -4.211 1.00 95.88 313 TRP A C 1
ATOM 2381 O O . TRP A 1 313 ? 6.807 -6.711 -4.793 1.00 95.88 313 TRP A O 1
ATOM 2391 N N . VAL A 1 314 ? 8.427 -6.624 -3.236 1.00 93.75 314 VAL A N 1
ATOM 2392 C CA . VAL A 1 314 ? 8.396 -8.012 -2.777 1.00 93.75 314 VAL A CA 1
ATOM 2393 C C . VAL A 1 314 ? 7.021 -8.429 -2.276 1.00 93.75 314 VAL A C 1
ATOM 2395 O O . VAL A 1 314 ? 6.472 -9.408 -2.772 1.00 93.75 314 VAL A O 1
ATOM 2398 N N . ASP A 1 315 ? 6.436 -7.716 -1.307 1.00 93.62 315 ASP A N 1
ATOM 2399 C CA . ASP A 1 315 ? 5.210 -8.176 -0.633 1.00 93.62 315 ASP A CA 1
ATOM 2400 C C . ASP A 1 315 ? 4.033 -8.334 -1.619 1.00 93.62 315 ASP A C 1
ATOM 2402 O O . ASP A 1 315 ? 3.196 -9.218 -1.445 1.00 93.62 315 ASP A O 1
ATOM 2406 N N . SER A 1 316 ? 4.007 -7.538 -2.689 1.00 96.44 316 SER A N 1
ATOM 2407 C CA . SER A 1 316 ? 2.957 -7.535 -3.712 1.00 96.44 316 SER A CA 1
ATOM 2408 C C . SER A 1 316 ? 2.847 -8.831 -4.519 1.00 96.44 316 SER A C 1
ATOM 2410 O O . SER A 1 316 ? 1.732 -9.288 -4.789 1.00 96.44 316 SER A O 1
ATOM 2412 N N . VAL A 1 317 ? 3.976 -9.457 -4.868 1.00 95.69 317 VAL A N 1
ATOM 2413 C CA . VAL A 1 317 ? 3.996 -10.742 -5.596 1.00 95.69 317 VAL A CA 1
ATOM 2414 C C . VAL A 1 317 ? 3.360 -11.838 -4.730 1.00 95.69 317 VAL A C 1
ATOM 2416 O O . VAL A 1 317 ? 2.473 -12.566 -5.172 1.00 95.69 317 VAL A O 1
ATOM 2419 N N . HIS A 1 318 ? 3.711 -11.877 -3.442 1.00 92.00 318 HIS A N 1
ATOM 2420 C CA . HIS A 1 318 ? 3.130 -12.803 -2.459 1.00 92.00 318 HIS A CA 1
ATOM 2421 C C . HIS A 1 318 ? 1.641 -12.584 -2.247 1.00 92.00 318 HIS A C 1
ATOM 2423 O O . HIS A 1 318 ? 0.869 -13.536 -2.162 1.00 92.00 318 HIS A O 1
ATOM 2429 N N . GLN A 1 319 ? 1.238 -11.322 -2.124 1.00 96.06 319 GLN A N 1
ATOM 2430 C CA . GLN A 1 319 ? -0.158 -10.982 -1.894 1.00 96.06 319 GLN A CA 1
ATOM 2431 C C . GLN A 1 319 ? -1.016 -11.361 -3.090 1.00 96.06 319 GLN A C 1
ATOM 2433 O O . GLN A 1 319 ? -2.126 -11.857 -2.909 1.00 96.06 319 GLN A O 1
ATOM 2438 N N . THR A 1 320 ? -0.485 -11.191 -4.298 1.00 97.56 320 THR A N 1
ATOM 2439 C CA . THR A 1 320 ? -1.146 -11.627 -5.527 1.00 97.56 320 THR A CA 1
ATOM 2440 C C . THR A 1 320 ? -1.293 -13.146 -5.553 1.00 97.56 320 THR A C 1
ATOM 2442 O O . THR A 1 320 ? -2.403 -13.623 -5.776 1.00 97.56 320 THR A O 1
ATOM 2445 N N . LEU A 1 321 ? -0.238 -13.901 -5.220 1.00 97.19 321 LEU A N 1
ATOM 2446 C CA . LEU A 1 321 ? -0.287 -15.366 -5.130 1.00 97.19 321 LEU A CA 1
ATOM 2447 C C . LEU A 1 321 ? -1.379 -15.855 -4.162 1.00 97.19 321 LEU A C 1
ATOM 2449 O O . LEU A 1 321 ? -2.226 -16.659 -4.536 1.00 97.19 321 LEU A O 1
ATOM 2453 N N . ILE A 1 322 ? -1.400 -15.352 -2.924 1.00 97.44 322 ILE A N 1
ATOM 2454 C CA . ILE A 1 322 ? -2.363 -15.810 -1.904 1.00 97.44 322 ILE A CA 1
ATOM 2455 C C . ILE A 1 322 ? -3.789 -15.373 -2.254 1.00 97.44 322 ILE A C 1
ATOM 2457 O O . ILE A 1 322 ? -4.738 -16.132 -2.062 1.00 97.44 322 ILE A O 1
ATOM 2461 N N . THR A 1 323 ? -3.953 -14.162 -2.790 1.00 98.31 323 THR A N 1
ATOM 2462 C CA . THR A 1 323 ? -5.263 -13.684 -3.254 1.00 98.31 323 THR A CA 1
ATOM 2463 C C . THR A 1 323 ? -5.782 -14.553 -4.392 1.00 98.31 323 THR A C 1
ATOM 2465 O O . THR A 1 323 ? -6.962 -14.889 -4.398 1.00 98.31 323 THR A O 1
ATOM 2468 N N . ARG A 1 324 ? -4.904 -14.964 -5.314 1.00 97.50 324 ARG A N 1
ATOM 2469 C CA . ARG A 1 324 ? -5.230 -15.886 -6.402 1.00 97.50 324 ARG A CA 1
ATOM 2470 C C . ARG A 1 324 ? -5.668 -17.252 -5.881 1.00 97.50 324 ARG A C 1
ATOM 2472 O O . ARG A 1 324 ? -6.733 -17.708 -6.278 1.00 97.50 324 ARG A O 1
ATOM 2479 N N . LEU A 1 325 ? -4.942 -17.833 -4.921 1.00 97.12 325 LEU A N 1
ATOM 2480 C CA . LEU A 1 325 ? -5.348 -19.090 -4.276 1.00 97.12 325 LEU A CA 1
ATOM 2481 C C . LEU A 1 325 ? -6.755 -18.990 -3.667 1.00 97.12 325 LEU A C 1
ATOM 2483 O O . LEU A 1 325 ? -7.591 -19.854 -3.914 1.00 97.12 325 LEU A O 1
ATOM 2487 N N . ILE A 1 326 ? -7.055 -17.916 -2.925 1.00 98.19 326 ILE A N 1
ATOM 2488 C CA . ILE A 1 326 ? -8.399 -17.705 -2.357 1.00 98.19 326 ILE A CA 1
ATOM 2489 C C . ILE A 1 326 ? -9.446 -17.518 -3.463 1.00 98.19 326 ILE A C 1
ATOM 2491 O O . ILE A 1 326 ? -10.543 -18.070 -3.369 1.00 98.19 326 ILE A O 1
ATOM 2495 N N . ALA A 1 327 ? -9.124 -16.732 -4.493 1.00 98.12 327 ALA A N 1
ATOM 2496 C CA . ALA A 1 327 ? -10.039 -16.394 -5.576 1.00 98.12 327 ALA A CA 1
ATOM 2497 C C . ALA A 1 327 ? -10.429 -17.619 -6.419 1.00 98.12 327 ALA A C 1
ATOM 2499 O O . ALA A 1 327 ? -11.601 -17.754 -6.774 1.00 98.12 327 ALA A O 1
ATOM 2500 N N . GLU A 1 328 ? -9.469 -18.501 -6.705 1.00 96.00 328 GLU A N 1
ATOM 2501 C CA . GLU A 1 328 ? -9.662 -19.719 -7.500 1.00 96.00 328 GLU A CA 1
ATOM 2502 C C . GLU A 1 328 ? -10.283 -20.853 -6.674 1.00 96.00 328 GLU A C 1
ATOM 2504 O O . GLU A 1 328 ? -11.202 -21.527 -7.138 1.00 96.00 328 GLU A O 1
ATOM 2509 N N . GLN A 1 329 ? -9.841 -21.050 -5.426 1.00 96.62 329 GLN A N 1
ATOM 2510 C CA . GLN A 1 329 ? -10.360 -22.121 -4.563 1.00 96.62 329 GLN A CA 1
ATOM 2511 C C . GLN A 1 329 ? -11.682 -21.760 -3.872 1.00 96.62 329 GLN A C 1
ATOM 2513 O O . GLN A 1 329 ? -12.335 -22.639 -3.298 1.00 96.62 329 GLN A O 1
ATOM 2518 N N . GLY A 1 330 ? -12.051 -20.477 -3.834 1.00 97.75 330 GLY A N 1
ATOM 2519 C CA . GLY A 1 330 ? -13.229 -19.984 -3.120 1.00 97.75 330 GLY A CA 1
ATOM 2520 C C . GLY A 1 330 ? -13.168 -20.173 -1.600 1.00 97.75 330 GLY A C 1
ATOM 2521 O O . GLY A 1 330 ? -14.207 -20.163 -0.942 1.00 97.75 330 GLY A O 1
ATOM 2522 N N . ALA A 1 331 ? -11.992 -20.411 -1.025 1.00 97.69 331 ALA A N 1
ATOM 2523 C CA . ALA A 1 331 ? -11.816 -20.732 0.390 1.00 97.69 331 ALA A CA 1
ATOM 2524 C C . ALA A 1 331 ? -10.451 -20.250 0.896 1.00 97.69 331 ALA A C 1
ATOM 2526 O O . ALA A 1 331 ? -9.571 -19.916 0.106 1.00 97.69 331 ALA A O 1
ATOM 2527 N N . ILE A 1 332 ? -10.269 -20.229 2.216 1.00 97.31 332 ILE A N 1
ATOM 2528 C CA . ILE A 1 332 ? -8.951 -20.058 2.827 1.00 97.31 332 ILE A CA 1
ATOM 2529 C C . ILE A 1 332 ? -8.106 -21.299 2.495 1.00 97.31 332 ILE A C 1
ATOM 2531 O O . ILE A 1 332 ? -8.550 -22.407 2.811 1.00 97.31 332 ILE A O 1
ATOM 2535 N N . PRO A 1 333 ? -6.929 -21.138 1.860 1.00 94.94 333 PRO A N 1
ATOM 2536 C CA . PRO A 1 333 ? -6.092 -22.261 1.465 1.00 94.94 333 PRO A CA 1
ATOM 2537 C C . PRO A 1 333 ? -5.563 -23.022 2.678 1.00 94.94 333 PRO A C 1
ATOM 2539 O O . PRO A 1 333 ? -5.320 -22.439 3.735 1.00 94.94 333 PRO A O 1
ATOM 2542 N N . THR A 1 334 ? -5.336 -24.318 2.497 1.00 91.88 334 THR A N 1
ATOM 2543 C CA . THR A 1 334 ? -4.601 -25.168 3.448 1.00 91.88 334 THR A CA 1
ATOM 2544 C C . THR A 1 334 ? -3.143 -25.377 3.029 1.00 91.88 334 THR A C 1
ATOM 2546 O O . THR A 1 334 ? -2.313 -25.730 3.858 1.00 91.88 334 THR A O 1
ATOM 2549 N N . SER A 1 335 ? -2.808 -25.118 1.762 1.00 92.56 335 SER A N 1
ATOM 2550 C CA . SER A 1 335 ? -1.450 -25.130 1.204 1.00 92.56 335 SER A CA 1
ATOM 2551 C C . SER A 1 335 ? -1.312 -24.060 0.113 1.00 92.56 335 SER A C 1
ATOM 2553 O O . SER A 1 335 ? -2.289 -23.387 -0.231 1.00 92.56 335 SER A O 1
ATOM 2555 N N . TYR A 1 336 ? -0.105 -23.886 -0.434 1.00 93.81 336 TYR A N 1
ATOM 2556 C CA . TYR A 1 336 ? 0.121 -23.002 -1.586 1.00 93.81 336 TYR A CA 1
ATOM 2557 C C . TYR A 1 336 ? -0.036 -23.716 -2.942 1.00 93.81 336 TYR A C 1
ATOM 2559 O O . TYR A 1 336 ? 0.181 -23.110 -3.994 1.00 93.81 336 TYR A O 1
ATOM 2567 N N . GLU A 1 337 ? -0.427 -24.988 -2.934 1.00 92.25 337 GLU A N 1
ATOM 2568 C CA . GLU A 1 337 ? -0.617 -25.790 -4.141 1.00 92.25 337 GLU A CA 1
ATOM 2569 C C . GLU A 1 337 ? -1.898 -25.398 -4.907 1.00 92.25 337 GLU A C 1
ATOM 2571 O O . GLU A 1 337 ? -2.858 -24.892 -4.312 1.00 92.25 337 GLU A O 1
ATOM 2576 N N . PRO A 1 338 ? -1.946 -25.637 -6.234 1.00 89.19 338 PRO A N 1
ATOM 2577 C CA . PRO A 1 338 ? -0.863 -26.152 -7.085 1.00 89.19 338 PRO A CA 1
ATOM 2578 C C . PRO A 1 338 ? 0.149 -25.074 -7.514 1.00 89.19 338 PRO A C 1
ATOM 2580 O O . PRO A 1 338 ? 1.116 -25.387 -8.198 1.00 89.19 338 PRO A O 1
ATOM 2583 N N . LEU A 1 339 ? -0.057 -23.807 -7.131 1.00 89.25 339 LEU A N 1
ATOM 2584 C CA . LEU A 1 339 ? 0.760 -22.684 -7.610 1.00 89.25 339 LEU A CA 1
ATOM 2585 C C . LEU A 1 339 ? 2.194 -22.694 -7.062 1.00 89.25 339 LEU A C 1
ATOM 2587 O O . LEU A 1 339 ? 3.092 -22.113 -7.670 1.00 89.25 339 LEU A O 1
ATOM 2591 N N . LEU A 1 340 ? 2.410 -23.319 -5.905 1.00 90.50 340 LEU A N 1
ATOM 2592 C CA . LEU A 1 340 ? 3.723 -23.478 -5.299 1.00 90.50 340 LEU A CA 1
ATOM 2593 C C . LEU A 1 340 ? 3.768 -24.773 -4.471 1.00 90.50 340 LEU A C 1
ATOM 2595 O O . LEU A 1 340 ? 2.839 -24.996 -3.690 1.00 90.50 340 LEU A O 1
ATOM 2599 N N . PRO A 1 341 ? 4.830 -25.597 -4.573 1.00 90.44 341 PRO A N 1
ATOM 2600 C CA . PRO A 1 341 ? 4.960 -26.858 -3.837 1.00 90.44 341 PRO A CA 1
ATOM 2601 C C . PRO A 1 341 ? 5.365 -26.607 -2.374 1.00 90.44 341 PRO A C 1
ATOM 2603 O O . PRO A 1 341 ? 6.438 -26.993 -1.911 1.00 90.44 341 PRO A O 1
ATOM 2606 N N . VAL A 1 342 ? 4.511 -25.886 -1.648 1.00 89.38 342 VAL A N 1
ATOM 2607 C CA . VAL A 1 342 ? 4.665 -25.576 -0.226 1.00 89.38 342 VAL A CA 1
ATOM 2608 C C . VAL A 1 342 ? 3.417 -26.063 0.497 1.00 89.38 342 VAL A C 1
ATOM 2610 O O . VAL A 1 342 ? 2.327 -25.493 0.358 1.00 89.38 342 VAL A O 1
ATOM 2613 N N . SER A 1 343 ? 3.596 -27.130 1.272 1.00 85.31 343 SER A N 1
ATOM 2614 C CA . SER A 1 343 ? 2.587 -27.672 2.175 1.00 85.31 343 SER A CA 1
ATOM 2615 C C . SER A 1 343 ? 2.368 -26.739 3.364 1.00 85.31 343 SER A C 1
ATOM 2617 O O . SER A 1 343 ? 3.321 -26.145 3.867 1.00 85.31 343 SER A O 1
ATOM 2619 N N . GLY A 1 344 ? 1.131 -26.669 3.848 1.00 83.81 344 GLY A N 1
ATOM 2620 C CA . GLY A 1 344 ? 0.791 -25.902 5.040 1.00 83.81 344 GLY A CA 1
ATOM 2621 C C . GLY A 1 344 ? 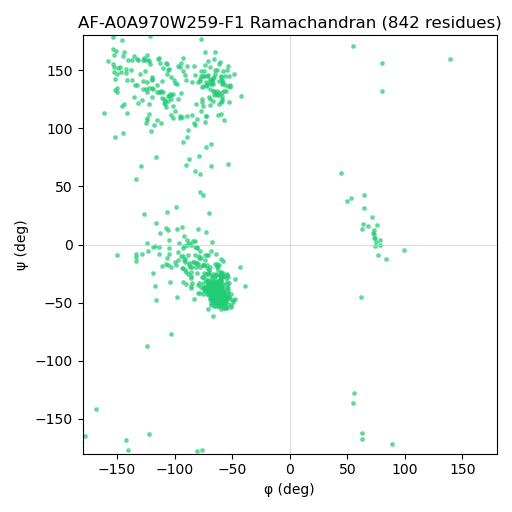0.631 -24.406 4.776 1.00 83.81 344 GLY A C 1
ATOM 2622 O O . GLY A 1 344 ? 1.458 -23.736 4.151 1.00 83.81 344 GLY A O 1
ATOM 2623 N N . PHE A 1 345 ? -0.463 -23.844 5.281 1.00 90.12 345 PHE A N 1
ATOM 2624 C CA . PHE A 1 345 ? -0.776 -22.426 5.152 1.00 90.12 345 PHE A CA 1
ATOM 2625 C C . PHE A 1 345 ? -0.997 -21.808 6.535 1.00 90.12 345 PHE A C 1
ATOM 2627 O O . PHE A 1 345 ? -2.041 -21.984 7.154 1.00 90.12 345 PHE A O 1
ATOM 2634 N N . TYR A 1 346 ? -0.011 -21.048 7.022 1.00 85.75 346 TYR A N 1
ATOM 2635 C CA . TYR A 1 346 ? -0.021 -20.431 8.363 1.00 85.75 346 TYR A CA 1
ATOM 2636 C C . TYR A 1 346 ? -0.009 -18.889 8.344 1.00 85.75 346 TYR A C 1
ATOM 2638 O O . TYR A 1 346 ? -0.024 -18.222 9.388 1.00 85.75 346 TYR A O 1
ATOM 2646 N N . ARG A 1 347 ? 0.034 -18.275 7.156 1.00 87.69 347 ARG A N 1
ATOM 2647 C CA . ARG A 1 347 ? 0.117 -16.816 7.005 1.00 87.69 347 ARG A CA 1
ATOM 2648 C C . ARG A 1 347 ? -1.247 -16.163 7.233 1.00 87.69 347 ARG A C 1
ATOM 2650 O O . ARG A 1 347 ? -2.271 -16.688 6.815 1.00 87.69 347 ARG A O 1
ATOM 2657 N N . HIS A 1 348 ? -1.261 -14.987 7.867 1.00 93.38 348 HIS A N 1
ATOM 2658 C CA . HIS A 1 348 ? -2.480 -14.182 7.993 1.00 93.38 348 HIS A CA 1
ATOM 2659 C C . HIS A 1 348 ? -3.081 -13.887 6.609 1.00 93.38 348 HIS A C 1
ATOM 2661 O O . HIS A 1 348 ? -2.365 -13.557 5.659 1.00 93.38 348 HIS A O 1
ATOM 2667 N N . PHE A 1 349 ? -4.403 -13.998 6.486 1.00 97.12 349 PHE A N 1
ATOM 2668 C CA . PHE A 1 349 ? -5.094 -13.969 5.194 1.00 97.12 349 PHE A CA 1
ATOM 2669 C C . PHE A 1 349 ? -6.097 -12.819 5.043 1.00 97.12 349 PHE A C 1
ATOM 2671 O O . PHE A 1 349 ? -6.671 -12.686 3.967 1.00 97.12 349 PHE A O 1
ATOM 2678 N N . GLY A 1 350 ? -6.302 -11.984 6.072 1.00 97.94 350 GLY A N 1
ATOM 2679 C CA . GLY A 1 350 ? -7.387 -10.993 6.098 1.00 97.94 350 GLY A CA 1
ATOM 2680 C C . GLY A 1 350 ? -7.457 -10.104 4.853 1.00 97.94 350 GLY A C 1
ATOM 2681 O O . GLY A 1 350 ? -8.475 -10.089 4.160 1.00 97.94 350 GLY A O 1
ATOM 2682 N N . PHE A 1 351 ? -6.326 -9.492 4.497 1.00 98.50 351 PHE A N 1
ATOM 2683 C CA . PHE A 1 351 ? -6.209 -8.651 3.304 1.00 98.50 351 PHE A CA 1
ATOM 2684 C C . PHE A 1 351 ? -6.436 -9.420 2.008 1.00 98.50 351 PHE A C 1
ATOM 2686 O O . PHE A 1 351 ? -7.100 -8.925 1.106 1.00 98.50 351 PHE A O 1
ATOM 2693 N N . HIS A 1 352 ? -5.907 -10.638 1.915 1.00 98.56 352 HIS A N 1
ATOM 2694 C CA . HIS A 1 352 ? -6.026 -11.473 0.722 1.00 98.56 352 HIS A CA 1
ATOM 2695 C C . HIS A 1 352 ? -7.481 -11.899 0.489 1.00 98.56 352 HIS A C 1
ATOM 2697 O O . HIS A 1 352 ? -7.960 -11.873 -0.640 1.00 98.56 352 HIS A O 1
ATOM 2703 N N . ALA A 1 353 ? -8.215 -12.215 1.563 1.00 98.50 353 ALA A N 1
ATOM 2704 C CA . ALA A 1 353 ? -9.647 -12.478 1.488 1.00 98.50 353 ALA A CA 1
ATOM 2705 C C . ALA A 1 353 ? -10.408 -11.225 1.033 1.00 98.50 353 ALA A C 1
ATOM 2707 O O . ALA A 1 353 ? -11.220 -11.302 0.114 1.00 98.50 353 ALA A O 1
ATOM 2708 N N . LEU A 1 354 ? -10.111 -10.055 1.606 1.00 98.62 354 LEU A N 1
ATOM 2709 C CA . LEU A 1 354 ? -10.731 -8.799 1.179 1.00 98.62 354 LEU A CA 1
ATOM 2710 C C . LEU A 1 354 ? -10.427 -8.471 -0.296 1.00 98.62 354 LEU A C 1
ATOM 2712 O O . LEU A 1 354 ? -11.326 -8.063 -1.031 1.00 98.62 354 LEU A O 1
ATOM 2716 N N . ALA A 1 355 ? -9.188 -8.688 -0.741 1.00 98.75 355 ALA A N 1
ATOM 2717 C CA . ALA A 1 355 ? -8.763 -8.487 -2.121 1.00 98.75 355 ALA A CA 1
ATOM 2718 C C . ALA A 1 355 ? -9.448 -9.467 -3.088 1.00 98.75 355 ALA A C 1
ATOM 2720 O O . ALA A 1 355 ? -9.862 -9.044 -4.164 1.00 98.75 355 ALA A O 1
ATOM 2721 N N . ALA A 1 356 ? -9.648 -10.731 -2.697 1.00 98.81 356 ALA A N 1
ATOM 2722 C CA . ALA A 1 356 ? -10.382 -11.717 -3.495 1.00 98.81 356 ALA A CA 1
ATOM 2723 C C . ALA A 1 356 ? -11.861 -11.328 -3.651 1.00 98.81 356 ALA A C 1
ATOM 2725 O O . ALA A 1 356 ? -12.391 -11.340 -4.760 1.00 98.81 356 ALA A O 1
ATOM 2726 N N . TRP A 1 357 ? -12.507 -10.881 -2.568 1.00 98.75 357 TRP A N 1
ATOM 2727 C CA . TRP A 1 357 ? -13.863 -10.326 -2.633 1.00 98.75 357 TRP A CA 1
ATOM 2728 C C . TRP A 1 357 ? -13.934 -9.105 -3.545 1.00 98.75 357 TRP A C 1
ATOM 2730 O O . TRP A 1 357 ? -14.855 -8.988 -4.353 1.00 98.75 357 TRP A O 1
ATOM 2740 N N . TYR A 1 358 ? -12.962 -8.200 -3.444 1.00 98.69 358 TYR A N 1
ATOM 2741 C CA . TYR A 1 358 ? -12.932 -7.024 -4.298 1.00 98.69 358 TYR A CA 1
ATOM 2742 C C . TYR A 1 358 ? -12.716 -7.389 -5.772 1.00 98.69 358 TYR A C 1
ATOM 2744 O O . TYR A 1 358 ? -13.428 -6.866 -6.626 1.00 98.69 358 TYR A O 1
ATOM 2752 N N . HIS A 1 359 ? -11.815 -8.326 -6.073 1.00 98.50 359 HIS A N 1
ATOM 2753 C CA . HIS A 1 359 ? -11.618 -8.892 -7.410 1.00 98.50 359 HIS A CA 1
ATOM 2754 C C . HIS A 1 359 ? -12.929 -9.468 -7.972 1.00 98.50 359 HIS A C 1
ATOM 2756 O O . HIS A 1 359 ? -13.386 -9.036 -9.030 1.00 98.50 359 HIS A O 1
ATOM 2762 N N . TRP A 1 360 ? -13.590 -10.354 -7.222 1.00 98.50 360 TRP A N 1
ATOM 2763 C CA . TRP A 1 360 ? -14.852 -10.980 -7.621 1.00 98.50 360 TRP A CA 1
ATOM 2764 C C . TRP A 1 360 ? -15.975 -9.978 -7.907 1.00 98.50 360 TRP A C 1
ATOM 2766 O O . TRP A 1 360 ? -16.751 -10.174 -8.839 1.00 98.50 360 TRP A O 1
ATOM 2776 N N . LEU A 1 361 ? -16.086 -8.919 -7.101 1.00 98.19 361 LEU A N 1
ATOM 2777 C CA . LEU A 1 361 ? -17.172 -7.943 -7.213 1.00 98.19 361 LEU A CA 1
ATOM 2778 C C . LEU A 1 361 ? -16.890 -6.852 -8.250 1.00 98.19 361 LEU A C 1
ATOM 2780 O O . LEU A 1 361 ? -17.823 -6.346 -8.869 1.00 98.19 361 LEU A O 1
ATOM 2784 N N . SER A 1 362 ? -15.626 -6.460 -8.421 1.00 97.56 362 SER A N 1
ATOM 2785 C CA . SER A 1 362 ? -15.232 -5.378 -9.333 1.00 97.56 362 SER A CA 1
ATOM 2786 C C . SER A 1 362 ? -14.948 -5.850 -10.757 1.00 97.56 362 SER A C 1
ATOM 2788 O O . SER A 1 362 ? -15.062 -5.045 -11.678 1.00 97.56 362 SER A O 1
ATOM 2790 N N . GLY A 1 363 ? -14.564 -7.119 -10.936 1.00 96.44 363 GLY A N 1
ATOM 2791 C CA . GLY A 1 363 ? -14.083 -7.658 -12.211 1.00 96.44 363 GLY A CA 1
ATOM 2792 C C . GLY A 1 363 ? -12.658 -7.225 -12.579 1.00 96.44 363 GLY A C 1
ATOM 2793 O O . GLY A 1 363 ? -12.170 -7.589 -13.644 1.00 96.44 363 GLY A O 1
ATOM 2794 N N . LEU A 1 364 ? -11.972 -6.458 -11.722 1.00 96.94 364 LEU A N 1
ATOM 2795 C CA . LEU A 1 364 ? -10.573 -6.085 -11.936 1.00 96.94 364 LEU A CA 1
ATOM 2796 C C . LEU A 1 364 ? -9.676 -7.314 -11.821 1.00 96.94 364 LEU A C 1
ATOM 2798 O O . LEU A 1 364 ? -9.861 -8.111 -10.906 1.00 96.94 364 LEU A O 1
ATOM 2802 N N . ALA A 1 365 ? -8.650 -7.431 -12.662 1.00 96.69 365 ALA A N 1
ATOM 2803 C CA . ALA A 1 365 ? -7.608 -8.433 -12.457 1.00 96.69 365 ALA A CA 1
ATOM 2804 C C . ALA A 1 365 ? -6.927 -8.248 -11.083 1.00 96.69 365 ALA A C 1
ATOM 2806 O O . ALA A 1 365 ? -6.869 -7.145 -10.533 1.00 96.69 365 ALA A O 1
ATOM 2807 N N . ILE A 1 366 ? -6.462 -9.354 -10.493 1.00 98.25 366 ILE A N 1
ATOM 2808 C CA . ILE A 1 366 ? -6.022 -9.405 -9.087 1.00 98.25 366 ILE A CA 1
ATOM 2809 C C . ILE A 1 366 ? -4.952 -8.345 -8.753 1.00 98.25 366 ILE A C 1
ATOM 2811 O O . ILE A 1 366 ? -5.131 -7.649 -7.750 1.00 98.25 366 ILE A O 1
ATOM 2815 N N . PRO A 1 367 ? -3.890 -8.135 -9.563 1.00 97.50 367 PRO A N 1
ATOM 2816 C CA . PRO A 1 367 ? -2.909 -7.085 -9.284 1.00 97.50 367 PRO A CA 1
ATOM 2817 C C . PRO A 1 367 ? -3.536 -5.682 -9.225 1.00 97.50 367 PRO A C 1
ATOM 2819 O O . PRO A 1 367 ? -3.247 -4.907 -8.315 1.00 97.50 367 PRO A O 1
ATOM 2822 N N . GLN A 1 368 ? -4.452 -5.359 -10.139 1.00 96.31 368 GLN A N 1
ATOM 2823 C CA . GLN A 1 368 ? -5.143 -4.067 -10.180 1.00 96.31 368 GLN A CA 1
ATOM 2824 C C . GLN A 1 368 ? -6.106 -3.913 -8.997 1.00 96.31 368 GLN A C 1
ATOM 2826 O O . GLN A 1 368 ? -6.171 -2.839 -8.393 1.00 96.31 368 GLN A O 1
ATOM 2831 N N . ALA A 1 369 ? -6.805 -4.987 -8.615 1.00 97.81 369 ALA A N 1
ATOM 283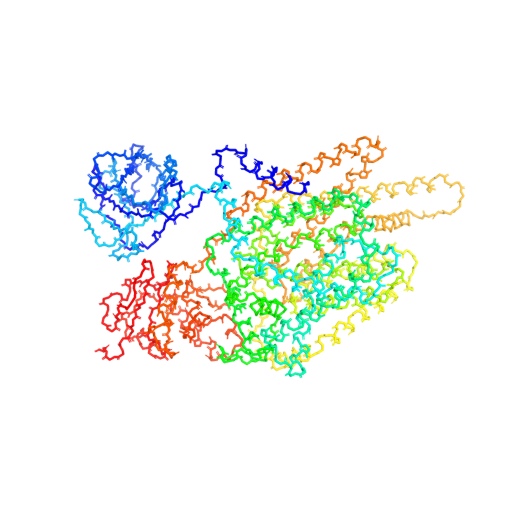2 C CA . ALA A 1 369 ? -7.655 -5.010 -7.428 1.00 97.81 369 ALA A CA 1
ATOM 2833 C C . ALA A 1 369 ? -6.838 -4.736 -6.152 1.00 97.81 369 ALA A C 1
ATOM 2835 O O . ALA A 1 369 ? -7.240 -3.904 -5.338 1.00 97.81 369 ALA A O 1
ATOM 2836 N N . ILE A 1 370 ? -5.667 -5.369 -6.006 1.00 98.12 370 ILE A N 1
ATOM 2837 C CA . ILE A 1 370 ? -4.744 -5.159 -4.880 1.00 98.12 370 ILE A CA 1
ATOM 2838 C C . ILE A 1 370 ? -4.223 -3.717 -4.849 1.00 98.12 370 ILE A C 1
ATOM 2840 O O . ILE A 1 370 ? -4.264 -3.086 -3.791 1.00 98.12 370 ILE A O 1
ATOM 2844 N N . LEU A 1 371 ? -3.769 -3.174 -5.985 1.00 96.62 371 LEU A N 1
ATOM 2845 C CA . LEU A 1 371 ? -3.251 -1.802 -6.061 1.00 96.62 371 LEU A CA 1
ATOM 2846 C C . LEU A 1 371 ? -4.324 -0.775 -5.673 1.00 96.62 371 LEU A C 1
ATOM 2848 O O . LEU A 1 371 ? -4.082 0.092 -4.826 1.00 96.62 371 LEU A O 1
ATOM 2852 N N . ALA A 1 372 ? -5.522 -0.899 -6.253 1.00 96.19 372 ALA A N 1
ATOM 2853 C CA . ALA A 1 372 ? -6.638 -0.001 -5.981 1.00 96.19 372 ALA A CA 1
ATOM 2854 C C . ALA A 1 372 ? -7.110 -0.111 -4.524 1.00 96.19 372 ALA A C 1
ATOM 2856 O O . ALA A 1 372 ? -7.244 0.908 -3.840 1.00 96.19 372 ALA A O 1
ATOM 2857 N N . LEU A 1 373 ? -7.300 -1.336 -4.017 1.00 98.00 373 LEU A N 1
ATOM 2858 C CA . LEU A 1 373 ? -7.682 -1.567 -2.624 1.00 98.00 373 LEU A CA 1
ATOM 2859 C C . LEU A 1 373 ? -6.626 -1.011 -1.662 1.00 98.00 373 LEU A C 1
ATOM 2861 O O . LEU A 1 373 ? -6.982 -0.355 -0.687 1.00 98.00 373 LEU A O 1
ATOM 2865 N N . GLY A 1 374 ? -5.338 -1.193 -1.963 1.00 97.56 374 GLY A N 1
ATOM 2866 C CA . GLY A 1 374 ? -4.231 -0.623 -1.200 1.00 97.56 374 GLY A CA 1
ATOM 2867 C C . GLY A 1 374 ? -4.324 0.900 -1.066 1.00 97.56 374 GLY A C 1
ATOM 2868 O O . GLY A 1 374 ? -4.218 1.417 0.047 1.00 97.56 374 GLY A O 1
ATOM 2869 N N . GLN A 1 375 ? -4.596 1.626 -2.158 1.00 96.69 375 GLN A N 1
ATOM 2870 C CA . GLN A 1 375 ? -4.780 3.086 -2.113 1.00 96.69 375 GLN A CA 1
ATOM 2871 C C . GLN A 1 375 ? -6.041 3.506 -1.353 1.00 96.69 375 GLN A C 1
ATOM 2873 O O . GLN A 1 375 ? -6.002 4.467 -0.580 1.00 96.69 375 GLN A O 1
ATOM 2878 N N . ILE A 1 376 ? -7.144 2.773 -1.524 1.00 97.62 376 ILE A N 1
ATOM 2879 C CA . ILE A 1 376 ? -8.394 3.025 -0.797 1.00 97.62 376 ILE A CA 1
ATOM 2880 C C . ILE A 1 376 ? -8.171 2.848 0.708 1.00 97.62 376 ILE A C 1
ATOM 2882 O O . ILE A 1 376 ? -8.498 3.750 1.479 1.00 97.62 376 ILE A O 1
ATOM 2886 N N . LEU A 1 377 ? -7.551 1.741 1.130 1.00 98.44 377 LEU A N 1
ATOM 2887 C CA . LEU A 1 377 ? -7.187 1.494 2.528 1.00 98.44 377 LEU A CA 1
ATOM 2888 C C . LEU A 1 377 ? -6.243 2.580 3.067 1.00 98.44 377 LEU A C 1
ATOM 2890 O O . LEU A 1 377 ? -6.392 3.027 4.206 1.00 98.44 377 LEU A O 1
ATOM 2894 N N . ASN A 1 378 ? -5.310 3.057 2.240 1.00 98.00 378 ASN A N 1
ATOM 2895 C CA . ASN A 1 378 ? -4.395 4.131 2.613 1.00 98.00 378 ASN A CA 1
ATOM 2896 C C . ASN A 1 378 ? -5.137 5.442 2.891 1.00 98.00 378 ASN A C 1
ATOM 2898 O O . ASN A 1 378 ? -4.895 6.093 3.907 1.00 98.00 378 ASN A O 1
ATOM 2902 N N . ALA A 1 379 ? -6.085 5.800 2.024 1.00 98.00 379 ALA A N 1
ATOM 2903 C CA . ALA A 1 379 ? -6.882 7.007 2.182 1.00 98.00 379 ALA A CA 1
ATOM 2904 C C . ALA A 1 379 ? -7.824 6.927 3.391 1.00 98.00 379 ALA A C 1
ATOM 2906 O O . ALA A 1 379 ? -7.896 7.866 4.185 1.00 98.00 379 ALA A O 1
ATOM 2907 N N . ILE A 1 380 ? -8.519 5.802 3.583 1.00 97.81 380 ILE A N 1
ATOM 2908 C CA . ILE A 1 380 ? -9.472 5.654 4.694 1.00 97.81 380 ILE A CA 1
ATOM 2909 C C . ILE A 1 380 ? -8.788 5.488 6.056 1.00 97.81 380 ILE A C 1
ATOM 2911 O O . ILE A 1 380 ? -9.465 5.663 7.067 1.00 97.81 380 ILE A O 1
ATOM 2915 N N . ALA A 1 381 ? -7.477 5.215 6.125 1.00 98.38 381 ALA A N 1
ATOM 2916 C CA . ALA A 1 381 ? -6.722 5.116 7.381 1.00 98.38 381 ALA A CA 1
ATOM 2917 C C . ALA A 1 381 ? -6.861 6.360 8.278 1.00 98.38 381 ALA A C 1
ATOM 2919 O O . ALA A 1 381 ? -6.773 6.262 9.506 1.00 98.38 381 ALA A O 1
ATOM 2920 N N . ILE A 1 382 ? -7.150 7.528 7.691 1.00 98.44 382 ILE A N 1
ATOM 2921 C CA . ILE A 1 382 ? -7.388 8.767 8.441 1.00 98.44 382 ILE A CA 1
ATOM 2922 C C . ILE A 1 382 ? -8.643 8.701 9.324 1.00 98.44 382 ILE A C 1
ATOM 2924 O O . ILE A 1 382 ? -8.734 9.402 10.331 1.00 98.44 382 ILE A O 1
ATOM 2928 N N . LEU A 1 383 ? -9.630 7.886 8.942 1.00 98.44 383 LEU A N 1
ATOM 2929 C CA . LEU A 1 383 ? -10.946 7.816 9.571 1.00 98.44 383 LEU A CA 1
ATOM 2930 C C . LEU A 1 383 ? -10.899 7.180 10.974 1.00 98.44 383 LEU A C 1
ATOM 2932 O O . LEU A 1 383 ? -11.320 7.826 11.938 1.00 98.44 383 LEU A O 1
ATOM 2936 N N . PRO A 1 384 ? -10.372 5.956 11.160 1.00 98.00 384 PRO A N 1
ATOM 2937 C CA . PRO A 1 384 ? -10.240 5.365 12.488 1.00 98.00 384 PRO A CA 1
ATOM 2938 C C . PRO A 1 384 ? -9.244 6.150 13.361 1.00 98.00 384 PRO A C 1
ATOM 2940 O O . PRO A 1 384 ? -9.480 6.289 14.563 1.00 98.00 384 PRO A O 1
ATOM 2943 N N . GLY A 1 385 ? -8.206 6.760 12.771 1.00 97.31 385 GLY A N 1
ATOM 2944 C CA . GLY A 1 385 ? -7.307 7.694 13.466 1.00 97.31 385 GLY A CA 1
ATOM 2945 C C . GLY A 1 385 ? -8.033 8.933 14.011 1.00 97.31 385 GLY A C 1
ATOM 2946 O O . GLY A 1 385 ? -7.900 9.257 15.195 1.00 97.31 385 GLY A O 1
ATOM 2947 N N . TYR A 1 386 ? -8.880 9.571 13.189 1.00 97.81 386 TYR A N 1
ATOM 2948 C CA . TYR A 1 386 ? -9.786 10.646 13.612 1.00 97.81 386 TYR A CA 1
ATOM 2949 C C . TYR A 1 386 ? -10.649 10.200 14.793 1.00 97.81 386 TYR A C 1
ATOM 2951 O O . TYR A 1 386 ? -10.716 10.890 15.813 1.00 97.81 386 TYR A O 1
ATOM 2959 N N . LEU A 1 387 ? -11.303 9.039 14.669 1.00 97.19 387 LEU A N 1
ATOM 2960 C CA . LEU A 1 387 ? -12.220 8.545 15.690 1.00 97.19 387 LEU A CA 1
ATOM 2961 C C . LEU A 1 387 ? -11.496 8.318 17.021 1.00 97.19 387 LEU A C 1
ATOM 2963 O O . LEU A 1 387 ? -11.964 8.807 18.050 1.00 97.19 387 LEU A O 1
ATOM 2967 N N . LEU A 1 388 ? -10.343 7.645 17.004 1.00 96.69 388 LEU A N 1
ATOM 2968 C CA . LEU A 1 388 ? -9.545 7.398 18.205 1.00 96.69 388 LEU A CA 1
ATOM 2969 C C . LEU A 1 388 ? -9.102 8.705 18.873 1.00 96.69 388 LEU A C 1
ATOM 2971 O O . LEU A 1 388 ? -9.280 8.863 20.083 1.00 96.69 388 LEU A O 1
ATOM 2975 N N . ALA A 1 389 ? -8.617 9.678 18.098 1.00 96.19 389 ALA A N 1
ATOM 2976 C CA . ALA A 1 389 ? -8.245 10.990 18.622 1.00 96.19 389 ALA A CA 1
ATOM 2977 C C . ALA A 1 389 ? -9.435 11.713 19.274 1.00 96.19 389 ALA A C 1
ATOM 2979 O O . ALA A 1 389 ? -9.304 12.239 20.384 1.00 96.19 389 ALA A O 1
ATOM 2980 N N . VAL A 1 390 ? -10.618 11.696 18.647 1.00 94.38 390 VAL A N 1
ATOM 2981 C CA . VAL A 1 390 ? -11.838 12.287 19.226 1.00 94.38 390 VAL A CA 1
ATOM 2982 C C . VAL A 1 390 ? -12.246 11.578 20.515 1.00 94.38 390 VAL A C 1
ATOM 2984 O O . VAL A 1 390 ? -12.648 12.248 21.466 1.00 94.38 390 VAL A O 1
ATOM 2987 N N . ARG A 1 391 ? -12.138 10.246 20.585 1.00 91.88 391 ARG A N 1
ATOM 2988 C CA . ARG A 1 391 ? -12.487 9.491 21.800 1.00 91.88 391 ARG A CA 1
ATOM 2989 C C . ARG A 1 391 ? -11.510 9.728 22.949 1.00 91.88 391 ARG A C 1
ATOM 2991 O O . ARG A 1 391 ? -11.955 9.833 24.088 1.00 91.88 391 ARG A O 1
ATOM 2998 N N . LEU A 1 392 ? -10.216 9.864 22.662 1.00 89.94 392 LEU A N 1
ATOM 2999 C CA . LEU A 1 392 ? -9.194 10.088 23.688 1.00 89.94 392 LEU A CA 1
ATOM 3000 C C . LEU A 1 392 ? -9.133 11.540 24.187 1.00 89.94 392 LEU A C 1
ATOM 3002 O O . LEU A 1 392 ? -8.838 11.764 25.359 1.00 89.94 392 LEU A O 1
ATOM 3006 N N . THR A 1 393 ? -9.404 12.521 23.320 1.00 90.44 393 THR A N 1
ATOM 3007 C CA . THR A 1 393 ? -9.287 13.959 23.651 1.00 90.44 393 THR A CA 1
ATOM 3008 C C . THR A 1 393 ? -10.629 14.644 23.911 1.00 90.44 393 THR A C 1
ATOM 3010 O O . THR A 1 393 ? -10.673 15.730 24.482 1.00 90.44 393 THR A O 1
ATOM 3013 N N . GLY A 1 394 ? -11.735 14.056 23.449 1.00 88.69 394 GLY A N 1
ATOM 3014 C CA . GLY A 1 394 ? -13.056 14.685 23.461 1.00 88.69 394 GLY A CA 1
ATOM 3015 C C . GLY A 1 394 ? -13.227 15.823 22.445 1.00 88.69 394 GLY A C 1
ATOM 3016 O O . GLY A 1 394 ? -14.224 16.544 22.522 1.00 88.69 394 GLY A O 1
ATOM 3017 N N . ARG A 1 395 ? -12.284 16.028 21.505 1.00 88.62 395 ARG A N 1
ATOM 3018 C CA . ARG A 1 395 ? -12.274 17.193 20.598 1.00 88.62 395 ARG A CA 1
ATOM 3019 C C . ARG A 1 395 ? -12.290 16.827 19.111 1.00 88.62 395 ARG A C 1
ATOM 3021 O O . ARG A 1 395 ? -11.329 16.238 18.626 1.00 88.62 395 ARG A O 1
ATOM 3028 N N . PRO A 1 396 ? -13.299 17.281 18.340 1.00 90.69 396 PRO A N 1
ATOM 3029 C CA . PRO A 1 396 ? -13.342 17.078 16.890 1.00 90.69 396 PRO A CA 1
ATOM 3030 C C . PRO A 1 396 ? -12.155 17.676 16.122 1.00 90.69 396 PRO A C 1
ATOM 3032 O O . PRO A 1 396 ? -11.689 17.055 15.173 1.00 90.69 396 PRO A O 1
ATOM 3035 N N . LEU A 1 397 ? -11.640 18.846 16.534 1.00 90.94 397 LEU A N 1
ATOM 3036 C CA . LEU A 1 397 ? -10.458 19.446 15.898 1.00 90.94 397 LEU A CA 1
ATOM 3037 C C . LEU A 1 397 ? -9.211 18.572 16.084 1.00 90.94 397 LEU A C 1
ATOM 3039 O O . LEU A 1 397 ? -8.456 18.398 15.139 1.00 90.94 397 LEU A O 1
ATOM 3043 N N . ALA A 1 398 ? -9.018 17.990 17.270 1.00 93.62 398 ALA A N 1
ATOM 3044 C CA . ALA A 1 398 ? -7.923 17.055 17.524 1.00 93.62 398 ALA A CA 1
ATOM 3045 C C . ALA A 1 398 ? -8.040 15.815 16.615 1.00 93.62 398 ALA A C 1
ATOM 3047 O O . ALA A 1 398 ? -7.044 15.337 16.081 1.00 93.62 398 ALA A O 1
ATOM 3048 N N . GLY A 1 399 ? -9.269 15.365 16.343 1.00 95.94 399 GLY A N 1
ATOM 3049 C CA . GLY A 1 399 ? -9.544 14.387 15.292 1.00 95.94 399 GLY A CA 1
ATOM 3050 C C . GLY A 1 399 ? -9.062 14.829 13.910 1.00 95.94 399 GLY A C 1
ATOM 3051 O O . GLY A 1 399 ? -8.401 14.055 13.223 1.00 95.94 399 GLY A O 1
ATOM 3052 N N . LEU A 1 400 ? -9.370 16.063 13.491 1.00 96.06 400 LEU A N 1
ATOM 3053 C CA . LEU A 1 400 ? -8.919 16.588 12.193 1.00 96.06 400 LEU A CA 1
ATOM 3054 C C . LEU A 1 400 ? -7.393 16.700 12.106 1.00 96.06 400 LEU A C 1
ATOM 3056 O O . LEU A 1 400 ? -6.840 16.413 11.051 1.00 96.06 400 LEU A O 1
ATOM 3060 N N . VAL A 1 401 ? -6.716 17.055 13.205 1.00 96.81 401 VAL A N 1
ATOM 3061 C CA . VAL A 1 401 ? -5.244 17.032 13.294 1.00 96.81 401 VAL A CA 1
ATOM 3062 C C . VAL A 1 401 ? -4.724 15.623 13.032 1.00 96.81 401 VAL A C 1
ATOM 3064 O O . VAL A 1 401 ? -3.865 15.441 12.175 1.00 96.81 401 VAL A O 1
ATOM 3067 N N . ALA A 1 402 ? -5.267 14.620 13.728 1.00 97.94 402 ALA A N 1
ATOM 3068 C CA . ALA A 1 402 ? -4.839 13.236 13.554 1.00 97.94 402 ALA A CA 1
ATOM 3069 C C . ALA A 1 402 ? -5.083 12.731 12.120 1.00 97.94 402 ALA A C 1
ATOM 3071 O O . ALA A 1 402 ? -4.221 12.066 11.542 1.00 97.94 402 ALA A O 1
ATOM 3072 N N . ALA A 1 403 ? -6.222 13.102 11.525 1.00 98.31 403 ALA A N 1
ATOM 3073 C CA . ALA A 1 403 ? -6.560 12.779 10.143 1.00 98.31 403 ALA A CA 1
ATOM 3074 C C . ALA A 1 403 ? -5.603 13.436 9.138 1.00 98.31 403 ALA A C 1
ATOM 3076 O O . ALA A 1 403 ? -5.079 12.752 8.264 1.00 98.31 403 ALA A O 1
ATOM 3077 N N . ALA A 1 404 ? -5.337 14.739 9.281 1.00 97.94 404 ALA A N 1
ATOM 3078 C CA . ALA A 1 404 ? -4.414 15.473 8.418 1.00 97.94 404 ALA A CA 1
ATOM 3079 C C . ALA A 1 404 ? -2.987 14.922 8.526 1.00 97.94 404 ALA A C 1
ATOM 3081 O O . ALA A 1 404 ? -2.327 14.732 7.508 1.00 97.94 404 ALA A O 1
ATOM 3082 N N . ILE A 1 405 ? -2.538 14.593 9.745 1.00 98.12 405 ILE A N 1
ATOM 3083 C CA . ILE A 1 405 ? -1.217 13.997 9.954 1.00 98.12 405 ILE A CA 1
ATOM 3084 C C . ILE A 1 405 ? -1.118 12.639 9.270 1.00 98.12 405 ILE A C 1
ATOM 3086 O O . ILE A 1 405 ? -0.170 12.402 8.530 1.00 98.12 405 ILE A O 1
ATOM 3090 N N . THR A 1 406 ? -2.109 11.776 9.481 1.00 98.12 406 THR A N 1
ATOM 3091 C CA . THR A 1 406 ? -2.139 10.430 8.896 1.00 98.12 406 THR A CA 1
ATOM 3092 C C . THR A 1 406 ? -2.232 10.469 7.370 1.00 98.12 406 THR A C 1
ATOM 3094 O O . THR A 1 406 ? -1.582 9.684 6.693 1.00 98.12 406 THR A O 1
ATOM 3097 N N . GLY A 1 407 ? -3.047 11.362 6.810 1.00 97.38 407 GLY A N 1
ATOM 3098 C CA . GLY A 1 407 ? -3.319 11.382 5.375 1.00 97.38 407 GLY A CA 1
ATOM 3099 C C . GLY A 1 407 ? -2.303 12.164 4.553 1.00 97.38 407 GLY A C 1
ATOM 3100 O O . GLY A 1 407 ? -1.998 11.770 3.431 1.00 97.38 407 GLY A O 1
ATOM 3101 N N . LEU A 1 408 ? -1.805 13.287 5.071 1.00 96.88 408 LEU A N 1
ATOM 3102 C CA . LEU A 1 408 ? -1.177 14.314 4.235 1.00 96.88 408 LEU A CA 1
ATOM 3103 C C . LEU A 1 408 ? 0.156 14.844 4.769 1.00 96.88 408 LEU A C 1
ATOM 3105 O O . LEU A 1 408 ? 0.821 15.551 4.033 1.00 96.88 408 LEU A O 1
ATOM 3109 N N . ILE A 1 409 ? 0.569 14.535 6.005 1.00 96.44 409 ILE A N 1
ATOM 3110 C CA . ILE A 1 409 ? 1.821 15.078 6.581 1.00 96.44 409 ILE A CA 1
ATOM 3111 C C . ILE A 1 409 ? 2.835 13.971 6.874 1.00 96.44 409 ILE A C 1
ATOM 3113 O O . ILE A 1 409 ? 4.012 14.099 6.544 1.00 96.44 409 ILE A O 1
ATOM 3117 N N . SER A 1 410 ? 2.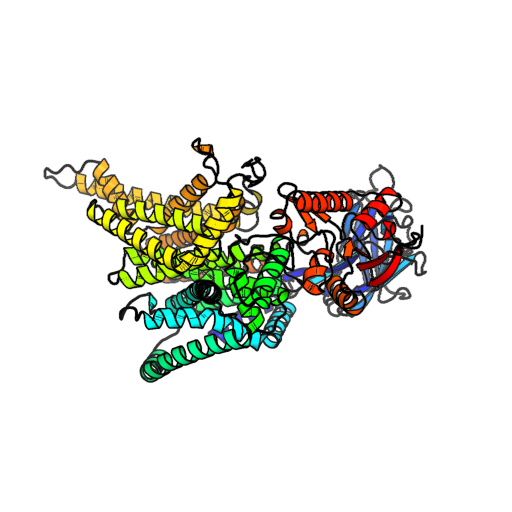409 12.884 7.518 1.00 96.50 410 SER A N 1
ATOM 3118 C CA . SER A 1 410 ? 3.303 11.781 7.854 1.00 96.50 410 SER A CA 1
ATOM 3119 C C . SER A 1 410 ? 3.603 10.929 6.627 1.00 96.50 410 SER A C 1
ATOM 3121 O O . SER A 1 410 ? 2.699 10.557 5.884 1.00 96.50 410 SER A O 1
ATOM 3123 N N . LEU A 1 411 ? 4.876 10.565 6.453 1.00 94.69 411 LEU A N 1
ATOM 3124 C CA . LEU A 1 411 ? 5.321 9.662 5.390 1.00 94.69 411 LEU A CA 1
ATOM 3125 C C . LEU A 1 411 ? 4.559 8.324 5.403 1.00 94.69 411 LEU A C 1
ATOM 3127 O O . LEU A 1 411 ? 4.273 7.750 4.353 1.00 94.69 411 LEU A O 1
ATOM 3131 N N . MET A 1 412 ? 4.232 7.826 6.596 1.00 96.31 412 MET A N 1
ATOM 3132 C CA . MET A 1 412 ? 3.438 6.615 6.790 1.00 96.31 412 MET A CA 1
ATOM 3133 C C . MET A 1 412 ? 1.990 7.009 7.123 1.00 96.31 412 MET A C 1
ATOM 3135 O O . MET A 1 412 ? 1.783 7.971 7.859 1.00 96.31 412 MET A O 1
ATOM 3139 N N . PRO A 1 413 ? 0.978 6.290 6.613 1.00 97.06 413 PRO A N 1
ATOM 3140 C CA . PRO A 1 413 ? 1.072 5.042 5.865 1.00 97.06 413 PRO A CA 1
ATOM 3141 C C . PRO A 1 413 ? 1.258 5.228 4.353 1.00 97.06 413 PRO A C 1
ATOM 3143 O O . PRO A 1 413 ? 1.311 4.229 3.642 1.00 97.06 413 PRO A O 1
ATOM 3146 N N . ALA A 1 414 ? 1.350 6.458 3.833 1.00 96.81 414 ALA A N 1
ATOM 3147 C CA . ALA A 1 414 ? 1.438 6.731 2.393 1.00 96.81 414 ALA A CA 1
ATOM 3148 C C . ALA A 1 414 ? 2.483 5.848 1.686 1.00 96.81 414 ALA A C 1
ATOM 3150 O O . ALA A 1 414 ? 2.178 5.202 0.689 1.00 96.81 414 ALA A O 1
ATOM 3151 N N . TYR A 1 415 ? 3.682 5.734 2.266 1.00 96.62 415 TYR A N 1
ATOM 3152 C CA . TYR A 1 415 ? 4.814 5.012 1.676 1.00 96.62 415 TYR A CA 1
ATOM 3153 C C . TYR A 1 415 ? 4.645 3.483 1.652 1.00 96.62 415 TYR A C 1
ATOM 3155 O O . TYR A 1 415 ? 5.421 2.790 0.999 1.00 96.62 415 TYR A O 1
ATOM 3163 N N . TYR A 1 416 ? 3.616 2.923 2.302 1.00 97.31 416 TYR A N 1
ATOM 3164 C CA . TYR A 1 416 ? 3.348 1.479 2.250 1.00 97.31 416 TYR A CA 1
ATOM 3165 C C . TYR A 1 416 ? 3.102 0.977 0.823 1.00 97.31 416 TYR A C 1
ATOM 3167 O O . TYR A 1 416 ? 3.400 -0.186 0.552 1.00 97.31 416 TYR A O 1
ATOM 3175 N N . VAL A 1 417 ? 2.620 1.837 -0.087 1.00 97.06 417 VAL A N 1
ATOM 3176 C CA . VAL A 1 417 ? 2.473 1.510 -1.515 1.00 97.06 417 VAL A CA 1
ATOM 3177 C C . VAL A 1 417 ? 3.801 1.110 -2.151 1.00 97.06 417 VAL A C 1
ATOM 3179 O O . VAL A 1 417 ? 3.839 0.135 -2.892 1.00 97.06 417 VAL A O 1
ATOM 3182 N N . SER A 1 418 ? 4.898 1.791 -1.802 1.00 96.31 418 SER A N 1
ATOM 3183 C CA . SER A 1 418 ? 6.227 1.526 -2.358 1.00 96.31 418 SER A CA 1
ATOM 3184 C C . SER A 1 418 ? 6.723 0.130 -2.002 1.00 96.31 418 SER A C 1
ATOM 3186 O O . SER A 1 418 ? 7.517 -0.433 -2.739 1.00 96.31 418 SER A O 1
ATOM 3188 N N . TRP A 1 419 ? 6.260 -0.447 -0.895 1.00 94.81 419 TRP A N 1
ATOM 3189 C CA . TRP A 1 419 ? 6.652 -1.789 -0.463 1.00 94.81 419 TRP A CA 1
ATOM 3190 C C . TRP A 1 419 ? 5.591 -2.858 -0.698 1.00 94.81 419 TRP A C 1
ATOM 3192 O O . TRP A 1 419 ? 5.865 -4.024 -0.429 1.00 94.81 419 TRP A O 1
ATOM 3202 N N . GLY A 1 420 ? 4.378 -2.469 -1.098 1.00 94.94 420 GLY A N 1
ATOM 3203 C CA . GLY A 1 420 ? 3.228 -3.366 -1.090 1.00 94.94 420 GLY A CA 1
ATOM 3204 C C . GLY A 1 420 ? 2.832 -3.823 0.317 1.00 94.94 420 GLY A C 1
ATOM 3205 O O . GLY A 1 420 ? 2.345 -4.932 0.478 1.00 94.94 420 GLY A O 1
ATOM 3206 N N . ARG A 1 421 ? 3.030 -3.018 1.375 1.00 95.38 421 ARG A N 1
ATOM 3207 C CA . ARG A 1 421 ? 2.755 -3.398 2.787 1.00 95.38 421 ARG A CA 1
ATOM 3208 C C . ARG A 1 421 ? 1.255 -3.400 3.139 1.00 95.38 421 ARG A C 1
ATOM 3210 O O . ARG A 1 421 ? 0.850 -2.923 4.202 1.00 95.38 421 ARG A O 1
ATOM 3217 N N . TYR A 1 422 ? 0.405 -3.925 2.259 1.00 97.69 422 TYR A N 1
ATOM 3218 C CA . TYR A 1 422 ? -1.049 -3.793 2.365 1.00 97.69 422 TYR A CA 1
ATOM 3219 C C . TYR A 1 422 ? -1.672 -4.618 3.497 1.00 97.69 422 TYR A C 1
ATOM 3221 O O . TYR A 1 422 ? -2.615 -4.151 4.132 1.00 97.69 422 TYR A O 1
ATOM 3229 N N . THR A 1 423 ? -1.104 -5.775 3.857 1.00 96.94 423 THR A N 1
ATOM 3230 C CA . THR A 1 423 ? -1.591 -6.530 5.029 1.00 96.94 423 THR A CA 1
ATOM 3231 C C . THR A 1 423 ? -1.405 -5.738 6.327 1.00 96.94 423 THR A C 1
ATOM 3233 O O . THR A 1 423 ? -2.273 -5.724 7.198 1.00 96.94 423 THR A O 1
ATOM 3236 N N . GLN A 1 424 ? -0.260 -5.058 6.467 1.00 97.12 424 GLN A N 1
ATOM 3237 C CA . GLN A 1 424 ? 0.002 -4.194 7.618 1.00 97.12 424 GLN A CA 1
ATOM 3238 C C . GLN A 1 424 ? -0.862 -2.934 7.558 1.00 97.12 424 GLN A C 1
ATOM 3240 O O . GLN A 1 424 ? -1.363 -2.504 8.595 1.00 97.12 424 GLN A O 1
ATOM 3245 N N . LEU A 1 425 ? -1.075 -2.373 6.361 1.00 98.44 425 LEU A N 1
ATOM 3246 C CA . LEU A 1 425 ? -1.974 -1.242 6.149 1.00 98.44 425 LEU A CA 1
ATOM 3247 C C . LEU A 1 425 ? -3.373 -1.526 6.690 1.00 98.44 425 LEU A C 1
ATOM 3249 O O . LEU A 1 425 ? -3.867 -0.768 7.518 1.00 98.44 425 LEU A O 1
ATOM 3253 N N . GLU A 1 426 ? -3.990 -2.628 6.262 1.00 98.62 426 GLU A N 1
ATOM 3254 C CA . GLU A 1 426 ? -5.332 -3.008 6.703 1.00 98.62 426 GLU A CA 1
ATOM 3255 C C . GLU A 1 426 ? -5.384 -3.214 8.221 1.00 98.62 426 GLU A C 1
ATOM 3257 O O . GLU A 1 426 ? -6.270 -2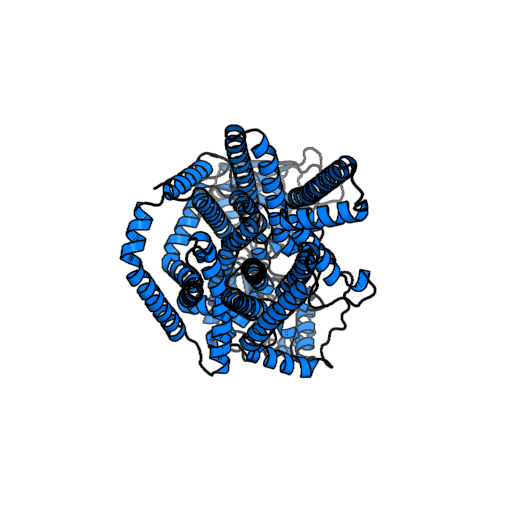.680 8.891 1.00 98.62 426 GLU A O 1
ATOM 3262 N N . GLY A 1 427 ? -4.385 -3.903 8.788 1.00 98.31 427 GLY A N 1
ATOM 3263 C CA . GLY A 1 427 ? -4.268 -4.063 10.237 1.00 98.31 427 GLY A CA 1
ATOM 3264 C C . GLY A 1 427 ? -4.215 -2.716 10.965 1.00 98.31 427 GLY A C 1
ATOM 3265 O O . GLY A 1 427 ? -4.882 -2.535 11.982 1.00 98.31 427 GLY A O 1
ATOM 3266 N N . MET A 1 428 ? -3.477 -1.741 10.430 1.00 98.25 428 MET A N 1
ATOM 3267 C CA . MET A 1 428 ? -3.374 -0.394 10.997 1.00 98.25 428 MET A CA 1
ATOM 3268 C C . MET A 1 428 ? -4.625 0.473 10.771 1.00 98.25 428 MET A C 1
ATOM 3270 O O . MET A 1 428 ? -4.871 1.381 11.564 1.00 98.25 428 MET A O 1
ATOM 3274 N N . VAL A 1 429 ? -5.438 0.200 9.744 1.00 98.44 429 VAL A N 1
ATOM 3275 C CA . VAL A 1 429 ? -6.778 0.796 9.581 1.00 98.44 429 VAL A CA 1
ATOM 3276 C C . VAL A 1 429 ? -7.731 0.225 10.635 1.00 98.44 429 VAL A C 1
ATOM 3278 O O . VAL A 1 429 ? -8.487 0.962 11.266 1.00 98.44 429 VAL A O 1
ATOM 3281 N N . LEU A 1 430 ? -7.677 -1.083 10.880 1.00 98.06 430 LEU A N 1
ATOM 3282 C CA . LEU A 1 430 ? -8.560 -1.748 11.836 1.00 98.06 430 LEU A CA 1
ATOM 3283 C C . LEU A 1 430 ? -8.201 -1.423 13.298 1.00 98.06 430 LEU A C 1
ATOM 3285 O O . LEU A 1 430 ? -9.088 -1.205 14.129 1.00 98.06 430 LEU A O 1
ATOM 3289 N N . LEU A 1 431 ? -6.905 -1.325 13.609 1.00 98.50 431 LEU A N 1
ATOM 3290 C CA . LEU A 1 431 ? -6.384 -1.158 14.966 1.00 98.50 431 LEU A CA 1
ATOM 3291 C C . LEU A 1 431 ? -7.046 -0.010 15.756 1.00 98.50 431 LEU A C 1
ATOM 3293 O O . LEU A 1 431 ? -7.553 -0.294 16.841 1.00 98.50 431 LEU A O 1
ATOM 3297 N N . PRO A 1 432 ? -7.122 1.256 15.288 1.00 97.94 432 PRO A N 1
ATOM 3298 C CA . PRO A 1 432 ? -7.696 2.331 16.094 1.00 97.94 432 PRO A CA 1
ATOM 3299 C C . PRO A 1 432 ? -9.174 2.103 16.433 1.00 97.94 432 PRO A C 1
ATOM 3301 O O . PRO A 1 432 ? -9.608 2.472 17.525 1.00 97.94 432 PRO A O 1
ATOM 3304 N N . ALA A 1 433 ? -9.945 1.458 15.550 1.00 95.94 433 ALA A N 1
ATOM 3305 C CA . ALA A 1 433 ? -11.321 1.072 15.851 1.00 95.94 433 ALA A CA 1
ATOM 3306 C C . ALA A 1 433 ? -11.376 -0.016 16.937 1.00 95.94 433 ALA A C 1
ATOM 3308 O O . ALA A 1 433 ? -12.184 0.103 17.862 1.00 95.94 433 ALA A O 1
ATOM 3309 N N . CYS A 1 434 ? -10.475 -1.008 16.896 1.00 96.38 434 CYS A N 1
ATOM 3310 C CA . CYS A 1 434 ? -10.311 -1.983 17.981 1.00 96.38 434 CYS A CA 1
ATOM 3311 C C . CYS A 1 434 ? -9.991 -1.288 19.311 1.00 96.38 434 CYS A C 1
ATOM 3313 O O . CYS A 1 434 ? -10.614 -1.595 20.328 1.00 96.38 434 CYS A O 1
ATOM 3315 N N . LEU A 1 435 ? -9.069 -0.317 19.305 1.00 95.88 435 LEU A N 1
ATOM 3316 C CA . LEU A 1 435 ? -8.689 0.438 20.504 1.00 95.88 435 LEU A CA 1
ATOM 3317 C C . LEU A 1 435 ? -9.862 1.251 21.058 1.00 95.88 435 LEU A C 1
ATOM 3319 O O . LEU A 1 435 ? -10.075 1.267 22.269 1.00 95.88 435 LEU A O 1
ATOM 3323 N N . VAL A 1 436 ? -10.654 1.888 20.189 1.00 94.38 436 VAL A N 1
ATOM 3324 C CA . VAL A 1 436 ? -11.863 2.622 20.587 1.00 94.38 436 VAL A CA 1
ATOM 3325 C C . VAL A 1 436 ? -12.897 1.685 21.207 1.00 94.38 436 VAL A C 1
ATOM 3327 O O . VAL A 1 436 ? -13.393 1.967 22.296 1.00 94.38 436 VAL A O 1
ATOM 3330 N N . LEU A 1 437 ? -13.224 0.569 20.552 1.00 92.94 437 LEU A N 1
ATOM 3331 C CA . LEU A 1 437 ? -14.218 -0.381 21.061 1.00 92.94 437 LEU A CA 1
ATOM 3332 C C . LEU A 1 437 ? -13.770 -0.996 22.392 1.00 92.94 437 LEU A C 1
ATOM 3334 O O . LEU A 1 437 ? -14.574 -1.101 23.323 1.00 92.94 437 LEU A O 1
ATOM 3338 N N . LEU A 1 438 ? -12.478 -1.311 22.515 1.00 90.69 438 LEU A N 1
ATOM 3339 C CA . LEU A 1 438 ? -11.878 -1.762 23.764 1.00 90.69 438 LEU A CA 1
ATOM 3340 C C . LEU A 1 438 ? -11.999 -0.684 24.850 1.00 90.69 438 LEU A C 1
ATOM 3342 O O . LEU A 1 438 ? -12.552 -0.963 25.911 1.00 90.69 438 LEU A O 1
ATOM 3346 N N . TYR A 1 439 ? -11.569 0.550 24.578 1.00 87.69 439 TYR A N 1
ATOM 3347 C CA . TYR A 1 439 ? -11.653 1.681 25.509 1.00 87.69 439 TYR A CA 1
ATOM 3348 C C . TYR A 1 439 ? -13.085 1.929 26.012 1.00 87.69 439 TYR A C 1
ATOM 3350 O O . TYR A 1 439 ? -13.325 2.111 27.210 1.00 87.69 439 TYR A O 1
ATOM 3358 N N . GLU A 1 440 ? -14.065 1.875 25.111 1.00 85.38 440 GLU A N 1
ATOM 3359 C CA . GLU A 1 440 ? -15.476 2.135 25.410 1.00 85.38 440 GLU A CA 1
ATOM 3360 C C . GLU A 1 440 ? -16.160 0.972 26.132 1.00 85.38 440 GLU A C 1
ATOM 3362 O O . GLU A 1 440 ? -17.046 1.202 26.962 1.00 85.38 440 GLU A O 1
ATOM 3367 N N . SER A 1 441 ? -15.708 -0.269 25.923 1.00 82.00 441 SER A N 1
ATOM 3368 C CA . SER A 1 441 ? -16.175 -1.430 26.699 1.00 82.00 441 SER A CA 1
ATOM 3369 C C . SER A 1 441 ? -15.896 -1.286 28.205 1.00 82.00 441 SER A C 1
ATOM 3371 O O . SER A 1 441 ? -16.607 -1.849 29.048 1.00 82.00 441 SER A O 1
ATOM 3373 N N . LEU A 1 442 ? -14.897 -0.473 28.572 1.00 74.81 442 LEU A N 1
ATOM 3374 C CA . LEU A 1 442 ? -14.527 -0.208 29.964 1.00 74.81 442 LEU A CA 1
ATOM 3375 C C . LEU A 1 442 ? -15.283 0.994 30.561 1.00 74.81 442 LEU A C 1
ATOM 3377 O O . LEU A 1 442 ? -15.440 1.076 31.786 1.00 74.81 442 LEU A O 1
ATOM 3381 N N . ARG A 1 443 ? -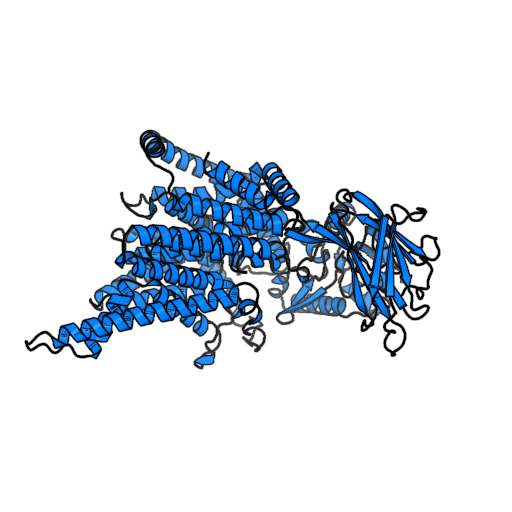15.771 1.920 29.722 1.00 72.94 443 ARG A N 1
ATOM 3382 C CA . ARG A 1 443 ? -16.401 3.187 30.148 1.00 72.94 443 ARG A CA 1
ATOM 3383 C C . ARG A 1 443 ? -17.925 3.212 30.037 1.00 72.94 443 ARG A C 1
ATOM 3385 O O . ARG A 1 443 ? -18.557 3.889 30.845 1.00 72.94 443 ARG A O 1
ATOM 3392 N N . SER A 1 444 ? -18.508 2.512 29.068 1.00 67.88 444 SER A N 1
ATOM 3393 C CA . SER A 1 444 ? -19.946 2.565 28.782 1.00 67.88 444 SER A CA 1
ATOM 3394 C C . SER A 1 444 ? -20.809 1.879 29.856 1.00 67.88 444 SER A C 1
ATOM 3396 O O . SER A 1 444 ? -20.350 1.031 30.634 1.00 67.88 444 SER A O 1
ATOM 3398 N N . GLN A 1 445 ? -22.087 2.274 29.912 1.00 62.53 445 GLN A N 1
ATOM 3399 C CA . GLN A 1 445 ? -23.102 1.595 30.725 1.00 62.53 445 GLN A CA 1
ATOM 3400 C C . GLN A 1 445 ? -23.566 0.285 30.056 1.00 62.53 445 GLN A C 1
ATOM 3402 O O . GLN A 1 445 ? -23.729 -0.720 30.747 1.00 62.53 445 GLN A O 1
ATOM 3407 N N . ASP A 1 446 ? -23.677 0.259 28.721 1.00 65.75 446 ASP A N 1
ATOM 3408 C CA . ASP A 1 446 ? -24.067 -0.919 27.928 1.00 65.75 446 ASP A CA 1
ATOM 3409 C C . ASP A 1 446 ? -22.858 -1.795 27.550 1.00 65.75 446 ASP A C 1
ATOM 3411 O O . ASP A 1 446 ? -22.346 -1.815 26.426 1.00 65.75 446 ASP A O 1
ATOM 3415 N N . ARG A 1 447 ? -22.354 -2.500 28.561 1.00 74.25 447 ARG A N 1
ATOM 3416 C CA . ARG A 1 447 ? -21.034 -3.148 28.535 1.00 74.25 447 ARG A CA 1
ATOM 3417 C C . ARG A 1 447 ? -20.967 -4.373 27.619 1.00 74.25 447 ARG A C 1
ATOM 3419 O O . ARG A 1 447 ? -19.926 -4.619 27.023 1.00 74.25 447 ARG A O 1
ATOM 3426 N N . ARG A 1 448 ? -22.061 -5.132 27.476 1.00 81.62 448 ARG A N 1
ATOM 3427 C CA . ARG A 1 448 ? -22.066 -6.407 26.727 1.00 81.62 448 ARG A CA 1
ATOM 3428 C C . ARG A 1 448 ? -21.893 -6.196 25.223 1.00 81.62 448 ARG A C 1
ATOM 3430 O O . ARG A 1 448 ? -21.130 -6.919 24.590 1.00 81.62 448 ARG A O 1
ATOM 3437 N N . ARG A 1 449 ? -22.561 -5.186 24.657 1.00 84.25 449 ARG A N 1
ATOM 3438 C CA . ARG A 1 449 ? -22.516 -4.898 23.213 1.00 84.25 449 ARG A CA 1
ATOM 3439 C C . ARG A 1 449 ? -21.148 -4.400 22.769 1.00 84.25 449 ARG A C 1
ATOM 3441 O O . ARG A 1 449 ? -20.617 -4.878 21.773 1.00 84.25 449 ARG A O 1
ATOM 3448 N N . HIS A 1 450 ? -20.556 -3.492 23.542 1.00 84.06 450 HIS A N 1
ATOM 3449 C CA . HIS A 1 450 ? -19.210 -2.989 23.277 1.00 84.06 450 HIS A CA 1
ATOM 3450 C C . HIS A 1 450 ? -18.166 -4.111 23.362 1.00 84.06 450 HIS A C 1
ATOM 3452 O O . HIS A 1 450 ? -17.283 -4.166 22.514 1.00 84.06 450 HIS A O 1
ATOM 3458 N N . SER A 1 451 ? -18.298 -5.043 24.316 1.00 88.38 451 SER A N 1
ATOM 3459 C CA . SER A 1 451 ? -17.439 -6.233 24.379 1.00 88.38 451 SER A CA 1
ATOM 3460 C C . SER A 1 451 ? -17.615 -7.161 23.173 1.00 88.38 451 SER A C 1
ATOM 3462 O O . SER A 1 451 ? -16.618 -7.649 22.654 1.00 88.38 451 SER A O 1
ATOM 3464 N N . ALA A 1 452 ? -18.842 -7.373 22.682 1.00 92.00 452 ALA A N 1
ATOM 3465 C CA . ALA A 1 452 ? -19.075 -8.176 21.478 1.00 92.00 452 ALA A CA 1
ATOM 3466 C C . ALA A 1 452 ? -18.443 -7.538 20.227 1.00 92.00 452 ALA A C 1
ATOM 3468 O O . ALA A 1 452 ? -17.740 -8.210 19.478 1.00 92.00 452 ALA A O 1
ATOM 3469 N N . LEU A 1 453 ? -18.627 -6.226 20.037 1.00 94.38 453 LEU A N 1
ATOM 3470 C CA . LEU A 1 453 ? -17.999 -5.483 18.940 1.00 94.38 453 LEU A CA 1
ATOM 3471 C C . LEU A 1 453 ? -16.469 -5.490 19.039 1.00 94.38 453 LEU A C 1
ATOM 3473 O O . LEU A 1 453 ? -15.794 -5.694 18.034 1.00 94.38 453 LEU A O 1
ATOM 3477 N N . ALA A 1 454 ? -15.921 -5.299 20.244 1.00 94.38 454 ALA A N 1
ATOM 3478 C CA . ALA A 1 454 ? -14.482 -5.375 20.481 1.00 94.38 454 ALA A CA 1
ATOM 3479 C C . ALA A 1 454 ? -13.926 -6.773 20.171 1.00 94.38 454 ALA A C 1
ATOM 3481 O O . ALA A 1 454 ? -12.837 -6.869 19.617 1.00 94.38 454 ALA A O 1
ATOM 3482 N N . ALA A 1 455 ? -14.676 -7.839 20.475 1.00 96.50 455 ALA A N 1
ATOM 3483 C CA . ALA A 1 455 ? -14.274 -9.207 20.161 1.00 96.50 455 ALA A CA 1
ATOM 3484 C C . ALA A 1 455 ? -14.260 -9.487 18.652 1.00 96.50 455 ALA A C 1
ATOM 3486 O O . ALA A 1 455 ? -13.293 -10.046 18.149 1.00 96.50 455 ALA A O 1
ATOM 3487 N N . VAL A 1 456 ? -15.278 -9.038 17.909 1.00 97.94 456 VAL A N 1
ATOM 3488 C CA . VAL A 1 456 ? -15.286 -9.143 16.436 1.00 97.94 456 VAL A CA 1
ATOM 3489 C C . VAL A 1 456 ? -14.109 -8.378 15.831 1.00 97.94 456 VAL A C 1
ATOM 3491 O O . VAL A 1 456 ? -13.404 -8.906 14.975 1.00 97.94 456 VAL A O 1
ATOM 3494 N N . ALA A 1 457 ? -13.859 -7.155 16.301 1.00 97.75 457 ALA A N 1
ATOM 3495 C CA . ALA A 1 457 ? -12.762 -6.334 15.802 1.00 97.75 457 ALA A CA 1
ATOM 3496 C C . ALA A 1 457 ? -11.382 -6.949 16.121 1.00 97.75 457 ALA A C 1
ATOM 3498 O O . ALA A 1 457 ? -10.515 -6.985 15.251 1.00 97.75 457 ALA A O 1
ATOM 3499 N N . ALA A 1 458 ? -11.187 -7.491 17.330 1.00 98.06 458 ALA A N 1
ATOM 3500 C CA . ALA A 1 458 ? -9.951 -8.172 17.723 1.00 98.06 458 ALA A CA 1
ATOM 3501 C C . ALA A 1 458 ? -9.735 -9.497 16.966 1.00 98.06 458 ALA A C 1
ATOM 3503 O O . ALA A 1 458 ? -8.617 -9.772 16.535 1.00 98.06 458 ALA A O 1
ATOM 3504 N N . ALA A 1 459 ? -10.796 -10.282 16.753 1.00 98.50 459 ALA A N 1
ATOM 3505 C CA . ALA A 1 459 ? -10.770 -11.486 15.921 1.00 98.50 459 ALA A CA 1
ATOM 3506 C C . ALA A 1 459 ? -10.373 -11.167 14.471 1.00 98.50 459 ALA A C 1
ATOM 3508 O O . ALA A 1 459 ? -9.481 -11.810 13.922 1.00 98.50 459 ALA A O 1
ATOM 3509 N N . GLY A 1 460 ? -10.979 -10.130 13.882 1.00 98.31 460 GLY A N 1
ATOM 3510 C CA . GLY A 1 460 ? -10.606 -9.630 12.559 1.00 98.31 460 GLY A CA 1
ATOM 3511 C C . GLY A 1 460 ? -9.144 -9.188 12.502 1.00 98.31 460 GLY A C 1
ATOM 3512 O O . GLY A 1 460 ? -8.397 -9.625 11.635 1.00 98.31 460 GLY A O 1
ATOM 3513 N N . LEU A 1 461 ? -8.693 -8.399 13.484 1.00 98.50 461 LEU A N 1
ATOM 3514 C CA . LEU A 1 461 ? -7.309 -7.923 13.541 1.00 98.50 461 LEU A CA 1
ATOM 3515 C C . LEU A 1 461 ? -6.298 -9.074 13.606 1.00 98.50 461 LEU A C 1
ATOM 3517 O O . LEU A 1 461 ? -5.253 -8.999 12.956 1.00 98.50 461 LEU A O 1
ATOM 3521 N N . PHE A 1 462 ? -6.618 -10.139 14.346 1.00 98.00 462 PHE A N 1
ATOM 3522 C CA . PHE A 1 462 ? -5.780 -11.331 14.443 1.00 98.00 462 PHE A CA 1
ATOM 3523 C C . PHE A 1 462 ? -5.585 -12.017 13.085 1.00 98.00 462 PHE A C 1
ATOM 3525 O O . PHE A 1 462 ? -4.447 -12.298 12.713 1.00 98.00 462 PHE A O 1
ATOM 3532 N N . VAL A 1 463 ? -6.665 -12.240 12.326 1.00 97.75 463 VAL A N 1
ATOM 3533 C CA . VAL A 1 463 ? -6.579 -12.879 10.997 1.00 97.75 463 VAL A CA 1
ATOM 3534 C C . VAL A 1 463 ? -6.046 -11.940 9.909 1.00 97.75 463 VAL A C 1
ATOM 3536 O O . VAL A 1 463 ? -5.589 -12.412 8.867 1.00 97.75 463 VAL A O 1
ATOM 3539 N N . THR A 1 464 ? -6.062 -10.624 10.144 1.00 97.75 464 THR A N 1
ATOM 3540 C CA . THR A 1 464 ? -5.507 -9.616 9.231 1.00 97.75 464 THR A CA 1
ATOM 3541 C C . THR A 1 464 ? -4.003 -9.433 9.394 1.00 97.75 464 THR A C 1
ATOM 3543 O O . THR A 1 464 ? -3.301 -9.391 8.385 1.00 97.75 464 THR A O 1
ATOM 3546 N N . HIS A 1 465 ? -3.482 -9.297 10.623 1.00 95.81 465 HIS A N 1
ATOM 3547 C CA . HIS A 1 465 ? -2.045 -9.083 10.817 1.00 95.81 465 HIS A CA 1
ATOM 3548 C C . HIS A 1 465 ? -1.529 -9.384 12.233 1.00 95.81 465 HIS A C 1
ATOM 3550 O O . HIS A 1 465 ? -1.727 -8.604 13.171 1.00 95.81 465 HIS A O 1
ATOM 3556 N N . TYR A 1 466 ? -0.704 -10.427 12.371 1.00 92.38 466 TYR A N 1
ATOM 3557 C CA . TYR A 1 466 ? -0.158 -10.845 13.671 1.00 92.38 466 TYR A CA 1
ATOM 3558 C C . TYR A 1 466 ? 0.684 -9.762 14.363 1.00 92.38 466 TYR A C 1
ATOM 3560 O O . TYR A 1 466 ? 0.533 -9.532 15.560 1.00 92.38 466 TYR A O 1
ATOM 3568 N N . ARG A 1 467 ? 1.525 -9.017 13.626 1.00 92.31 467 ARG A N 1
ATOM 3569 C CA . ARG A 1 467 ? 2.341 -7.940 14.237 1.00 92.31 467 ARG A CA 1
ATOM 3570 C C . ARG A 1 467 ? 1.504 -6.806 14.817 1.00 92.31 467 ARG A C 1
ATOM 3572 O O . ARG A 1 467 ? 1.844 -6.265 15.860 1.00 92.31 467 ARG A O 1
ATOM 3579 N N . VAL A 1 468 ? 0.399 -6.459 14.159 1.00 96.88 468 VAL A N 1
ATOM 3580 C CA . VAL A 1 468 ? -0.462 -5.368 14.628 1.00 96.88 468 VAL A CA 1
ATOM 3581 C C . VAL A 1 468 ? -1.286 -5.831 15.833 1.00 96.88 468 VAL A C 1
ATOM 3583 O O . VAL A 1 468 ? -1.570 -5.032 16.725 1.00 96.88 468 VAL A O 1
ATOM 3586 N N . MET A 1 469 ? -1.576 -7.133 15.935 1.00 95.94 469 MET A N 1
ATOM 3587 C CA . MET A 1 469 ? -2.157 -7.722 17.142 1.00 95.94 469 MET A CA 1
ATOM 3588 C C . MET A 1 469 ? -1.259 -7.528 18.375 1.00 95.94 469 MET A C 1
ATOM 3590 O O . MET A 1 469 ? -1.770 -7.205 19.444 1.00 95.94 469 MET A O 1
ATOM 3594 N N . PHE A 1 470 ? 0.072 -7.616 18.245 1.00 95.44 470 PHE A N 1
ATOM 3595 C CA . PHE A 1 470 ? 0.972 -7.271 19.356 1.00 95.44 470 PHE A CA 1
ATOM 3596 C C . PHE A 1 470 ? 0.813 -5.808 19.791 1.00 95.44 470 PHE A C 1
ATOM 3598 O O . PHE A 1 470 ? 0.760 -5.538 20.989 1.00 95.44 470 PHE A O 1
ATOM 3605 N N . PHE A 1 471 ? 0.646 -4.871 18.850 1.00 97.19 471 PHE A N 1
ATOM 3606 C CA . PHE A 1 471 ? 0.387 -3.463 19.183 1.00 97.19 471 PHE A CA 1
ATOM 3607 C C . PHE A 1 471 ? -0.962 -3.273 19.892 1.00 97.19 471 PHE A C 1
ATOM 3609 O O . PHE A 1 471 ? -1.074 -2.456 20.805 1.00 97.19 471 PHE A O 1
ATOM 3616 N N . PHE A 1 472 ? -1.986 -4.041 19.514 1.00 97.31 472 PHE A N 1
ATOM 3617 C CA . PHE A 1 472 ? -3.262 -4.067 20.232 1.00 97.31 472 PHE A CA 1
ATOM 3618 C C . PHE A 1 472 ? -3.092 -4.575 21.673 1.00 97.31 472 PHE A C 1
ATOM 3620 O O . PHE A 1 472 ? -3.613 -3.962 22.609 1.00 97.31 472 PHE A O 1
ATOM 3627 N N . VAL A 1 473 ? -2.329 -5.655 21.866 1.00 95.81 473 VAL A N 1
ATOM 3628 C CA . VAL A 1 473 ? -2.066 -6.244 23.188 1.00 95.81 473 VAL A CA 1
ATOM 3629 C C . VAL A 1 473 ? -1.273 -5.289 24.083 1.00 95.81 473 VAL A C 1
ATOM 3631 O O . VAL A 1 473 ? -1.639 -5.115 25.246 1.00 95.81 473 VAL A O 1
ATOM 3634 N N . THR A 1 474 ? -0.243 -4.607 23.571 1.00 96.12 474 THR A N 1
ATOM 3635 C CA . THR A 1 474 ? 0.501 -3.618 24.372 1.00 96.12 474 THR A CA 1
ATOM 3636 C C . THR A 1 474 ? -0.390 -2.445 24.780 1.00 96.12 474 THR A C 1
ATOM 3638 O O . THR A 1 474 ? -0.365 -2.037 25.941 1.00 96.12 474 THR A O 1
ATOM 3641 N N . PHE A 1 475 ? -1.263 -1.953 23.893 1.00 95.56 475 PHE A N 1
ATOM 3642 C CA . PHE A 1 475 ? -2.238 -0.926 24.272 1.00 95.56 475 PHE A CA 1
ATOM 3643 C C . PHE A 1 475 ? -3.216 -1.426 25.341 1.00 95.56 475 PHE A C 1
ATOM 3645 O O . PHE A 1 475 ? -3.508 -0.698 26.288 1.00 95.56 475 PHE A O 1
ATOM 3652 N N . LEU A 1 476 ? -3.714 -2.661 25.219 1.00 94.12 476 LEU A N 1
ATOM 3653 C CA . LEU A 1 476 ? -4.588 -3.282 26.215 1.00 94.12 476 LEU A CA 1
ATOM 3654 C C . LEU A 1 476 ? -3.921 -3.320 27.598 1.00 94.12 476 LEU A C 1
ATOM 3656 O O . LEU A 1 476 ? -4.556 -2.940 28.583 1.00 94.12 476 LEU A O 1
ATOM 3660 N N . VAL A 1 477 ? -2.648 -3.718 27.681 1.00 93.50 477 VAL A N 1
ATOM 3661 C CA . VAL A 1 477 ? -1.888 -3.710 28.943 1.00 93.50 477 VAL A CA 1
ATOM 3662 C C . VAL A 1 477 ? -1.789 -2.290 29.503 1.00 93.50 477 VAL A C 1
ATOM 3664 O O . VAL A 1 477 ? -2.137 -2.063 30.664 1.00 93.50 477 VAL A O 1
ATOM 3667 N N . CYS A 1 478 ? -1.414 -1.306 28.680 1.00 92.19 478 CYS A N 1
ATOM 3668 C CA . CYS A 1 478 ? -1.364 0.098 29.099 1.00 92.19 478 CYS A CA 1
ATOM 3669 C C . CYS A 1 478 ? -2.728 0.622 29.565 1.00 92.19 478 CYS A C 1
ATOM 3671 O O . CYS A 1 478 ? -2.805 1.376 30.534 1.00 92.19 478 CYS A O 1
ATOM 3673 N N . LEU A 1 479 ? -3.811 0.200 28.915 1.00 89.06 479 LEU A N 1
ATOM 3674 C CA . LEU A 1 479 ? -5.170 0.576 29.271 1.00 89.06 479 LEU A CA 1
ATOM 3675 C C . LEU A 1 479 ? -5.603 -0.024 30.616 1.00 89.06 479 LEU A C 1
ATOM 3677 O O . LEU A 1 479 ? -6.257 0.666 31.399 1.00 89.06 479 LEU A O 1
ATOM 3681 N N . LEU A 1 480 ? -5.227 -1.274 30.907 1.00 87.75 480 LEU A N 1
ATOM 3682 C CA . LEU A 1 480 ? -5.480 -1.913 32.203 1.00 87.75 480 LEU A CA 1
ATOM 3683 C C . LEU A 1 480 ? -4.697 -1.223 33.328 1.00 87.75 480 LEU A C 1
ATOM 3685 O O . LEU A 1 480 ? -5.283 -0.912 34.368 1.00 87.75 480 LEU A O 1
ATOM 3689 N N . LEU A 1 481 ? -3.417 -0.909 33.095 1.00 86.69 481 LEU A N 1
ATOM 3690 C CA . LEU A 1 481 ? -2.584 -0.149 34.035 1.00 86.69 481 LEU A CA 1
ATOM 3691 C C . LEU A 1 481 ? -3.162 1.248 34.287 1.00 86.69 481 LEU A C 1
ATOM 3693 O O . LEU A 1 481 ? -3.342 1.657 35.434 1.00 86.69 481 LEU A O 1
ATOM 3697 N N . TRP A 1 482 ? -3.537 1.961 33.223 1.00 86.06 482 TRP A N 1
ATOM 3698 C CA . TRP A 1 482 ? -4.200 3.259 33.327 1.00 86.06 482 TRP A CA 1
ATOM 3699 C C . TRP A 1 482 ? -5.503 3.170 34.119 1.00 86.06 482 TRP A C 1
ATOM 3701 O O . TRP A 1 482 ? -5.744 3.996 34.997 1.00 86.06 482 TRP A O 1
ATOM 3711 N N . ALA A 1 483 ? -6.342 2.169 33.850 1.00 81.25 483 ALA A N 1
ATOM 3712 C CA . ALA A 1 483 ? -7.623 2.019 34.528 1.00 81.25 483 ALA A CA 1
ATOM 3713 C C . ALA A 1 483 ? -7.458 1.696 36.024 1.00 81.25 483 ALA A C 1
ATOM 3715 O O . ALA A 1 483 ? -8.270 2.163 36.827 1.00 81.25 483 ALA A O 1
ATOM 3716 N N . ALA A 1 484 ? -6.409 0.953 36.394 1.00 79.81 484 ALA A N 1
ATOM 3717 C CA . ALA A 1 484 ? -6.042 0.695 37.784 1.00 79.81 484 ALA A CA 1
ATOM 3718 C C . ALA A 1 484 ? -5.571 1.973 38.505 1.00 79.81 484 ALA A C 1
ATOM 3720 O O . ALA A 1 484 ? -5.981 2.225 39.635 1.00 79.81 484 ALA A O 1
ATOM 3721 N N . LEU A 1 485 ? -4.764 2.809 37.840 1.00 79.19 485 LEU A N 1
ATOM 3722 C CA . LEU A 1 485 ? -4.199 4.036 38.420 1.00 79.19 485 LEU A CA 1
ATOM 3723 C C . LEU A 1 485 ? -5.183 5.219 38.444 1.00 79.19 485 LEU A C 1
ATOM 3725 O O . LEU A 1 485 ? -5.163 6.033 39.366 1.00 79.19 485 LEU A O 1
ATOM 3729 N N . ALA A 1 486 ? -6.055 5.338 37.441 1.00 75.62 486 ALA A N 1
ATOM 3730 C CA . ALA A 1 486 ? -6.975 6.469 37.291 1.00 75.62 486 ALA A CA 1
ATOM 3731 C C . ALA A 1 486 ? -8.232 6.366 38.176 1.00 75.62 486 ALA A C 1
ATOM 3733 O O . ALA A 1 486 ? -8.949 7.354 38.347 1.00 75.62 486 ALA A O 1
ATOM 3734 N N . ARG A 1 487 ? -8.542 5.183 38.728 1.00 69.19 487 ARG A N 1
ATOM 3735 C CA . ARG A 1 487 ? -9.723 4.957 39.578 1.00 69.19 487 ARG A CA 1
ATOM 3736 C C . ARG A 1 487 ? -9.301 4.471 40.971 1.00 69.19 487 ARG A C 1
ATOM 3738 O O . ARG A 1 487 ? -9.168 3.268 41.162 1.00 69.19 487 ARG A O 1
ATOM 3745 N N . PRO A 1 488 ? -9.208 5.356 41.983 1.00 55.78 488 PRO A N 1
ATOM 3746 C CA . PRO A 1 488 ? -8.743 4.991 43.329 1.00 55.78 488 PRO A CA 1
ATOM 3747 C C . PRO A 1 488 ? -9.682 4.047 44.115 1.00 55.78 488 PRO A C 1
ATOM 3749 O O . PRO A 1 488 ? -9.387 3.690 45.250 1.00 55.78 488 PRO A O 1
ATOM 3752 N N . ARG A 1 489 ? -10.803 3.592 43.531 1.00 56.53 489 ARG A N 1
ATOM 3753 C CA . ARG A 1 489 ? -11.710 2.593 44.124 1.00 56.53 489 ARG A CA 1
ATOM 3754 C C . ARG A 1 489 ? -11.322 1.158 43.724 1.00 56.53 489 ARG A C 1
ATOM 3756 O O . ARG A 1 489 ? -12.063 0.509 42.988 1.00 56.53 489 ARG A O 1
ATOM 3763 N N . GLY A 1 490 ? -10.174 0.703 44.232 1.00 53.78 490 GLY A N 1
ATOM 3764 C CA . GLY A 1 490 ? -9.846 -0.686 44.601 1.00 53.78 490 GLY A CA 1
ATOM 3765 C C . GLY A 1 490 ? -9.988 -1.847 43.592 1.00 53.78 490 GLY A C 1
ATOM 3766 O O . GLY A 1 490 ? -10.590 -1.769 42.521 1.00 53.78 490 GLY A O 1
ATOM 3767 N N . TRP A 1 491 ? -9.458 -2.994 44.030 1.00 55.12 491 TRP A N 1
ATOM 3768 C CA . TRP A 1 491 ? -9.456 -4.330 43.406 1.00 55.12 491 TRP A CA 1
ATOM 3769 C C . TRP A 1 491 ? -10.748 -4.780 42.674 1.00 55.12 491 TRP A C 1
ATOM 3771 O O . TRP A 1 491 ? -10.628 -5.402 41.613 1.00 55.12 491 TRP A O 1
ATOM 3781 N N . PRO A 1 492 ? -11.984 -4.445 43.119 1.00 61.78 492 PRO A N 1
ATOM 3782 C CA . PRO A 1 492 ? -13.211 -4.828 42.404 1.00 61.78 492 PRO A CA 1
ATOM 3783 C C . PRO A 1 492 ? -13.308 -4.253 40.982 1.00 61.78 492 PRO A C 1
ATOM 3785 O O . PRO A 1 492 ? -13.867 -4.889 40.078 1.00 61.78 492 PRO A O 1
ATOM 3788 N N . THR A 1 493 ? -12.729 -3.068 40.760 1.00 70.75 493 THR A N 1
ATOM 3789 C CA . THR A 1 493 ? -12.665 -2.446 39.434 1.00 70.75 493 THR A CA 1
ATOM 3790 C C . THR A 1 493 ? -11.723 -3.236 38.527 1.00 70.75 493 THR A C 1
ATOM 3792 O O . THR A 1 493 ? -12.114 -3.576 37.413 1.00 70.75 493 THR A O 1
ATOM 3795 N N . LEU A 1 494 ? -10.535 -3.612 39.017 1.00 74.00 494 LEU A N 1
ATOM 3796 C CA . LEU A 1 494 ? -9.546 -4.383 38.256 1.00 74.00 494 LEU A CA 1
ATOM 3797 C C . LEU A 1 494 ? -10.057 -5.780 37.889 1.00 74.00 494 LEU A C 1
ATOM 3799 O O . LEU A 1 494 ? -9.996 -6.157 36.723 1.00 74.00 494 LEU A O 1
ATOM 3803 N N . ARG A 1 495 ? -10.665 -6.505 38.839 1.00 79.81 495 ARG A N 1
ATOM 3804 C CA . ARG A 1 495 ? -11.290 -7.812 38.570 1.00 79.81 495 ARG A CA 1
ATOM 3805 C C . ARG A 1 495 ? -12.320 -7.720 37.445 1.00 79.81 495 ARG A C 1
ATOM 3807 O O . ARG A 1 495 ? -12.309 -8.533 36.528 1.00 79.81 495 ARG A O 1
ATOM 3814 N N . THR A 1 496 ? -13.190 -6.710 37.488 1.00 79.62 496 THR A N 1
ATOM 3815 C CA . THR A 1 496 ? -14.208 -6.507 36.446 1.00 79.62 496 THR A CA 1
ATOM 3816 C C . THR A 1 496 ? -13.577 -6.247 35.078 1.00 79.62 496 THR A C 1
ATOM 3818 O O . THR A 1 496 ? -14.085 -6.740 34.071 1.00 79.62 496 THR A O 1
ATOM 3821 N N . LEU A 1 497 ? -12.486 -5.478 35.030 1.00 79.81 497 LEU A N 1
ATOM 3822 C CA . LEU A 1 497 ? -11.748 -5.209 33.796 1.00 79.81 497 LEU A CA 1
ATOM 3823 C C . LEU A 1 497 ? -11.120 -6.496 33.251 1.00 79.81 497 LEU A C 1
ATOM 3825 O O . LEU A 1 497 ? -11.365 -6.833 32.098 1.00 79.81 497 LEU A O 1
ATOM 3829 N N . CYS A 1 498 ? -10.418 -7.262 34.091 1.00 83.88 498 CYS A N 1
ATOM 3830 C CA . CYS A 1 498 ? -9.816 -8.537 33.703 1.00 83.88 498 CYS A CA 1
ATOM 3831 C C . CYS A 1 498 ? -10.862 -9.539 33.197 1.00 83.88 498 CYS A C 1
ATOM 3833 O O . CYS A 1 498 ? -10.658 -10.140 32.148 1.00 83.88 498 CYS A O 1
ATOM 3835 N N . CYS A 1 499 ? -12.014 -9.668 33.866 1.00 85.88 499 CYS A N 1
ATOM 3836 C CA . CYS A 1 499 ? -13.098 -10.538 33.401 1.00 85.88 499 CYS A CA 1
ATOM 3837 C C . CYS A 1 499 ? -13.635 -10.121 32.024 1.00 85.88 499 CYS A C 1
ATOM 3839 O O . CYS A 1 499 ? -13.933 -10.979 31.199 1.00 85.88 499 CYS A O 1
ATOM 3841 N N . ARG A 1 500 ? -13.752 -8.815 31.746 1.00 84.62 500 ARG A N 1
ATOM 3842 C CA . ARG A 1 500 ? -14.207 -8.335 30.429 1.00 84.62 500 ARG A CA 1
ATOM 3843 C C . ARG A 1 500 ? -13.175 -8.565 29.347 1.00 84.62 500 ARG A C 1
ATOM 3845 O O . ARG A 1 500 ? -13.537 -8.980 28.253 1.00 84.62 500 ARG A O 1
ATOM 3852 N N . THR A 1 501 ? -11.911 -8.303 29.648 1.00 89.31 501 THR A N 1
ATOM 3853 C CA . THR A 1 501 ? -10.813 -8.601 28.733 1.00 89.31 501 THR A CA 1
ATOM 3854 C C . THR A 1 501 ? -10.768 -10.095 28.431 1.00 89.31 501 THR A C 1
ATOM 3856 O O . THR A 1 501 ? -10.686 -10.466 27.266 1.00 89.31 501 THR A O 1
ATOM 3859 N N . ALA A 1 502 ? -10.929 -10.949 29.447 1.00 91.00 502 ALA A N 1
ATOM 3860 C CA . ALA A 1 502 ? -11.027 -12.396 29.275 1.00 91.00 502 ALA A CA 1
ATOM 3861 C C . ALA A 1 502 ? -12.245 -12.793 28.426 1.00 91.00 502 ALA A C 1
ATOM 3863 O O . ALA A 1 502 ? -12.121 -13.637 27.548 1.00 91.00 502 ALA A O 1
ATOM 3864 N N . GLN A 1 503 ? -13.401 -12.148 28.619 1.00 91.88 503 GLN A N 1
ATOM 3865 C CA . GLN A 1 503 ? -14.583 -12.377 27.785 1.00 91.88 503 GLN A CA 1
ATOM 3866 C C . GLN A 1 503 ? -14.337 -11.985 26.321 1.00 91.88 503 GLN A C 1
ATOM 3868 O O . GLN A 1 503 ? -14.686 -12.746 25.422 1.00 91.88 503 GLN A O 1
ATOM 3873 N N . ILE A 1 504 ? -13.742 -10.814 26.071 1.00 93.75 504 ILE A N 1
ATOM 3874 C CA . ILE A 1 504 ? -13.382 -10.366 24.719 1.00 93.75 504 ILE A CA 1
ATOM 3875 C C . ILE A 1 504 ? -12.407 -11.363 24.090 1.00 93.75 504 ILE A C 1
ATOM 3877 O O . ILE A 1 504 ? -12.633 -11.786 22.959 1.00 93.75 504 ILE A O 1
ATOM 3881 N N . ALA A 1 505 ? -11.370 -11.776 24.822 1.00 95.25 505 ALA A N 1
ATOM 3882 C CA . ALA A 1 505 ? -10.382 -12.741 24.353 1.00 95.25 505 ALA A CA 1
ATOM 3883 C C . ALA A 1 505 ? -11.019 -14.099 24.025 1.00 95.25 505 ALA A C 1
ATOM 3885 O O . ALA A 1 505 ? -10.768 -14.634 22.952 1.00 95.25 505 ALA A O 1
ATOM 3886 N N . LEU A 1 506 ? -11.899 -14.610 24.893 1.00 96.19 506 LEU A N 1
ATOM 3887 C CA . LEU A 1 506 ? -12.602 -15.876 24.684 1.00 96.19 506 LEU A CA 1
ATOM 3888 C C . LEU A 1 506 ? -13.507 -15.827 23.449 1.00 96.19 506 LEU A C 1
ATOM 3890 O O . LEU A 1 506 ? -13.424 -16.706 22.601 1.00 96.19 506 LEU A O 1
ATOM 3894 N N . ILE A 1 507 ? -14.341 -14.790 23.313 1.00 96.44 507 ILE A N 1
ATOM 3895 C CA . ILE A 1 507 ? -15.210 -14.641 22.134 1.00 96.44 507 ILE A CA 1
ATOM 3896 C C . ILE A 1 507 ? -14.360 -14.488 20.870 1.00 96.44 507 ILE A C 1
ATOM 3898 O O . ILE A 1 507 ? -14.672 -15.101 19.855 1.00 96.44 507 ILE A O 1
ATOM 3902 N N . SER A 1 508 ? -13.269 -13.718 20.931 1.00 97.62 508 SER A N 1
ATOM 3903 C CA . SER A 1 508 ? -12.364 -13.560 19.789 1.00 97.62 508 SER A CA 1
ATOM 3904 C C . SER A 1 508 ? -11.756 -14.902 19.387 1.00 97.62 508 SER A C 1
ATOM 3906 O O . SER A 1 508 ? -11.801 -15.253 18.214 1.00 97.62 508 SER A O 1
ATOM 3908 N N . ALA A 1 509 ? -11.261 -15.676 20.358 1.00 97.38 509 ALA A N 1
ATOM 3909 C CA . ALA A 1 509 ? -10.691 -17.001 20.138 1.00 97.38 509 ALA A CA 1
ATOM 3910 C C . ALA A 1 509 ? -11.710 -17.977 19.539 1.00 97.38 509 ALA A C 1
ATOM 3912 O O . ALA A 1 509 ? -11.360 -18.724 18.635 1.00 97.38 509 ALA A O 1
ATOM 3913 N N . LEU A 1 510 ? -12.974 -17.931 19.976 1.00 97.69 510 LEU A N 1
ATOM 3914 C CA . LEU A 1 510 ? -14.050 -18.729 19.379 1.00 97.69 510 LEU A CA 1
ATOM 3915 C C . LEU A 1 510 ? -14.315 -18.336 17.921 1.00 97.69 510 LEU A C 1
ATOM 3917 O O . LEU A 1 510 ? -14.468 -19.209 17.073 1.00 97.69 510 LEU A O 1
ATOM 3921 N N . LEU A 1 511 ? -14.329 -17.036 17.609 1.00 98.31 511 LEU A N 1
ATOM 3922 C CA . LEU A 1 511 ? -14.547 -16.546 16.242 1.00 98.31 511 LEU A CA 1
ATOM 3923 C C . LEU A 1 511 ? -13.431 -16.957 15.276 1.00 98.31 511 LEU A C 1
ATOM 3925 O O . LEU A 1 511 ? -13.706 -17.128 14.090 1.00 98.31 511 LEU A O 1
ATOM 3929 N N . VAL A 1 512 ? -12.202 -17.119 15.771 1.00 98.06 512 VAL A N 1
ATOM 3930 C CA . VAL A 1 512 ? -11.045 -17.558 14.976 1.00 98.06 512 VAL A CA 1
ATOM 3931 C C . VAL A 1 512 ? -10.648 -19.008 15.250 1.00 98.06 512 VAL A C 1
ATOM 3933 O O . VAL A 1 512 ? -9.575 -19.425 14.827 1.00 98.06 512 VAL A O 1
ATOM 3936 N N . LEU A 1 513 ? -11.485 -19.787 15.942 1.00 97.50 513 LEU A N 1
ATOM 3937 C CA . LEU A 1 513 ? -11.132 -21.130 16.405 1.00 97.50 513 LEU A CA 1
ATOM 3938 C C . LEU A 1 513 ? -10.657 -22.058 15.275 1.00 97.50 513 LEU A C 1
ATOM 3940 O O . LEU A 1 513 ? -9.620 -22.691 15.466 1.00 97.50 513 LEU A O 1
ATOM 3944 N N . PRO A 1 514 ? -11.312 -22.108 14.093 1.00 96.56 514 PRO A N 1
ATOM 3945 C CA . PRO A 1 514 ? -10.823 -22.943 12.996 1.00 96.56 514 PRO A CA 1
ATOM 3946 C C . PRO A 1 514 ? -9.412 -22.547 12.544 1.00 96.56 514 PRO A C 1
ATOM 3948 O O . PRO A 1 514 ? -8.584 -23.402 12.245 1.00 96.56 514 PRO A O 1
ATOM 3951 N N . TRP A 1 515 ? -9.112 -21.245 12.554 1.00 96.12 515 TRP A N 1
ATOM 3952 C CA . TRP A 1 515 ? -7.791 -20.738 12.198 1.00 96.12 515 TRP A CA 1
ATOM 3953 C C . TRP A 1 515 ? -6.753 -20.977 13.296 1.00 96.12 515 TRP A C 1
ATOM 3955 O O . TRP A 1 515 ? -5.624 -21.339 12.991 1.00 96.12 515 TRP A O 1
ATOM 3965 N N . LEU A 1 516 ? -7.121 -20.825 14.572 1.00 93.88 516 LEU A N 1
ATOM 3966 C CA . LEU A 1 516 ? -6.244 -21.176 15.693 1.00 93.88 516 LEU A CA 1
ATOM 3967 C C . LEU A 1 516 ? -5.887 -22.660 15.672 1.00 93.88 516 LEU A C 1
ATOM 3969 O O . LEU A 1 516 ? -4.734 -23.000 15.906 1.00 93.88 516 LEU A O 1
ATOM 3973 N N . TRP A 1 517 ? -6.852 -23.527 15.362 1.00 92.12 517 TRP A N 1
ATOM 3974 C CA . TRP A 1 517 ? -6.605 -24.954 15.195 1.00 92.12 517 TRP A CA 1
ATOM 3975 C C . TRP A 1 517 ? -5.618 -25.225 14.057 1.00 92.12 517 TRP A C 1
ATOM 3977 O O . TRP A 1 517 ? -4.635 -25.929 14.268 1.00 92.12 517 TRP A O 1
ATOM 3987 N N . ASN A 1 518 ? -5.831 -24.602 12.892 1.00 90.56 518 ASN A N 1
ATOM 3988 C CA . ASN A 1 518 ? -4.906 -24.688 11.764 1.00 90.56 518 ASN A CA 1
ATOM 3989 C C . ASN A 1 518 ? -3.495 -24.222 12.155 1.00 90.56 518 ASN A C 1
ATOM 3991 O O . ASN A 1 518 ? -2.538 -24.958 11.969 1.00 90.56 518 ASN A O 1
ATOM 3995 N N . LEU A 1 519 ? -3.366 -23.051 12.786 1.00 88.56 519 LEU A N 1
ATOM 3996 C CA . LEU A 1 519 ? -2.075 -22.549 13.257 1.00 88.56 519 LEU A CA 1
ATOM 3997 C C . LEU A 1 519 ? -1.408 -23.496 14.251 1.00 88.56 519 LEU A C 1
ATOM 3999 O O . LEU A 1 519 ? -0.212 -23.715 14.150 1.00 88.56 519 LEU A O 1
ATOM 4003 N N . LEU A 1 520 ? -2.149 -24.057 15.207 1.00 86.38 520 LEU A N 1
ATOM 4004 C CA . LEU A 1 520 ? -1.585 -25.006 16.164 1.00 86.38 520 LEU A CA 1
ATOM 4005 C C . LEU A 1 520 ? -1.128 -26.293 15.477 1.00 86.38 520 LEU A C 1
ATOM 4007 O O . LEU A 1 520 ? -0.067 -26.793 15.820 1.00 86.38 520 LEU A O 1
ATOM 4011 N N . HIS A 1 521 ? -1.882 -26.810 14.506 1.00 83.12 521 HIS A N 1
ATOM 4012 C CA . HIS A 1 521 ? -1.510 -28.013 13.762 1.00 83.12 521 HIS A CA 1
ATOM 4013 C C . HIS A 1 521 ? -0.269 -27.778 12.888 1.00 83.12 521 HIS A C 1
ATOM 4015 O O . HIS A 1 521 ? 0.720 -28.503 13.000 1.00 83.12 521 HIS A O 1
ATOM 4021 N N . GLU A 1 522 ? -0.296 -26.700 12.103 1.00 80.44 522 GLU A N 1
ATOM 4022 C CA . GLU A 1 522 ? 0.778 -26.290 11.196 1.00 80.44 522 GLU A CA 1
ATOM 4023 C C . GLU A 1 522 ? 2.024 -25.790 11.933 1.00 80.44 522 GLU A C 1
ATOM 4025 O O . GLU A 1 522 ? 3.097 -25.800 11.352 1.00 80.44 522 GLU A O 1
ATOM 4030 N N . LEU A 1 523 ? 1.921 -25.347 13.195 1.00 71.75 523 LEU A N 1
ATOM 4031 C CA . LEU A 1 523 ? 3.066 -24.938 14.026 1.00 71.75 523 LEU A CA 1
ATOM 4032 C C . LEU A 1 523 ? 3.514 -26.019 15.026 1.00 71.75 523 LEU A C 1
ATOM 4034 O O . LEU A 1 523 ? 4.627 -25.929 15.542 1.00 71.75 523 LEU A O 1
ATOM 4038 N N . ALA A 1 524 ? 2.709 -27.051 15.294 1.00 63.09 524 ALA A N 1
ATOM 4039 C CA . ALA A 1 524 ? 3.120 -28.185 16.127 1.00 63.09 524 ALA A CA 1
ATOM 4040 C C . ALA A 1 524 ? 4.096 -29.114 15.392 1.00 63.09 524 ALA A C 1
ATOM 4042 O O . ALA A 1 524 ? 5.038 -29.611 16.004 1.00 63.09 524 ALA A O 1
ATOM 4043 N N . GLN A 1 525 ? 3.904 -29.308 14.085 1.00 56.97 525 GLN A N 1
ATOM 4044 C CA . GLN A 1 525 ? 4.795 -30.096 13.224 1.00 56.97 525 GLN A CA 1
ATOM 4045 C C . GLN A 1 525 ? 6.193 -29.448 13.021 1.00 56.97 525 GLN A C 1
ATOM 4047 O O . GLN A 1 525 ? 7.178 -30.183 12.984 1.00 56.97 525 GLN A O 1
ATOM 4052 N N . PRO A 1 526 ? 6.354 -28.103 12.977 1.00 53.91 526 PRO A N 1
ATOM 4053 C CA . PRO A 1 526 ? 7.639 -27.439 12.776 1.00 53.91 526 PRO A CA 1
ATOM 4054 C C . PRO A 1 526 ? 8.251 -26.800 14.027 1.00 53.91 526 PRO A C 1
ATOM 4056 O O . PRO A 1 526 ? 9.317 -26.217 13.904 1.00 53.91 526 PRO A O 1
ATOM 4059 N N . LEU A 1 527 ? 7.702 -26.892 15.244 1.00 42.34 527 LEU A N 1
ATOM 4060 C CA . LEU A 1 527 ? 8.421 -26.346 16.419 1.00 42.34 527 LEU A CA 1
ATOM 4061 C C . LEU A 1 527 ? 9.821 -26.975 16.608 1.00 42.34 527 LEU A C 1
ATOM 4063 O O . LEU A 1 527 ? 10.714 -26.318 17.137 1.00 42.34 527 LEU A O 1
ATOM 4067 N N . ALA A 1 528 ? 10.030 -28.197 16.101 1.00 38.53 528 ALA A N 1
ATOM 4068 C CA . ALA A 1 528 ? 11.336 -28.856 16.011 1.00 38.53 528 ALA A CA 1
ATOM 4069 C C . ALA A 1 528 ? 12.099 -28.596 14.689 1.00 38.53 528 ALA A C 1
ATOM 4071 O O . ALA A 1 528 ? 13.296 -28.859 14.626 1.00 38.53 528 ALA A O 1
ATOM 4072 N N . ALA A 1 529 ? 11.428 -28.092 13.644 1.00 39.94 529 ALA A N 1
ATOM 4073 C CA . ALA A 1 529 ? 11.947 -27.968 12.276 1.00 39.94 529 ALA A CA 1
ATOM 4074 C C . ALA A 1 529 ? 11.908 -26.542 11.695 1.00 39.94 529 ALA A C 1
ATOM 4076 O O . ALA A 1 529 ? 12.315 -26.365 10.552 1.00 39.94 529 ALA A O 1
ATOM 4077 N N . LEU A 1 530 ? 11.449 -25.527 12.442 1.00 41.38 530 LEU A N 1
ATOM 4078 C CA . LEU A 1 530 ? 11.552 -24.113 12.078 1.00 41.38 530 LEU A CA 1
ATOM 4079 C C . LEU A 1 530 ? 13.042 -23.826 11.861 1.00 41.38 530 LEU A C 1
ATOM 4081 O O . LEU A 1 530 ? 13.788 -23.749 12.842 1.00 41.38 530 LEU A O 1
ATOM 4085 N N . PRO A 1 531 ? 13.508 -23.649 10.613 1.00 36.28 531 PRO A N 1
ATOM 4086 C CA . PRO A 1 531 ? 14.906 -23.389 10.343 1.00 36.28 531 PRO A CA 1
ATOM 4087 C C . PRO A 1 531 ? 15.144 -21.900 10.562 1.00 36.28 531 PRO A C 1
ATOM 4089 O O . PRO A 1 531 ? 15.421 -21.163 9.630 1.00 36.28 531 PRO A O 1
ATOM 4092 N N . VAL A 1 532 ? 14.954 -21.426 11.792 1.00 41.00 532 VAL A N 1
ATOM 4093 C CA . VAL A 1 532 ? 15.353 -20.091 12.219 1.00 41.00 532 VAL A CA 1
ATOM 4094 C C . VAL A 1 532 ? 15.626 -20.177 13.716 1.00 41.00 532 VAL A C 1
ATOM 4096 O O . VAL A 1 532 ? 14.746 -19.943 14.546 1.00 41.00 532 VAL A O 1
ATOM 4099 N N . ARG A 1 533 ? 16.892 -20.439 14.070 1.00 36.97 533 ARG A N 1
ATOM 4100 C CA . ARG A 1 533 ? 17.462 -19.749 15.231 1.00 36.97 533 ARG A CA 1
ATOM 4101 C C . ARG A 1 533 ? 16.998 -18.297 15.130 1.00 36.97 533 ARG A C 1
ATOM 4103 O O . ARG A 1 533 ? 17.201 -17.709 14.065 1.00 36.97 533 ARG A O 1
ATOM 4110 N N . PRO A 1 534 ? 16.392 -17.700 16.163 1.00 43.50 534 PRO A N 1
ATOM 4111 C CA . PRO A 1 534 ? 16.230 -16.262 16.217 1.00 43.50 534 PRO A CA 1
ATOM 4112 C C . PRO A 1 534 ? 17.625 -15.661 16.405 1.00 43.50 534 PRO A C 1
ATOM 4114 O O . PRO A 1 534 ? 17.935 -15.092 17.441 1.00 43.50 534 PRO A O 1
ATOM 4117 N N . GLU A 1 535 ? 18.492 -15.774 15.403 1.00 42.25 535 GLU A N 1
ATOM 4118 C CA . GLU A 1 535 ? 19.481 -14.745 15.183 1.00 42.25 535 GLU A CA 1
ATOM 4119 C C . GLU A 1 535 ? 18.655 -13.543 14.724 1.00 42.25 535 GLU A C 1
ATOM 4121 O O . GLU A 1 535 ? 18.398 -13.292 13.544 1.00 42.25 535 GLU A O 1
ATOM 4126 N N . SER A 1 536 ? 18.173 -12.799 15.719 1.00 46.19 536 SER A N 1
ATOM 4127 C CA . SER A 1 536 ? 18.181 -11.350 15.674 1.00 46.19 536 SER A CA 1
ATOM 4128 C C . SER A 1 536 ? 19.618 -10.918 15.376 1.00 46.19 536 SER A C 1
ATOM 4130 O O . SER A 1 536 ? 20.305 -10.409 16.253 1.00 46.19 536 SER A O 1
ATOM 4132 N N . GLY A 1 537 ? 20.112 -11.179 14.161 1.00 50.69 537 GLY A N 1
ATOM 4133 C CA . GLY A 1 537 ? 21.290 -10.482 13.685 1.00 50.69 537 GLY A CA 1
ATOM 4134 C C . GLY A 1 537 ? 20.995 -9.001 13.868 1.00 50.69 537 GLY A C 1
ATOM 4135 O O . GLY A 1 537 ? 19.859 -8.577 13.606 1.00 50.69 537 GLY A O 1
ATOM 4136 N N . ASP A 1 538 ? 21.972 -8.244 14.360 1.00 59.09 538 ASP A N 1
ATOM 4137 C CA . ASP A 1 538 ? 21.811 -6.824 14.690 1.00 59.09 538 ASP A CA 1
ATOM 4138 C C . ASP A 1 538 ? 21.123 -6.048 13.550 1.00 59.09 538 ASP A C 1
ATOM 4140 O O . ASP A 1 538 ? 20.337 -5.134 13.791 1.00 59.09 538 ASP A O 1
ATOM 4144 N N . GLU A 1 539 ? 21.315 -6.489 12.301 1.00 65.69 539 GLU A N 1
ATOM 4145 C CA . GLU A 1 539 ? 20.658 -5.957 11.107 1.00 65.69 539 GLU A CA 1
ATOM 4146 C C . GLU A 1 539 ? 19.130 -6.169 11.043 1.00 65.69 539 GLU A C 1
ATOM 4148 O O . GLU A 1 539 ? 18.407 -5.248 10.662 1.00 65.69 539 GLU A O 1
ATOM 4153 N N . TYR A 1 540 ? 18.583 -7.338 11.413 1.00 69.88 540 TYR A N 1
ATOM 4154 C CA . TYR A 1 540 ? 17.137 -7.608 11.272 1.00 69.88 540 TYR A CA 1
ATOM 4155 C C . TYR A 1 540 ? 16.289 -6.808 12.267 1.00 69.88 540 TYR A C 1
ATOM 4157 O O . TYR A 1 540 ? 15.168 -6.391 11.938 1.00 69.88 540 TYR A O 1
ATOM 4165 N N . ASN A 1 541 ? 16.802 -6.618 13.487 1.00 82.00 541 ASN A N 1
ATOM 4166 C CA . ASN A 1 541 ? 16.148 -5.799 14.506 1.00 82.00 541 ASN A CA 1
ATOM 4167 C C . ASN A 1 541 ? 16.729 -4.377 14.575 1.00 82.00 541 ASN A C 1
ATOM 4169 O O . ASN A 1 541 ? 16.413 -3.638 15.505 1.00 82.00 541 ASN A O 1
ATOM 4173 N N . ALA A 1 542 ? 17.522 -3.952 13.585 1.00 86.06 542 ALA A N 1
ATOM 4174 C CA . ALA A 1 542 ? 18.041 -2.594 13.528 1.00 86.06 542 ALA A CA 1
ATOM 4175 C C . ALA A 1 542 ? 16.901 -1.565 13.496 1.00 86.06 542 ALA A C 1
ATOM 4177 O O . ALA A 1 542 ? 15.869 -1.740 12.838 1.00 86.06 542 ALA A O 1
ATOM 4178 N N . ILE A 1 543 ? 17.099 -0.447 14.195 1.00 90.25 543 ILE A N 1
ATOM 4179 C CA . ILE A 1 543 ? 16.173 0.685 14.141 1.00 90.25 543 ILE A CA 1
ATOM 4180 C C . ILE A 1 543 ? 16.382 1.408 12.804 1.00 90.25 543 ILE A C 1
ATOM 4182 O O . ILE A 1 543 ? 17.469 1.945 12.572 1.00 90.25 543 ILE A O 1
ATOM 4186 N N . PRO A 1 544 ? 15.361 1.508 11.932 1.00 91.25 544 PRO A N 1
ATOM 4187 C CA . PRO A 1 544 ? 15.503 2.218 10.667 1.00 91.25 544 PRO A CA 1
ATOM 4188 C C . PRO A 1 544 ? 15.408 3.736 10.883 1.00 91.25 544 PRO A C 1
ATOM 4190 O O . PRO A 1 544 ? 14.398 4.378 10.580 1.00 91.25 544 PRO A O 1
ATOM 4193 N N . TRP A 1 545 ? 16.487 4.325 11.407 1.00 92.38 545 TRP A N 1
ATOM 4194 C CA . TRP A 1 545 ? 16.581 5.744 11.768 1.00 92.38 545 TRP A CA 1
ATOM 4195 C C . TRP A 1 545 ? 16.241 6.702 10.627 1.00 92.38 545 TRP A C 1
ATOM 4197 O O . TRP A 1 545 ? 15.778 7.813 10.886 1.00 92.38 545 TRP A O 1
ATOM 4207 N N . VAL A 1 546 ? 16.430 6.276 9.376 1.00 91.75 546 VAL A N 1
ATOM 4208 C CA . VAL A 1 546 ? 16.098 7.066 8.188 1.00 91.75 546 VAL A CA 1
ATOM 4209 C C . VAL A 1 546 ? 14.647 7.561 8.221 1.00 91.75 546 VAL A C 1
ATOM 4211 O O . VAL A 1 546 ? 14.419 8.757 8.061 1.00 91.75 546 VAL A O 1
ATOM 4214 N N . PHE A 1 547 ? 13.670 6.716 8.573 1.00 91.75 547 PHE A N 1
ATOM 4215 C CA . PHE A 1 547 ? 12.248 7.102 8.575 1.00 91.75 547 PHE A CA 1
ATOM 4216 C C . PHE A 1 547 ? 11.883 8.113 9.668 1.00 91.75 547 PHE A C 1
ATOM 4218 O O . PHE A 1 547 ? 10.867 8.803 9.568 1.00 91.75 547 PHE A O 1
ATOM 4225 N N . LEU A 1 548 ? 12.722 8.230 10.698 1.00 92.81 548 LEU A N 1
ATOM 4226 C CA . LEU A 1 548 ? 12.554 9.195 11.783 1.00 92.81 548 LEU A CA 1
ATOM 4227 C C . LEU A 1 548 ? 13.205 10.551 11.466 1.00 92.81 548 LEU A C 1
ATOM 4229 O O . LEU A 1 548 ? 12.894 11.541 12.129 1.00 92.81 548 LEU A O 1
ATOM 4233 N N . ARG A 1 549 ? 14.088 10.603 10.459 1.00 94.06 549 ARG A N 1
ATOM 4234 C CA . ARG A 1 549 ? 14.886 11.787 10.096 1.00 94.06 549 ARG A CA 1
ATOM 4235 C C . ARG A 1 549 ? 14.444 12.466 8.798 1.00 94.06 549 ARG A C 1
ATOM 4237 O O . ARG A 1 549 ? 14.812 13.614 8.585 1.00 94.06 549 ARG A O 1
ATOM 4244 N N . ILE A 1 550 ? 13.666 11.788 7.956 1.00 90.88 550 ILE A N 1
ATOM 4245 C CA . ILE A 1 550 ? 13.196 12.324 6.670 1.00 90.88 550 ILE A CA 1
ATOM 4246 C C . ILE A 1 550 ? 11.812 12.974 6.760 1.00 90.88 550 ILE A C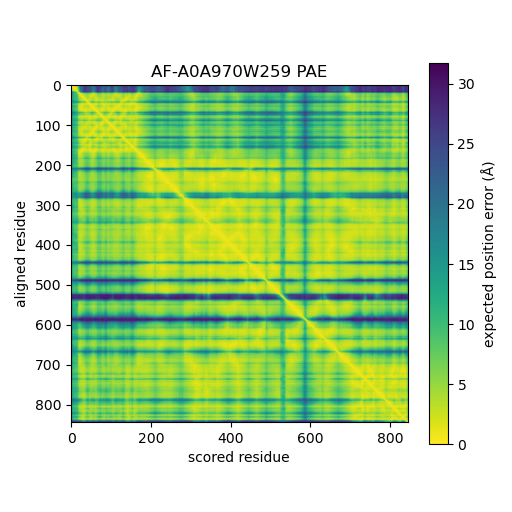 1
ATOM 4248 O O . ILE A 1 550 ? 10.996 12.643 7.626 1.00 90.88 550 ILE A O 1
ATOM 4252 N N . GLY A 1 551 ? 11.541 13.879 5.817 1.00 89.81 551 GLY A N 1
ATOM 4253 C CA . GLY A 1 551 ? 10.255 14.558 5.677 1.00 89.81 551 GLY A CA 1
ATOM 4254 C C . GLY A 1 551 ? 9.820 15.268 6.960 1.00 89.81 551 GLY A C 1
ATOM 4255 O O . GLY A 1 551 ? 10.614 15.907 7.648 1.00 89.81 551 GLY A O 1
ATOM 4256 N N . HIS A 1 552 ? 8.542 15.121 7.309 1.00 94.25 552 HIS A N 1
ATOM 4257 C CA . HIS A 1 552 ? 7.934 15.784 8.468 1.00 94.25 552 HIS A CA 1
ATOM 4258 C C . HIS A 1 552 ? 8.115 15.020 9.793 1.00 94.25 552 HIS A C 1
ATOM 4260 O O . HIS A 1 552 ? 7.684 15.502 10.844 1.00 94.25 552 HIS A O 1
ATOM 4266 N N . SER A 1 553 ? 8.773 13.854 9.788 1.00 94.62 553 SER A N 1
ATOM 4267 C CA . SER A 1 553 ? 8.979 13.025 10.988 1.00 94.62 553 SER A CA 1
ATOM 4268 C C . SER A 1 553 ? 9.666 13.766 12.150 1.00 94.62 553 SER A C 1
ATOM 4270 O O . SER A 1 553 ? 9.156 13.678 13.272 1.00 94.62 553 SER A O 1
ATOM 4272 N N . PRO A 1 554 ? 10.734 14.570 11.942 1.00 95.94 554 PRO A N 1
ATOM 4273 C CA . PRO A 1 554 ? 11.352 15.331 13.031 1.00 95.94 554 PRO A CA 1
ATOM 4274 C C . PRO A 1 554 ? 10.397 16.331 13.696 1.00 95.94 554 PRO A C 1
ATOM 4276 O O . PRO A 1 554 ? 10.436 16.515 14.913 1.00 95.94 554 PRO A O 1
ATOM 4279 N N . ALA A 1 555 ? 9.514 16.970 12.922 1.00 95.56 555 ALA A N 1
ATOM 4280 C CA . ALA A 1 555 ? 8.511 17.889 13.457 1.00 95.56 555 ALA A CA 1
ATOM 4281 C C . ALA A 1 555 ? 7.454 17.145 14.291 1.00 95.56 555 ALA A C 1
ATOM 4283 O O . ALA A 1 555 ? 7.095 17.596 15.381 1.00 95.56 555 ALA A O 1
ATOM 4284 N N . LEU A 1 556 ? 7.011 15.970 13.831 1.00 95.94 556 LEU A N 1
ATOM 4285 C CA . LEU A 1 556 ? 6.078 15.118 14.573 1.00 95.94 556 LEU A CA 1
ATOM 4286 C C . LEU A 1 556 ? 6.679 14.614 15.896 1.00 95.94 556 LEU A C 1
ATOM 4288 O O . LEU A 1 556 ? 5.988 14.602 16.914 1.00 95.94 556 LEU A O 1
ATOM 4292 N N . LEU A 1 557 ? 7.970 14.268 15.917 1.00 95.50 557 LEU A N 1
ATOM 4293 C CA . LEU A 1 557 ? 8.680 13.887 17.145 1.00 95.50 557 LEU A CA 1
ATOM 4294 C C . LEU A 1 557 ? 8.783 15.055 18.140 1.00 95.50 557 LEU A C 1
ATOM 4296 O O . LEU A 1 557 ? 8.558 14.865 19.335 1.00 95.50 557 LEU A O 1
ATOM 4300 N N . LYS A 1 558 ? 9.043 16.281 17.663 1.00 95.81 558 LYS A N 1
ATOM 4301 C CA . LYS A 1 558 ? 9.014 17.488 18.512 1.00 95.81 558 LYS A CA 1
ATOM 4302 C C . LYS A 1 558 ? 7.624 17.724 19.112 1.00 95.81 558 LYS A C 1
ATOM 4304 O O . LYS A 1 558 ? 7.521 18.036 20.297 1.00 95.81 558 LYS A O 1
ATOM 4309 N N . LEU A 1 559 ? 6.555 17.523 18.336 1.00 93.75 559 LEU A N 1
ATOM 4310 C CA . LEU A 1 559 ? 5.175 17.606 18.834 1.00 93.75 559 LEU A CA 1
ATOM 4311 C C . LEU A 1 559 ? 4.857 16.516 19.865 1.00 93.75 559 LEU A C 1
ATOM 4313 O O . LEU A 1 559 ? 4.178 16.792 20.852 1.00 93.75 559 LEU A O 1
ATOM 4317 N N . ALA A 1 560 ? 5.381 15.303 19.685 1.00 93.44 560 ALA A N 1
ATOM 4318 C CA . ALA A 1 560 ? 5.278 14.244 20.685 1.00 93.44 560 ALA A CA 1
ATOM 4319 C C . ALA A 1 560 ? 5.985 14.620 22.000 1.00 93.44 560 ALA A C 1
ATOM 4321 O O . ALA A 1 560 ? 5.414 14.439 23.077 1.00 93.44 560 ALA A O 1
ATOM 4322 N N . GLY A 1 561 ? 7.174 15.226 21.922 1.00 94.44 561 GLY A N 1
ATOM 4323 C CA . GLY A 1 561 ? 7.862 15.797 23.085 1.00 94.44 561 GLY A CA 1
ATOM 4324 C C . GLY A 1 561 ? 7.052 16.910 23.760 1.00 94.44 561 GLY A C 1
ATOM 4325 O O . GLY A 1 561 ? 6.902 16.914 24.981 1.00 94.44 561 GLY A O 1
ATOM 4326 N N . ALA A 1 562 ? 6.446 17.807 22.976 1.00 94.31 562 ALA A N 1
ATOM 4327 C CA . ALA A 1 562 ? 5.574 18.860 23.495 1.00 94.31 562 ALA A CA 1
ATOM 4328 C C . ALA A 1 562 ? 4.332 18.302 24.215 1.00 94.31 562 ALA A C 1
ATOM 4330 O O . ALA A 1 562 ? 3.920 18.868 25.227 1.00 94.31 562 ALA A O 1
ATOM 4331 N N . ALA A 1 563 ? 3.772 17.177 23.753 1.00 93.12 563 ALA A N 1
ATOM 4332 C CA . ALA A 1 563 ? 2.665 16.488 24.422 1.00 93.12 563 ALA A CA 1
ATOM 4333 C C . ALA A 1 563 ? 3.065 15.941 25.801 1.00 93.12 563 ALA A C 1
ATOM 4335 O O . ALA A 1 563 ? 2.298 16.034 26.760 1.00 93.12 563 ALA A O 1
ATOM 4336 N N . LEU A 1 564 ? 4.279 15.388 25.922 1.00 92.81 564 LEU A N 1
ATOM 4337 C CA . LEU A 1 564 ? 4.814 14.944 27.211 1.00 92.81 564 LEU A CA 1
ATOM 4338 C C . LEU A 1 564 ? 5.001 16.135 28.160 1.00 92.81 564 LEU A C 1
ATOM 4340 O O . LEU A 1 564 ? 4.553 16.086 29.306 1.00 92.81 564 LEU A O 1
ATOM 4344 N N . VAL A 1 565 ? 5.616 17.219 27.680 1.00 93.25 565 VAL A N 1
ATOM 4345 C CA . VAL A 1 565 ? 5.840 18.433 28.480 1.00 93.25 565 VAL A CA 1
ATOM 4346 C C . VAL A 1 565 ? 4.514 19.054 28.926 1.00 93.25 565 VAL A C 1
ATOM 4348 O O . VAL A 1 565 ? 4.370 19.389 30.103 1.00 93.25 565 VAL A O 1
ATOM 4351 N N . SER A 1 566 ? 3.518 19.163 28.037 1.00 89.56 566 SER A N 1
ATOM 4352 C CA . SER A 1 566 ? 2.202 19.714 28.389 1.00 89.56 566 SER A CA 1
ATOM 4353 C C . SER A 1 566 ? 1.498 18.859 29.445 1.00 89.56 566 SER A C 1
ATOM 4355 O O . SER A 1 566 ? 0.918 19.394 30.396 1.00 89.56 566 SER A O 1
ATOM 4357 N N . TRP A 1 567 ? 1.603 17.534 29.329 1.00 90.12 567 TRP A N 1
ATOM 4358 C CA . TRP A 1 567 ? 1.033 16.598 30.289 1.00 90.12 567 TRP A CA 1
ATOM 4359 C C . TRP A 1 567 ? 1.716 16.684 31.664 1.00 90.12 567 TRP A C 1
ATOM 4361 O O . TRP A 1 567 ? 1.027 16.798 32.684 1.00 90.12 567 TRP A O 1
ATOM 4371 N N . LEU A 1 568 ? 3.053 16.726 31.709 1.00 89.81 568 LEU A N 1
ATOM 4372 C CA . LEU A 1 568 ? 3.818 16.898 32.951 1.00 89.81 568 LEU A CA 1
ATOM 4373 C C . LEU A 1 568 ? 3.542 18.252 33.617 1.00 89.81 568 LEU A C 1
ATOM 4375 O O . LEU A 1 568 ? 3.372 18.312 34.835 1.00 89.81 568 LEU A O 1
ATOM 4379 N N . ALA A 1 569 ? 3.416 19.328 32.835 1.00 88.44 569 ALA A N 1
ATOM 4380 C CA . ALA A 1 569 ? 3.069 20.649 33.353 1.00 88.44 569 ALA A CA 1
ATOM 4381 C C . ALA A 1 569 ? 1.682 20.655 34.023 1.00 88.44 569 ALA A C 1
ATOM 4383 O O . ALA A 1 569 ? 1.513 21.233 35.100 1.00 88.44 569 ALA A O 1
ATOM 4384 N N . ARG A 1 570 ? 0.690 19.961 33.441 1.00 87.12 570 ARG A N 1
ATOM 4385 C CA . ARG A 1 570 ? -0.642 19.790 34.056 1.00 87.12 570 ARG A CA 1
ATOM 4386 C C . ARG A 1 570 ? -0.568 19.006 35.363 1.00 87.12 570 ARG A C 1
ATOM 4388 O O . ARG A 1 570 ? -1.205 19.408 36.341 1.00 87.12 570 ARG A O 1
ATOM 4395 N N . LEU A 1 571 ? 0.201 17.917 35.384 1.00 87.44 571 LEU A N 1
ATOM 4396 C CA . LEU A 1 571 ? 0.410 17.108 36.583 1.00 87.44 571 LEU A CA 1
ATOM 4397 C C . LEU A 1 571 ? 1.052 17.939 37.703 1.00 87.44 571 LEU A C 1
ATOM 4399 O O . LEU A 1 571 ? 0.536 17.960 38.822 1.00 87.44 571 LEU A O 1
ATOM 4403 N N . ALA A 1 572 ? 2.122 18.674 37.389 1.00 87.44 572 ALA A N 1
ATOM 4404 C CA . ALA A 1 572 ? 2.820 19.546 38.329 1.00 87.44 572 ALA A CA 1
ATOM 4405 C C . ALA A 1 572 ? 1.906 20.658 38.865 1.00 87.44 572 ALA A C 1
ATOM 4407 O O . ALA A 1 572 ? 1.841 20.874 40.077 1.00 87.44 572 ALA A O 1
ATOM 4408 N N . TRP A 1 573 ? 1.131 21.311 37.991 1.00 85.94 573 TRP A N 1
ATOM 4409 C CA . TRP A 1 573 ? 0.171 22.345 38.388 1.00 85.94 573 TRP A CA 1
ATOM 4410 C C . TRP A 1 573 ? -0.909 21.804 39.338 1.00 85.94 573 TRP A C 1
ATOM 4412 O O . TRP A 1 573 ? -1.234 22.442 40.343 1.00 85.94 573 TRP A O 1
ATOM 4422 N N . ARG A 1 574 ? -1.443 20.604 39.072 1.00 85.50 574 ARG A N 1
ATOM 4423 C CA . ARG A 1 574 ? -2.426 19.951 39.956 1.00 85.50 574 ARG A CA 1
ATOM 4424 C C . ARG A 1 574 ? -1.820 19.550 41.291 1.00 85.50 574 ARG A C 1
ATOM 4426 O O . ARG A 1 574 ? -2.426 19.837 42.319 1.00 85.50 574 ARG A O 1
ATOM 4433 N N . ALA A 1 575 ? -0.621 18.972 41.281 1.00 84.19 575 ALA A N 1
ATOM 4434 C CA . ALA A 1 575 ? 0.098 18.616 42.500 1.00 84.19 575 ALA A CA 1
ATOM 4435 C C . ALA A 1 575 ? 0.382 19.851 43.367 1.00 84.19 575 ALA A C 1
ATOM 4437 O O . ALA A 1 575 ? 0.161 19.817 44.578 1.00 84.19 575 ALA A O 1
ATOM 4438 N N . ALA A 1 576 ? 0.791 20.968 42.755 1.00 84.31 576 ALA A N 1
ATOM 4439 C CA . ALA A 1 576 ? 0.989 22.238 43.449 1.00 84.31 576 ALA A CA 1
ATOM 4440 C C . ALA A 1 576 ? -0.319 22.768 44.064 1.00 84.31 576 ALA A C 1
ATOM 4442 O O . ALA A 1 576 ? -0.342 23.147 45.236 1.00 84.31 576 ALA A O 1
ATOM 4443 N N . ARG A 1 577 ? -1.430 22.729 43.314 1.00 83.06 577 ARG A N 1
ATOM 4444 C CA . ARG A 1 577 ? -2.751 23.183 43.784 1.00 83.06 577 ARG A CA 1
ATOM 4445 C C . ARG A 1 577 ? -3.355 22.277 44.863 1.00 83.06 577 ARG A C 1
ATOM 4447 O O . ARG A 1 577 ? -4.050 22.760 45.753 1.00 83.06 577 ARG A O 1
ATOM 4454 N N . ALA A 1 578 ? -3.104 20.971 44.801 1.00 79.44 578 ALA A N 1
ATOM 4455 C CA . ALA A 1 578 ? -3.502 20.028 45.842 1.00 79.44 578 ALA A CA 1
ATOM 4456 C C . ALA A 1 578 ? -2.715 20.288 47.136 1.00 79.44 578 ALA A C 1
ATOM 4458 O O . ALA A 1 578 ? -3.310 20.385 48.206 1.00 79.44 578 ALA A O 1
ATOM 4459 N N . ARG A 1 579 ? -1.395 20.502 47.033 1.00 75.75 579 ARG A N 1
ATOM 4460 C CA . ARG A 1 579 ? -0.537 20.852 48.178 1.00 75.75 579 ARG A CA 1
ATOM 4461 C C . ARG A 1 579 ? -0.926 22.183 48.825 1.00 75.75 579 ARG A C 1
ATOM 4463 O O . ARG A 1 579 ? -0.911 22.271 50.050 1.00 75.75 579 ARG A O 1
ATOM 4470 N N . SER A 1 580 ? -1.286 23.205 48.042 1.00 74.06 580 SER A N 1
ATOM 4471 C CA . SER A 1 580 ? -1.701 24.500 48.603 1.00 74.06 580 SER A CA 1
ATOM 4472 C C . SER A 1 580 ? -3.034 24.423 49.353 1.00 74.06 580 SER A C 1
ATOM 4474 O O . SER A 1 580 ? -3.174 25.067 50.388 1.00 74.06 580 SER A O 1
ATOM 4476 N N . ARG A 1 581 ? -3.978 23.583 48.904 1.00 68.12 581 ARG A N 1
ATOM 4477 C CA . ARG A 1 581 ? -5.234 23.320 49.631 1.00 68.12 581 ARG A CA 1
ATOM 4478 C C . ARG A 1 581 ? -5.010 22.618 50.972 1.00 68.12 581 ARG A C 1
ATOM 4480 O O . ARG A 1 581 ? -5.645 23.001 51.944 1.00 68.12 581 ARG A O 1
ATOM 4487 N N . VAL A 1 582 ? -4.084 21.657 51.038 1.00 63.53 582 VAL A N 1
ATOM 4488 C CA . VAL A 1 582 ? -3.742 20.935 52.283 1.00 63.53 582 VAL A CA 1
ATOM 4489 C C . VAL A 1 582 ? -3.062 21.849 53.312 1.00 63.53 582 VAL A C 1
ATOM 4491 O O . VAL A 1 582 ? -3.274 21.690 54.507 1.00 63.53 582 VAL A O 1
ATOM 4494 N N . LYS A 1 583 ? -2.282 22.847 52.871 1.00 58.28 583 LYS A N 1
ATOM 4495 C CA . LYS A 1 583 ? -1.678 23.845 53.776 1.00 58.28 583 LYS A CA 1
ATOM 4496 C C . LYS A 1 583 ? -2.684 24.856 54.353 1.00 58.28 583 LYS A C 1
ATOM 4498 O O . LYS A 1 583 ? -2.370 25.481 55.356 1.00 58.28 583 LYS A O 1
ATOM 4503 N N . GLY A 1 584 ? -3.850 25.038 53.725 1.00 56.62 584 GLY A N 1
ATOM 4504 C CA . GLY A 1 584 ? -4.860 26.027 54.129 1.00 56.62 584 GLY A CA 1
ATOM 4505 C C . GLY A 1 584 ? -5.938 25.513 55.092 1.00 56.62 584 GLY A C 1
ATOM 4506 O O . GLY A 1 584 ? -6.713 26.311 55.608 1.00 56.62 584 GLY A O 1
ATOM 4507 N N . THR A 1 585 ? -6.014 24.203 55.342 1.00 54.44 585 THR A N 1
ATOM 4508 C CA . THR A 1 585 ? -6.981 23.605 56.276 1.00 54.44 585 THR A CA 1
ATOM 4509 C C . THR A 1 585 ? -6.340 23.412 57.650 1.00 54.44 585 THR A C 1
ATOM 4511 O O . THR A 1 585 ? -5.481 22.550 57.815 1.00 54.44 585 THR A O 1
ATOM 4514 N N . ALA A 1 586 ? -6.770 24.193 58.644 1.00 49.88 586 ALA A N 1
ATOM 4515 C CA . ALA A 1 586 ? -6.261 24.166 60.022 1.00 49.88 586 ALA A CA 1
ATOM 4516 C C . ALA A 1 586 ? -6.691 22.932 60.854 1.00 49.88 586 ALA A C 1
ATOM 4518 O O . ALA A 1 586 ? -6.470 22.897 62.060 1.00 49.88 586 ALA A O 1
ATOM 4519 N N . SER A 1 587 ? -7.288 21.903 60.244 1.00 49.69 587 SER A N 1
ATOM 4520 C CA . SER A 1 587 ? -7.797 20.720 60.946 1.00 49.69 587 SER A CA 1
ATOM 4521 C C . SER A 1 587 ? -7.090 19.433 60.503 1.00 49.69 587 SER A C 1
ATOM 4523 O O . SER A 1 587 ? -7.400 18.890 59.447 1.00 49.69 587 SER A O 1
ATOM 4525 N N . GLY A 1 588 ? -6.170 18.949 61.344 1.00 48.75 588 GLY A N 1
ATOM 4526 C CA . GLY A 1 588 ? -5.948 17.535 61.704 1.00 48.75 588 GLY A CA 1
ATOM 4527 C C . GLY A 1 588 ? -5.554 16.480 60.660 1.00 48.75 588 GLY A C 1
ATOM 4528 O O . GLY A 1 588 ? -4.652 15.695 60.940 1.00 48.75 588 GLY A O 1
ATOM 4529 N N . ASP A 1 589 ? -6.173 16.426 59.482 1.00 51.25 589 ASP A N 1
ATOM 4530 C CA . ASP A 1 589 ? -5.994 15.313 58.541 1.00 51.25 589 ASP A CA 1
ATOM 4531 C C . ASP A 1 589 ? -4.879 15.615 57.533 1.00 51.25 589 ASP A C 1
ATOM 4533 O O . ASP A 1 589 ? -5.069 16.182 56.452 1.00 51.25 589 ASP A O 1
ATOM 4537 N N . LYS A 1 590 ? -3.652 15.251 57.920 1.00 53.06 590 LYS A N 1
ATOM 4538 C CA . LYS A 1 590 ? -2.449 15.399 57.093 1.00 53.06 590 LYS A CA 1
ATOM 4539 C C . LYS A 1 590 ? -2.457 14.376 55.956 1.00 53.06 590 LYS A C 1
ATOM 4541 O O . LYS A 1 590 ? -1.792 13.345 56.039 1.00 53.06 590 LYS A O 1
ATOM 4546 N N . ALA A 1 591 ? -3.132 14.682 54.851 1.00 57.44 591 ALA A N 1
ATOM 4547 C CA . ALA A 1 591 ? -2.840 13.992 53.601 1.00 57.44 591 ALA A CA 1
ATOM 4548 C C . ALA A 1 591 ? -1.359 14.233 53.244 1.00 57.44 591 ALA A C 1
ATOM 4550 O O . ALA A 1 591 ? -0.947 15.365 52.974 1.00 57.44 591 ALA A O 1
ATOM 4551 N N . GLY A 1 592 ? -0.535 13.184 53.293 1.00 68.81 592 GLY A N 1
ATOM 4552 C CA . GLY A 1 592 ? 0.908 13.295 53.073 1.00 68.81 592 GLY A CA 1
ATOM 4553 C C . GLY A 1 592 ? 1.245 13.822 51.666 1.00 68.81 592 GLY A C 1
ATOM 4554 O O . GLY A 1 592 ? 0.464 13.633 50.727 1.00 68.81 592 GLY A O 1
ATOM 4555 N N . PRO A 1 593 ? 2.425 14.439 51.453 1.00 70.44 593 PRO A N 1
ATOM 4556 C CA . PRO A 1 593 ? 2.823 14.991 50.152 1.00 70.44 593 PRO A CA 1
ATOM 4557 C C . PRO A 1 593 ? 2.767 13.962 49.010 1.00 70.44 593 PRO A C 1
ATOM 4559 O O . PRO A 1 593 ? 2.480 14.331 47.870 1.00 70.44 593 PRO A O 1
ATOM 4562 N N . TRP A 1 594 ? 2.965 12.678 49.320 1.00 72.38 594 TRP A N 1
ATOM 4563 C CA . TRP A 1 594 ? 2.826 11.559 48.387 1.00 72.38 594 TRP A CA 1
ATOM 4564 C C . TRP A 1 594 ? 1.371 11.242 48.012 1.00 72.38 594 TRP A C 1
ATOM 4566 O O . TRP A 1 594 ? 1.096 10.957 46.850 1.00 72.38 594 TRP A O 1
ATOM 4576 N N . GLN A 1 595 ? 0.416 11.377 48.938 1.00 76.12 595 GLN A N 1
ATOM 4577 C CA . GLN A 1 595 ? -1.014 11.206 48.645 1.00 76.12 595 GLN A CA 1
ATOM 4578 C C . GLN A 1 595 ? -1.544 12.342 47.757 1.00 76.12 595 GLN A C 1
ATOM 4580 O O . GLN A 1 595 ? -2.332 12.099 46.839 1.00 76.12 595 GLN A O 1
ATOM 4585 N N . ALA A 1 596 ? -1.066 13.575 47.960 1.00 74.25 596 ALA A N 1
ATOM 4586 C CA . ALA A 1 596 ? -1.384 14.710 47.088 1.00 74.25 596 ALA A CA 1
ATOM 4587 C C . ALA A 1 596 ? -0.860 14.507 45.652 1.00 74.25 596 ALA A C 1
ATOM 4589 O O . ALA A 1 596 ? -1.548 14.833 44.684 1.00 74.25 596 ALA A O 1
ATOM 4590 N N . VAL A 1 597 ? 0.337 13.930 45.497 1.00 78.06 597 VAL A N 1
ATOM 4591 C CA . VAL A 1 597 ? 0.890 13.576 44.179 1.00 78.06 597 VAL A CA 1
ATOM 4592 C C . VAL A 1 597 ? 0.108 12.422 43.546 1.00 78.06 597 VAL A C 1
ATOM 4594 O O . VAL A 1 597 ? -0.298 12.542 42.393 1.00 78.06 597 VAL A O 1
ATOM 4597 N N . ALA A 1 598 ? -0.179 11.351 44.291 1.00 78.94 598 ALA A N 1
ATOM 4598 C CA . ALA A 1 598 ? -0.922 10.192 43.790 1.00 78.94 598 ALA A CA 1
ATOM 4599 C C . ALA A 1 598 ? -2.353 10.552 43.344 1.00 78.94 598 ALA A C 1
ATOM 4601 O O . ALA A 1 598 ? -2.796 10.156 42.267 1.00 78.94 598 ALA A O 1
ATOM 4602 N N . SER A 1 599 ? -3.061 11.369 44.127 1.00 78.56 599 SER A N 1
ATOM 4603 C CA . SER A 1 599 ? -4.388 11.888 43.759 1.00 78.56 599 SER A CA 1
ATOM 4604 C C . SER A 1 599 ? -4.336 12.823 42.547 1.00 78.56 599 SER A C 1
ATOM 4606 O O . SER A 1 599 ? -5.196 12.738 41.669 1.00 78.56 599 SER A O 1
ATOM 4608 N N . SER A 1 600 ? -3.303 13.668 42.446 1.00 81.94 600 SER A N 1
ATOM 4609 C CA . SER A 1 600 ? -3.089 14.533 41.277 1.00 81.94 600 SER A CA 1
ATOM 4610 C C . SER A 1 600 ? -2.779 13.727 40.018 1.00 81.94 600 SER A C 1
ATOM 4612 O O . SER A 1 600 ? -3.288 14.059 38.945 1.00 81.94 600 SER A O 1
ATOM 4614 N N . LEU A 1 601 ? -2.003 12.647 40.142 1.00 82.62 601 LEU A N 1
ATOM 4615 C CA . LEU A 1 601 ? -1.740 11.699 39.064 1.00 82.62 601 LEU A CA 1
ATOM 4616 C C . LEU A 1 601 ? -3.036 11.026 38.605 1.00 82.62 601 LEU A C 1
ATOM 4618 O O . LEU A 1 601 ? -3.375 11.124 37.428 1.00 82.62 601 LEU A O 1
ATOM 4622 N N . GLY A 1 602 ? -3.807 10.444 39.528 1.00 81.06 602 GLY A N 1
ATOM 4623 C CA . GLY A 1 602 ? -5.094 9.814 39.218 1.00 81.06 602 GLY A CA 1
ATOM 4624 C C . GLY A 1 602 ? -6.075 10.772 38.529 1.00 81.06 602 GLY A C 1
ATOM 4625 O O . GLY A 1 602 ? -6.663 10.426 37.505 1.00 81.06 602 GLY A O 1
ATOM 4626 N N . ALA A 1 603 ? -6.189 12.013 39.017 1.00 81.00 603 ALA A N 1
ATOM 4627 C CA . ALA A 1 603 ? -7.038 13.032 38.400 1.00 81.00 603 ALA A CA 1
ATOM 4628 C C . ALA A 1 603 ? -6.550 13.432 36.997 1.00 81.00 603 ALA A C 1
ATOM 4630 O O . ALA A 1 603 ? -7.355 13.568 36.075 1.00 81.00 603 ALA A O 1
ATOM 4631 N N . THR A 1 604 ? -5.237 13.625 36.817 1.00 82.50 604 THR A N 1
ATOM 4632 C CA . THR A 1 604 ? -4.651 13.972 35.507 1.00 82.50 604 THR A CA 1
ATOM 4633 C C . THR A 1 604 ? -4.882 12.856 34.496 1.00 82.50 604 THR A C 1
ATOM 4635 O O . THR A 1 604 ? -5.314 13.130 33.380 1.00 82.50 604 THR A O 1
ATOM 4638 N N . LEU A 1 605 ? -4.672 11.600 34.901 1.00 82.56 605 LEU A N 1
ATOM 4639 C CA . LEU A 1 605 ? -4.941 10.423 34.076 1.00 82.56 605 LEU A CA 1
ATOM 4640 C C . LEU A 1 605 ? -6.428 10.291 33.722 1.00 82.56 605 LEU A C 1
ATOM 4642 O O . LEU A 1 605 ? -6.744 9.850 32.619 1.00 82.56 605 LEU A O 1
ATOM 4646 N N . ALA A 1 606 ? -7.337 10.679 34.618 1.00 80.62 606 ALA A N 1
ATOM 4647 C CA . ALA A 1 606 ? -8.775 10.618 34.371 1.00 80.62 606 ALA A CA 1
ATOM 4648 C C . ALA A 1 606 ? -9.268 11.688 33.376 1.00 80.62 606 ALA A C 1
ATOM 4650 O O . ALA A 1 606 ? -10.134 11.391 32.549 1.00 80.62 606 ALA A O 1
ATOM 4651 N N . GLU A 1 607 ? -8.728 12.910 33.446 1.00 80.75 607 GLU A N 1
ATOM 4652 C CA . GLU A 1 607 ? -9.149 14.042 32.603 1.00 80.75 607 GLU A CA 1
ATOM 4653 C C . GLU A 1 607 ? -8.377 14.148 31.280 1.00 80.75 607 GLU A C 1
ATOM 4655 O O . GLU A 1 607 ? -8.961 14.525 30.266 1.00 80.75 607 GLU A O 1
ATOM 4660 N N . HIS A 1 608 ? -7.090 13.788 31.268 1.00 83.19 608 HIS A N 1
ATOM 4661 C CA . HIS A 1 608 ? -6.211 13.861 30.094 1.00 83.19 608 HIS A CA 1
ATOM 4662 C C . HIS A 1 608 ? -5.482 12.525 29.871 1.00 83.19 608 HIS A C 1
ATOM 4664 O O . HIS A 1 608 ? -4.261 12.441 30.035 1.00 83.19 608 HIS A O 1
ATOM 4670 N N . PRO A 1 609 ? -6.217 11.459 29.501 1.00 84.31 609 PRO A N 1
ATOM 4671 C CA . PRO A 1 609 ? -5.646 10.122 29.368 1.00 84.31 609 PRO A CA 1
ATOM 4672 C C . PRO A 1 609 ? -4.733 9.971 28.145 1.00 84.31 609 PRO A C 1
ATOM 4674 O O . PRO A 1 609 ? -3.864 9.105 28.151 1.00 84.31 609 PRO A O 1
ATOM 4677 N N . ALA A 1 610 ? -4.922 10.788 27.099 1.00 88.81 610 ALA A N 1
ATOM 4678 C CA . ALA A 1 610 ? -4.314 10.556 25.789 1.00 88.81 610 ALA A CA 1
ATOM 4679 C C . ALA A 1 610 ? -2.772 10.520 25.809 1.00 88.81 610 ALA A C 1
ATOM 4681 O O . ALA A 1 610 ? -2.231 9.509 25.365 1.00 88.81 610 ALA A O 1
ATOM 4682 N N . PRO A 1 611 ? -2.044 11.523 26.353 1.00 90.94 611 PRO A N 1
ATOM 4683 C CA . PRO A 1 611 ? -0.581 11.495 26.323 1.00 90.94 611 PRO A CA 1
ATOM 4684 C C . PRO A 1 611 ? -0.006 10.324 27.123 1.00 90.94 611 PRO A C 1
ATOM 4686 O O . PRO A 1 611 ? 0.854 9.609 26.624 1.00 90.94 611 PRO A O 1
ATOM 4689 N N . ALA A 1 612 ? -0.528 10.068 28.326 1.00 90.06 612 ALA A N 1
ATOM 4690 C CA . ALA A 1 612 ? -0.054 8.980 29.180 1.00 90.06 612 ALA A CA 1
ATOM 4691 C C . ALA A 1 612 ? -0.298 7.592 28.566 1.00 90.06 612 ALA A C 1
ATOM 4693 O O . ALA A 1 612 ? 0.607 6.761 28.558 1.00 90.06 612 ALA A O 1
ATOM 4694 N N . LEU A 1 613 ? -1.499 7.345 28.026 1.00 92.00 613 LEU A N 1
ATOM 4695 C CA . LEU A 1 613 ? -1.821 6.078 27.364 1.00 92.00 613 LEU A CA 1
ATOM 4696 C C . LEU A 1 613 ? -0.959 5.858 26.121 1.00 92.00 613 LEU A C 1
ATOM 4698 O O . LEU A 1 613 ? -0.431 4.768 25.939 1.00 92.00 613 LEU A O 1
ATOM 4702 N N . VAL A 1 614 ? -0.817 6.880 25.272 1.00 95.75 614 VAL A N 1
ATOM 4703 C CA . VAL A 1 614 ? -0.089 6.755 24.003 1.00 95.75 614 VAL A CA 1
ATOM 4704 C C . VAL A 1 614 ? 1.417 6.633 24.234 1.00 95.75 614 VAL A C 1
ATOM 4706 O O . VAL A 1 614 ? 2.046 5.783 23.613 1.00 95.75 614 VAL A O 1
ATOM 4709 N N . LEU A 1 615 ? 1.999 7.413 25.150 1.00 95.00 615 LEU A N 1
ATOM 4710 C CA . LEU A 1 615 ? 3.420 7.290 25.493 1.00 95.00 615 LEU A CA 1
ATOM 4711 C C . LEU A 1 615 ? 3.712 5.947 26.163 1.00 95.00 615 LEU A C 1
ATOM 4713 O O . LEU A 1 615 ? 4.645 5.267 25.753 1.00 95.00 615 LEU A O 1
ATOM 4717 N N . GLY A 1 616 ? 2.874 5.519 27.114 1.00 94.94 616 GLY A N 1
ATOM 4718 C CA . GLY A 1 616 ? 2.991 4.194 27.724 1.00 94.94 616 GLY A CA 1
ATOM 4719 C C . GLY A 1 616 ? 2.893 3.073 26.688 1.00 94.94 616 GLY A C 1
ATOM 4720 O O . GLY A 1 616 ? 3.684 2.134 26.727 1.00 94.94 616 GLY A O 1
ATOM 4721 N N . TRP A 1 617 ? 1.985 3.204 25.718 1.00 96.81 617 TRP A N 1
ATOM 4722 C CA . TRP A 1 617 ? 1.828 2.250 24.623 1.00 96.81 617 TRP A CA 1
ATOM 4723 C C . TRP A 1 617 ? 3.069 2.174 23.727 1.00 96.81 617 TRP A C 1
ATOM 4725 O O . TRP A 1 617 ? 3.539 1.074 23.427 1.00 96.81 617 TRP A O 1
ATOM 4735 N N . VAL A 1 618 ? 3.633 3.321 23.340 1.00 96.75 618 VAL A N 1
ATOM 4736 C CA . VAL A 1 618 ? 4.875 3.376 22.554 1.00 96.75 618 VAL A CA 1
ATOM 4737 C C . VAL A 1 618 ? 6.040 2.779 23.342 1.00 96.75 618 VAL A C 1
ATOM 4739 O O . VAL A 1 618 ? 6.758 1.947 22.797 1.00 96.75 618 VAL A O 1
ATOM 4742 N N . SER A 1 619 ? 6.195 3.126 24.623 1.00 95.88 619 SER A N 1
ATOM 4743 C CA . SER A 1 619 ? 7.258 2.588 25.481 1.00 95.88 619 SER A CA 1
ATOM 4744 C C . SER A 1 619 ? 7.146 1.077 25.672 1.00 95.88 619 SER A C 1
ATOM 4746 O O . SER A 1 619 ? 8.142 0.372 25.542 1.00 95.88 619 SER A O 1
ATOM 4748 N N . LEU A 1 620 ? 5.942 0.559 25.929 1.00 96.00 620 LEU A N 1
ATOM 4749 C CA . LEU A 1 620 ? 5.733 -0.878 26.097 1.00 96.00 620 LEU A CA 1
ATOM 4750 C C . LEU A 1 620 ? 5.942 -1.640 24.784 1.00 96.00 620 LEU A C 1
ATOM 4752 O O . LEU A 1 620 ? 6.475 -2.744 24.793 1.00 96.00 620 LEU A O 1
ATOM 4756 N N . THR A 1 621 ? 5.562 -1.047 23.653 1.00 95.75 621 THR A N 1
ATOM 4757 C CA . THR A 1 621 ? 5.833 -1.629 22.331 1.00 95.75 621 THR A CA 1
ATOM 4758 C C . THR A 1 621 ? 7.328 -1.630 22.023 1.00 95.75 621 THR A C 1
ATOM 4760 O O . THR A 1 621 ? 7.839 -2.638 21.553 1.00 95.75 621 THR A O 1
ATOM 4763 N N . ALA A 1 622 ? 8.046 -0.548 22.336 1.00 94.50 622 ALA A N 1
ATOM 4764 C CA . ALA A 1 622 ? 9.498 -0.491 22.185 1.00 94.50 622 ALA A CA 1
ATOM 4765 C C . ALA A 1 622 ? 10.200 -1.544 23.056 1.00 94.50 622 ALA A C 1
ATOM 4767 O O . ALA A 1 622 ? 11.106 -2.213 22.570 1.00 94.50 622 ALA A O 1
ATOM 4768 N N . LEU A 1 623 ? 9.740 -1.749 24.296 1.00 94.50 623 LEU A N 1
ATOM 4769 C CA . LEU A 1 623 ? 10.252 -2.803 25.174 1.00 94.50 623 LEU A CA 1
ATOM 4770 C C . LEU A 1 623 ? 9.964 -4.205 24.619 1.00 94.50 623 LEU A C 1
ATOM 4772 O O . LEU A 1 623 ? 10.863 -5.033 24.579 1.00 94.50 623 LEU A O 1
ATOM 4776 N N . LEU A 1 624 ? 8.738 -4.468 24.152 1.00 91.81 624 LEU A N 1
ATOM 4777 C CA . LEU A 1 624 ? 8.349 -5.767 23.584 1.00 91.81 624 LEU A CA 1
ATOM 4778 C C . LEU A 1 624 ? 9.213 -6.164 22.375 1.00 91.81 624 LEU A C 1
ATOM 4780 O O . LEU A 1 624 ? 9.465 -7.342 22.148 1.00 91.81 624 LEU A O 1
ATOM 4784 N N . VAL A 1 625 ? 9.631 -5.179 21.584 1.00 90.81 625 VAL A N 1
ATOM 4785 C CA . VAL A 1 625 ? 10.454 -5.380 20.386 1.00 90.81 625 VAL A CA 1
ATOM 4786 C C . VAL A 1 625 ? 11.950 -5.497 20.712 1.00 90.81 625 VAL A C 1
ATOM 4788 O O . VAL A 1 625 ? 12.720 -5.957 19.874 1.00 90.81 625 VAL A O 1
ATOM 4791 N N . ASN A 1 626 ? 12.357 -5.103 21.920 1.00 91.19 626 ASN A N 1
ATOM 4792 C CA . ASN A 1 626 ? 13.745 -5.077 22.378 1.00 91.19 626 ASN A CA 1
ATOM 4793 C C . ASN A 1 626 ? 13.837 -5.695 23.784 1.00 91.19 626 ASN A C 1
ATOM 4795 O O . ASN A 1 626 ? 14.274 -5.050 24.740 1.00 91.19 626 ASN A O 1
ATOM 4799 N N . LEU A 1 627 ? 13.367 -6.937 23.926 1.00 89.00 627 LEU A N 1
ATOM 4800 C CA . LEU A 1 627 ? 13.359 -7.655 25.203 1.00 89.00 627 LEU A CA 1
ATOM 4801 C C . LEU A 1 627 ? 14.777 -7.909 25.725 1.00 89.00 627 LEU A C 1
ATOM 4803 O O . LEU A 1 627 ? 14.978 -7.971 26.943 1.00 89.00 627 LEU A O 1
ATOM 4807 N N . HIS A 1 628 ? 15.766 -7.953 24.830 1.00 86.69 628 HIS A N 1
ATOM 4808 C CA . HIS A 1 628 ? 17.177 -8.060 25.196 1.00 86.69 628 HIS A CA 1
ATOM 4809 C C . HIS A 1 628 ? 17.640 -6.925 26.127 1.00 86.69 628 HIS A C 1
ATOM 4811 O O . HIS A 1 628 ? 18.511 -7.149 26.965 1.00 86.69 628 HIS A O 1
ATOM 4817 N N . LEU A 1 629 ? 17.011 -5.739 26.075 1.00 89.25 629 LEU A N 1
ATOM 4818 C CA . LEU A 1 629 ? 17.317 -4.614 26.976 1.00 89.25 629 LEU A CA 1
ATOM 4819 C C . LEU A 1 629 ? 17.031 -4.921 28.455 1.00 89.25 629 LEU A C 1
ATOM 4821 O O . LEU A 1 629 ? 17.546 -4.231 29.332 1.00 89.25 629 LEU A O 1
ATOM 4825 N N . ILE A 1 630 ? 16.207 -5.936 28.736 1.00 91.94 630 ILE A N 1
ATOM 4826 C CA . ILE A 1 630 ? 15.898 -6.418 30.091 1.00 91.94 630 ILE A CA 1
ATOM 4827 C C . ILE A 1 630 ? 16.369 -7.862 30.321 1.00 91.94 630 ILE A C 1
ATOM 4829 O O . ILE A 1 630 ? 15.900 -8.522 31.246 1.00 91.94 630 ILE A O 1
ATOM 4833 N N . GLY A 1 631 ? 17.290 -8.361 29.488 1.00 87.69 631 GLY A N 1
ATOM 4834 C CA . GLY A 1 631 ? 17.870 -9.701 29.621 1.00 87.69 631 GLY A CA 1
ATOM 4835 C C . GLY A 1 631 ? 16.963 -10.851 29.169 1.00 87.69 631 GLY A C 1
ATOM 4836 O O . GLY A 1 631 ? 17.220 -11.996 29.529 1.00 87.69 631 GLY A O 1
ATOM 4837 N N . LEU A 1 632 ? 15.903 -10.571 28.401 1.00 86.25 632 LEU A N 1
ATOM 4838 C CA . LEU A 1 632 ? 15.006 -11.580 27.825 1.00 86.25 632 LEU A CA 1
ATOM 4839 C C . LEU A 1 632 ? 15.276 -11.762 26.318 1.00 86.25 632 LEU A C 1
ATOM 4841 O O . LEU A 1 632 ? 15.696 -10.814 25.663 1.00 86.25 632 LEU A O 1
ATOM 4845 N N . PRO A 1 633 ? 15.028 -12.946 25.732 1.00 80.12 633 PRO A N 1
ATOM 4846 C CA . PRO A 1 633 ? 15.211 -13.153 24.297 1.00 80.12 633 PRO A CA 1
ATOM 4847 C C . PRO A 1 633 ? 14.189 -12.355 23.475 1.00 80.12 633 PRO A C 1
ATOM 4849 O O . PRO A 1 633 ? 13.005 -12.305 23.818 1.00 80.12 633 PRO A O 1
ATOM 4852 N N . ASP A 1 634 ? 14.636 -11.763 22.366 1.00 79.88 634 ASP A N 1
ATOM 4853 C CA . ASP A 1 634 ? 13.768 -11.014 21.454 1.00 79.88 634 ASP A CA 1
ATOM 4854 C C . ASP A 1 634 ? 12.728 -11.917 20.769 1.00 79.88 634 ASP A C 1
ATOM 4856 O O . ASP A 1 634 ? 12.990 -13.058 20.379 1.00 79.88 634 ASP A O 1
ATOM 4860 N N . ILE A 1 635 ? 11.523 -11.376 20.563 1.00 78.50 635 ILE A N 1
ATOM 4861 C CA . ILE A 1 635 ? 10.439 -12.076 19.866 1.00 78.50 635 ILE A CA 1
ATOM 4862 C C . ILE A 1 635 ? 10.624 -11.901 18.355 1.00 78.50 635 ILE A C 1
ATOM 4864 O O . ILE A 1 635 ? 10.259 -10.868 17.801 1.00 78.50 635 ILE A O 1
ATOM 4868 N N . GLY A 1 636 ? 11.081 -12.936 17.643 1.00 67.44 636 GLY A N 1
ATOM 4869 C CA . GLY A 1 636 ? 11.310 -12.876 16.186 1.00 67.44 636 GLY A CA 1
ATOM 4870 C C . GLY A 1 636 ? 10.082 -12.516 15.323 1.00 67.44 636 GLY A C 1
ATOM 4871 O O . GLY A 1 636 ? 10.225 -12.153 14.150 1.00 67.44 636 GLY A O 1
ATOM 4872 N N . ALA A 1 637 ? 8.871 -12.579 15.892 1.00 75.19 637 ALA A N 1
ATOM 4873 C CA . ALA A 1 637 ? 7.619 -12.224 15.226 1.00 75.19 637 ALA A CA 1
ATOM 4874 C C . ALA A 1 637 ? 7.429 -10.709 15.015 1.00 75.19 637 ALA A C 1
ATOM 4876 O O . ALA A 1 637 ? 6.722 -10.321 14.080 1.00 75.19 637 ALA A O 1
ATOM 4877 N N . VAL A 1 638 ? 8.055 -9.851 15.830 1.00 82.75 638 VAL A N 1
ATOM 4878 C CA . VAL A 1 638 ? 7.944 -8.382 15.767 1.00 82.75 638 VAL A CA 1
ATOM 4879 C C . VAL A 1 638 ? 9.341 -7.751 15.767 1.00 82.75 638 VAL A C 1
ATOM 4881 O O . VAL A 1 638 ? 10.269 -8.308 16.332 1.00 82.75 638 VAL A O 1
ATOM 4884 N N . ASN A 1 639 ? 9.524 -6.623 15.080 1.00 87.06 639 ASN A N 1
ATOM 4885 C CA . ASN A 1 639 ? 10.832 -5.970 14.960 1.00 87.06 639 ASN A CA 1
ATOM 4886 C C . ASN A 1 639 ? 10.723 -4.439 14.953 1.00 87.06 639 ASN A C 1
ATOM 4888 O O . ASN A 1 639 ? 9.633 -3.880 14.751 1.00 87.06 639 ASN A O 1
ATOM 4892 N N . ASN A 1 640 ? 11.861 -3.763 15.141 1.00 92.25 640 ASN A N 1
ATOM 4893 C CA . ASN A 1 640 ? 11.928 -2.300 15.210 1.00 92.25 640 ASN A CA 1
ATOM 4894 C C . ASN A 1 640 ? 11.420 -1.638 13.928 1.00 92.25 640 ASN A C 1
ATOM 4896 O O . ASN A 1 640 ? 10.725 -0.623 13.997 1.00 92.25 640 ASN A O 1
ATOM 4900 N N . ALA A 1 641 ? 11.665 -2.246 12.764 1.00 90.94 641 ALA A N 1
ATOM 4901 C CA . ALA A 1 641 ? 11.128 -1.749 11.504 1.00 90.94 641 ALA A CA 1
ATOM 4902 C C . ALA A 1 641 ? 9.595 -1.669 11.511 1.00 90.94 641 ALA A C 1
ATOM 4904 O O . ALA A 1 641 ? 9.037 -0.631 11.159 1.00 90.94 641 ALA A O 1
ATOM 4905 N N . SER A 1 642 ? 8.909 -2.715 11.985 1.00 91.75 642 SER A N 1
ATOM 4906 C CA . SER A 1 642 ? 7.441 -2.741 12.058 1.00 91.75 642 SER A CA 1
ATOM 4907 C C . SER A 1 642 ? 6.891 -1.696 13.032 1.00 91.75 642 SER A C 1
ATOM 4909 O O . SER A 1 642 ? 5.862 -1.085 12.746 1.00 91.75 642 SER A O 1
ATOM 4911 N N . ALA A 1 643 ? 7.572 -1.479 14.163 1.00 94.50 643 ALA A N 1
ATOM 4912 C CA . ALA A 1 643 ? 7.183 -0.472 15.147 1.00 94.50 643 ALA A CA 1
ATOM 4913 C C . ALA A 1 643 ? 7.369 0.953 14.601 1.00 94.50 643 ALA A C 1
ATOM 4915 O O . ALA A 1 643 ? 6.439 1.757 14.664 1.00 94.50 643 ALA A O 1
ATOM 4916 N N . VAL A 1 644 ? 8.527 1.254 13.997 1.00 95.94 644 VAL A N 1
ATOM 4917 C CA . VAL A 1 644 ? 8.840 2.589 13.459 1.00 95.94 644 VAL A CA 1
ATOM 4918 C C . VAL A 1 644 ? 7.859 2.997 12.365 1.00 95.94 644 VAL A C 1
ATOM 4920 O O . VAL A 1 644 ? 7.332 4.109 12.397 1.00 95.94 644 VAL A O 1
ATOM 4923 N N . ILE A 1 645 ? 7.540 2.098 11.433 1.00 95.06 645 ILE A N 1
ATOM 4924 C CA . ILE A 1 645 ? 6.619 2.424 10.336 1.00 95.06 645 ILE A CA 1
ATOM 4925 C C . ILE A 1 645 ? 5.150 2.516 10.787 1.00 95.06 645 ILE A C 1
ATOM 4927 O O . ILE A 1 645 ? 4.308 2.970 10.015 1.00 95.06 645 ILE A O 1
ATOM 4931 N N . ALA A 1 646 ? 4.833 2.117 12.025 1.00 97.38 646 ALA A N 1
ATOM 4932 C CA . ALA A 1 646 ? 3.524 2.289 12.658 1.00 97.38 646 ALA A CA 1
ATOM 4933 C C . ALA A 1 646 ? 3.428 3.567 13.520 1.00 97.38 646 ALA A C 1
ATOM 4935 O O . ALA A 1 646 ? 2.325 3.943 13.923 1.00 97.38 646 ALA A O 1
ATOM 4936 N N . LEU A 1 647 ? 4.547 4.269 13.778 1.00 96.56 647 LEU A N 1
ATOM 4937 C CA . LEU A 1 647 ? 4.598 5.434 14.678 1.00 96.56 647 LEU A CA 1
ATOM 4938 C C . LEU A 1 647 ? 3.760 6.628 14.214 1.00 96.56 647 LEU A C 1
ATOM 4940 O O . LEU A 1 647 ? 3.417 7.472 15.040 1.00 96.56 647 LEU A O 1
ATOM 4944 N N . TYR A 1 648 ? 3.382 6.707 12.936 1.00 97.06 648 TYR A N 1
ATOM 4945 C CA . TYR A 1 648 ? 2.517 7.787 12.453 1.00 97.06 648 TYR A CA 1
ATOM 4946 C C . TYR A 1 648 ? 1.224 7.898 13.276 1.00 97.06 648 TYR A C 1
ATOM 4948 O O . TYR A 1 648 ? 0.780 9.005 13.578 1.00 97.06 648 TYR A O 1
ATOM 4956 N N . LEU A 1 649 ? 0.656 6.761 13.701 1.00 97.88 649 LEU A N 1
ATOM 4957 C CA . LEU A 1 649 ? -0.571 6.723 14.485 1.00 97.88 649 LEU A CA 1
ATOM 4958 C C . LEU A 1 649 ? -0.365 7.346 15.877 1.00 97.88 649 LEU A C 1
ATOM 4960 O O . LEU A 1 649 ? -1.003 8.366 16.141 1.00 97.88 649 LEU A O 1
ATOM 4964 N N . PRO A 1 650 ? 0.517 6.839 16.765 1.00 97.75 650 PRO A N 1
ATOM 4965 C CA . PRO A 1 650 ? 0.740 7.464 18.067 1.00 97.75 650 PRO A CA 1
ATOM 4966 C C . PRO A 1 650 ? 1.252 8.908 17.961 1.00 97.75 650 PRO A C 1
ATOM 4968 O O . PRO A 1 650 ? 0.798 9.755 18.729 1.00 97.75 650 PRO A O 1
ATOM 4971 N N . LEU A 1 651 ? 2.108 9.238 16.985 1.00 97.31 651 LEU A N 1
ATOM 4972 C CA . LEU A 1 651 ? 2.558 10.621 16.770 1.00 97.31 651 LEU A CA 1
ATOM 4973 C C . LEU A 1 651 ? 1.391 11.553 16.410 1.00 97.31 651 LEU A C 1
ATOM 4975 O O . LEU A 1 651 ? 1.302 12.658 16.949 1.00 97.31 651 LEU A O 1
ATOM 4979 N N . SER A 1 652 ? 0.453 11.098 15.571 1.00 97.50 652 SER A N 1
ATOM 4980 C CA . SER A 1 652 ? -0.753 11.866 15.239 1.00 97.50 652 SER A CA 1
ATOM 4981 C C . SER A 1 652 ? -1.643 12.111 16.467 1.00 97.50 652 SER A C 1
ATOM 4983 O O . SER A 1 652 ? -2.171 13.211 16.634 1.00 97.50 652 SER A O 1
ATOM 4985 N N . LEU A 1 653 ? -1.756 11.126 17.371 1.00 97.19 653 LEU A N 1
ATOM 4986 C CA . LEU A 1 653 ? -2.533 11.234 18.611 1.00 97.19 653 LEU A CA 1
ATOM 4987 C C . LEU A 1 653 ? -1.880 12.196 19.613 1.00 97.19 653 LEU A C 1
ATOM 4989 O O . LEU A 1 653 ? -2.578 12.978 20.263 1.00 97.19 653 LEU A O 1
ATOM 4993 N N . LEU A 1 654 ? -0.550 12.173 19.726 1.00 96.75 654 LEU A N 1
ATOM 4994 C CA . LEU A 1 654 ? 0.192 13.095 20.587 1.00 96.75 654 LEU A CA 1
ATOM 4995 C C . LEU A 1 654 ? 0.107 14.532 20.063 1.00 96.75 654 LEU A C 1
ATOM 4997 O O . LEU A 1 654 ? -0.231 15.434 20.828 1.00 96.75 654 LEU A O 1
ATOM 5001 N N . ALA A 1 655 ? 0.282 14.751 18.759 1.00 94.94 655 ALA A N 1
ATOM 5002 C CA . ALA A 1 655 ? 0.077 16.067 18.151 1.00 94.94 655 ALA A CA 1
ATOM 5003 C C . ALA A 1 655 ? -1.368 16.574 18.341 1.00 94.94 655 ALA A C 1
ATOM 5005 O O . ALA A 1 655 ? -1.590 17.728 18.720 1.00 94.94 655 ALA A O 1
ATOM 5006 N N . ALA A 1 656 ? -2.360 15.695 18.170 1.00 93.44 656 ALA A N 1
ATOM 5007 C CA . ALA A 1 656 ? -3.762 15.994 18.449 1.00 93.44 656 ALA A CA 1
ATOM 5008 C C . ALA A 1 656 ? -3.992 16.389 19.922 1.00 93.44 656 ALA A C 1
ATOM 5010 O O . ALA A 1 656 ? -4.785 17.293 20.207 1.00 93.44 656 ALA A O 1
ATOM 5011 N N . SER A 1 657 ? -3.272 15.762 20.858 1.00 91.94 657 SER A N 1
ATOM 5012 C CA . SER A 1 657 ? -3.334 16.106 22.282 1.00 91.94 657 SER A CA 1
ATOM 5013 C C . SER A 1 657 ? -2.739 17.485 22.593 1.00 91.94 657 SER A C 1
ATOM 5015 O O . SER A 1 657 ? -3.341 18.218 23.372 1.00 91.94 657 SER A O 1
ATOM 5017 N N . VAL A 1 658 ? -1.660 17.907 21.918 1.00 92.31 658 VAL A N 1
ATOM 5018 C CA . VAL A 1 658 ? -1.090 19.265 22.058 1.00 92.31 658 VAL A CA 1
ATOM 5019 C C . VAL A 1 658 ? -2.089 20.327 21.605 1.00 92.31 658 VAL A C 1
ATOM 5021 O O . VAL A 1 658 ? -2.315 21.311 22.307 1.00 92.31 658 VAL A O 1
ATOM 5024 N N . VAL A 1 659 ? -2.742 20.116 20.458 1.00 88.50 659 VAL A N 1
ATOM 5025 C CA . VAL A 1 659 ? -3.777 21.032 19.946 1.00 88.50 659 VAL A CA 1
ATOM 5026 C C . VAL A 1 659 ? -4.982 21.080 20.883 1.00 88.50 659 VAL A C 1
ATOM 5028 O O . VAL A 1 659 ? -5.521 22.155 21.162 1.00 88.50 659 VAL A O 1
ATOM 5031 N N . SER A 1 660 ? -5.392 19.920 21.404 1.00 88.00 660 SER A N 1
ATOM 5032 C CA . SER A 1 660 ? -6.416 19.852 22.443 1.00 88.00 660 SER A CA 1
ATOM 5033 C C . SER A 1 660 ? -5.996 20.665 23.663 1.00 88.00 660 SER A C 1
ATOM 5035 O O . SER A 1 660 ? -6.772 21.483 24.147 1.00 88.00 660 SER A O 1
ATOM 5037 N N . ASP A 1 661 ? -4.764 20.517 24.125 1.00 85.62 661 ASP A N 1
ATOM 5038 C CA . ASP A 1 661 ? -4.280 21.218 25.300 1.00 85.62 661 ASP A CA 1
ATOM 5039 C C . ASP A 1 661 ? -4.211 22.733 25.093 1.00 85.62 661 ASP A C 1
ATOM 5041 O O . ASP A 1 661 ? -4.701 23.484 25.936 1.00 85.62 661 ASP A O 1
ATOM 5045 N N . ALA A 1 662 ? -3.687 23.197 23.959 1.00 83.94 662 ALA A N 1
ATOM 5046 C CA . ALA A 1 662 ? -3.609 24.619 23.630 1.00 83.94 662 ALA A CA 1
ATOM 5047 C C . ALA A 1 662 ? -4.993 25.291 23.668 1.00 83.94 662 ALA A C 1
ATOM 5049 O O . ALA A 1 662 ? -5.167 26.362 24.253 1.00 83.94 662 ALA A O 1
ATOM 5050 N N . LEU A 1 663 ? -6.011 24.623 23.118 1.00 84.06 663 LEU A N 1
ATOM 5051 C CA . LEU A 1 663 ? -7.380 25.126 23.152 1.00 84.06 663 LEU A CA 1
ATOM 5052 C C . LEU A 1 663 ? -7.963 25.180 24.573 1.00 84.06 663 LEU A C 1
ATOM 5054 O O . LEU A 1 663 ? -8.747 26.083 24.854 1.00 84.06 663 LEU A O 1
ATOM 5058 N N . ASP A 1 664 ? -7.604 24.259 25.478 1.00 82.25 664 ASP A N 1
ATOM 5059 C CA . ASP A 1 664 ? -8.028 24.340 26.889 1.00 82.25 664 ASP A CA 1
ATOM 5060 C C . ASP A 1 664 ? -7.495 25.603 27.557 1.00 82.25 664 ASP A C 1
ATOM 5062 O O . ASP A 1 664 ? -8.243 26.313 28.231 1.00 82.25 664 ASP A O 1
ATOM 5066 N N . TRP A 1 665 ? -6.210 25.894 27.360 1.00 79.06 665 TRP A N 1
ATOM 5067 C CA . TRP A 1 665 ? -5.577 27.069 27.950 1.00 79.06 665 TRP A CA 1
ATOM 5068 C C . TRP A 1 665 ? -6.222 28.361 27.446 1.00 79.06 665 TRP A C 1
ATOM 5070 O O . TRP A 1 665 ? -6.589 29.214 28.253 1.00 79.06 665 TRP A O 1
ATOM 5080 N N . VAL A 1 666 ? -6.478 28.454 26.138 1.00 79.69 666 VAL A N 1
ATOM 5081 C CA . VAL A 1 666 ? -7.124 29.624 25.524 1.00 79.69 666 VAL A CA 1
ATOM 5082 C C . VAL A 1 666 ? -8.595 29.765 25.924 1.00 79.69 666 VAL A C 1
ATOM 5084 O O . VAL A 1 666 ? -9.080 30.885 26.079 1.00 79.69 666 VAL A O 1
ATOM 5087 N N . THR A 1 667 ? -9.325 28.664 26.153 1.00 71.75 667 THR A N 1
ATOM 5088 C CA . THR A 1 667 ? -10.739 28.753 26.578 1.00 71.75 667 THR A CA 1
ATOM 5089 C C . THR A 1 667 ? -10.936 29.504 27.893 1.00 71.75 667 THR A C 1
ATOM 5091 O O . THR A 1 667 ? -12.009 30.067 28.097 1.00 71.75 667 THR A O 1
ATOM 5094 N N . ARG A 1 668 ? -9.908 29.574 28.750 1.00 74.25 668 ARG A N 1
ATOM 5095 C CA . ARG A 1 668 ? -9.945 30.346 30.000 1.00 74.25 668 ARG A CA 1
ATOM 5096 C C . ARG A 1 668 ? -9.902 31.864 29.778 1.00 74.25 668 ARG A C 1
ATOM 5098 O O . ARG A 1 668 ? -10.271 32.596 30.685 1.00 74.25 668 ARG A O 1
ATOM 5105 N N . ALA A 1 669 ? -9.479 32.323 28.598 1.00 75.69 669 ALA A N 1
ATOM 5106 C CA . ALA A 1 669 ? -9.286 33.738 28.274 1.00 75.69 669 ALA A CA 1
ATOM 5107 C C . ALA A 1 669 ? -10.471 34.388 27.526 1.00 75.69 669 ALA A C 1
ATOM 5109 O O . ALA A 1 669 ? -10.530 35.609 27.432 1.00 75.69 669 ALA A O 1
ATOM 5110 N N . GLY A 1 670 ? -11.429 33.606 27.006 1.00 86.12 670 GLY A N 1
ATOM 5111 C CA . GLY A 1 670 ? -12.684 34.126 26.440 1.00 86.12 670 GLY A CA 1
ATOM 5112 C C . GLY A 1 670 ? -13.163 33.434 25.149 1.00 86.12 670 GLY A C 1
ATOM 5113 O O . GLY A 1 670 ? -12.383 32.793 24.437 1.00 86.12 670 GLY A O 1
ATOM 5114 N N . PRO A 1 671 ? -14.463 33.551 24.801 1.00 84.75 671 PRO A N 1
ATOM 5115 C CA . PRO A 1 671 ? -15.071 32.824 23.681 1.00 84.75 671 PRO A CA 1
ATOM 5116 C C . PRO A 1 671 ? -14.627 33.314 22.294 1.00 84.75 671 PRO A C 1
ATOM 5118 O O . PRO A 1 671 ? -14.557 32.505 21.367 1.00 84.75 671 PRO A O 1
ATOM 5121 N N . LEU A 1 672 ? -14.321 34.608 22.133 1.00 86.25 672 LEU A N 1
ATOM 5122 C CA . LEU A 1 672 ? -13.833 35.163 20.865 1.00 86.25 672 LEU A CA 1
ATOM 5123 C C . LEU A 1 672 ? -12.429 34.641 20.545 1.00 86.25 672 LEU A C 1
ATOM 5125 O O . LEU A 1 672 ? -12.218 34.083 19.469 1.00 86.25 672 LEU A O 1
ATOM 5129 N N . LEU A 1 673 ? -11.508 34.734 21.510 1.00 85.19 673 LEU A N 1
ATOM 5130 C CA . LEU A 1 673 ? -10.142 34.237 21.356 1.00 85.19 673 LEU A CA 1
ATOM 5131 C C . LEU A 1 673 ? -10.137 32.740 21.030 1.00 85.19 673 LEU A C 1
ATOM 5133 O O . LEU A 1 673 ? -9.456 32.314 20.105 1.00 85.19 673 LEU A O 1
ATOM 5137 N N . ARG A 1 674 ? -11.004 31.950 21.679 1.00 83.19 674 ARG A N 1
ATOM 5138 C CA . ARG A 1 674 ? -11.198 30.532 21.338 1.00 83.19 674 ARG A CA 1
ATOM 5139 C C . ARG A 1 674 ? -11.563 30.321 19.864 1.00 83.19 674 ARG A C 1
ATOM 5141 O O . ARG A 1 674 ? -11.007 29.417 19.239 1.00 83.19 674 ARG A O 1
ATOM 5148 N N . LYS A 1 675 ? -12.506 31.095 19.311 1.00 84.00 675 LYS A N 1
ATOM 5149 C CA . LYS A 1 675 ? -12.913 30.975 17.897 1.00 84.00 675 LYS A CA 1
ATOM 5150 C C . LYS A 1 675 ? -11.756 31.326 16.961 1.00 84.00 675 LYS A C 1
ATOM 5152 O O . LYS A 1 675 ? -11.484 30.552 16.047 1.00 84.00 675 LYS A O 1
ATOM 5157 N N . VAL A 1 676 ? -11.057 32.429 17.233 1.00 85.75 676 VAL A N 1
ATOM 5158 C CA . VAL A 1 676 ? -9.901 32.884 16.443 1.00 85.75 676 VAL A CA 1
ATOM 5159 C C . VAL A 1 676 ? -8.780 31.848 16.477 1.00 85.75 676 VAL A C 1
ATOM 5161 O O . VAL A 1 676 ? -8.324 31.416 15.425 1.00 85.75 676 VAL A O 1
ATOM 5164 N N . THR A 1 677 ? -8.399 31.355 17.658 1.00 85.19 677 THR A N 1
ATOM 5165 C CA . THR A 1 677 ? -7.370 30.314 17.791 1.00 85.19 677 THR A CA 1
ATOM 5166 C C . THR A 1 677 ? -7.784 29.013 17.109 1.00 85.19 677 THR A C 1
ATOM 5168 O O . THR A 1 677 ? -6.964 28.384 16.452 1.00 85.19 677 THR A O 1
ATOM 5171 N N . THR A 1 678 ? -9.055 28.610 17.208 1.00 84.19 678 THR A N 1
ATOM 5172 C CA . THR A 1 678 ? -9.559 27.415 16.506 1.00 84.19 678 THR A CA 1
ATOM 5173 C C . THR A 1 678 ? -9.426 27.569 14.989 1.00 84.19 678 THR A C 1
ATOM 5175 O O . THR A 1 678 ? -8.984 26.634 14.324 1.00 84.19 678 THR A O 1
ATOM 5178 N N . ALA A 1 679 ? -9.780 28.738 14.444 1.00 83.12 679 ALA A N 1
ATOM 5179 C CA . ALA A 1 679 ? -9.654 29.027 13.018 1.00 83.12 679 ALA A CA 1
ATOM 5180 C C . ALA A 1 679 ? -8.185 29.090 12.573 1.00 83.12 679 ALA A C 1
ATOM 5182 O O . ALA A 1 679 ? -7.829 28.457 11.583 1.00 83.12 679 ALA A O 1
ATOM 5183 N N . ALA A 1 680 ? -7.327 29.775 13.335 1.00 85.75 680 ALA A N 1
ATOM 5184 C CA . ALA A 1 680 ? -5.897 29.886 13.058 1.00 85.75 680 ALA A CA 1
ATOM 5185 C C . ALA A 1 680 ? -5.200 28.516 13.074 1.00 85.75 680 ALA A C 1
ATOM 5187 O O . ALA A 1 680 ? -4.454 28.195 12.154 1.00 85.75 680 ALA A O 1
ATOM 5188 N N . LEU A 1 681 ? -5.497 27.672 14.071 1.00 85.88 681 LEU A N 1
ATOM 5189 C CA . LEU A 1 681 ? -4.986 26.300 14.127 1.00 85.88 681 LEU A CA 1
ATOM 5190 C C . LEU A 1 681 ? -5.504 25.466 12.954 1.00 85.88 681 LEU A C 1
ATOM 5192 O O . LEU A 1 681 ? -4.724 24.761 12.324 1.00 85.88 681 LEU A O 1
ATOM 5196 N N . GLY A 1 682 ? -6.796 25.572 12.628 1.00 83.81 682 GLY A N 1
ATOM 5197 C CA . GLY A 1 682 ? -7.376 24.901 11.463 1.00 83.81 682 GLY A CA 1
ATOM 5198 C C . GLY A 1 682 ? -6.681 25.285 10.154 1.00 83.81 682 GLY A C 1
ATOM 5199 O O . GLY A 1 682 ? -6.356 24.405 9.360 1.00 83.81 682 GLY A O 1
ATOM 5200 N N . PHE A 1 683 ? -6.396 26.576 9.959 1.00 84.50 683 PHE A N 1
ATOM 5201 C CA . PHE A 1 683 ? -5.661 27.075 8.797 1.00 84.50 683 PHE A CA 1
ATOM 5202 C C . PHE A 1 683 ? -4.211 26.578 8.774 1.00 84.50 683 PHE A C 1
ATOM 5204 O O . PHE A 1 683 ? -3.761 26.089 7.743 1.00 84.50 683 PHE A O 1
ATOM 5211 N N . ALA A 1 684 ? -3.503 26.622 9.907 1.00 87.31 684 ALA A N 1
ATOM 5212 C CA . ALA A 1 684 ? -2.129 26.127 10.007 1.00 87.31 684 ALA A CA 1
ATOM 5213 C C . ALA A 1 684 ? -2.027 24.628 9.671 1.00 87.31 684 ALA A C 1
ATOM 5215 O O . ALA A 1 684 ? -1.130 24.215 8.939 1.00 87.31 684 ALA A O 1
ATOM 5216 N N . ILE A 1 685 ? -2.977 23.818 10.155 1.00 88.31 685 ILE A N 1
ATOM 5217 C CA . ILE A 1 685 ? -3.047 22.383 9.841 1.00 88.31 685 ILE A CA 1
ATOM 5218 C C . ILE A 1 685 ? -3.329 22.168 8.354 1.00 88.31 685 ILE A C 1
ATOM 5220 O O . ILE A 1 685 ? -2.694 21.317 7.741 1.00 88.31 685 ILE A O 1
ATOM 5224 N N . LEU A 1 686 ? -4.260 22.929 7.769 1.00 86.19 686 LEU A N 1
ATOM 5225 C CA . LEU A 1 686 ? -4.567 22.828 6.343 1.00 86.19 686 LEU A CA 1
ATOM 5226 C C . LEU A 1 686 ? -3.356 23.214 5.483 1.00 86.19 686 LEU A C 1
ATOM 5228 O O . LEU A 1 686 ? -3.035 22.493 4.547 1.00 86.19 686 LEU A O 1
ATOM 5232 N N . ALA A 1 687 ? -2.658 24.299 5.822 1.00 86.75 687 ALA A N 1
ATOM 5233 C CA . ALA A 1 687 ? -1.453 24.723 5.117 1.00 86.75 687 ALA A CA 1
ATOM 5234 C C . ALA A 1 687 ? -0.357 23.648 5.179 1.00 86.75 687 ALA A C 1
ATOM 5236 O O . ALA A 1 687 ? 0.196 23.277 4.146 1.00 86.75 687 ALA A O 1
ATOM 5237 N N . TRP A 1 688 ? -0.098 23.079 6.363 1.00 92.19 688 TRP A N 1
ATOM 5238 C CA . TRP A 1 688 ? 0.875 21.993 6.503 1.00 92.19 688 TRP A CA 1
ATOM 5239 C C . TRP A 1 688 ? 0.448 20.734 5.738 1.00 92.19 688 TRP A C 1
ATOM 5241 O O . TRP A 1 688 ? 1.271 20.104 5.081 1.00 92.19 688 TRP A O 1
ATOM 5251 N N . ALA A 1 689 ? -0.845 20.404 5.753 1.00 91.62 689 ALA A N 1
ATOM 5252 C CA . ALA A 1 689 ? -1.387 19.295 4.982 1.00 91.62 689 ALA A CA 1
ATOM 5253 C C . ALA A 1 689 ? -1.228 19.498 3.467 1.00 91.62 689 ALA A C 1
ATOM 5255 O O . ALA A 1 689 ? -0.938 18.537 2.769 1.00 91.62 689 ALA A O 1
ATOM 5256 N N . LEU A 1 690 ? -1.376 20.720 2.948 1.00 88.94 690 LEU A N 1
ATOM 5257 C CA . LEU A 1 690 ? -1.153 21.010 1.526 1.00 88.94 690 LEU A CA 1
ATOM 5258 C C . LEU A 1 690 ? 0.332 20.921 1.140 1.00 88.94 690 LEU A C 1
ATOM 5260 O O . LEU A 1 690 ? 0.645 20.401 0.071 1.00 88.94 690 LEU A O 1
ATOM 5264 N N . VAL A 1 691 ? 1.242 21.369 2.013 1.00 90.38 691 VAL A N 1
ATOM 5265 C CA . VAL A 1 691 ? 2.692 21.189 1.813 1.00 90.38 691 VAL A CA 1
ATOM 5266 C C . VAL A 1 691 ? 3.042 19.703 1.796 1.00 90.38 691 VAL A C 1
ATOM 5268 O O . VAL A 1 691 ? 3.631 19.226 0.833 1.00 90.38 691 VAL A O 1
ATOM 5271 N N . GLY A 1 692 ? 2.603 18.945 2.803 1.00 92.12 692 GLY A N 1
ATOM 5272 C CA . GLY A 1 692 ? 2.870 17.511 2.854 1.00 92.12 692 GLY A CA 1
ATOM 5273 C C . GLY A 1 692 ? 2.201 16.733 1.711 1.00 92.12 692 GLY A C 1
ATOM 5274 O O . GLY A 1 692 ? 2.800 15.803 1.179 1.00 92.12 692 GLY A O 1
ATOM 5275 N N . ALA A 1 693 ? 1.016 17.153 1.247 1.00 91.06 693 ALA A N 1
ATOM 5276 C CA . ALA A 1 693 ? 0.374 16.599 0.054 1.00 91.06 693 ALA A CA 1
ATOM 5277 C C . ALA A 1 693 ? 1.248 16.764 -1.197 1.00 91.06 693 ALA A C 1
ATOM 5279 O O . ALA A 1 693 ? 1.364 15.825 -1.982 1.00 91.06 693 ALA A O 1
ATOM 5280 N N . ARG A 1 694 ? 1.875 17.938 -1.363 1.00 88.88 694 ARG A N 1
ATOM 5281 C CA . ARG A 1 694 ? 2.810 18.213 -2.460 1.00 88.88 694 ARG A CA 1
ATOM 5282 C C . ARG A 1 694 ? 4.067 17.351 -2.349 1.00 88.88 694 ARG A C 1
ATOM 5284 O O . ARG A 1 694 ? 4.431 16.709 -3.328 1.00 88.88 694 ARG A O 1
ATOM 5291 N N . ASP A 1 695 ? 4.664 17.268 -1.160 1.00 89.06 695 ASP A N 1
ATOM 5292 C CA . ASP A 1 695 ? 5.852 16.436 -0.902 1.00 89.06 695 ASP A CA 1
ATOM 5293 C C . ASP A 1 695 ? 5.591 14.945 -1.185 1.00 89.06 695 ASP A C 1
ATOM 5295 O O . ASP A 1 695 ? 6.494 14.182 -1.519 1.00 89.06 695 ASP A O 1
ATOM 5299 N N . MET A 1 696 ? 4.333 14.519 -1.060 1.00 90.50 696 MET A N 1
ATOM 5300 C CA . MET A 1 696 ? 3.893 13.151 -1.303 1.00 90.50 696 MET A CA 1
ATOM 5301 C C . MET A 1 696 ? 3.637 12.816 -2.782 1.00 90.50 696 MET A C 1
ATOM 5303 O O . MET A 1 696 ? 3.426 11.641 -3.081 1.00 90.50 696 MET A O 1
ATOM 5307 N N . VAL A 1 697 ? 3.641 13.773 -3.717 1.00 89.69 697 VAL A N 1
ATOM 5308 C CA . VAL A 1 697 ? 3.342 13.499 -5.144 1.00 89.69 697 VAL A CA 1
ATOM 5309 C C . VAL A 1 697 ? 4.371 12.554 -5.785 1.00 89.69 697 VAL A C 1
ATOM 5311 O O . VAL A 1 697 ? 4.009 11.728 -6.627 1.00 89.69 697 VAL A O 1
ATOM 5314 N N . THR A 1 698 ? 5.634 12.630 -5.357 1.00 88.38 698 THR A N 1
ATOM 5315 C CA . THR A 1 698 ? 6.773 11.828 -5.851 1.00 88.38 698 THR A CA 1
ATOM 5316 C C . THR A 1 698 ? 7.214 10.752 -4.852 1.00 88.38 698 THR A C 1
ATOM 5318 O O . THR A 1 698 ? 8.374 10.357 -4.802 1.00 88.38 698 THR A O 1
ATOM 5321 N N . LEU A 1 699 ? 6.281 10.269 -4.027 1.00 91.19 699 LEU A N 1
ATOM 5322 C CA . LEU A 1 699 ? 6.565 9.358 -2.916 1.00 91.19 699 LEU A CA 1
ATOM 5323 C C . LEU A 1 699 ? 7.044 7.957 -3.336 1.00 91.19 699 LEU A C 1
ATOM 5325 O O . LEU A 1 699 ? 7.706 7.277 -2.545 1.00 91.19 699 LEU A O 1
ATOM 5329 N N . ILE A 1 700 ? 6.655 7.497 -4.529 1.00 93.88 700 ILE A N 1
ATOM 5330 C CA . ILE A 1 700 ? 7.004 6.158 -5.012 1.00 93.88 700 ILE A CA 1
ATOM 5331 C C . ILE A 1 700 ? 8.518 6.023 -5.061 1.00 93.88 700 ILE A C 1
ATOM 5333 O O . ILE A 1 700 ? 9.203 6.843 -5.661 1.00 93.88 700 ILE A O 1
ATOM 5337 N N . ASN A 1 701 ? 9.032 4.968 -4.434 1.00 93.31 701 ASN A N 1
ATOM 5338 C CA . ASN A 1 701 ? 10.442 4.643 -4.528 1.00 93.31 701 ASN A CA 1
ATOM 5339 C C . ASN A 1 701 ? 10.715 3.978 -5.887 1.00 93.31 701 ASN A C 1
ATOM 5341 O O . ASN A 1 701 ? 10.239 2.864 -6.102 1.00 93.31 701 ASN A O 1
ATOM 5345 N N . PRO A 1 702 ? 11.499 4.588 -6.793 1.00 90.56 702 PRO A N 1
ATOM 5346 C CA . PRO A 1 702 ? 11.773 3.989 -8.098 1.00 90.56 702 PRO A CA 1
ATOM 5347 C C . PRO A 1 702 ? 12.459 2.626 -7.979 1.00 90.56 702 PRO A C 1
ATOM 5349 O O . PRO A 1 702 ? 12.188 1.725 -8.769 1.00 90.56 702 PRO A O 1
ATOM 5352 N N . SER A 1 703 ? 13.270 2.420 -6.930 1.00 91.06 703 SER A N 1
ATOM 5353 C CA . SER A 1 703 ? 13.932 1.136 -6.696 1.00 91.06 703 SER A CA 1
ATOM 5354 C C . SER A 1 703 ? 12.968 0.018 -6.321 1.00 91.06 703 SER A C 1
ATOM 5356 O O . SER A 1 703 ? 13.404 -1.129 -6.255 1.00 91.06 703 SER A O 1
ATOM 5358 N N . THR A 1 704 ? 11.676 0.295 -6.127 1.00 95.12 704 THR A N 1
ATOM 5359 C CA . THR A 1 704 ? 10.665 -0.728 -5.862 1.00 95.12 704 THR A CA 1
ATOM 5360 C C . THR A 1 704 ? 9.738 -1.044 -7.032 1.00 95.12 704 THR A C 1
ATOM 5362 O O . THR A 1 704 ? 8.938 -1.982 -6.950 1.00 95.12 704 THR A O 1
ATOM 5365 N N . VAL A 1 705 ? 9.886 -0.324 -8.146 1.00 94.62 705 VAL A N 1
ATOM 5366 C CA . VAL A 1 705 ? 9.193 -0.599 -9.407 1.00 94.62 705 VAL A CA 1
ATOM 5367 C C . VAL A 1 705 ? 9.926 -1.722 -10.132 1.00 94.62 705 VAL A C 1
ATOM 5369 O O . VAL A 1 705 ? 11.056 -1.544 -10.577 1.00 94.62 705 VAL A O 1
ATOM 5372 N N . LEU A 1 706 ? 9.318 -2.909 -10.176 1.00 95.06 706 LEU A N 1
ATOM 5373 C CA . LEU A 1 706 ? 9.913 -4.090 -10.814 1.00 95.06 706 LEU A CA 1
ATOM 5374 C C . LEU A 1 706 ? 9.479 -4.243 -12.274 1.00 95.06 706 LEU A C 1
ATOM 5376 O O . LEU A 1 706 ? 10.267 -4.707 -13.085 1.00 95.06 706 LEU A O 1
ATOM 5380 N N . ALA A 1 707 ? 8.255 -3.832 -12.603 1.00 95.44 707 ALA A N 1
ATOM 5381 C CA . ALA A 1 707 ? 7.659 -4.002 -13.922 1.00 95.44 707 ALA A CA 1
ATOM 5382 C C . ALA A 1 707 ? 7.165 -2.669 -14.489 1.00 95.44 707 ALA A C 1
ATOM 5384 O O . ALA A 1 707 ? 6.720 -1.787 -13.748 1.00 95.44 707 ALA A O 1
ATOM 5385 N N . THR A 1 708 ? 7.203 -2.571 -15.811 1.00 92.31 708 THR A N 1
ATOM 5386 C CA . THR A 1 708 ? 6.775 -1.429 -16.622 1.00 92.31 708 THR A CA 1
ATOM 5387 C C . THR A 1 708 ? 5.681 -1.847 -17.612 1.00 92.31 708 THR A C 1
ATOM 5389 O O . THR A 1 708 ? 5.270 -3.009 -17.665 1.00 92.31 708 THR A O 1
ATOM 5392 N N . ALA A 1 709 ? 5.179 -0.899 -18.408 1.00 91.56 709 ALA A N 1
ATOM 5393 C CA . ALA A 1 709 ? 4.207 -1.201 -19.456 1.00 91.56 709 ALA A CA 1
ATOM 5394 C C . ALA A 1 709 ? 4.768 -2.159 -20.526 1.00 91.56 709 ALA A C 1
ATOM 5396 O O . ALA A 1 709 ? 4.014 -2.980 -21.047 1.00 91.56 709 ALA A O 1
ATOM 5397 N N . ASP A 1 710 ? 6.072 -2.100 -20.815 1.00 91.31 710 ASP A N 1
ATOM 5398 C CA . ASP A 1 710 ? 6.720 -3.005 -21.772 1.00 91.31 710 ASP A CA 1
ATOM 5399 C C . ASP A 1 710 ? 6.770 -4.440 -21.247 1.00 91.31 710 ASP A C 1
ATOM 5401 O O . ASP A 1 710 ? 6.493 -5.376 -21.998 1.00 91.31 710 ASP A O 1
ATOM 5405 N N . ASP A 1 711 ? 6.995 -4.618 -19.940 1.00 96.25 711 ASP A N 1
ATOM 5406 C CA . ASP A 1 711 ? 6.896 -5.936 -19.311 1.00 96.25 711 ASP A CA 1
ATOM 5407 C C . ASP A 1 711 ? 5.471 -6.493 -19.453 1.00 96.25 711 ASP A C 1
ATOM 5409 O O . ASP A 1 711 ? 5.303 -7.653 -19.808 1.00 96.25 711 ASP A O 1
ATOM 5413 N N . LEU A 1 712 ? 4.417 -5.684 -19.268 1.00 96.31 712 LEU A N 1
ATOM 5414 C CA . LEU A 1 712 ? 3.036 -6.161 -19.453 1.00 96.31 712 LEU A CA 1
ATOM 5415 C C . LEU A 1 712 ? 2.724 -6.593 -20.895 1.00 96.31 712 LEU A C 1
ATOM 5417 O O . LEU A 1 712 ? 1.973 -7.554 -21.084 1.00 96.31 712 LEU A O 1
ATOM 5421 N N . ARG A 1 713 ? 3.293 -5.920 -21.904 1.00 95.75 713 ARG A N 1
ATOM 5422 C CA . ARG A 1 713 ? 3.180 -6.355 -23.309 1.00 95.75 713 ARG A CA 1
ATOM 5423 C C . ARG A 1 713 ? 3.874 -7.699 -23.517 1.00 95.75 713 ARG A C 1
ATOM 5425 O O . ARG A 1 713 ? 3.286 -8.594 -24.120 1.00 95.75 713 ARG A O 1
ATOM 5432 N N . ALA A 1 714 ? 5.061 -7.867 -22.936 1.00 97.56 714 ALA A N 1
ATOM 5433 C CA . ALA A 1 714 ? 5.790 -9.127 -22.980 1.00 97.56 714 ALA A CA 1
ATOM 5434 C C . ALA A 1 714 ? 5.020 -10.261 -22.280 1.00 97.56 714 ALA A C 1
ATOM 5436 O O . ALA A 1 714 ? 4.942 -11.362 -22.811 1.00 97.56 714 ALA A O 1
ATOM 5437 N N . MET A 1 715 ? 4.357 -9.995 -21.148 1.00 97.94 715 MET A N 1
ATOM 5438 C CA . MET A 1 715 ? 3.500 -10.982 -20.468 1.00 97.94 715 MET A CA 1
ATOM 5439 C C . MET A 1 715 ? 2.330 -11.436 -21.346 1.00 97.94 715 MET A C 1
ATOM 5441 O O . MET A 1 715 ? 1.972 -12.614 -21.337 1.00 97.94 715 MET A O 1
ATOM 5445 N N . ALA A 1 716 ? 1.725 -10.519 -22.109 1.00 97.44 716 ALA A N 1
ATOM 5446 C CA . ALA A 1 716 ? 0.687 -10.885 -23.066 1.00 97.44 716 ALA A CA 1
ATOM 5447 C C . ALA A 1 716 ? 1.250 -11.789 -24.170 1.00 97.44 716 ALA A C 1
ATOM 5449 O O . ALA A 1 716 ? 0.690 -12.852 -24.421 1.00 97.44 716 ALA A O 1
ATOM 5450 N N . TRP A 1 717 ? 2.404 -11.426 -24.736 1.00 98.06 717 TRP A N 1
ATOM 5451 C CA . TRP A 1 717 ? 3.080 -12.252 -25.733 1.00 98.06 717 TRP A CA 1
ATOM 5452 C C . TRP A 1 717 ? 3.423 -13.650 -25.194 1.00 98.06 717 TRP A C 1
ATOM 5454 O O . TRP A 1 717 ? 3.080 -14.635 -25.842 1.00 98.06 717 TRP A O 1
ATOM 5464 N N . ILE A 1 718 ? 3.997 -13.752 -23.985 1.00 98.56 718 ILE A N 1
ATOM 5465 C CA . ILE A 1 718 ? 4.350 -15.028 -23.337 1.00 98.56 718 ILE A CA 1
ATOM 5466 C C . ILE A 1 718 ? 3.130 -15.943 -23.248 1.00 98.56 718 ILE A C 1
ATOM 5468 O O . ILE A 1 718 ? 3.203 -17.116 -23.619 1.00 98.56 718 ILE A O 1
ATOM 5472 N N . ARG A 1 719 ? 2.000 -15.414 -22.772 1.00 97.50 719 ARG A N 1
ATOM 5473 C CA . ARG A 1 719 ? 0.770 -16.195 -22.615 1.00 97.50 719 ARG A CA 1
ATOM 5474 C C . ARG A 1 719 ? 0.255 -16.742 -23.949 1.00 97.50 719 ARG A C 1
ATOM 5476 O O . ARG A 1 719 ? -0.286 -17.848 -23.966 1.00 97.50 719 ARG A O 1
ATOM 5483 N N . ASP A 1 720 ? 0.437 -15.989 -25.026 1.00 97.56 720 ASP A N 1
ATOM 5484 C CA . ASP A 1 720 ? -0.159 -16.289 -26.326 1.00 97.56 720 ASP A CA 1
ATOM 5485 C C . ASP A 1 720 ? 0.786 -17.103 -27.243 1.00 97.56 720 ASP A C 1
ATOM 5487 O O . ASP A 1 720 ? 0.304 -17.777 -28.151 1.00 97.56 720 ASP A O 1
ATOM 5491 N N . HIS A 1 721 ? 2.107 -17.100 -26.992 1.00 97.75 721 HIS A N 1
ATOM 5492 C CA . HIS A 1 721 ? 3.123 -17.682 -27.895 1.00 97.75 721 HIS A CA 1
ATOM 5493 C C . HIS A 1 721 ? 4.016 -18.766 -27.275 1.00 97.75 721 HIS A C 1
ATOM 5495 O O . HIS A 1 721 ? 4.805 -19.376 -27.991 1.00 97.75 721 HIS A O 1
ATOM 5501 N N . THR A 1 722 ? 3.919 -19.036 -25.969 1.00 97.88 722 THR A N 1
ATOM 5502 C CA . THR A 1 722 ? 4.721 -20.094 -25.321 1.00 97.88 722 THR A CA 1
ATOM 5503 C C . THR A 1 722 ? 3.864 -21.257 -24.840 1.00 97.88 722 THR A C 1
ATOM 5505 O O . THR A 1 722 ? 2.672 -21.096 -24.567 1.00 97.88 722 THR A O 1
ATOM 5508 N N . SER A 1 723 ? 4.461 -22.440 -24.703 1.00 96.25 723 SER A N 1
ATOM 5509 C CA . SER A 1 723 ? 3.779 -23.603 -24.133 1.00 96.25 723 SER A CA 1
ATOM 5510 C C . SER A 1 723 ? 3.443 -23.393 -22.646 1.00 96.25 723 SER A C 1
ATOM 5512 O O . SER A 1 723 ? 4.011 -22.535 -21.969 1.00 96.25 723 SER A O 1
ATOM 5514 N N . ALA A 1 724 ? 2.482 -24.156 -22.116 1.00 94.25 724 ALA A N 1
ATOM 5515 C CA . ALA A 1 724 ? 2.068 -24.043 -20.711 1.00 94.25 724 ALA A CA 1
ATOM 5516 C C . ALA A 1 724 ? 3.131 -24.567 -19.723 1.00 94.25 724 ALA A C 1
ATOM 5518 O O . ALA A 1 724 ? 3.159 -24.158 -18.565 1.00 94.25 724 ALA A O 1
ATOM 5519 N N . ASP A 1 725 ? 4.016 -25.453 -20.178 1.00 94.12 725 ASP A N 1
ATOM 5520 C CA . ASP A 1 725 ? 5.154 -25.990 -19.429 1.00 94.12 725 ASP A CA 1
ATOM 5521 C C . ASP A 1 725 ? 6.429 -25.141 -19.575 1.00 94.12 725 ASP A C 1
ATOM 5523 O O . ASP A 1 725 ? 7.447 -25.456 -18.954 1.00 94.12 725 ASP A O 1
ATOM 5527 N N . ALA A 1 726 ? 6.379 -24.043 -20.342 1.00 97.06 726 ALA A N 1
ATOM 5528 C CA . ALA A 1 726 ? 7.509 -23.142 -20.500 1.00 97.06 726 ALA A CA 1
ATOM 5529 C C . ALA A 1 726 ? 7.977 -22.601 -19.141 1.00 97.06 726 ALA A C 1
ATOM 5531 O O . ALA A 1 726 ? 7.198 -22.107 -18.315 1.00 97.06 726 ALA A O 1
ATOM 5532 N N . ARG A 1 727 ? 9.292 -22.675 -18.935 1.00 97.06 727 ARG A N 1
ATOM 5533 C CA . ARG A 1 727 ? 9.987 -22.170 -17.754 1.00 97.06 727 ARG A CA 1
ATOM 5534 C C . ARG A 1 727 ? 11.003 -21.107 -18.145 1.00 97.06 727 ARG A C 1
ATOM 5536 O O . ARG A 1 727 ? 11.873 -21.353 -18.985 1.00 97.06 727 ARG A O 1
ATOM 5543 N N . PHE A 1 728 ? 10.891 -19.953 -17.499 1.00 98.06 728 PHE A N 1
ATOM 5544 C CA . PHE A 1 728 ? 11.692 -18.766 -17.765 1.00 98.06 728 PHE A CA 1
ATOM 5545 C C . PHE A 1 728 ? 12.773 -18.575 -16.702 1.00 98.06 728 PHE A C 1
ATOM 5547 O O . PHE A 1 728 ? 12.472 -18.485 -15.507 1.00 98.06 728 PHE A O 1
ATOM 5554 N N . LEU A 1 729 ? 14.026 -18.459 -17.140 1.00 97.50 729 LEU A N 1
ATOM 5555 C CA . LEU A 1 729 ? 15.086 -17.855 -16.343 1.00 97.50 729 LEU A CA 1
ATOM 5556 C C . LEU A 1 729 ? 14.814 -16.359 -16.236 1.00 97.50 729 LEU A C 1
ATOM 5558 O O . LEU A 1 729 ? 14.641 -15.685 -17.250 1.00 97.50 729 LEU A O 1
ATOM 5562 N N . ILE A 1 730 ? 14.786 -15.857 -15.007 1.00 97.75 730 ILE A N 1
ATOM 5563 C CA . ILE A 1 730 ? 14.600 -14.437 -14.713 1.00 97.75 730 ILE A CA 1
ATOM 5564 C C . ILE A 1 730 ? 15.777 -13.910 -13.902 1.00 97.75 730 ILE A C 1
ATOM 5566 O O . ILE A 1 730 ? 16.457 -14.668 -13.206 1.00 97.75 730 ILE A O 1
ATOM 5570 N N . ASN A 1 731 ? 15.979 -12.597 -13.946 1.00 97.44 731 ASN A N 1
ATOM 5571 C CA . ASN A 1 731 ? 16.953 -11.950 -13.087 1.00 97.44 731 ASN A CA 1
ATOM 5572 C C . ASN A 1 731 ? 16.533 -11.974 -11.610 1.00 97.44 731 ASN A C 1
ATOM 5574 O O . ASN A 1 731 ? 15.384 -11.695 -11.251 1.00 97.44 731 ASN A O 1
ATOM 5578 N N . THR A 1 732 ? 17.505 -12.241 -10.744 1.00 97.19 732 THR A N 1
ATOM 5579 C CA . THR A 1 732 ? 17.336 -12.365 -9.294 1.00 97.19 732 THR A CA 1
ATOM 5580 C C . THR A 1 732 ? 18.321 -11.464 -8.554 1.00 97.19 732 THR A C 1
ATOM 5582 O O . THR A 1 732 ? 19.356 -11.059 -9.084 1.00 97.19 732 THR A O 1
ATOM 5585 N N . MET A 1 733 ? 18.005 -11.137 -7.302 1.00 95.50 733 MET A N 1
ATOM 5586 C CA . MET A 1 733 ? 18.908 -10.418 -6.408 1.00 95.50 733 MET A CA 1
ATOM 5587 C C . MET A 1 733 ? 18.720 -10.844 -4.943 1.00 95.50 733 MET A C 1
ATOM 5589 O O . MET A 1 733 ? 17.614 -11.260 -4.567 1.00 95.50 733 MET A O 1
ATOM 5593 N N . PRO A 1 734 ? 19.765 -10.728 -4.100 1.00 93.75 734 PRO A N 1
ATOM 5594 C CA . PRO A 1 734 ? 19.650 -10.985 -2.668 1.00 93.75 734 PRO A CA 1
ATOM 5595 C C . PRO A 1 734 ? 18.618 -10.063 -2.008 1.00 93.75 734 PRO A C 1
ATOM 5597 O O . PRO A 1 734 ? 18.498 -8.889 -2.368 1.00 93.75 734 PRO A O 1
ATOM 5600 N N . TRP A 1 735 ? 17.892 -10.577 -1.012 1.00 88.38 735 TRP A N 1
ATOM 5601 C CA . TRP A 1 735 ? 16.912 -9.795 -0.259 1.00 88.38 735 TRP A CA 1
ATOM 5602 C C . TRP A 1 735 ? 17.164 -9.794 1.251 1.00 88.38 735 TRP A C 1
ATOM 5604 O O . TRP A 1 735 ? 17.787 -8.872 1.772 1.00 88.38 735 TRP A O 1
ATOM 5614 N N . GLN A 1 736 ? 16.636 -10.776 1.986 1.00 81.75 736 GLN A N 1
ATOM 5615 C CA . GLN A 1 736 ? 16.725 -10.835 3.448 1.00 81.75 736 GLN A CA 1
ATOM 5616 C C . GLN A 1 736 ? 16.937 -12.272 3.902 1.00 81.75 736 GLN A C 1
ATOM 5618 O O . GLN A 1 736 ? 16.301 -13.174 3.371 1.00 81.75 736 GLN A O 1
ATOM 5623 N N . ARG A 1 737 ? 17.767 -12.482 4.932 1.00 77.75 737 ARG A N 1
ATOM 5624 C CA . ARG A 1 737 ? 17.977 -13.802 5.566 1.00 77.75 737 ARG A CA 1
ATOM 5625 C C . ARG A 1 737 ? 18.357 -14.907 4.563 1.00 77.75 737 ARG A C 1
ATOM 5627 O O . ARG A 1 737 ? 17.841 -16.013 4.649 1.00 77.75 737 ARG A O 1
ATOM 5634 N N . GLY A 1 738 ? 19.196 -14.577 3.580 1.00 80.69 738 GLY A N 1
ATOM 5635 C CA . GLY A 1 738 ? 19.592 -15.501 2.509 1.00 80.69 738 GLY A CA 1
ATOM 5636 C C . GLY A 1 738 ? 18.518 -15.770 1.447 1.00 80.69 738 GLY A C 1
ATOM 5637 O O . GLY A 1 738 ? 18.787 -16.490 0.494 1.00 80.69 738 GLY A O 1
ATOM 5638 N N . MET A 1 739 ? 17.322 -15.183 1.568 1.00 89.00 739 MET A N 1
ATOM 5639 C CA . MET A 1 739 ? 16.278 -15.277 0.546 1.00 89.00 739 MET A CA 1
ATOM 5640 C C . MET A 1 739 ? 16.609 -14.389 -0.654 1.00 89.00 739 MET A C 1
ATOM 5642 O O . MET A 1 739 ? 17.160 -13.293 -0.497 1.00 89.00 739 MET A O 1
ATOM 5646 N N . PHE A 1 740 ? 16.164 -14.824 -1.830 1.00 94.19 740 PHE A N 1
ATOM 5647 C CA . PHE A 1 740 ? 16.262 -14.073 -3.078 1.00 94.19 740 PHE A CA 1
ATOM 5648 C C . PHE A 1 740 ? 14.898 -13.541 -3.519 1.00 94.19 740 PHE A C 1
ATOM 5650 O O . PHE A 1 740 ? 13.845 -14.071 -3.158 1.00 94.19 740 PHE A O 1
ATOM 5657 N N . MET A 1 741 ? 14.929 -12.478 -4.315 1.00 95.56 741 MET A N 1
ATOM 5658 C CA . MET A 1 741 ? 13.765 -11.911 -4.992 1.00 95.56 741 MET A CA 1
ATOM 5659 C C . MET A 1 741 ? 14.077 -11.671 -6.470 1.00 95.56 741 MET A C 1
ATOM 5661 O O . MET A 1 741 ? 15.244 -11.554 -6.841 1.00 95.56 741 MET A O 1
ATOM 5665 N N . GLY A 1 742 ? 13.048 -11.571 -7.312 1.00 96.62 742 GLY A N 1
ATOM 5666 C CA . GLY A 1 742 ? 13.238 -11.143 -8.696 1.00 96.62 742 GLY A CA 1
ATOM 5667 C C . GLY A 1 742 ? 13.617 -9.662 -8.760 1.00 96.62 742 GLY A C 1
ATOM 5668 O O . GLY A 1 742 ? 13.094 -8.859 -7.980 1.00 96.62 742 GLY A O 1
ATOM 5669 N N . SER A 1 743 ? 14.528 -9.291 -9.659 1.00 96.00 743 SER A N 1
ATOM 5670 C CA . SER A 1 743 ? 14.983 -7.896 -9.785 1.00 96.00 743 SER A CA 1
ATOM 5671 C C . SER A 1 743 ? 14.187 -7.075 -10.805 1.00 96.00 743 SER A C 1
ATOM 5673 O O . SER A 1 743 ? 14.299 -5.849 -10.799 1.00 96.00 743 SER A O 1
ATOM 5675 N N . ASP A 1 744 ? 13.379 -7.722 -11.652 1.00 96.12 744 ASP A N 1
ATOM 5676 C CA . ASP A 1 744 ? 12.618 -7.094 -12.736 1.00 96.12 744 ASP A CA 1
ATOM 5677 C C . ASP A 1 744 ? 11.214 -7.710 -12.938 1.00 96.12 744 ASP A C 1
ATOM 5679 O O . ASP A 1 744 ? 10.701 -8.462 -12.099 1.00 96.12 744 ASP A O 1
ATOM 5683 N N . GLY A 1 745 ? 10.567 -7.347 -14.052 1.00 96.62 745 GLY A N 1
ATOM 5684 C CA . GLY A 1 745 ? 9.205 -7.740 -14.392 1.00 96.62 745 GLY A CA 1
ATOM 5685 C C . GLY A 1 745 ? 9.019 -9.244 -14.567 1.00 96.62 745 GLY A C 1
ATOM 5686 O O . GLY A 1 745 ? 7.904 -9.724 -14.362 1.00 96.62 745 GLY A O 1
ATOM 5687 N N . GLY A 1 746 ? 10.090 -10.001 -14.837 1.00 97.44 746 GLY A N 1
ATOM 5688 C CA . GLY A 1 746 ? 10.034 -11.446 -15.063 1.00 97.44 746 GLY A CA 1
ATOM 5689 C C . GLY A 1 746 ? 9.480 -12.214 -13.866 1.00 97.44 746 GLY A C 1
ATOM 5690 O O . GLY A 1 746 ? 8.856 -13.260 -14.022 1.00 97.44 746 GLY A O 1
ATOM 5691 N N . TRP A 1 747 ? 9.596 -11.656 -12.660 1.00 97.31 747 TRP A N 1
ATOM 5692 C CA . TRP A 1 747 ? 9.057 -12.283 -11.453 1.00 97.31 747 TRP A CA 1
ATOM 5693 C C . TRP A 1 747 ? 7.526 -12.397 -11.430 1.00 97.31 747 TRP A C 1
ATOM 5695 O O . TRP A 1 747 ? 6.968 -13.178 -10.659 1.00 97.31 747 TRP A O 1
ATOM 5705 N N . TRP A 1 748 ? 6.836 -11.644 -12.291 1.00 97.75 748 TRP A N 1
ATOM 5706 C CA . TRP A 1 748 ? 5.382 -11.679 -12.427 1.00 97.75 748 TRP A CA 1
ATOM 5707 C C . TRP A 1 748 ? 4.868 -12.724 -13.424 1.00 97.75 748 TRP A C 1
ATOM 5709 O O . TRP A 1 748 ? 3.659 -12.965 -13.441 1.00 97.75 748 TRP A O 1
ATOM 5719 N N . ILE A 1 749 ? 5.742 -13.375 -14.206 1.00 97.81 749 ILE A N 1
ATOM 5720 C CA . ILE A 1 749 ? 5.357 -14.355 -15.241 1.00 97.81 749 ILE A CA 1
ATOM 5721 C C . ILE A 1 749 ? 4.364 -15.404 -14.708 1.00 97.81 749 ILE A C 1
ATOM 5723 O O . ILE A 1 749 ? 3.297 -15.539 -15.318 1.00 97.81 749 ILE A O 1
ATOM 5727 N N . PRO A 1 750 ? 4.585 -16.073 -13.554 1.00 95.56 750 PRO A N 1
ATOM 5728 C CA . PRO A 1 750 ? 3.672 -17.125 -13.101 1.00 95.56 750 PRO A CA 1
ATOM 5729 C C . PRO A 1 750 ? 2.292 -16.611 -12.712 1.00 95.56 750 PRO A C 1
ATOM 5731 O O . PRO A 1 750 ? 1.293 -17.313 -12.836 1.00 95.56 750 PRO A O 1
ATOM 5734 N N . LEU A 1 751 ? 2.215 -15.363 -12.257 1.00 95.44 751 LEU A N 1
ATOM 5735 C CA . LEU A 1 751 ? 0.974 -14.763 -11.780 1.00 95.44 751 LEU A CA 1
ATOM 5736 C C . LEU A 1 751 ? 0.147 -14.131 -12.903 1.00 95.44 751 LEU A C 1
ATOM 5738 O O . LEU A 1 751 ? -1.043 -13.901 -12.703 1.00 95.44 751 LEU A O 1
ATOM 5742 N N . LEU A 1 752 ? 0.764 -13.833 -14.050 1.00 96.50 752 LEU A N 1
ATOM 5743 C CA . LEU A 1 752 ? 0.119 -13.154 -15.180 1.00 96.50 752 LEU A CA 1
ATOM 5744 C C . LEU A 1 752 ? -0.088 -14.051 -16.406 1.00 96.50 752 LEU A C 1
ATOM 5746 O O . LEU A 1 752 ? -0.878 -13.699 -17.287 1.00 96.50 752 LEU A O 1
ATOM 5750 N N . THR A 1 753 ? 0.634 -15.171 -16.489 1.00 96.88 753 THR A N 1
ATOM 5751 C CA . THR A 1 753 ? 0.684 -16.000 -17.704 1.00 96.88 753 THR A CA 1
ATOM 5752 C C . THR A 1 753 ? 0.515 -17.494 -17.453 1.00 96.88 753 THR A C 1
ATOM 5754 O O . THR A 1 753 ? 0.403 -18.233 -18.422 1.00 96.88 753 THR A O 1
ATOM 5757 N N . ASP A 1 754 ? 0.508 -17.956 -16.201 1.00 94.69 754 ASP A N 1
ATOM 5758 C CA . ASP A 1 754 ? 0.490 -19.385 -15.840 1.00 94.69 754 ASP A CA 1
ATOM 5759 C C . ASP A 1 754 ? 1.723 -20.188 -16.292 1.00 94.69 754 ASP A C 1
ATOM 5761 O O . ASP A 1 754 ? 1.711 -21.414 -16.236 1.00 94.69 754 ASP A O 1
ATOM 5765 N N . ARG A 1 755 ? 2.806 -19.514 -16.711 1.00 96.69 755 ARG A N 1
ATOM 5766 C CA . ARG A 1 755 ? 4.104 -20.139 -17.028 1.00 96.69 755 ARG A CA 1
ATOM 5767 C C . ARG A 1 755 ? 5.029 -20.130 -15.818 1.00 96.69 755 ARG A C 1
ATOM 5769 O O . ARG A 1 755 ? 4.854 -19.356 -14.881 1.00 96.69 755 ARG A O 1
ATOM 5776 N N . GLN A 1 756 ? 6.043 -20.984 -15.820 1.00 95.38 756 GLN A N 1
ATOM 5777 C CA . GLN A 1 756 ? 6.931 -21.137 -14.669 1.00 95.38 756 GLN A CA 1
ATOM 5778 C C . GLN A 1 756 ? 8.120 -20.175 -14.737 1.00 95.38 756 GLN A C 1
ATOM 5780 O O . GLN A 1 756 ? 8.583 -19.805 -15.814 1.00 95.38 756 GLN A O 1
ATOM 5785 N N . THR A 1 757 ? 8.671 -19.819 -13.578 1.00 95.75 757 THR A N 1
ATOM 5786 C CA . THR A 1 757 ? 9.945 -19.096 -13.467 1.00 95.75 757 THR A CA 1
ATOM 5787 C C . THR A 1 757 ? 10.933 -19.863 -12.608 1.00 95.75 757 THR A C 1
ATOM 5789 O O . THR A 1 757 ? 10.548 -20.687 -11.778 1.00 95.75 757 THR A O 1
ATOM 5792 N N . THR A 1 758 ? 12.219 -19.564 -12.781 1.00 95.38 758 THR A N 1
ATOM 5793 C CA . THR A 1 758 ? 13.301 -20.119 -11.954 1.00 95.38 758 THR A CA 1
ATOM 5794 C C . THR A 1 758 ? 13.249 -19.657 -10.500 1.00 95.38 758 THR A C 1
ATOM 5796 O O . THR A 1 758 ? 13.710 -20.374 -9.618 1.00 95.38 758 THR A O 1
ATOM 5799 N N . LEU A 1 759 ? 12.652 -18.490 -10.235 1.00 95.62 759 LEU A N 1
ATOM 5800 C CA . LEU A 1 759 ? 12.414 -17.982 -8.888 1.00 95.62 759 LEU A CA 1
ATOM 5801 C C . LEU A 1 759 ? 10.911 -17.720 -8.667 1.00 95.62 759 LEU A C 1
ATOM 5803 O O . LEU A 1 759 ? 10.357 -16.802 -9.282 1.00 95.62 759 LEU A O 1
ATOM 5807 N N . PRO A 1 760 ? 10.239 -18.488 -7.792 1.00 94.31 760 PRO A N 1
ATOM 5808 C CA . PRO A 1 760 ? 8.863 -18.226 -7.368 1.00 94.31 760 PRO A CA 1
ATOM 5809 C C . PRO A 1 760 ? 8.772 -17.071 -6.354 1.00 94.31 760 PRO A C 1
ATOM 5811 O O . PRO A 1 760 ? 9.764 -16.444 -5.982 1.00 94.31 760 PRO A O 1
ATOM 5814 N N . ALA A 1 761 ? 7.566 -16.788 -5.856 1.00 92.94 761 ALA A N 1
ATOM 5815 C CA . ALA A 1 761 ? 7.384 -15.890 -4.717 1.00 92.94 761 ALA A CA 1
ATOM 5816 C C . ALA A 1 761 ? 8.143 -16.422 -3.475 1.00 92.94 761 ALA A C 1
ATOM 5818 O O . ALA A 1 761 ? 8.059 -17.608 -3.172 1.00 92.94 761 ALA A O 1
ATOM 5819 N N . VAL A 1 762 ? 8.815 -15.547 -2.716 1.00 90.44 762 VAL A N 1
ATOM 5820 C CA . VAL A 1 762 ? 9.553 -15.766 -1.438 1.00 90.44 762 VAL A CA 1
ATOM 5821 C C . VAL A 1 762 ? 8.843 -16.658 -0.408 1.00 90.44 762 VAL A C 1
ATOM 5823 O O . VAL A 1 762 ? 9.499 -17.225 0.461 1.00 90.44 762 VAL A O 1
ATOM 5826 N N . VAL A 1 763 ? 7.525 -16.874 -0.492 1.00 89.12 763 VAL A N 1
ATOM 5827 C CA . VAL A 1 763 ? 6.871 -17.937 0.301 1.00 89.12 763 VAL A CA 1
ATOM 5828 C C . VAL A 1 763 ? 7.423 -19.343 0.006 1.00 89.12 763 VAL A C 1
ATOM 5830 O O . VAL A 1 763 ? 7.199 -20.233 0.821 1.00 89.12 763 VAL A O 1
ATOM 5833 N N . TYR A 1 764 ? 8.210 -19.530 -1.065 1.00 89.62 764 TYR A N 1
ATOM 5834 C CA . TYR A 1 764 ? 8.970 -20.758 -1.343 1.00 89.62 764 TYR A CA 1
ATOM 5835 C C . TYR A 1 764 ? 9.860 -21.177 -0.177 1.00 89.62 764 TYR A C 1
ATOM 5837 O O . TYR A 1 764 ? 10.087 -22.365 0.011 1.00 89.62 764 TYR A O 1
ATOM 5845 N N . TRP A 1 765 ? 10.305 -20.218 0.642 1.00 87.38 765 TRP A N 1
ATOM 5846 C CA . TRP A 1 765 ? 11.113 -20.467 1.834 1.00 87.38 765 TRP A CA 1
ATOM 5847 C C . TRP A 1 765 ? 10.403 -21.332 2.890 1.00 87.38 765 TRP A C 1
ATOM 5849 O O . TRP A 1 765 ? 11.048 -21.868 3.785 1.00 87.38 765 TRP A O 1
ATOM 5859 N N . GLY A 1 766 ? 9.074 -21.461 2.809 1.00 84.50 766 GLY A N 1
ATOM 5860 C CA . GLY A 1 766 ? 8.301 -22.394 3.632 1.00 84.50 766 GLY A CA 1
ATOM 5861 C C . GLY A 1 766 ? 8.275 -23.834 3.105 1.00 84.50 766 GLY A C 1
ATOM 5862 O O . GLY A 1 766 ? 7.636 -24.674 3.728 1.00 84.50 766 GLY A O 1
ATOM 5863 N N . GLY A 1 767 ? 8.898 -24.115 1.956 1.00 87.69 767 GLY A N 1
ATOM 5864 C CA . GLY A 1 767 ? 8.911 -25.435 1.325 1.00 87.69 767 GLY A CA 1
ATOM 5865 C C . GLY A 1 767 ? 9.926 -26.407 1.925 1.00 87.69 767 GLY A C 1
ATOM 5866 O O . GLY A 1 767 ? 10.647 -26.091 2.870 1.00 87.69 767 GLY A O 1
ATOM 5867 N N . ALA A 1 768 ? 9.996 -27.607 1.344 1.00 89.00 768 ALA A N 1
ATOM 5868 C CA . ALA A 1 768 ? 10.953 -28.629 1.763 1.00 89.00 768 ALA A CA 1
ATOM 5869 C C . ALA A 1 768 ? 12.412 -28.130 1.626 1.00 89.00 768 ALA A C 1
ATOM 5871 O O . ALA A 1 768 ? 12.717 -27.432 0.655 1.00 89.00 768 ALA A O 1
ATOM 5872 N N . PRO A 1 769 ? 13.338 -28.506 2.533 1.00 88.88 769 PRO A N 1
ATOM 5873 C CA . PRO A 1 769 ? 14.711 -27.993 2.523 1.00 88.88 769 PRO A CA 1
ATOM 5874 C C . PRO A 1 769 ? 15.453 -28.158 1.191 1.00 88.88 769 PRO A C 1
ATOM 5876 O O . PRO A 1 769 ? 16.147 -27.234 0.774 1.00 88.88 769 PRO A O 1
ATOM 5879 N N . ASP A 1 770 ? 15.290 -29.291 0.502 1.00 90.19 770 ASP A N 1
ATOM 5880 C CA . ASP A 1 770 ? 15.946 -29.525 -0.793 1.00 90.19 770 ASP A CA 1
ATOM 5881 C C . ASP A 1 770 ? 15.357 -28.651 -1.908 1.00 90.19 770 ASP A C 1
ATOM 5883 O O . ASP A 1 770 ? 16.101 -28.113 -2.723 1.00 90.19 770 ASP A O 1
ATOM 5887 N N . TYR A 1 771 ? 14.040 -28.418 -1.890 1.00 90.69 771 TYR A N 1
ATOM 5888 C CA . TYR A 1 771 ? 13.388 -27.478 -2.805 1.00 90.69 771 TYR A CA 1
ATOM 5889 C C . TYR A 1 771 ? 13.885 -26.045 -2.576 1.00 90.69 771 TYR A C 1
ATOM 5891 O O . TYR A 1 771 ? 14.259 -25.351 -3.521 1.00 90.69 771 TYR A O 1
ATOM 5899 N N . VAL A 1 772 ? 13.953 -25.607 -1.314 1.00 91.50 772 VAL A N 1
ATOM 5900 C CA . VAL A 1 772 ? 14.483 -24.283 -0.952 1.00 91.50 772 VAL A CA 1
ATOM 5901 C C . VAL A 1 772 ? 15.940 -24.140 -1.387 1.00 91.50 772 VAL A C 1
ATOM 5903 O O . VAL A 1 772 ? 16.303 -23.095 -1.933 1.00 91.50 772 VAL A O 1
ATOM 5906 N N . ARG A 1 773 ? 16.762 -25.177 -1.178 1.00 92.00 773 ARG A N 1
ATOM 5907 C CA . ARG A 1 773 ? 18.171 -25.198 -1.589 1.00 92.00 773 ARG A CA 1
ATOM 5908 C C . ARG A 1 773 ? 18.300 -25.045 -3.104 1.00 92.00 773 ARG A C 1
ATOM 5910 O O . ARG A 1 773 ? 18.964 -24.110 -3.535 1.00 92.00 773 ARG A O 1
ATOM 5917 N N . GLN A 1 774 ? 17.589 -25.862 -3.884 1.00 92.00 774 GLN A N 1
ATOM 5918 C CA . GLN A 1 774 ? 17.625 -25.822 -5.350 1.00 92.00 774 GLN A CA 1
ATOM 5919 C C . GLN A 1 774 ? 17.243 -24.440 -5.905 1.00 92.00 774 GLN A C 1
ATOM 5921 O O . GLN A 1 774 ? 17.935 -23.897 -6.765 1.00 92.00 774 GLN A O 1
ATOM 5926 N N . ILE A 1 775 ? 16.160 -23.843 -5.393 1.00 93.75 775 ILE A N 1
ATOM 5927 C CA . ILE A 1 775 ? 15.735 -22.496 -5.805 1.00 93.75 775 ILE A CA 1
ATOM 5928 C C . ILE A 1 775 ? 16.788 -21.447 -5.428 1.00 93.75 775 ILE A C 1
ATOM 5930 O O . ILE A 1 775 ? 17.067 -20.543 -6.212 1.00 93.75 775 ILE A O 1
ATOM 5934 N N . THR A 1 776 ? 17.370 -21.554 -4.232 1.00 94.12 776 THR A N 1
ATOM 5935 C CA . THR A 1 776 ? 18.346 -20.577 -3.730 1.00 94.12 776 THR A CA 1
ATOM 5936 C C . THR A 1 776 ? 19.667 -20.654 -4.492 1.00 94.12 776 THR A C 1
ATOM 5938 O O . THR A 1 776 ? 20.210 -19.609 -4.832 1.00 94.12 776 THR A O 1
ATOM 5941 N N . GLU A 1 777 ? 20.152 -21.853 -4.818 1.00 93.56 777 GLU A N 1
ATOM 5942 C CA . GLU A 1 777 ? 21.364 -22.057 -5.623 1.00 93.56 777 GLU A CA 1
ATOM 5943 C C . GLU A 1 777 ? 21.208 -21.456 -7.026 1.00 93.56 777 GLU A C 1
ATOM 5945 O O . GLU A 1 777 ? 22.045 -20.657 -7.451 1.00 93.56 777 GLU A O 1
ATOM 5950 N N . LEU A 1 778 ? 20.089 -21.743 -7.700 1.00 93.44 778 LEU A N 1
ATOM 5951 C CA . LEU A 1 778 ? 19.792 -21.192 -9.025 1.00 93.44 778 LEU A CA 1
ATOM 5952 C C . LEU A 1 778 ? 19.616 -19.667 -8.993 1.00 93.44 778 LEU A C 1
ATOM 5954 O O . LEU A 1 778 ? 20.111 -18.956 -9.870 1.00 93.44 778 LEU A O 1
ATOM 5958 N N . ALA A 1 779 ? 18.939 -19.142 -7.969 1.00 95.81 779 ALA A N 1
ATOM 5959 C CA . ALA A 1 779 ? 18.770 -17.704 -7.794 1.00 95.81 779 ALA A CA 1
ATOM 5960 C C . ALA A 1 779 ? 20.092 -16.998 -7.468 1.00 95.81 779 ALA A C 1
ATOM 5962 O O . ALA A 1 779 ? 20.323 -15.892 -7.959 1.00 95.81 779 ALA A O 1
ATOM 5963 N N . GLN A 1 780 ? 20.966 -17.618 -6.678 1.00 95.31 780 GLN A N 1
ATOM 5964 C CA . GLN A 1 780 ? 22.295 -17.091 -6.403 1.00 95.31 780 GLN A CA 1
ATOM 5965 C C . GLN A 1 780 ? 23.120 -17.044 -7.687 1.00 95.31 780 GLN A C 1
ATOM 5967 O O . GLN A 1 780 ? 23.635 -15.977 -8.022 1.00 95.31 780 GLN A O 1
ATOM 5972 N N . TRP A 1 781 ? 23.164 -18.148 -8.438 1.00 94.12 781 TRP A N 1
ATOM 5973 C CA . TRP A 1 781 ? 23.867 -18.214 -9.715 1.00 94.12 781 TRP A CA 1
ATOM 5974 C C . TRP A 1 781 ? 23.381 -17.136 -10.693 1.00 94.12 781 TRP A C 1
ATOM 5976 O O . TRP A 1 781 ? 24.193 -16.358 -11.192 1.00 94.12 781 TRP A O 1
ATOM 5986 N N . ALA A 1 782 ? 22.066 -16.995 -10.892 1.00 94.38 782 ALA A N 1
ATOM 5987 C CA . ALA A 1 782 ? 21.509 -15.973 -11.783 1.00 94.38 782 ALA A CA 1
ATOM 5988 C C . ALA A 1 782 ? 21.875 -14.535 -11.351 1.00 94.38 782 ALA A C 1
ATOM 5990 O O . ALA A 1 782 ? 22.056 -13.658 -12.199 1.00 94.38 782 ALA A O 1
ATOM 5991 N N . SER A 1 783 ? 22.048 -14.293 -10.045 1.00 95.38 783 SER A N 1
ATOM 5992 C CA . SER A 1 783 ? 22.410 -12.975 -9.505 1.00 95.38 783 SER A CA 1
ATOM 5993 C C . SER A 1 783 ? 23.897 -12.621 -9.624 1.00 95.38 783 SER A C 1
ATOM 5995 O O . SER A 1 783 ? 24.239 -11.448 -9.484 1.00 95.38 783 SER A O 1
ATOM 5997 N N . THR A 1 784 ? 24.773 -13.603 -9.871 1.00 94.25 784 THR A N 1
ATOM 5998 C CA . THR A 1 784 ? 26.235 -13.404 -9.893 1.00 94.25 784 THR A CA 1
ATOM 5999 C C . THR A 1 784 ? 26.929 -13.917 -11.151 1.00 94.25 784 THR A C 1
ATOM 6001 O O . THR A 1 784 ? 28.129 -13.701 -11.295 1.00 94.25 784 THR A O 1
ATOM 6004 N N . THR A 1 785 ? 26.229 -14.633 -12.036 1.00 90.81 785 THR A N 1
ATOM 6005 C CA . THR A 1 785 ? 26.842 -15.204 -13.240 1.00 90.81 785 THR A CA 1
ATOM 6006 C C . THR A 1 785 ? 27.462 -14.114 -14.117 1.00 90.81 785 THR A C 1
ATOM 6008 O O . THR A 1 785 ? 26.834 -13.090 -14.386 1.00 90.81 785 THR A O 1
ATOM 6011 N N . ALA A 1 786 ? 28.707 -14.321 -14.543 1.00 86.00 786 ALA A N 1
ATOM 6012 C CA . ALA A 1 786 ? 29.430 -13.377 -15.394 1.00 86.00 786 ALA A CA 1
ATOM 6013 C C . ALA A 1 786 ? 29.234 -13.666 -16.891 1.00 86.00 786 ALA A C 1
ATOM 6015 O O . ALA A 1 786 ? 29.431 -12.775 -17.715 1.00 86.00 786 ALA A O 1
ATOM 6016 N N . SER A 1 787 ? 28.862 -14.902 -17.239 1.00 81.62 787 SER A N 1
ATOM 6017 C CA . SER A 1 787 ? 28.678 -15.352 -18.616 1.00 81.62 787 SER A CA 1
ATOM 6018 C C . SER A 1 787 ? 27.679 -16.509 -18.692 1.00 81.62 787 SER A C 1
ATOM 6020 O O . SER A 1 787 ? 27.478 -17.248 -17.728 1.00 81.62 787 SER A O 1
ATOM 6022 N N . LEU A 1 788 ? 27.053 -16.660 -19.857 1.00 82.25 788 LEU A N 1
ATOM 6023 C CA . LEU A 1 788 ? 26.227 -17.813 -20.226 1.00 82.25 788 LEU A CA 1
ATOM 6024 C C . LEU A 1 788 ? 26.934 -18.706 -21.264 1.00 82.25 788 LEU A C 1
ATOM 6026 O O . LEU A 1 788 ? 26.307 -19.569 -21.867 1.00 82.25 788 LEU A O 1
ATOM 6030 N N . ASP A 1 789 ? 28.239 -18.500 -21.460 1.00 77.69 789 ASP A N 1
ATOM 6031 C CA . ASP A 1 789 ? 29.034 -19.197 -22.479 1.00 77.69 789 ASP A CA 1
ATOM 6032 C C . ASP A 1 789 ? 29.571 -20.548 -22.013 1.00 77.69 789 ASP A C 1
ATOM 6034 O O . ASP A 1 789 ? 29.867 -21.419 -22.828 1.00 77.69 789 ASP A O 1
ATOM 6038 N N . ASP A 1 790 ? 29.712 -20.729 -20.703 1.00 78.12 790 ASP A N 1
ATOM 6039 C CA . ASP A 1 790 ? 30.352 -21.916 -20.158 1.00 78.12 790 ASP A CA 1
ATOM 6040 C C . ASP A 1 790 ? 29.394 -23.113 -20.188 1.00 78.12 790 ASP A C 1
ATOM 6042 O O . ASP A 1 790 ? 28.216 -22.999 -19.845 1.00 78.12 790 ASP A O 1
ATOM 6046 N N . ALA A 1 791 ? 29.909 -24.303 -20.511 1.00 81.25 791 ALA A N 1
ATOM 6047 C CA . ALA A 1 791 ? 29.117 -25.539 -20.531 1.00 81.25 791 ALA A CA 1
ATOM 6048 C C . ALA A 1 791 ? 28.381 -25.799 -19.199 1.00 81.25 791 ALA A C 1
ATOM 6050 O O . ALA A 1 791 ? 27.260 -26.301 -19.193 1.00 81.25 791 ALA A O 1
ATOM 6051 N N . ALA A 1 792 ? 28.976 -25.383 -18.076 1.00 83.12 792 ALA A N 1
ATOM 6052 C CA . ALA A 1 792 ? 28.367 -25.478 -16.751 1.00 83.12 792 ALA A CA 1
ATOM 6053 C C . ALA A 1 792 ? 27.108 -24.602 -16.598 1.00 83.12 792 ALA A C 1
ATOM 6055 O O . ALA A 1 792 ? 26.170 -24.995 -15.906 1.00 83.12 792 ALA A O 1
ATOM 6056 N N . ALA A 1 793 ? 27.058 -23.431 -17.244 1.00 84.75 793 ALA A N 1
ATOM 6057 C CA . ALA A 1 793 ? 25.874 -22.573 -17.244 1.00 84.75 793 ALA A CA 1
ATOM 6058 C C . ALA A 1 793 ? 24.715 -23.245 -17.992 1.00 84.75 793 ALA A C 1
ATOM 6060 O O . ALA A 1 793 ? 23.596 -23.296 -17.483 1.00 84.75 793 ALA A O 1
ATOM 6061 N N . TRP A 1 794 ? 24.997 -23.816 -19.164 1.00 83.75 794 TRP A N 1
ATOM 6062 C CA . TRP A 1 794 ? 24.012 -24.552 -19.957 1.00 83.75 794 TRP A CA 1
ATOM 6063 C C . TRP A 1 794 ? 23.497 -25.801 -19.251 1.00 83.75 794 TRP A C 1
ATOM 6065 O O . TRP A 1 794 ? 22.287 -26.021 -19.215 1.00 83.75 794 TRP A O 1
ATOM 6075 N N . GLU A 1 795 ? 24.386 -26.567 -18.617 1.00 85.62 795 GLU A N 1
ATOM 6076 C CA . GLU A 1 795 ? 23.993 -27.716 -17.803 1.00 85.62 795 GLU A CA 1
ATOM 6077 C C . GLU A 1 795 ? 23.060 -27.290 -16.660 1.00 85.62 795 GLU A C 1
ATOM 6079 O O . GLU A 1 795 ? 22.033 -27.927 -16.421 1.00 85.62 795 GLU A O 1
ATOM 6084 N N . HIS A 1 796 ? 23.353 -26.168 -15.997 1.00 85.69 796 HIS A N 1
ATOM 6085 C CA . HIS A 1 796 ? 22.512 -25.641 -14.925 1.00 85.69 796 HIS A CA 1
ATOM 6086 C C . HIS A 1 796 ? 21.107 -25.249 -15.419 1.00 85.69 796 HIS A C 1
ATOM 6088 O O . HIS A 1 796 ? 20.104 -25.554 -14.767 1.00 85.69 796 HIS A O 1
ATOM 6094 N N . LEU A 1 797 ? 21.015 -24.617 -16.594 1.00 90.19 797 LEU A N 1
ATOM 6095 C CA . LEU A 1 797 ? 19.740 -24.267 -17.228 1.00 90.19 797 LEU A CA 1
ATOM 6096 C C . LEU A 1 797 ? 18.945 -25.505 -17.661 1.00 90.19 797 LEU A C 1
ATOM 6098 O O . LEU A 1 797 ? 17.726 -25.545 -17.460 1.00 90.19 797 LEU A O 1
ATOM 6102 N N . GLU A 1 798 ? 19.618 -26.520 -18.205 1.00 88.62 798 GLU A N 1
ATOM 6103 C CA . GLU A 1 798 ? 19.008 -27.786 -18.618 1.00 88.62 798 GLU A CA 1
ATOM 6104 C C . GLU A 1 798 ? 18.461 -28.557 -17.408 1.00 88.62 798 GLU A C 1
ATOM 6106 O O . GLU A 1 798 ? 17.282 -28.922 -17.396 1.00 88.62 798 GLU A O 1
ATOM 6111 N N . GLN A 1 799 ? 19.265 -28.712 -16.348 1.00 89.19 799 GLN A N 1
ATOM 6112 C CA . GLN A 1 799 ? 18.854 -29.349 -15.089 1.00 89.19 799 GLN A CA 1
ATOM 6113 C C . GLN A 1 799 ? 17.671 -28.622 -14.431 1.00 89.19 799 GLN A C 1
ATOM 6115 O O . GLN A 1 799 ? 16.779 -29.255 -13.863 1.00 89.19 799 GLN A O 1
ATOM 6120 N N . ALA A 1 800 ? 17.627 -27.290 -14.528 1.00 90.81 800 ALA A N 1
ATOM 6121 C CA . ALA A 1 800 ? 16.516 -26.483 -14.030 1.00 90.81 800 ALA A CA 1
ATOM 6122 C C . ALA A 1 800 ? 15.278 -26.496 -14.950 1.00 90.81 800 ALA A C 1
ATOM 6124 O O . ALA A 1 800 ? 14.237 -25.941 -14.573 1.00 90.81 800 ALA A O 1
ATOM 6125 N N . GLY A 1 801 ? 15.370 -27.120 -16.130 1.00 93.50 801 GLY A N 1
ATOM 6126 C CA . GLY A 1 801 ? 14.295 -27.229 -17.112 1.00 93.50 801 GLY A CA 1
ATOM 6127 C C . GLY A 1 801 ? 13.974 -25.914 -17.821 1.00 93.50 801 GLY A C 1
ATOM 6128 O O . GLY A 1 801 ? 12.852 -25.742 -18.292 1.00 93.50 801 GLY A O 1
ATOM 6129 N N . VAL A 1 802 ? 14.919 -24.975 -17.884 1.00 95.62 802 VAL A N 1
ATOM 6130 C CA . VAL A 1 802 ? 14.714 -23.665 -18.509 1.00 95.62 802 VAL A CA 1
ATOM 6131 C C . VAL A 1 802 ? 14.506 -23.832 -20.015 1.00 95.62 802 VAL A C 1
ATOM 6133 O O . VAL A 1 802 ? 15.151 -24.644 -20.677 1.00 95.62 802 VAL A O 1
ATOM 6136 N N . THR A 1 803 ? 13.550 -23.079 -20.545 1.00 96.25 803 THR A N 1
ATOM 6137 C CA . THR A 1 803 ? 13.201 -23.044 -21.978 1.00 96.25 803 THR A CA 1
ATOM 6138 C C . THR A 1 803 ? 13.407 -21.661 -22.577 1.00 96.25 803 THR A C 1
ATOM 6140 O O . THR A 1 803 ? 13.600 -21.537 -23.777 1.00 96.25 803 THR A O 1
ATOM 6143 N N . HIS A 1 804 ? 13.358 -20.624 -21.739 1.00 97.69 804 HIS A N 1
ATOM 6144 C CA . HIS A 1 804 ? 13.455 -19.240 -22.166 1.00 97.69 804 HIS A CA 1
ATOM 6145 C C . HIS A 1 804 ? 14.257 -18.418 -21.157 1.00 97.69 804 HIS A C 1
ATOM 6147 O O . HIS A 1 804 ? 14.213 -18.689 -19.955 1.00 97.69 804 HIS A O 1
ATOM 6153 N N . VAL A 1 805 ? 14.923 -17.367 -21.628 1.00 97.38 805 VAL A N 1
ATOM 6154 C CA . VAL A 1 805 ? 15.528 -16.324 -20.789 1.00 97.38 805 VAL A CA 1
ATOM 6155 C C . VAL A 1 805 ? 14.719 -15.047 -20.955 1.00 97.38 805 VAL A C 1
ATOM 6157 O O . VAL A 1 805 ? 14.573 -14.546 -22.068 1.00 97.38 805 VAL A O 1
ATOM 6160 N N . TYR A 1 806 ? 14.193 -14.524 -19.849 1.00 98.12 806 TYR A N 1
ATOM 6161 C CA . TYR A 1 806 ? 13.483 -13.251 -19.806 1.00 98.12 806 TYR A CA 1
ATOM 6162 C C . TYR A 1 806 ? 14.365 -12.185 -19.164 1.00 98.12 806 TYR A C 1
ATOM 6164 O O . TYR A 1 806 ? 14.847 -12.351 -18.040 1.00 98.12 806 TYR A O 1
ATOM 6172 N N . ILE A 1 807 ? 14.518 -11.056 -19.851 1.00 97.12 807 ILE A N 1
ATOM 6173 C CA . ILE A 1 807 ? 15.203 -9.881 -19.320 1.00 97.12 807 ILE A CA 1
ATOM 6174 C C . ILE A 1 807 ? 14.236 -8.705 -19.408 1.00 97.12 807 ILE A C 1
ATOM 6176 O O . ILE A 1 807 ? 13.966 -8.196 -20.495 1.00 97.12 807 ILE A O 1
ATOM 6180 N N . GLY A 1 808 ? 13.713 -8.284 -18.257 1.00 95.31 808 GLY A N 1
ATOM 6181 C CA . GLY A 1 808 ? 12.718 -7.221 -18.170 1.00 95.31 808 GLY A CA 1
ATOM 6182 C C . GLY A 1 808 ? 13.305 -5.826 -18.328 1.00 95.31 808 GLY A C 1
ATOM 6183 O O . GLY A 1 808 ? 14.524 -5.642 -18.395 1.00 95.31 808 GLY A O 1
ATOM 6184 N N . ALA A 1 809 ? 12.425 -4.824 -18.314 1.00 91.12 809 ALA A N 1
ATOM 6185 C CA . ALA A 1 809 ? 12.800 -3.432 -18.566 1.00 91.12 809 ALA A CA 1
ATOM 6186 C C . ALA A 1 809 ? 13.819 -2.893 -17.550 1.00 91.12 809 ALA A C 1
ATOM 6188 O O . ALA A 1 809 ? 14.752 -2.179 -17.908 1.00 91.12 809 ALA A O 1
ATOM 6189 N N . ARG A 1 810 ? 13.660 -3.276 -16.278 1.00 91.69 810 ARG A N 1
ATOM 6190 C CA . ARG A 1 810 ? 14.612 -2.956 -15.205 1.00 91.69 810 ARG A CA 1
ATOM 6191 C C . ARG A 1 810 ? 15.886 -3.805 -15.267 1.00 91.69 810 ARG A C 1
ATOM 6193 O O . ARG A 1 810 ? 16.961 -3.332 -14.904 1.00 91.69 810 ARG A O 1
ATOM 6200 N N . GLY A 1 811 ? 15.759 -5.054 -15.708 1.00 91.38 811 GLY A N 1
ATOM 6201 C CA . GLY A 1 811 ? 16.840 -6.028 -15.779 1.00 91.38 811 GLY A CA 1
ATOM 6202 C C . GLY A 1 811 ? 17.450 -6.408 -14.424 1.00 91.38 811 GLY A C 1
ATOM 6203 O O . GLY A 1 811 ? 16.892 -6.198 -13.343 1.00 91.38 811 GLY A O 1
ATOM 6204 N N . GLY A 1 812 ? 18.641 -6.990 -14.493 1.00 92.94 812 GLY A N 1
ATOM 6205 C CA . GLY A 1 812 ? 19.418 -7.416 -13.337 1.00 92.94 812 GLY A CA 1
ATOM 6206 C C . GLY A 1 812 ? 20.836 -7.764 -13.752 1.00 92.94 812 GLY A C 1
ATOM 6207 O O . GLY A 1 812 ? 21.406 -7.069 -14.592 1.00 92.94 812 GLY A O 1
ATOM 6208 N N . ASN A 1 813 ? 21.402 -8.805 -13.153 1.00 94.94 813 ASN A N 1
ATOM 6209 C CA . ASN A 1 813 ? 22.753 -9.260 -13.455 1.00 94.94 813 ASN A CA 1
ATOM 6210 C C . ASN A 1 813 ? 22.879 -9.840 -14.878 1.00 94.94 813 ASN A C 1
ATOM 6212 O O . ASN A 1 813 ? 23.772 -9.436 -15.613 1.00 94.94 813 ASN A O 1
ATOM 6216 N N . ILE A 1 814 ? 21.941 -10.693 -15.300 1.00 94.31 814 ILE A N 1
ATOM 6217 C CA . ILE A 1 814 ? 21.859 -11.233 -16.662 1.00 94.31 814 ILE A CA 1
ATOM 6218 C C . ILE A 1 814 ? 21.475 -10.107 -17.624 1.00 94.31 814 ILE A C 1
ATOM 6220 O O . ILE A 1 814 ? 20.407 -9.486 -17.496 1.00 94.31 814 ILE A O 1
ATOM 6224 N N . LYS A 1 815 ? 22.354 -9.853 -18.596 1.00 92.62 815 LYS A N 1
ATOM 6225 C CA . LYS A 1 815 ? 22.203 -8.806 -19.610 1.00 92.62 815 LYS A CA 1
ATOM 6226 C C . LYS A 1 815 ? 21.942 -9.393 -21.006 1.00 92.62 815 LYS A C 1
ATOM 6228 O O . LYS A 1 815 ? 22.411 -10.494 -21.280 1.00 92.62 815 LYS A O 1
ATOM 6233 N N . PRO A 1 816 ? 21.235 -8.680 -21.903 1.00 92.00 816 PRO A N 1
ATOM 6234 C CA . PRO A 1 816 ? 20.968 -9.141 -23.264 1.00 92.00 816 PRO A CA 1
ATOM 6235 C C . PRO A 1 816 ? 22.240 -9.492 -24.033 1.00 92.00 816 PRO A C 1
ATOM 6237 O O . PRO A 1 816 ? 22.272 -10.513 -24.705 1.00 92.00 816 PRO A O 1
ATOM 6240 N N . GLU A 1 817 ? 23.316 -8.723 -23.867 1.00 89.81 817 GLU A N 1
ATOM 6241 C CA . GLU A 1 817 ? 24.621 -8.971 -24.489 1.00 89.81 817 GLU A CA 1
ATOM 6242 C C . GLU A 1 817 ? 25.290 -10.288 -24.055 1.00 89.81 817 GLU A C 1
ATOM 6244 O O . GLU A 1 817 ? 26.179 -10.772 -24.750 1.00 89.81 817 GLU A O 1
ATOM 6249 N N . MET A 1 818 ? 24.852 -10.899 -22.948 1.00 90.69 818 MET A N 1
ATOM 6250 C CA . MET A 1 818 ? 25.313 -12.231 -22.536 1.00 90.69 818 MET A CA 1
ATOM 6251 C C . MET A 1 818 ? 24.639 -13.358 -23.335 1.00 90.69 818 MET A C 1
ATOM 6253 O O . MET A 1 818 ? 25.147 -14.473 -23.344 1.00 90.69 818 MET A O 1
ATOM 6257 N N . VAL A 1 819 ? 23.497 -13.086 -23.978 1.00 90.81 819 VAL A N 1
ATOM 6258 C CA . VAL A 1 819 ? 22.627 -14.091 -24.624 1.00 90.81 819 VAL A CA 1
ATOM 6259 C C . VAL A 1 819 ? 22.521 -13.871 -26.133 1.00 90.81 819 VAL A C 1
ATOM 6261 O O . VAL A 1 819 ? 22.439 -14.821 -26.909 1.00 90.81 819 VAL A O 1
ATOM 6264 N N . TYR A 1 820 ? 22.513 -12.610 -26.560 1.00 89.69 820 TYR A N 1
ATOM 6265 C CA . TYR A 1 820 ? 22.289 -12.217 -27.943 1.00 89.69 820 TYR A CA 1
ATOM 6266 C C . TYR A 1 820 ? 23.377 -12.781 -28.867 1.00 89.69 820 TYR A C 1
ATOM 6268 O O . TYR A 1 820 ? 24.570 -12.599 -28.627 1.00 89.69 820 TYR A O 1
ATOM 6276 N N . GLY A 1 821 ? 22.958 -13.451 -29.944 1.00 85.38 821 GLY A N 1
ATOM 6277 C CA . GLY A 1 821 ? 23.861 -14.033 -30.941 1.00 85.38 821 GLY A CA 1
ATOM 6278 C C . GLY A 1 821 ? 24.608 -15.291 -30.482 1.00 85.38 821 GLY A C 1
ATOM 6279 O O . GLY A 1 821 ? 25.514 -15.736 -31.187 1.00 85.38 821 GLY A O 1
ATOM 6280 N N . LYS A 1 822 ? 24.262 -15.868 -29.323 1.00 86.38 822 LYS A N 1
ATOM 6281 C CA . LYS A 1 822 ? 24.857 -17.122 -28.845 1.00 86.38 822 LYS A CA 1
ATOM 6282 C C . LYS A 1 822 ? 24.229 -18.337 -29.544 1.00 86.38 822 LYS A C 1
ATOM 6284 O O . LYS A 1 822 ? 23.011 -18.356 -29.729 1.00 86.38 822 LYS A O 1
ATOM 6289 N N . PRO A 1 823 ? 25.021 -19.366 -29.908 1.00 84.94 823 PRO A N 1
ATOM 6290 C CA . PRO A 1 823 ? 24.476 -20.637 -30.381 1.00 84.94 823 PRO A CA 1
ATOM 6291 C C . PRO A 1 823 ? 23.476 -21.210 -29.370 1.00 84.94 823 PRO A C 1
ATOM 6293 O O . PRO A 1 823 ? 23.721 -21.157 -28.168 1.00 84.94 823 PRO A O 1
ATOM 6296 N N . GLY A 1 824 ? 22.340 -21.712 -29.854 1.00 86.75 824 GLY A N 1
ATOM 6297 C CA . GLY A 1 824 ? 21.273 -22.236 -28.996 1.00 86.75 824 GLY A CA 1
ATOM 6298 C C . GLY A 1 824 ? 20.386 -21.175 -28.330 1.00 86.75 824 GLY A C 1
ATOM 6299 O O . GLY A 1 824 ? 19.446 -21.544 -27.636 1.00 86.75 824 GLY A O 1
ATOM 6300 N N . CYS A 1 825 ? 20.623 -19.875 -28.547 1.00 91.38 825 CYS A N 1
ATOM 6301 C CA . CYS A 1 825 ? 19.773 -18.789 -28.049 1.00 91.38 825 CYS A CA 1
ATOM 6302 C C . CYS A 1 825 ? 19.124 -18.023 -29.211 1.00 91.38 825 CYS A C 1
ATOM 6304 O O . CYS A 1 825 ? 19.775 -17.218 -29.878 1.00 91.38 825 CYS A O 1
ATOM 6306 N N . GLU A 1 826 ? 17.824 -18.215 -29.423 1.00 94.38 826 GLU A N 1
ATOM 6307 C CA . GLU A 1 826 ? 17.055 -17.492 -30.439 1.00 94.38 826 GLU A CA 1
ATOM 6308 C C . GLU A 1 826 ? 16.316 -16.307 -29.810 1.00 94.38 826 GLU A C 1
ATOM 6310 O O . GLU A 1 826 ? 15.545 -16.477 -28.867 1.00 94.38 826 GLU A O 1
ATOM 6315 N N . LEU A 1 827 ? 16.514 -15.091 -30.327 1.00 94.75 827 LEU A N 1
ATOM 6316 C CA . LEU A 1 827 ? 15.704 -13.942 -29.922 1.00 94.75 827 LEU A CA 1
ATOM 6317 C C . LEU A 1 827 ? 14.296 -14.070 -30.518 1.00 94.75 827 LEU A C 1
ATOM 6319 O O . LEU A 1 827 ? 14.117 -13.904 -31.721 1.00 94.75 827 LEU A O 1
ATOM 6323 N N . VAL A 1 828 ? 13.298 -14.305 -29.666 1.00 96.50 828 VAL A N 1
ATOM 6324 C CA . VAL A 1 828 ? 11.899 -14.521 -30.087 1.00 96.50 828 VAL A CA 1
ATOM 6325 C C . VAL A 1 828 ? 10.990 -13.325 -29.812 1.00 96.50 828 VAL A C 1
ATOM 6327 O O . VAL A 1 828 ? 9.911 -13.216 -30.392 1.00 96.50 828 VAL A O 1
ATOM 6330 N N . TYR A 1 829 ? 11.413 -12.406 -28.941 1.00 95.81 829 TYR A N 1
ATOM 6331 C CA . TYR A 1 829 ? 10.684 -11.171 -28.660 1.00 95.81 829 TYR A CA 1
ATOM 6332 C C . TYR A 1 829 ? 11.634 -10.057 -28.217 1.00 95.81 829 TYR A C 1
ATOM 6334 O O . TYR A 1 829 ? 12.445 -10.249 -27.308 1.00 95.81 829 TYR A O 1
ATOM 6342 N N . GLN A 1 830 ? 11.463 -8.871 -28.803 1.00 91.88 830 GLN A N 1
ATOM 6343 C CA . GLN A 1 830 ? 12.122 -7.636 -28.386 1.00 91.88 830 GLN A CA 1
ATOM 6344 C C . GLN A 1 830 ? 11.164 -6.458 -28.557 1.00 91.88 830 GLN A C 1
ATOM 6346 O O . GLN A 1 830 ? 10.704 -6.176 -29.663 1.00 91.88 830 GLN A O 1
ATOM 6351 N N . VAL A 1 831 ? 10.877 -5.758 -27.459 1.00 88.00 831 VAL A N 1
ATOM 6352 C CA . VAL A 1 831 ? 10.173 -4.469 -27.478 1.00 88.00 831 VAL A CA 1
ATOM 6353 C C . VAL A 1 831 ? 10.809 -3.567 -26.430 1.00 88.00 831 VAL A C 1
ATOM 6355 O O . VAL A 1 831 ? 10.714 -3.832 -25.229 1.00 88.00 831 VAL A O 1
ATOM 6358 N N . GLY A 1 832 ? 11.453 -2.495 -26.895 1.00 84.38 832 GLY A N 1
ATOM 6359 C CA . GLY A 1 832 ? 12.183 -1.566 -26.038 1.00 84.38 832 GLY A CA 1
ATOM 6360 C C . GLY A 1 832 ? 13.235 -2.296 -25.194 1.00 84.38 832 GLY A C 1
ATOM 6361 O O . GLY A 1 832 ? 14.019 -3.067 -25.743 1.00 84.38 832 GLY A O 1
ATOM 6362 N N . PRO A 1 833 ? 13.257 -2.108 -23.864 1.00 89.38 833 PRO A N 1
ATOM 6363 C CA . PRO A 1 833 ? 14.278 -2.704 -23.011 1.00 89.38 833 PRO A CA 1
ATOM 6364 C C . PRO A 1 833 ? 13.998 -4.169 -22.630 1.00 89.38 833 PRO A C 1
ATOM 6366 O O . PRO A 1 833 ? 14.765 -4.712 -21.829 1.00 89.38 833 PRO A O 1
ATOM 6369 N N . VAL A 1 834 ? 12.919 -4.793 -23.126 1.00 94.50 834 VAL A N 1
ATOM 6370 C CA . VAL A 1 834 ? 12.519 -6.169 -22.777 1.00 94.50 834 VAL A CA 1
ATOM 6371 C C . VAL A 1 834 ? 12.923 -7.152 -23.872 1.00 94.50 834 VAL A C 1
ATOM 6373 O O . VAL A 1 834 ? 12.560 -6.965 -25.033 1.00 94.50 834 VAL A O 1
ATOM 6376 N N . TYR A 1 835 ? 13.598 -8.234 -23.475 1.00 95.62 835 TYR A N 1
ATOM 6377 C CA . TYR A 1 835 ? 14.059 -9.299 -24.369 1.00 95.62 835 TYR A CA 1
ATOM 6378 C C . TYR A 1 835 ? 13.588 -10.663 -23.870 1.00 95.62 835 TYR A C 1
ATOM 6380 O O . TYR A 1 835 ? 13.631 -10.940 -22.665 1.00 95.62 835 TYR A O 1
ATOM 6388 N N . ILE A 1 836 ? 13.192 -11.525 -24.805 1.00 97.62 836 ILE A N 1
ATOM 6389 C CA . ILE A 1 836 ? 12.929 -12.941 -24.548 1.00 97.62 836 ILE A CA 1
ATOM 6390 C C . ILE A 1 836 ? 13.714 -13.767 -25.554 1.00 97.62 836 ILE A C 1
ATOM 6392 O O . ILE A 1 836 ? 13.544 -13.612 -26.764 1.00 97.62 836 ILE A O 1
ATOM 6396 N N . PHE A 1 837 ? 14.534 -14.671 -25.033 1.00 96.75 837 PHE A N 1
ATOM 6397 C CA . PHE A 1 837 ? 15.281 -15.634 -25.827 1.00 96.75 837 PHE A CA 1
ATOM 6398 C C . PHE A 1 837 ? 14.707 -17.030 -25.600 1.00 96.75 837 PHE A C 1
ATOM 6400 O O . PHE A 1 837 ? 14.511 -17.413 -24.446 1.00 96.75 837 PHE A O 1
ATOM 6407 N N . ALA A 1 838 ? 14.437 -17.774 -26.667 1.00 96.25 838 ALA A N 1
ATOM 6408 C CA . ALA A 1 838 ? 14.162 -19.202 -26.606 1.00 96.25 838 ALA A CA 1
ATOM 6409 C C . ALA A 1 838 ? 15.487 -19.973 -26.616 1.00 96.25 838 ALA A C 1
ATOM 6411 O O . ALA A 1 838 ? 16.428 -19.598 -27.317 1.00 96.25 838 ALA A O 1
ATOM 6412 N N . LEU A 1 839 ? 15.562 -21.029 -25.809 1.00 92.81 839 LEU A N 1
ATOM 6413 C CA . LEU A 1 839 ? 16.735 -21.889 -25.714 1.00 92.81 839 LEU A CA 1
ATOM 6414 C C . LEU A 1 839 ? 16.510 -23.159 -26.540 1.00 92.81 839 LEU A C 1
ATOM 6416 O O . LEU A 1 839 ? 15.646 -23.973 -26.200 1.00 92.81 839 LEU A O 1
ATOM 6420 N N . ASP A 1 840 ? 17.294 -23.336 -27.601 1.00 83.12 840 ASP A N 1
ATOM 6421 C CA . ASP A 1 840 ? 17.313 -24.559 -28.398 1.00 83.12 840 ASP A CA 1
ATOM 6422 C C . ASP A 1 840 ? 18.249 -25.588 -27.757 1.00 83.12 840 ASP A C 1
ATOM 6424 O O . ASP A 1 840 ? 19.470 -25.438 -27.731 1.00 83.12 840 ASP A O 1
ATOM 6428 N N . ARG A 1 841 ? 17.656 -26.668 -27.246 1.00 68.50 841 ARG A N 1
ATOM 6429 C CA . ARG A 1 841 ? 18.381 -27.762 -26.588 1.00 68.50 841 ARG A CA 1
ATOM 6430 C C . ARG A 1 841 ? 19.083 -28.702 -27.573 1.00 68.50 841 ARG A C 1
ATOM 6432 O O . ARG A 1 841 ? 19.862 -29.547 -27.135 1.00 68.50 841 ARG A O 1
ATOM 6439 N N . ALA A 1 842 ? 18.787 -28.603 -28.871 1.00 63.31 842 ALA A N 1
ATOM 6440 C CA . ALA A 1 842 ? 19.383 -29.447 -29.904 1.00 63.31 842 ALA A CA 1
ATOM 6441 C C . ALA A 1 842 ? 20.739 -28.921 -30.401 1.00 63.31 842 ALA A C 1
ATOM 6443 O O . ALA A 1 842 ? 21.514 -29.690 -30.973 1.00 63.31 842 ALA A O 1
ATOM 6444 N N . VAL A 1 843 ? 21.041 -27.640 -30.173 1.00 59.25 843 VAL A N 1
ATOM 6445 C CA . VAL A 1 843 ? 22.301 -27.007 -30.575 1.00 59.25 843 VAL A CA 1
ATOM 6446 C C . VAL A 1 843 ? 23.318 -27.184 -29.446 1.00 59.25 843 VAL A C 1
ATOM 6448 O O . VAL A 1 843 ? 23.353 -26.409 -28.494 1.00 59.25 843 VAL A O 1
ATOM 6451 N N . ARG A 1 844 ? 24.104 -28.260 -29.547 1.00 51.81 844 ARG A N 1
ATOM 6452 C CA . ARG A 1 844 ? 25.321 -28.517 -28.764 1.00 51.81 844 ARG A CA 1
ATOM 6453 C C . ARG A 1 844 ? 26.554 -28.292 -29.622 1.00 51.81 844 ARG A C 1
ATOM 6455 O O . ARG A 1 844 ? 26.546 -28.787 -30.773 1.00 51.81 844 ARG A O 1
#

Sequence (844 aa):
MRAIAALCLLACLLATGGCSPLAVDRDVAQERLNQATPPLDQSCAVGQTFRASRPNLAAIEVLLVVYGDEPLGKEASLTLHLHTTPEAAEDLQQVRVTLAGRRHNDLLRFALAPLANSAGQDYYFCLESSAPGRVAVWRSTLDAYAGGSMFEAGQSQAGDLRFATFAQYMPSQAVQQVWDAFRGHLWPLAAVLLLLYLPGSVLLRLLRPGRGEWIRQPVAHGILALCLSLALIPLFTLWASTLGIRLSPLRASVVLALLGAVELGFAWRAAPSAWRALRQRAPSPWAAGLALILALTLIVRLIQIRDVVLPLWVDSVHQTLITRLIAEQGAIPTSYEPLLPVSGFYRHFGFHALAAWYHWLSGLAIPQAILALGQILNAIAILPGYLLAVRLTGRPLAGLVAAAITGLISLMPAYYVSWGRYTQLEGMVLLPACLVLLYESLRSQDRRRHSALAAVAAAGLFVTHYRVMFFFVTFLVCLLLWAALARPRGWPTLRTLCCRTAQIALISALLVLPWLWNLLHELAQPLAALPVRPESGDEYNAIPWVFLRIGHSPALLKLAGAALVSWLARLAWRAARARSRVKGTASGDKAGPWQAVASSLGATLAEHPAPALVLGWVSLTALLVNLHLIGLPDIGAVNNASAVIALYLPLSLLAASVVSDALDWVTRAGPLLRKVTTAALGFAILAWALVGARDMVTLINPSTVLATADDLRAMAWIRDHTSADARFLINTMPWQRGMFMGSDGGWWIPLLTDRQTTLPAVVYWGGAPDYVRQITELAQWASTTASLDDAAAWEHLEQAGVTHVYIGARGGNIKPEMVYGKPGCELVYQVGPVYIFALDRAVR

Solvent-accessible surface area (backbone atoms only — not comparable to full-atom values): 43305 Å² total; per-residue (Å²): 106,73,67,58,48,48,52,49,49,47,53,42,52,53,56,67,57,62,93,60,60,67,44,78,41,77,59,43,77,33,81,58,65,81,42,69,49,75,57,30,29,85,45,67,32,44,31,35,39,38,47,38,73,42,40,19,38,27,32,45,32,40,38,33,37,54,57,74,91,67,81,53,51,83,80,22,30,44,31,41,40,32,24,68,41,90,84,53,90,60,70,77,44,77,36,77,43,76,34,49,86,59,54,62,70,36,79,46,72,42,73,47,80,63,36,65,82,28,46,75,36,61,31,20,38,27,36,29,20,71,41,60,72,34,32,29,37,35,16,19,75,53,71,39,45,75,61,46,45,13,29,50,78,86,37,82,44,78,13,28,55,24,35,35,32,27,19,45,39,40,52,68,57,54,53,52,50,54,50,51,54,48,70,76,34,52,62,41,54,50,38,49,50,49,58,31,34,39,60,14,41,49,52,54,58,73,69,56,70,64,94,88,42,69,62,74,38,70,68,51,33,52,45,49,8,31,40,36,10,66,15,43,52,29,46,48,44,47,51,32,33,75,72,70,44,65,46,45,48,69,55,53,51,50,54,51,51,53,44,47,53,53,46,48,54,54,46,62,75,39,38,80,59,47,55,55,47,57,76,72,51,77,81,53,70,61,59,53,51,47,51,50,48,41,51,51,22,37,52,44,46,55,57,43,47,72,86,58,76,55,50,20,37,71,49,26,54,48,47,42,52,53,16,46,50,29,51,74,62,16,26,70,62,62,38,46,62,90,84,35,91,24,71,59,56,78,72,65,46,23,47,32,46,47,37,25,52,44,18,47,66,38,69,42,58,61,51,58,26,43,41,52,50,42,39,51,52,50,26,53,34,19,48,27,41,17,51,35,26,24,71,51,68,74,32,65,65,21,8,48,45,14,20,35,31,34,43,23,37,36,66,31,59,66,51,35,56,34,44,28,44,44,41,57,48,52,22,61,32,35,44,36,48,31,51,43,30,48,57,43,31,77,68,49,88,68,35,68,62,30,34,51,53,23,11,49,32,49,30,19,32,47,40,20,18,63,58,50,38,51,57,51,52,34,40,49,51,34,50,52,54,48,54,55,55,37,43,89,72,55,68,72,52,51,53,54,49,53,54,50,53,49,50,23,50,50,52,14,48,61,70,37,36,75,56,52,49,47,41,49,55,65,44,61,76,31,74,89,61,61,93,60,78,78,72,68,43,70,76,72,50,35,70,62,61,64,70,54,66,43,87,49,35,50,60,41,53,52,34,34,51,47,19,52,51,53,51,51,52,51,35,52,52,41,26,52,54,45,50,54,54,62,74,67,53,95,65,91,76,77,75,46,77,63,53,34,42,52,52,22,48,16,52,40,43,62,76,54,36,44,50,60,44,46,52,46,24,52,53,49,44,53,42,58,44,41,24,54,84,77,78,38,83,60,48,83,83,47,34,35,50,63,53,61,64,51,40,42,58,56,33,19,44,22,38,16,46,38,55,47,49,53,51,58,63,41,52,76,77,34,74,65,61,36,53,51,51,53,51,52,50,52,48,53,53,50,53,48,24,52,53,28,40,47,68,43,50,72,56,59,46,70,92,24,58,32,50,49,72,58,34,54,54,48,42,52,49,49,50,76,75,49,62,73,82,38,21,30,41,42,30,21,35,85,70,58,96,87,38,58,41,59,45,16,28,46,57,45,40,48,84,73,41,66,25,46,52,60,58,73,54,65,71,50,73,64,28,54,69,67,60,38,47,55,41,46,54,54,36,51,46,40,38,66,51,91,63,62,80,49,71,67,48,51,50,53,37,54,77,69,54,49,38,29,43,38,33,20,64,69,25,50,54,56,50,67,84,59,46,63,88,39,88,34,38,44,82,77,46,78,52,35,48,27,43,33,29,38,52,46,87,84,60,124

Radius of gyration: 30.44 Å; Cα contacts (8 Å, |Δi|>4): 1440; chains: 1; bounding box: 83×65×102 Å